Protein AF-0000000085068151 (afdb_homodimer)

Structure (mmCIF, N/CA/C/O backbone):
data_AF-0000000085068151-model_v1
#
loop_
_entity.id
_entity.type
_entity.pdbx_description
1 polymer 'DUF3131 domain-containing protein'
#
loop_
_atom_site.group_PDB
_atom_site.id
_atom_site.type_symbol
_atom_site.label_atom_id
_atom_site.label_alt_id
_atom_site.label_comp_id
_atom_site.label_asym_id
_atom_site.label_entity_id
_atom_site.label_seq_id
_atom_site.pdbx_PDB_ins_code
_atom_site.Cartn_x
_atom_site.Cartn_y
_atom_site.Cartn_z
_atom_site.occupancy
_atom_site.B_iso_or_equiv
_atom_site.auth_seq_id
_atom_site.auth_comp_id
_atom_site.auth_asym_id
_atom_site.auth_atom_id
_atom_site.pdbx_PDB_model_num
ATOM 1 N N . MET A 1 1 ? -18.938 26.844 -72.938 1 26.05 1 MET A N 1
ATOM 2 C CA . MET A 1 1 ? -19.5 27.25 -71.625 1 26.05 1 MET A CA 1
ATOM 3 C C . MET A 1 1 ? -19.391 26.109 -70.625 1 26.05 1 MET A C 1
ATOM 5 O O . MET A 1 1 ? -19.906 26.219 -69.5 1 26.05 1 MET A O 1
ATOM 9 N N . GLU A 1 2 ? -18.953 24.969 -71.062 1 37.69 2 GLU A N 1
ATOM 10 C CA . GLU A 1 2 ? -18.953 23.734 -70.25 1 37.69 2 GLU A CA 1
ATOM 11 C C . GLU A 1 2 ? -17.812 23.734 -69.25 1 37.69 2 GLU A C 1
ATOM 13 O O . GLU A 1 2 ? -17.719 22.844 -68.375 1 37.69 2 GLU A O 1
ATOM 18 N N . SER A 1 3 ? -16.844 24.672 -69.438 1 45.91 3 SER A N 1
ATOM 19 C CA . SER A 1 3 ? -15.617 24.609 -68.688 1 45.91 3 SER A CA 1
ATOM 20 C C . SER A 1 3 ? -15.836 25.125 -67.25 1 45.91 3 SER A C 1
ATOM 22 O O . SER A 1 3 ? -15.031 24.859 -66.375 1 45.91 3 SER A O 1
ATOM 24 N N . SER A 1 4 ? -16.875 25.984 -67.125 1 48.88 4 SER A N 1
ATOM 25 C CA . SER A 1 4 ? -17 26.641 -65.812 1 48.88 4 SER A CA 1
ATOM 26 C C . SER A 1 4 ? -17.609 25.703 -64.812 1 48.88 4 SER A C 1
ATOM 28 O O . SER A 1 4 ? -17.453 25.922 -63.594 1 48.88 4 SER A O 1
ATOM 30 N N . ASN A 1 5 ? -18.359 24.688 -65.312 1 46.78 5 ASN A N 1
ATOM 31 C CA . ASN A 1 5 ? -19.062 23.844 -64.375 1 46.78 5 ASN A CA 1
ATOM 32 C C . ASN A 1 5 ? -18.125 22.844 -63.688 1 46.78 5 ASN A C 1
ATOM 34 O O . ASN A 1 5 ? -18.422 22.328 -62.625 1 46.78 5 ASN A O 1
ATOM 38 N N . SER A 1 6 ? -17 22.562 -64.438 1 51.12 6 SER A N 1
ATOM 39 C CA . SER A 1 6 ? -16.094 21.562 -63.875 1 51.12 6 SER A CA 1
ATOM 40 C C . SER A 1 6 ? -15.266 22.141 -62.75 1 51.12 6 SER A C 1
ATOM 42 O O . SER A 1 6 ? -14.961 21.438 -61.781 1 51.12 6 SER A O 1
ATOM 44 N N . TRP A 1 7 ? -15.039 23.484 -62.812 1 50.53 7 TRP A N 1
ATOM 45 C CA . TRP A 1 7 ? -14.203 24.094 -61.781 1 50.53 7 TRP A CA 1
ATOM 46 C C . TRP A 1 7 ? -14.977 24.266 -60.5 1 50.53 7 TRP A C 1
ATOM 48 O O . TRP A 1 7 ? -14.43 24.078 -59.406 1 50.53 7 TRP A O 1
ATOM 58 N N . VAL A 1 8 ? -16.281 24.562 -60.531 1 50.88 8 VAL A N 1
ATOM 59 C CA . VAL A 1 8 ? -17.062 24.719 -59.312 1 50.88 8 VAL A CA 1
ATOM 60 C C . VAL A 1 8 ? -17.266 23.375 -58.656 1 50.88 8 VAL A C 1
ATOM 62 O O . VAL A 1 8 ? -17.219 23.266 -57.406 1 50.88 8 VAL A O 1
ATOM 65 N N . LYS A 1 9 ? -17.375 22.406 -59.438 1 52.09 9 LYS A N 1
ATOM 66 C CA . LYS A 1 9 ? -17.5 21.078 -58.844 1 52.09 9 LYS A CA 1
ATOM 67 C C . LYS A 1 9 ? -16.172 20.625 -58.219 1 52.09 9 LYS A C 1
ATOM 69 O O . LYS A 1 9 ? -16.172 20.016 -57.125 1 52.09 9 LYS A O 1
ATOM 74 N N . ALA A 1 10 ? -15.109 21.094 -58.875 1 55.12 10 ALA A N 1
ATOM 75 C CA . ALA A 1 10 ? -13.805 20.781 -58.312 1 55.12 10 ALA A CA 1
ATOM 76 C C . ALA A 1 10 ? -13.547 21.594 -57.062 1 55.12 10 ALA A C 1
ATOM 78 O O . ALA A 1 10 ? -12.953 21.078 -56.094 1 55.12 10 ALA A O 1
ATOM 79 N N . ARG A 1 11 ? -14.094 22.766 -57 1 53.62 11 ARG A N 1
ATOM 80 C CA . ARG A 1 11 ? -13.945 23.578 -55.812 1 53.62 11 ARG A CA 1
ATOM 81 C C . ARG A 1 11 ? -14.75 22.984 -54.656 1 53.62 11 ARG A C 1
ATOM 83 O O . ARG A 1 11 ? -14.297 23 -53.5 1 53.62 11 ARG A O 1
ATOM 90 N N . HIS A 1 12 ? -15.867 22.422 -55.031 1 51.59 12 HIS A N 1
ATOM 91 C CA . HIS A 1 12 ? -16.641 21.797 -53.938 1 51.59 12 HIS A CA 1
ATOM 92 C C . HIS A 1 12 ? -15.961 20.531 -53.438 1 51.59 12 HIS A C 1
ATOM 94 O O . HIS A 1 12 ? -15.992 20.25 -52.25 1 51.59 12 HIS A O 1
ATOM 100 N N . HIS A 1 13 ? -15.312 19.828 -54.406 1 52.91 13 HIS A N 1
ATOM 101 C CA . HIS A 1 13 ? -14.57 18.656 -54 1 52.91 13 HIS A CA 1
ATOM 102 C C . HIS A 1 13 ? -13.32 19.047 -53.219 1 52.91 13 HIS A C 1
ATOM 104 O O . HIS A 1 13 ? -12.969 18.391 -52.219 1 52.91 13 HIS A O 1
ATOM 110 N N . ILE A 1 14 ? -12.742 20.156 -53.562 1 55.09 14 ILE A N 1
ATOM 111 C CA . ILE A 1 14 ? -11.57 20.609 -52.844 1 55.09 14 ILE A CA 1
ATOM 112 C C . ILE A 1 14 ? -11.984 21.125 -51.469 1 55.09 14 ILE A C 1
ATOM 114 O O . ILE A 1 14 ? -11.344 20.828 -50.469 1 55.09 14 ILE A O 1
ATOM 118 N N . VAL A 1 15 ? -13.078 21.828 -51.438 1 54.44 15 VAL A N 1
ATOM 119 C CA . VAL A 1 15 ? -13.555 22.297 -50.125 1 54.44 15 VAL A CA 1
ATOM 120 C C . VAL A 1 15 ? -13.992 21.109 -49.281 1 54.44 15 VAL A C 1
ATOM 122 O O . VAL A 1 15 ? -13.719 21.062 -48.094 1 54.44 15 VAL A O 1
ATOM 125 N N . PHE A 1 16 ? -14.57 20.109 -49.969 1 52.38 16 PHE A N 1
ATOM 126 C CA . PHE A 1 16 ? -14.953 18.906 -49.219 1 52.38 16 PHE A CA 1
ATOM 127 C C . PHE A 1 16 ? -13.727 18.125 -48.781 1 52.38 16 PHE A C 1
ATOM 129 O O . PHE A 1 16 ? -13.656 17.688 -47.625 1 52.38 16 PHE A O 1
ATOM 136 N N . LEU A 1 17 ? -12.711 18.062 -49.625 1 55.34 17 LEU A N 1
ATOM 137 C CA . LEU A 1 17 ? -11.492 17.359 -49.25 1 55.34 17 LEU A CA 1
ATOM 138 C C . LEU A 1 17 ? -10.695 18.141 -48.219 1 55.34 17 LEU A C 1
ATOM 140 O O . LEU A 1 17 ? -10.141 17.562 -47.281 1 55.34 17 LEU A O 1
ATOM 144 N N . VAL A 1 18 ? -10.703 19.438 -48.344 1 57.88 18 VAL A N 1
ATOM 145 C CA . VAL A 1 18 ? -10.047 20.266 -47.344 1 57.88 18 VAL A CA 1
ATOM 146 C C . VAL A 1 18 ? -10.844 20.203 -46.031 1 57.88 18 VAL A C 1
ATOM 148 O O . VAL A 1 18 ? -10.266 20.125 -44.938 1 57.88 18 VAL A O 1
ATOM 151 N N . GLY A 1 19 ? -12.148 20.172 -46.125 1 53.75 19 GLY A N 1
ATOM 152 C CA . GLY A 1 19 ? -12.961 19.969 -44.938 1 53.75 19 GLY A CA 1
ATOM 153 C C . GLY A 1 19 ? -12.758 18.609 -44.312 1 53.75 19 GLY A C 1
ATOM 154 O O . GLY A 1 19 ? -12.648 18.484 -43.094 1 53.75 19 GLY A O 1
ATOM 155 N N . LEU A 1 20 ? -12.648 17.609 -45.188 1 51.66 20 LEU A N 1
ATOM 156 C CA . LEU A 1 20 ? -12.367 16.266 -44.688 1 51.66 20 LEU A CA 1
ATOM 157 C C . LEU A 1 20 ? -10.961 16.203 -44.094 1 51.66 20 LEU A C 1
ATOM 159 O O . LEU A 1 20 ? -10.758 15.594 -43.062 1 51.66 20 LEU A O 1
ATOM 163 N N . PHE A 1 21 ? -9.984 16.859 -44.75 1 53.12 21 PHE A N 1
ATOM 164 C CA . PHE A 1 21 ? -8.641 16.875 -44.188 1 53.12 21 PHE A CA 1
ATOM 165 C C . PHE A 1 21 ? -8.586 17.703 -42.906 1 53.12 21 PHE A C 1
ATOM 167 O O . PHE A 1 21 ? -7.906 17.328 -41.969 1 53.12 21 PHE A O 1
ATOM 174 N N . THR A 1 22 ? -9.258 18.812 -42.875 1 51.59 22 THR A N 1
ATOM 175 C CA . THR A 1 22 ? -9.305 19.578 -41.656 1 51.59 22 THR A CA 1
ATOM 176 C C . THR A 1 22 ? -10.078 18.844 -40.562 1 51.59 22 THR A C 1
ATOM 178 O O . THR A 1 22 ? -9.688 18.844 -39.406 1 51.59 22 THR A O 1
ATOM 181 N N . ALA A 1 23 ? -11.094 18.156 -40.938 1 47.09 23 ALA A N 1
ATOM 182 C CA . ALA A 1 23 ? -11.828 17.328 -39.969 1 47.09 23 ALA A CA 1
ATOM 183 C C . ALA A 1 23 ? -10.984 16.156 -39.5 1 47.09 23 ALA A C 1
ATOM 185 O O . ALA A 1 23 ? -10.953 15.828 -38.312 1 47.09 23 ALA A O 1
ATOM 186 N N . LEU A 1 24 ? -10.258 15.57 -40.375 1 46.06 24 LEU A N 1
ATOM 187 C CA . LEU A 1 24 ? -9.32 14.516 -40 1 46.06 24 LEU A CA 1
ATOM 188 C C . LEU A 1 24 ? -8.164 15.078 -39.188 1 46.06 24 LEU A C 1
ATOM 190 O O . LEU A 1 24 ? -7.734 14.469 -38.219 1 46.06 24 LEU A O 1
ATOM 194 N N . ALA A 1 25 ? -7.664 16.219 -39.562 1 49.12 25 ALA A N 1
ATOM 195 C CA . ALA A 1 25 ? -6.609 16.844 -38.75 1 49.12 25 ALA A CA 1
ATOM 196 C C . ALA A 1 25 ? -7.129 17.281 -37.406 1 49.12 25 ALA A C 1
ATOM 198 O O . ALA A 1 25 ? -6.453 17.109 -36.375 1 49.12 25 ALA A O 1
ATOM 199 N N . ILE A 1 26 ? -8.266 17.781 -37.312 1 45.38 26 ILE A N 1
ATOM 200 C CA . ILE A 1 26 ? -8.883 18.094 -36.031 1 45.38 26 ILE A CA 1
ATOM 201 C C . ILE A 1 26 ? -9.211 16.812 -35.281 1 45.38 26 ILE A C 1
ATOM 203 O O . ILE A 1 26 ? -8.945 16.688 -34.062 1 45.38 26 ILE A O 1
ATOM 207 N N . ALA A 1 27 ? -9.664 15.82 -35.969 1 41.88 27 ALA A N 1
ATOM 208 C CA . ALA A 1 27 ? -9.906 14.531 -35.344 1 41.88 27 ALA A CA 1
ATOM 209 C C . ALA A 1 27 ? -8.602 13.883 -34.906 1 41.88 27 ALA A C 1
ATOM 211 O O . ALA A 1 27 ? -8.516 13.344 -33.781 1 41.88 27 ALA A O 1
ATOM 212 N N . PHE A 1 28 ? -7.602 13.953 -35.688 1 41.81 28 PHE A N 1
ATOM 213 C CA . PHE A 1 28 ? -6.293 13.453 -35.281 1 41.81 28 PHE A CA 1
ATOM 214 C C . PHE A 1 28 ? -5.684 14.328 -34.219 1 41.81 28 PHE A C 1
ATOM 216 O O . PHE A 1 28 ? -5.027 13.836 -33.281 1 41.81 28 PHE A O 1
ATOM 223 N N . SER A 1 29 ? -5.754 15.617 -34.312 1 39.78 29 SER A N 1
ATOM 224 C CA . SER A 1 29 ? -5.289 16.484 -33.25 1 39.78 29 SER A CA 1
ATOM 225 C C . SER A 1 29 ? -6.141 16.297 -31.984 1 39.78 29 SER A C 1
ATOM 227 O O . SER A 1 29 ? -5.625 16.328 -30.875 1 39.78 29 SER A O 1
ATOM 229 N N . ILE A 1 30 ? -7.422 16.172 -32.094 1 37.03 30 ILE A N 1
ATOM 230 C CA . ILE A 1 30 ? -8.281 15.836 -30.969 1 37.03 30 ILE A CA 1
ATOM 231 C C . ILE A 1 30 ? -7.996 14.414 -30.5 1 37.03 30 ILE A C 1
ATOM 233 O O . ILE A 1 30 ? -7.922 14.148 -29.297 1 37.03 30 ILE A O 1
ATOM 237 N N . GLU A 1 31 ? -7.809 13.453 -31.422 1 34.5 31 GLU A N 1
ATOM 238 C CA . GLU A 1 31 ? -7.441 12.086 -31.047 1 34.5 31 GLU A CA 1
ATOM 239 C C . GLU A 1 31 ? -6.062 12.047 -30.391 1 34.5 31 GLU A C 1
ATOM 241 O O . GLU A 1 31 ? -5.859 11.336 -29.406 1 34.5 31 GLU A O 1
ATOM 246 N N . THR A 1 32 ? -5.086 12.695 -30.938 1 33.88 32 THR A N 1
ATOM 247 C CA . THR A 1 32 ? -3.781 12.703 -30.297 1 33.88 32 THR A CA 1
ATOM 248 C C . THR A 1 32 ? -3.822 13.531 -29.016 1 33.88 32 THR A C 1
ATOM 250 O O . THR A 1 32 ? -3.156 13.195 -28.031 1 33.88 32 THR A O 1
ATOM 253 N N . ARG A 1 33 ? -4.352 14.75 -28.922 1 32.75 33 ARG A N 1
ATOM 254 C CA . ARG A 1 33 ? -4.508 15.484 -27.672 1 32.75 33 ARG A CA 1
ATOM 255 C C . ARG A 1 33 ? -5.484 14.781 -26.734 1 32.75 33 ARG A C 1
ATOM 257 O O . ARG A 1 33 ? -5.285 14.758 -25.516 1 32.75 33 ARG A O 1
ATOM 264 N N . GLU A 1 34 ? -6.59 14.367 -27.25 1 33.09 34 GLU A N 1
ATOM 265 C CA . GLU A 1 34 ? -7.629 13.688 -26.469 1 33.09 34 GLU A CA 1
ATOM 266 C C . GLU A 1 34 ? -7.188 12.289 -26.062 1 33.09 34 GLU A C 1
ATOM 268 O O . GLU A 1 34 ? -7.629 11.766 -25.047 1 33.09 34 GLU A O 1
ATOM 273 N N . TYR A 1 35 ? -6.445 11.656 -26.906 1 31.73 35 TYR A N 1
ATOM 274 C CA . TYR A 1 35 ? -5.953 10.367 -26.422 1 31.73 35 TYR A CA 1
ATOM 275 C C . TYR A 1 35 ? -5.09 10.531 -25.188 1 31.73 35 TYR A C 1
ATOM 277 O O . TYR A 1 35 ? -5.074 9.664 -24.312 1 31.73 35 TYR A O 1
ATOM 285 N N . ASN A 1 36 ? -4.234 11.586 -25.078 1 34.06 36 ASN A N 1
ATOM 286 C CA . ASN A 1 36 ? -3.494 11.766 -23.844 1 34.06 36 ASN A CA 1
ATOM 287 C C . ASN A 1 36 ? -4.422 12.109 -22.672 1 34.06 36 ASN A C 1
ATOM 289 O O . ASN A 1 36 ? -4.086 11.875 -21.516 1 34.06 36 ASN A O 1
ATOM 293 N N . GLN A 1 37 ? -5.469 12.898 -22.875 1 34.38 37 GLN A N 1
ATOM 294 C CA . GLN A 1 37 ? -6.453 13.258 -21.859 1 34.38 37 GLN A CA 1
ATOM 295 C C . GLN A 1 37 ? -7.406 12.094 -21.594 1 34.38 37 GLN A C 1
ATOM 297 O O . GLN A 1 37 ? -8.219 12.156 -20.656 1 34.38 37 GLN A O 1
ATOM 302 N N . VAL A 1 38 ? -7.719 11.312 -22.562 1 31.94 38 VAL A N 1
ATOM 303 C CA . VAL A 1 38 ? -8.828 10.375 -22.453 1 31.94 38 VAL A CA 1
ATOM 304 C C . VAL A 1 38 ? -8.641 9.5 -21.203 1 31.94 38 VAL A C 1
ATOM 306 O O . VAL A 1 38 ? -9.586 9.281 -20.438 1 31.94 38 VAL A O 1
ATOM 309 N N . MET A 1 39 ? -7.746 8.477 -21.328 1 35.34 39 MET A N 1
ATOM 310 C CA . MET A 1 39 ? -7.832 7.289 -20.484 1 35.34 39 MET A CA 1
ATOM 311 C C . MET A 1 39 ? -7.234 7.555 -19.109 1 35.34 39 MET A C 1
ATOM 313 O O . MET A 1 39 ? -6.395 6.789 -18.641 1 35.34 39 MET A O 1
ATOM 317 N N . GLY A 1 40 ? -7.629 8.836 -18.453 1 43.06 40 GLY A N 1
ATOM 318 C CA . GLY A 1 40 ? -7.379 9.055 -17.031 1 43.06 40 GLY A CA 1
ATOM 319 C C . GLY A 1 40 ? -5.906 9.109 -16.688 1 43.06 40 GLY A C 1
ATOM 320 O O . GLY A 1 40 ? -5.535 9.086 -15.516 1 43.06 40 GLY A O 1
ATOM 321 N N . ASN A 1 41 ? -5.133 8.805 -17.766 1 47.84 41 ASN A N 1
ATOM 322 C CA . ASN A 1 41 ? -3.707 8.82 -17.453 1 47.84 41 ASN A CA 1
ATOM 323 C C . ASN A 1 41 ? -3.188 10.25 -17.281 1 47.84 41 ASN A C 1
ATOM 325 O O . ASN A 1 41 ? -3.395 11.094 -18.156 1 47.84 41 ASN A O 1
ATOM 329 N N . LEU A 1 42 ? -3.107 10.734 -16.109 1 53.69 42 LEU A N 1
ATOM 330 C CA . LEU A 1 42 ? -2.414 11.984 -15.82 1 53.69 42 LEU A CA 1
ATOM 331 C C . LEU A 1 42 ? -0.93 11.875 -16.141 1 53.69 42 LEU A C 1
ATOM 333 O O . LEU A 1 42 ? -0.234 11.008 -15.609 1 53.69 42 LEU A O 1
ATOM 337 N N . SER A 1 43 ? -0.579 12.055 -17.453 1 53.28 43 SER A N 1
ATOM 338 C CA . SER A 1 43 ? 0.856 12.109 -17.719 1 53.28 43 SER A CA 1
ATOM 339 C C . SER A 1 43 ? 1.339 13.555 -17.812 1 53.28 43 SER A C 1
ATOM 341 O O . SER A 1 43 ? 0.677 14.398 -18.438 1 53.28 43 SER A O 1
ATOM 343 N N . PHE A 1 44 ? 2.053 13.938 -16.875 1 52.53 44 PHE A N 1
ATOM 344 C CA . PHE A 1 44 ? 2.641 15.266 -16.938 1 52.53 44 PHE A CA 1
ATOM 345 C C . PHE A 1 44 ? 3.961 15.242 -17.703 1 52.53 44 PHE A C 1
ATOM 347 O O . PHE A 1 44 ? 4.711 14.266 -17.625 1 52.53 44 PHE A O 1
ATOM 354 N N . ALA A 1 45 ? 4.008 15.828 -18.875 1 47.88 45 ALA A N 1
ATOM 355 C CA . ALA A 1 45 ? 5.254 15.961 -19.625 1 47.88 45 ALA A CA 1
ATOM 356 C C . ALA A 1 45 ? 6.441 16.156 -18.688 1 47.88 45 ALA A C 1
ATOM 358 O O . ALA A 1 45 ? 6.309 16.734 -17.609 1 47.88 45 ALA A O 1
ATOM 359 N N . PRO A 1 46 ? 7.605 15.281 -19.016 1 47.72 46 PRO A N 1
ATOM 360 C CA . PRO A 1 46 ? 8.82 15.414 -18.203 1 47.72 46 PRO A CA 1
ATOM 361 C C . PRO A 1 46 ? 9.133 16.859 -17.844 1 47.72 46 PRO A C 1
ATOM 363 O O . PRO A 1 46 ? 9.367 17.688 -18.719 1 47.72 46 PRO A O 1
ATOM 366 N N . SER A 1 47 ? 8.281 17.484 -17.125 1 46.81 47 SER A N 1
ATOM 367 C CA . SER A 1 47 ? 8.562 18.828 -16.656 1 46.81 47 SER A CA 1
ATOM 368 C C . SER A 1 47 ? 10.016 18.969 -16.219 1 46.81 47 SER A C 1
ATOM 370 O O . SER A 1 47 ? 10.703 17.984 -15.984 1 46.81 47 SER A O 1
ATOM 372 N N . GLU A 1 48 ? 10.453 20.234 -16.047 1 58.94 48 GLU A N 1
ATOM 373 C CA . GLU A 1 48 ? 11.586 20.859 -15.359 1 58.94 48 GLU A CA 1
ATOM 374 C C . GLU A 1 48 ? 11.906 20.125 -14.055 1 58.94 48 GLU A C 1
ATOM 376 O O . GLU A 1 48 ? 11.008 19.609 -13.391 1 58.94 48 GLU A O 1
ATOM 381 N N . GLN A 1 49 ? 13.039 19.688 -13.891 1 81.06 49 GLN A N 1
ATOM 382 C CA . GLN A 1 49 ? 13.602 19.141 -12.664 1 81.06 49 GLN A CA 1
ATOM 383 C C . GLN A 1 49 ? 13.117 19.922 -11.445 1 81.06 49 GLN A C 1
ATOM 385 O O . GLN A 1 49 ? 13.297 21.141 -11.359 1 81.06 49 GLN A O 1
ATOM 390 N N . LEU A 1 50 ? 12.195 19.359 -10.617 1 91.44 50 LEU A N 1
ATOM 391 C CA . LEU A 1 50 ? 11.719 20 -9.391 1 91.44 50 LEU A CA 1
ATOM 392 C C . LEU A 1 50 ? 12.875 20.266 -8.438 1 91.44 50 LEU A C 1
ATOM 394 O O . LEU A 1 50 ? 13.773 19.438 -8.281 1 91.44 50 LEU A O 1
ATOM 398 N N . PRO A 1 51 ? 12.953 21.406 -7.914 1 96 51 PRO A N 1
ATOM 399 C CA . PRO A 1 51 ? 14.094 21.828 -7.09 1 96 51 PRO A CA 1
ATOM 400 C C . PRO A 1 51 ? 14.008 21.312 -5.66 1 96 51 PRO A C 1
ATOM 402 O O . PRO A 1 51 ? 14.008 22.094 -4.711 1 96 51 PRO A O 1
ATOM 405 N N . PHE A 1 52 ? 14.039 20.047 -5.547 1 95.81 52 PHE A N 1
ATOM 406 C CA . PHE A 1 52 ? 13.969 19.422 -4.23 1 95.81 52 PHE A CA 1
ATOM 407 C C . PHE A 1 52 ? 15.219 19.75 -3.416 1 95.81 52 PHE A C 1
ATOM 409 O O . PHE A 1 52 ? 16.312 19.828 -3.963 1 95.81 52 PHE A O 1
ATOM 416 N N . ARG A 1 53 ? 15.023 19.938 -2.152 1 96.69 53 ARG A N 1
ATOM 417 C CA . ARG A 1 53 ? 16.156 20.062 -1.236 1 96.69 53 ARG A CA 1
ATOM 418 C C . ARG A 1 53 ? 16.797 18.719 -0.967 1 96.69 53 ARG A C 1
ATOM 420 O O . ARG A 1 53 ? 16.109 17.719 -0.762 1 96.69 53 ARG A O 1
ATOM 427 N N . GLN A 1 54 ? 18.109 18.688 -0.955 1 95.44 54 GLN A N 1
ATOM 428 C CA . GLN A 1 54 ? 18.844 17.469 -0.672 1 95.44 54 GLN A CA 1
ATOM 429 C C . GLN A 1 54 ? 18.922 17.203 0.829 1 95.44 54 GLN A C 1
ATOM 431 O O . GLN A 1 54 ? 18.984 18.125 1.63 1 95.44 54 GLN A O 1
ATOM 436 N N . THR A 1 55 ? 18.891 15.922 1.118 1 95.56 55 THR A N 1
ATOM 437 C CA . THR A 1 55 ? 19.047 15.531 2.514 1 95.56 55 THR A CA 1
ATOM 438 C C . THR A 1 55 ? 20.438 15.922 3.027 1 95.56 55 THR A C 1
ATOM 440 O O . THR A 1 55 ? 21.422 15.828 2.299 1 95.56 55 THR A O 1
ATOM 443 N N . ARG A 1 56 ? 20.469 16.328 4.254 1 97 56 ARG A N 1
ATOM 444 C CA . ARG A 1 56 ? 21.688 16.734 4.918 1 97 56 ARG A CA 1
ATOM 445 C C . ARG A 1 56 ? 21.516 16.781 6.43 1 97 56 ARG A C 1
ATOM 447 O O . ARG A 1 56 ? 20.391 16.766 6.93 1 97 56 ARG A O 1
ATOM 454 N N . VAL A 1 57 ? 22.609 16.812 7.113 1 97.12 57 VAL A N 1
ATOM 455 C CA . VAL A 1 57 ? 22.578 17 8.562 1 97.12 57 VAL A CA 1
ATOM 456 C C . VAL A 1 57 ? 22 18.375 8.891 1 97.12 57 VAL A C 1
ATOM 458 O O . VAL A 1 57 ? 22.266 19.359 8.188 1 97.12 57 VAL A O 1
ATOM 461 N N . LEU A 1 58 ? 21.266 18.453 9.906 1 98.44 58 LEU A N 1
ATOM 462 C CA . LEU A 1 58 ? 20.688 19.719 10.328 1 98.44 58 LEU A CA 1
ATOM 463 C C . LEU A 1 58 ? 21.781 20.688 10.781 1 98.44 58 LEU A C 1
ATOM 465 O O . LEU A 1 58 ? 22.781 20.266 11.383 1 98.44 58 LEU A O 1
ATOM 469 N N . THR A 1 59 ? 21.625 21.969 10.492 1 98.06 59 THR A N 1
ATOM 470 C CA . THR A 1 59 ? 22.453 22.984 11.117 1 98.06 59 THR A CA 1
ATOM 471 C C . THR A 1 59 ? 22.156 23.078 12.609 1 98.06 59 THR A C 1
ATOM 473 O O . THR A 1 59 ? 21.156 22.531 13.086 1 98.06 59 THR A O 1
ATOM 476 N N . GLU A 1 60 ? 23.016 23.734 13.336 1 98.06 60 GLU A N 1
ATOM 477 C CA . GLU A 1 60 ? 22.781 23.953 14.766 1 98.06 60 GLU A CA 1
ATOM 478 C C . GLU A 1 60 ? 21.453 24.656 15.016 1 98.06 60 GLU A C 1
ATOM 480 O O . GLU A 1 60 ? 20.719 24.297 15.938 1 98.06 60 GLU A O 1
ATOM 485 N N . GLN A 1 61 ? 21.219 25.641 14.227 1 98.06 61 GLN A N 1
ATOM 486 C CA . GLN A 1 61 ? 19.984 26.406 14.367 1 98.06 61 GLN A CA 1
ATOM 487 C C . GLN A 1 61 ? 18.75 25.516 14.117 1 98.06 61 GLN A C 1
ATOM 489 O O . GLN A 1 61 ? 17.766 25.609 14.836 1 98.06 61 GLN A O 1
ATOM 494 N N . GLU A 1 62 ? 18.75 24.75 13.109 1 98.56 62 GLU A N 1
ATOM 495 C CA . GLU A 1 62 ? 17.656 23.844 12.789 1 98.56 62 GLU A CA 1
ATOM 496 C C . GLU A 1 62 ? 17.422 22.828 13.906 1 98.56 62 GLU A C 1
ATOM 498 O O . GLU A 1 62 ? 16.281 22.484 14.203 1 98.56 62 GLU A O 1
ATOM 503 N N . TYR A 1 63 ? 18.5 22.328 14.523 1 98.62 63 TYR A N 1
ATOM 504 C CA . TYR A 1 63 ? 18.391 21.422 15.656 1 98.62 63 TYR A CA 1
ATOM 505 C C . TYR A 1 63 ? 17.703 22.094 16.828 1 98.62 63 TYR A C 1
ATOM 507 O O . TYR A 1 63 ? 16.875 21.484 17.516 1 98.62 63 TYR A O 1
ATOM 515 N N . LEU A 1 64 ? 18.062 23.344 17.016 1 98.5 64 LEU A N 1
ATOM 516 C CA . LEU A 1 64 ? 17.406 24.109 18.078 1 98.5 64 LEU A CA 1
ATOM 517 C C . LEU A 1 64 ? 15.93 24.312 17.766 1 98.5 64 LEU A C 1
ATOM 519 O O . LEU A 1 64 ? 15.102 24.328 18.688 1 98.5 64 LEU A O 1
ATOM 523 N N . TRP A 1 65 ? 15.594 24.547 16.453 1 98.81 65 TRP A N 1
ATOM 524 C CA . TRP A 1 65 ? 14.188 24.625 16.047 1 98.81 65 TRP A CA 1
ATOM 525 C C . TRP A 1 65 ? 13.438 23.359 16.453 1 98.81 65 TRP A C 1
ATOM 527 O O . TRP A 1 65 ? 12.297 23.438 16.922 1 98.81 65 TRP A O 1
ATOM 537 N N . ALA A 1 66 ? 14.07 22.188 16.281 1 98.88 66 ALA A N 1
ATOM 538 C CA . ALA A 1 66 ? 13.461 20.906 16.609 1 98.88 66 ALA A CA 1
ATOM 539 C C . ALA A 1 66 ? 13.219 20.781 18.109 1 98.88 66 ALA A C 1
ATOM 541 O O . ALA A 1 66 ? 12.148 20.344 18.531 1 98.88 66 ALA A O 1
ATOM 542 N N . LYS A 1 67 ? 14.172 21.203 18.891 1 98.81 67 LYS A N 1
ATOM 543 C CA . LYS A 1 67 ? 14.031 21.172 20.344 1 98.81 67 LYS A CA 1
ATOM 544 C C . LYS A 1 67 ? 12.867 22.047 20.797 1 98.81 67 LYS A C 1
ATOM 546 O O . LYS A 1 67 ? 12.109 21.672 21.688 1 98.81 67 LYS A O 1
ATOM 551 N N . THR A 1 68 ? 12.781 23.188 20.156 1 98.81 68 THR A N 1
ATOM 552 C CA . THR A 1 68 ? 11.695 24.109 20.484 1 98.81 68 THR A CA 1
ATOM 553 C C . THR A 1 68 ? 10.344 23.469 20.156 1 98.81 68 THR A C 1
ATOM 555 O O . THR A 1 68 ? 9.406 23.562 20.953 1 98.81 68 THR A O 1
ATOM 558 N N . ALA A 1 69 ? 10.234 22.844 19 1 98.94 69 ALA A N 1
ATOM 559 C CA . ALA A 1 69 ? 8.992 22.188 18.625 1 98.94 69 ALA A CA 1
ATOM 560 C C . ALA A 1 69 ? 8.625 21.078 19.609 1 98.94 69 ALA A C 1
ATOM 562 O O . ALA A 1 69 ? 7.453 20.938 19.969 1 98.94 69 ALA A O 1
ATOM 563 N N . TRP A 1 70 ? 9.602 20.328 20.078 1 98.88 70 TRP A N 1
ATOM 564 C CA . TRP A 1 70 ? 9.367 19.234 21.016 1 98.88 70 TRP A CA 1
ATOM 565 C C . TRP A 1 70 ? 8.844 19.75 22.344 1 98.88 70 TRP A C 1
ATOM 567 O O . TRP A 1 70 ? 8.047 19.078 23.016 1 98.88 70 TRP A O 1
ATOM 577 N N . GLN A 1 71 ? 9.242 20.969 22.703 1 98.81 71 GLN A N 1
ATOM 578 C CA . GLN A 1 71 ? 8.812 21.562 23.953 1 98.81 71 GLN A CA 1
ATOM 579 C C . GLN A 1 71 ? 7.289 21.594 24.062 1 98.81 71 GLN A C 1
ATOM 581 O O . GLN A 1 71 ? 6.727 21.438 25.141 1 98.81 71 GLN A O 1
ATOM 586 N N . TYR A 1 72 ? 6.637 21.828 22.969 1 98.88 72 TYR A N 1
ATOM 587 C CA . TYR A 1 72 ? 5.176 21.812 22.984 1 98.88 72 TYR A CA 1
ATOM 588 C C . TYR A 1 72 ? 4.66 20.484 23.531 1 98.88 72 TYR A C 1
ATOM 590 O O . TYR A 1 72 ? 3.734 20.453 24.344 1 98.88 72 TYR A O 1
ATOM 598 N N . PHE A 1 73 ? 5.191 19.391 23.062 1 98.88 73 PHE A N 1
ATOM 599 C CA . PHE A 1 73 ? 4.711 18.062 23.406 1 98.88 73 PHE A CA 1
ATOM 600 C C . PHE A 1 73 ? 5.031 17.719 24.859 1 98.88 73 PHE A C 1
ATOM 602 O O . PHE A 1 73 ? 4.273 17 25.516 1 98.88 73 PHE A O 1
ATOM 609 N N . GLU A 1 74 ? 6.133 18.234 25.328 1 98.5 74 GLU A N 1
ATOM 610 C CA . GLU A 1 74 ? 6.422 18.094 26.766 1 98.5 74 GLU A CA 1
ATOM 611 C C . GLU A 1 74 ? 5.391 18.828 27.609 1 98.5 74 GLU A C 1
ATOM 613 O O . GLU A 1 74 ? 4.891 18.297 28.594 1 98.5 74 GLU A O 1
ATOM 618 N N . ASN A 1 75 ? 5.039 20.031 27.156 1 98.69 75 ASN A N 1
ATOM 619 C CA . ASN A 1 75 ? 4.156 20.906 27.922 1 98.69 75 ASN A CA 1
ATOM 620 C C . ASN A 1 75 ? 2.719 20.391 27.922 1 98.69 75 ASN A C 1
ATOM 622 O O . ASN A 1 75 ? 1.955 20.672 28.844 1 98.69 75 ASN A O 1
ATOM 626 N N . ASN A 1 76 ? 2.334 19.641 26.891 1 98.81 76 ASN A N 1
ATOM 627 C CA . ASN A 1 76 ? 0.928 19.297 26.719 1 98.81 76 ASN A CA 1
ATOM 628 C C . ASN A 1 76 ? 0.699 17.797 26.875 1 98.81 76 ASN A C 1
ATOM 630 O O . ASN A 1 76 ? -0.378 17.297 26.562 1 98.81 76 ASN A O 1
ATOM 634 N N . TYR A 1 77 ? 1.699 17.062 27.375 1 98.75 77 TYR A N 1
ATOM 635 C CA . TYR A 1 77 ? 1.645 15.625 27.609 1 98.75 77 TYR A CA 1
ATOM 636 C C . TYR A 1 77 ? 0.712 15.297 28.766 1 98.75 77 TYR A C 1
ATOM 638 O O . TYR A 1 77 ? 0.745 15.961 29.797 1 98.75 77 TYR A O 1
ATOM 646 N N . GLN A 1 78 ? -0.142 14.359 28.594 1 98.75 78 GLN A N 1
ATOM 647 C CA . GLN A 1 78 ? -1.019 13.867 29.656 1 98.75 78 GLN A CA 1
ATOM 648 C C . GLN A 1 78 ? -0.512 12.539 30.219 1 98.75 78 GLN A C 1
ATOM 650 O O . GLN A 1 78 ? -0.628 11.5 29.562 1 98.75 78 GLN A O 1
ATOM 655 N N . ASP A 1 79 ? -0.113 12.5 31.438 1 97.5 79 ASP A N 1
ATOM 656 C CA . ASP A 1 79 ? 0.578 11.367 32.062 1 97.5 79 ASP A CA 1
ATOM 657 C C . ASP A 1 79 ? -0.333 10.148 32.125 1 97.5 79 ASP A C 1
ATOM 659 O O . ASP A 1 79 ? 0.128 9.016 31.969 1 97.5 79 ASP A O 1
ATOM 663 N N . ASN A 1 80 ? -1.535 10.367 32.344 1 97.75 80 ASN A N 1
ATOM 664 C CA . ASN A 1 80 ? -2.459 9.258 32.562 1 97.75 80 ASN A CA 1
ATOM 665 C C . ASN A 1 80 ? -2.666 8.445 31.281 1 97.75 80 ASN A C 1
ATOM 667 O O . ASN A 1 80 ? -2.828 7.227 31.328 1 97.75 80 ASN A O 1
ATOM 671 N N . THR A 1 81 ? -2.686 9.109 30.109 1 98.56 81 THR A N 1
ATOM 672 C CA . THR A 1 81 ? -3.07 8.445 28.875 1 98.56 81 THR A CA 1
ATOM 673 C C . THR A 1 81 ? -1.88 8.344 27.922 1 98.56 81 THR A C 1
ATOM 675 O O . THR A 1 81 ? -1.886 7.527 27 1 98.56 81 THR A O 1
ATOM 678 N N . GLY A 1 82 ? -0.897 9.203 28.141 1 98.81 82 GLY A N 1
ATOM 679 C CA . GLY A 1 82 ? 0.217 9.273 27.203 1 98.81 82 GLY A CA 1
ATOM 680 C C . GLY A 1 82 ? -0.1 10.07 25.953 1 98.81 82 GLY A C 1
ATOM 681 O O . GLY A 1 82 ? 0.732 10.172 25.047 1 98.81 82 GLY A O 1
ATOM 682 N N . LEU A 1 83 ? -1.333 10.672 25.875 1 98.88 83 LEU A N 1
ATOM 683 C CA . LEU A 1 83 ? -1.705 11.492 24.719 1 98.88 83 LEU A CA 1
ATOM 684 C C . LEU A 1 83 ? -1.348 12.961 24.953 1 98.88 83 LEU A C 1
ATOM 686 O O . LEU A 1 83 ? -0.882 13.32 26.047 1 98.88 83 LEU A O 1
ATOM 690 N N . VAL A 1 84 ? -1.456 13.734 23.938 1 98.88 84 VAL A N 1
ATOM 691 C CA . VAL A 1 84 ? -1.089 15.148 23.984 1 98.88 84 VAL A CA 1
ATOM 692 C C . VAL A 1 84 ? -2.258 16 23.5 1 98.88 84 VAL A C 1
ATOM 694 O O . VAL A 1 84 ? -2.986 15.609 22.578 1 98.88 84 VAL A O 1
ATOM 697 N N . ASN A 1 85 ? -2.381 17.188 24.141 1 98.81 85 ASN A N 1
ATOM 698 C CA . ASN A 1 85 ? -3.422 18.125 23.734 1 98.81 85 ASN A C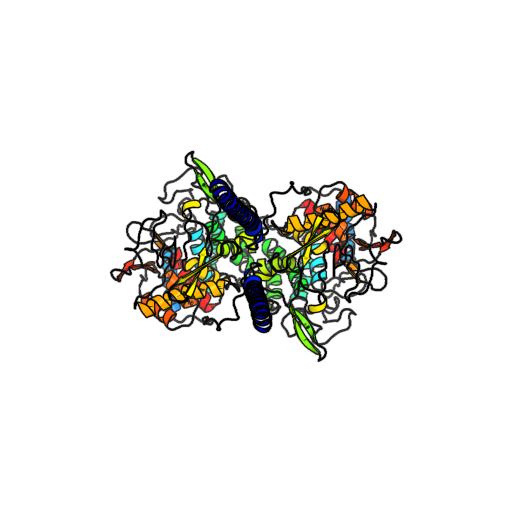A 1
ATOM 699 C C . ASN A 1 85 ? -3.197 18.641 22.312 1 98.81 85 ASN A C 1
ATOM 701 O O . ASN A 1 85 ? -2.061 18.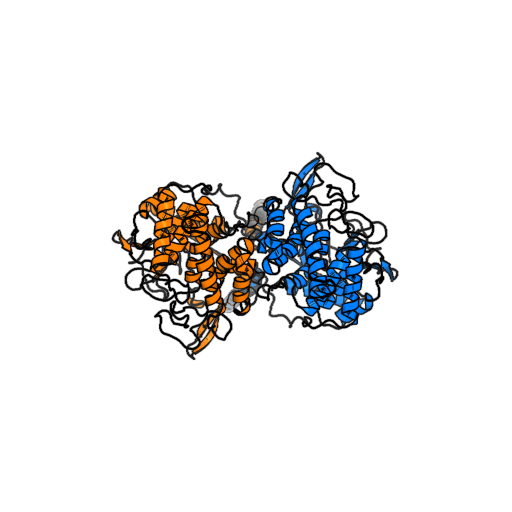906 21.922 1 98.81 85 ASN A O 1
ATOM 705 N N . SER A 1 86 ? -4.309 18.766 21.547 1 98.31 86 SER A N 1
ATOM 706 C CA . SER A 1 86 ? -4.234 19.312 20.188 1 98.31 86 SER A CA 1
ATOM 707 C C . SER A 1 86 ? -3.873 20.797 20.203 1 98.31 86 SER A C 1
ATOM 709 O O . SER A 1 86 ? -3.201 21.281 19.281 1 98.31 86 SER A O 1
ATOM 711 N N . VAL A 1 87 ? -4.426 21.516 21.156 1 98 87 VAL A N 1
ATOM 712 C CA . VAL A 1 87 ? -4.176 22.953 21.375 1 98 87 VAL A CA 1
ATOM 713 C C . VAL A 1 87 ? -3.686 23.188 22.797 1 98 87 VAL A C 1
ATOM 715 O O . VAL A 1 87 ? -4.133 22.516 23.734 1 98 87 VAL A O 1
ATOM 718 N N . ASP A 1 88 ? -2.789 24.078 22.938 1 97.94 88 ASP A N 1
ATOM 719 C CA . ASP A 1 88 ? -2.172 24.359 24.234 1 97.94 88 ASP A CA 1
ATOM 720 C C . ASP A 1 88 ? -3.23 24.625 25.297 1 97.94 88 ASP A C 1
ATOM 722 O O . ASP A 1 88 ? -4.098 25.484 25.125 1 97.94 88 ASP A O 1
ATOM 726 N N . GLY A 1 89 ? -3.139 23.891 26.281 1 95.62 89 GLY A N 1
ATOM 727 C CA . GLY A 1 89 ? -3.98 24.094 27.453 1 95.62 89 GLY A CA 1
ATOM 728 C C . GLY A 1 89 ? -5.395 23.578 27.266 1 95.62 89 GLY A C 1
ATOM 729 O O . GLY A 1 89 ? -6.242 23.734 28.141 1 95.62 89 GLY A O 1
ATOM 730 N N . TYR A 1 90 ? -5.727 22.984 26.141 1 96.62 90 TYR A N 1
ATOM 731 C CA . TYR A 1 90 ? -7.051 22.438 25.859 1 96.62 90 TYR A CA 1
ATOM 732 C C . TYR A 1 90 ? -7.004 20.906 25.781 1 96.62 90 TYR A C 1
ATOM 734 O O . TYR A 1 90 ? -6.637 20.344 24.734 1 96.62 90 TYR A O 1
ATOM 742 N N . PRO A 1 91 ? -7.438 20.203 26.812 1 98.12 91 PRO A N 1
ATOM 743 C CA . PRO A 1 91 ? -7.238 18.75 26.906 1 98.12 91 PRO A CA 1
ATOM 744 C C . PRO A 1 91 ? -8.172 17.969 25.969 1 98.12 91 PRO A C 1
ATOM 746 O O . PRO A 1 91 ? -9.016 17.203 26.438 1 98.12 91 PRO A O 1
ATOM 749 N N . SER A 1 92 ? -8.008 18.172 24.734 1 98.44 92 SER A N 1
ATOM 750 C CA . SER A 1 92 ? -8.734 17.5 23.656 1 98.44 92 SER A CA 1
ATOM 751 C C . SER A 1 92 ? -7.816 17.188 22.484 1 98.44 92 SER A C 1
ATOM 753 O O . SER A 1 92 ? -6.801 17.859 22.281 1 98.44 92 SER A O 1
ATOM 755 N N . THR A 1 93 ? -8.156 16.078 21.812 1 98.69 93 THR A N 1
ATOM 756 C CA . THR A 1 93 ? -7.371 15.734 20.625 1 98.69 93 THR A CA 1
ATOM 757 C C . THR A 1 93 ? -8.234 15.023 19.594 1 98.69 93 THR A C 1
ATOM 759 O O . THR A 1 93 ? -9.367 14.625 19.891 1 98.69 93 THR A O 1
ATOM 762 N N . THR A 1 94 ? -7.805 15.062 18.391 1 98.44 94 THR A N 1
ATOM 763 C CA . THR A 1 94 ? -8.344 14.266 17.297 1 98.44 94 THR A CA 1
ATOM 764 C C . THR A 1 94 ? -7.336 13.211 16.844 1 98.44 94 THR A C 1
ATOM 766 O O . THR A 1 94 ? -6.188 13.211 17.297 1 98.44 94 THR A O 1
ATOM 769 N N . MET A 1 95 ? -7.773 12.273 15.992 1 98.62 95 MET A N 1
ATOM 770 C CA . MET A 1 95 ? -6.828 11.297 15.469 1 98.62 95 MET A CA 1
ATOM 771 C C . MET A 1 95 ? -5.793 11.969 14.57 1 98.62 95 MET A C 1
ATOM 773 O O . MET A 1 95 ? -4.66 11.5 14.461 1 98.62 95 MET A O 1
ATOM 777 N N . TRP A 1 96 ? -6.168 13.086 13.906 1 98.62 96 TRP A N 1
ATOM 778 C CA . TRP A 1 96 ? -5.199 13.859 13.141 1 98.62 96 TRP A CA 1
ATOM 779 C C . TRP A 1 96 ? -4.09 14.391 14.047 1 98.62 96 TRP A C 1
ATOM 781 O O . TRP A 1 96 ? -2.904 14.227 13.75 1 98.62 96 TRP A O 1
ATOM 791 N N . ASP A 1 97 ? -4.504 14.945 15.156 1 98.75 97 ASP A N 1
ATOM 792 C CA . ASP A 1 97 ? -3.539 15.57 16.047 1 98.75 97 ASP A CA 1
ATOM 793 C C . ASP A 1 97 ? -2.748 14.523 16.828 1 98.75 97 ASP A C 1
ATOM 795 O O . ASP A 1 97 ? -1.573 14.734 17.141 1 98.75 97 ASP A O 1
ATOM 799 N N . THR A 1 98 ? -3.373 13.445 17.141 1 98.88 98 THR A N 1
ATOM 800 C CA . THR A 1 98 ? -2.646 12.344 17.766 1 98.88 98 THR A CA 1
ATOM 801 C C . THR A 1 98 ? -1.607 11.766 16.812 1 98.88 98 THR A C 1
ATOM 803 O O . THR A 1 98 ? -0.524 11.359 17.234 1 98.88 98 THR A O 1
ATOM 806 N N . ALA A 1 99 ? -1.966 11.742 15.523 1 98.88 99 ALA A N 1
ATOM 807 C CA . ALA A 1 99 ? -0.977 11.359 14.523 1 98.88 99 ALA A CA 1
ATOM 808 C C . ALA A 1 99 ? 0.215 12.312 14.531 1 98.88 99 ALA A C 1
ATOM 810 O O . ALA A 1 99 ? 1.365 11.883 14.422 1 98.88 99 ALA A O 1
ATOM 811 N N . SER A 1 100 ? -0.108 13.602 14.648 1 98.88 100 SER A N 1
ATOM 812 C CA . SER A 1 100 ? 0.959 14.594 14.734 1 98.88 100 SER A CA 1
ATOM 813 C C . SER A 1 100 ? 1.871 14.328 15.922 1 98.88 100 SER A C 1
ATOM 815 O O . SER A 1 100 ? 3.086 14.508 15.836 1 98.88 100 SER A O 1
ATOM 817 N N . TYR A 1 101 ? 1.316 13.883 17 1 98.94 101 TYR A N 1
ATOM 818 C CA . TYR A 1 101 ? 2.1 13.562 18.188 1 98.94 101 TYR A CA 1
ATOM 819 C C . TYR A 1 101 ? 2.986 12.352 17.953 1 98.94 101 TYR A C 1
ATOM 821 O O . TYR A 1 101 ? 4.18 12.375 18.25 1 98.94 101 TYR A O 1
ATOM 829 N N . LEU A 1 102 ? 2.412 11.258 17.391 1 98.94 102 LEU A N 1
ATOM 830 C CA . LEU A 1 102 ? 3.205 10.062 17.125 1 98.94 102 LEU A CA 1
ATOM 831 C C . LEU A 1 102 ? 4.324 10.367 16.125 1 98.94 102 LEU A C 1
ATOM 833 O O . LEU A 1 102 ? 5.445 9.883 16.281 1 98.94 102 LEU A O 1
ATOM 837 N N . MET A 1 103 ? 4.031 11.18 15.148 1 98.88 103 MET A N 1
ATOM 838 C CA . MET A 1 103 ? 5.051 11.562 14.18 1 98.88 103 MET A CA 1
ATOM 839 C C . MET A 1 103 ? 6.121 12.438 14.836 1 98.88 103 MET A C 1
ATOM 841 O O . MET A 1 103 ? 7.293 12.367 14.461 1 98.88 103 MET A O 1
ATOM 845 N N . ALA A 1 104 ? 5.648 13.273 15.781 1 98.94 104 ALA A N 1
ATOM 846 C CA . ALA A 1 104 ? 6.598 14.07 16.547 1 98.94 104 ALA A CA 1
ATOM 847 C C . ALA A 1 104 ? 7.543 13.188 17.344 1 98.94 104 ALA A C 1
ATOM 849 O O . ALA A 1 104 ? 8.75 13.453 17.422 1 98.94 104 ALA A O 1
ATOM 850 N N . LEU A 1 105 ? 7.035 12.117 17.953 1 98.88 105 LEU A N 1
ATOM 851 C CA . LEU A 1 105 ? 7.852 11.164 18.703 1 98.88 105 LEU A CA 1
ATOM 852 C C . LEU A 1 105 ? 8.906 10.531 17.812 1 98.88 105 LEU A C 1
ATOM 854 O O . LEU A 1 105 ? 10.094 10.516 18.156 1 98.88 105 LEU A O 1
ATOM 858 N N . ILE A 1 106 ? 8.484 10.07 16.625 1 98.62 106 ILE A N 1
ATOM 859 C CA . ILE A 1 106 ? 9.383 9.422 15.68 1 98.62 106 ILE A CA 1
ATOM 860 C C . ILE A 1 106 ? 10.453 10.414 15.219 1 98.62 106 ILE A C 1
ATOM 862 O O . ILE A 1 106 ? 11.648 10.102 15.234 1 98.62 106 ILE A O 1
ATOM 866 N N . SER A 1 107 ? 10.016 11.617 14.906 1 98.81 107 SER A N 1
ATOM 867 C CA . SER A 1 107 ? 10.93 12.633 14.398 1 98.81 107 SER A CA 1
ATOM 868 C C . SER A 1 107 ? 11.922 13.07 15.469 1 98.81 107 SER A C 1
ATOM 870 O O . SER A 1 107 ? 13.117 13.211 15.195 1 98.81 107 SER A O 1
ATOM 872 N N . ALA A 1 108 ? 11.414 13.305 16.672 1 98.88 108 ALA A N 1
ATOM 873 C CA . ALA A 1 108 ? 12.281 13.75 17.766 1 98.88 108 ALA A CA 1
ATOM 874 C C . ALA A 1 108 ? 13.344 12.703 18.078 1 98.88 108 ALA A C 1
ATOM 876 O O . ALA A 1 108 ? 14.5 13.039 18.328 1 98.88 108 ALA A O 1
ATOM 877 N N . GLN A 1 109 ? 12.945 11.461 18.078 1 98.56 109 GLN A N 1
ATOM 878 C CA . GLN A 1 109 ? 13.906 10.391 18.328 1 98.56 109 GLN A CA 1
ATOM 879 C C . GLN A 1 109 ? 14.953 10.32 17.203 1 98.56 109 GLN A C 1
ATOM 881 O O . GLN A 1 109 ? 16.141 10.219 17.484 1 98.56 109 GLN A O 1
ATOM 886 N N . ARG A 1 110 ? 14.5 10.422 15.93 1 96.94 110 ARG A N 1
ATOM 887 C CA . ARG A 1 110 ? 15.406 10.32 14.789 1 96.94 110 ARG A CA 1
ATOM 888 C C . ARG A 1 110 ? 16.375 11.492 14.75 1 96.94 110 ARG A C 1
ATOM 890 O O . ARG A 1 110 ? 17.5 11.359 14.281 1 96.94 110 ARG A O 1
ATOM 897 N N . LEU A 1 111 ? 15.938 12.617 15.328 1 98.38 111 LEU A N 1
ATOM 898 C CA . LEU A 1 111 ? 16.766 13.82 15.352 1 98.38 111 LEU A CA 1
ATOM 899 C C . LEU A 1 111 ? 17.625 13.867 16.609 1 98.38 111 LEU A C 1
ATOM 901 O O . LEU A 1 111 ? 18.359 14.828 16.828 1 98.38 111 LEU A O 1
ATOM 905 N N . ASN A 1 112 ? 17.484 12.883 17.484 1 97.94 112 ASN A N 1
ATOM 906 C CA . ASN A 1 112 ? 18.219 12.781 18.75 1 97.94 112 ASN A CA 1
ATOM 907 C C . ASN A 1 112 ? 17.828 13.914 19.703 1 97.94 112 ASN A C 1
ATOM 909 O O . ASN A 1 112 ? 18.672 14.391 20.469 1 97.94 112 ASN A O 1
ATOM 913 N N . VAL A 1 113 ? 16.641 14.383 19.484 1 98.69 113 VAL A N 1
ATOM 914 C CA . VAL A 1 113 ? 16.094 15.352 20.438 1 98.69 113 VAL A CA 1
ATOM 915 C C . VAL A 1 113 ? 15.68 14.633 21.719 1 98.69 113 VAL A C 1
ATOM 917 O O . VAL A 1 113 ? 15.797 15.195 22.812 1 98.69 113 VAL A O 1
ATOM 920 N N . ILE A 1 114 ? 15.172 13.461 21.625 1 98.75 114 ILE A N 1
ATOM 921 C CA . ILE A 1 114 ? 14.867 12.617 22.766 1 98.75 114 ILE A CA 1
ATOM 922 C C . ILE A 1 114 ? 15.562 11.266 22.609 1 98.75 114 ILE A C 1
ATOM 924 O O . ILE A 1 114 ? 15.93 10.867 21.5 1 98.75 114 ILE A O 1
ATOM 928 N N . SER A 1 115 ? 15.75 10.539 23.703 1 98.25 115 SER A N 1
ATOM 929 C CA . SER A 1 115 ? 16.406 9.234 23.688 1 98.25 115 SER A CA 1
ATOM 930 C C . SER A 1 115 ? 15.445 8.148 23.203 1 98.25 115 SER A C 1
ATOM 932 O O . SER A 1 115 ? 14.227 8.344 23.188 1 98.25 115 SER A O 1
ATOM 934 N N . TYR A 1 116 ? 16.016 7.039 22.781 1 97.56 116 TYR A N 1
ATOM 935 C CA . TYR A 1 116 ? 15.203 5.895 22.375 1 97.56 116 TYR A CA 1
ATOM 936 C C . TYR A 1 116 ? 14.336 5.41 23.531 1 97.56 116 TYR A C 1
ATOM 938 O O . TYR A 1 116 ? 13.203 4.973 23.328 1 97.56 116 TYR A O 1
ATOM 946 N N . GLU A 1 117 ? 14.836 5.477 24.75 1 98.06 117 GLU A N 1
ATOM 947 C CA . GLU A 1 117 ? 14.086 5.039 25.922 1 98.06 117 GLU A CA 1
ATOM 948 C C . GLU A 1 117 ? 12.836 5.898 26.141 1 98.06 117 GLU A C 1
ATOM 950 O O . GLU A 1 117 ? 11.75 5.371 26.375 1 98.06 117 GLU A O 1
ATOM 955 N N . GLU A 1 118 ? 13.047 7.223 26 1 98.38 118 GLU A N 1
ATOM 956 C CA . GLU A 1 118 ? 11.906 8.125 26.141 1 98.38 118 GLU A CA 1
ATOM 957 C C . GLU A 1 118 ? 10.891 7.906 25.016 1 98.38 118 GLU A C 1
ATOM 959 O O . GLU A 1 118 ? 9.68 7.852 25.266 1 98.38 118 GLU A O 1
ATOM 964 N N . PHE A 1 119 ? 11.414 7.824 23.812 1 98.5 119 PHE A N 1
ATOM 965 C CA . PHE A 1 119 ? 10.578 7.527 22.656 1 98.5 119 PHE A CA 1
ATOM 966 C C . PHE A 1 119 ? 9.773 6.25 22.875 1 98.5 119 PHE A C 1
ATOM 968 O O . PHE A 1 119 ? 8.562 6.227 22.656 1 98.5 119 PHE A O 1
ATOM 975 N N . SER A 1 120 ? 10.422 5.207 23.344 1 98.44 120 SER A N 1
ATOM 976 C CA . SER A 1 120 ? 9.812 3.891 23.516 1 98.44 120 SER A CA 1
ATOM 977 C C . SER A 1 120 ? 8.711 3.93 24.562 1 98.44 120 SER A C 1
ATOM 979 O O . SER A 1 120 ? 7.613 3.414 24.344 1 98.44 120 SER A O 1
ATOM 981 N N . LEU A 1 121 ? 8.953 4.539 25.688 1 98.5 121 LEU A N 1
ATOM 982 C CA . LEU A 1 121 ? 7.992 4.613 26.781 1 98.5 121 LEU A CA 1
ATOM 983 C C . LEU A 1 121 ? 6.754 5.395 26.359 1 98.5 121 LEU A C 1
ATOM 985 O O . LEU A 1 121 ? 5.625 4.953 26.609 1 98.5 121 LEU A O 1
ATOM 989 N N . LYS A 1 122 ? 6.941 6.512 25.734 1 98.81 122 LYS A N 1
ATOM 990 C CA . LYS A 1 122 ? 5.832 7.383 25.359 1 98.81 122 LYS A CA 1
ATOM 991 C C . LYS A 1 122 ? 5.012 6.762 24.219 1 98.81 122 LYS A C 1
ATOM 993 O O . LYS A 1 122 ? 3.785 6.871 24.203 1 98.81 122 LYS A O 1
ATOM 998 N N . THR A 1 123 ? 5.723 6.129 23.25 1 98.81 123 THR A N 1
ATOM 999 C CA . THR A 1 123 ? 5.035 5.469 22.156 1 98.81 123 THR A CA 1
ATOM 1000 C C . THR A 1 123 ? 4.191 4.305 22.656 1 98.81 123 THR A C 1
ATOM 1002 O O . THR A 1 123 ? 3.029 4.16 22.266 1 98.81 123 THR A O 1
ATOM 1005 N N . GLU A 1 124 ? 4.773 3.521 23.531 1 98.62 124 GLU A N 1
ATOM 1006 C CA . GLU A 1 124 ? 4.047 2.383 24.094 1 98.62 124 GLU A CA 1
ATOM 1007 C C . GLU A 1 124 ? 2.797 2.836 24.844 1 98.62 124 GLU A C 1
ATOM 1009 O O . GLU A 1 124 ? 1.727 2.246 24.688 1 98.62 124 GLU A O 1
ATOM 1014 N N . LYS A 1 125 ? 2.924 3.84 25.641 1 98.75 125 LYS A N 1
ATOM 1015 C CA . LYS A 1 125 ? 1.789 4.336 26.422 1 98.75 125 LYS A CA 1
ATOM 1016 C C . LYS A 1 125 ? 0.689 4.863 25.5 1 98.75 125 LYS A C 1
ATOM 1018 O O . LYS A 1 125 ? -0.494 4.605 25.719 1 98.75 125 LYS A O 1
ATOM 1023 N N . ALA A 1 126 ? 1.067 5.629 24.5 1 98.88 126 ALA A N 1
ATOM 1024 C CA . ALA A 1 126 ? 0.094 6.156 23.547 1 98.88 126 ALA A CA 1
ATOM 1025 C C . ALA A 1 126 ? -0.641 5.027 22.828 1 98.88 126 ALA A C 1
ATOM 1027 O O . ALA A 1 126 ? -1.868 5.051 22.719 1 98.88 126 ALA A O 1
ATOM 1028 N N . LEU A 1 127 ? 0.133 4.02 22.344 1 98.88 127 LEU A N 1
ATOM 1029 C CA . LEU A 1 127 ? -0.457 2.904 21.609 1 98.88 127 LEU A CA 1
ATOM 1030 C C . LEU A 1 127 ? -1.384 2.092 22.5 1 98.88 127 LEU A C 1
ATOM 1032 O O . LEU A 1 127 ? -2.443 1.64 22.062 1 98.88 127 LEU A O 1
ATOM 1036 N N . ASN A 1 128 ? -1.009 1.888 23.75 1 98.69 128 ASN A N 1
ATOM 1037 C CA . ASN A 1 128 ? -1.868 1.182 24.703 1 98.69 128 ASN A CA 1
ATOM 1038 C C . ASN A 1 128 ? -3.191 1.913 24.906 1 98.69 128 ASN A C 1
ATOM 1040 O O . ASN A 1 128 ? -4.246 1.283 25 1 98.69 128 ASN A O 1
ATOM 1044 N N . SER A 1 129 ? -3.129 3.221 25 1 98.88 129 SER A N 1
ATOM 1045 C CA . SER A 1 129 ? -4.344 4.016 25.141 1 98.88 129 SER A CA 1
ATOM 1046 C C . SER A 1 129 ? -5.203 3.93 23.875 1 98.88 129 SER A C 1
ATOM 1048 O O . SER A 1 129 ? -6.426 3.789 23.969 1 98.88 129 SER A O 1
ATOM 1050 N N . LEU A 1 130 ? -4.59 4.004 22.719 1 98.88 130 LEU A N 1
ATOM 1051 C CA . LEU A 1 130 ? -5.309 3.924 21.453 1 98.88 130 LEU A CA 1
ATOM 1052 C C . LEU A 1 130 ? -6.008 2.574 21.312 1 98.88 130 LEU A C 1
ATOM 1054 O O . LEU A 1 130 ? -7.102 2.492 20.75 1 98.88 130 LEU A O 1
ATOM 1058 N N . ALA A 1 131 ? -5.418 1.489 21.844 1 98.44 131 ALA A N 1
ATOM 1059 C CA . ALA A 1 131 ? -5.938 0.13 21.719 1 98.4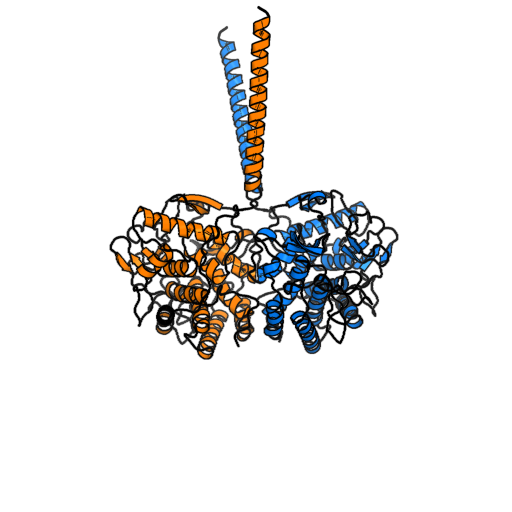4 131 ALA A CA 1
ATOM 1060 C C . ALA A 1 131 ? -7.145 -0.083 22.625 1 98.44 131 ALA A C 1
ATOM 1062 O O . ALA A 1 131 ? -7.828 -1.106 22.531 1 98.44 131 ALA A O 1
ATOM 1063 N N . ARG A 1 132 ? -7.465 0.898 23.453 1 98.06 132 ARG A N 1
ATOM 1064 C CA . ARG A 1 132 ? -8.586 0.708 24.375 1 98.06 132 ARG A CA 1
ATOM 1065 C C . ARG A 1 132 ? -9.57 1.865 24.281 1 98.06 132 ARG A C 1
ATOM 1067 O O . ARG A 1 132 ? -10.422 2.037 25.156 1 98.06 132 ARG A O 1
ATOM 1074 N N . LEU A 1 133 ? -9.438 2.717 23.297 1 98.62 133 LEU A N 1
ATOM 1075 C CA . LEU A 1 133 ? -10.359 3.832 23.094 1 98.62 133 LEU A CA 1
ATOM 1076 C C . LEU A 1 133 ? -11.797 3.334 22.984 1 98.62 133 LEU A C 1
ATOM 1078 O O . LEU A 1 133 ? -12.055 2.316 22.344 1 98.62 133 LEU A O 1
ATOM 1082 N N . PRO A 1 134 ? -12.742 4.027 23.703 1 98.75 134 PRO A N 1
ATOM 1083 C CA . PRO A 1 134 ? -14.125 3.795 23.266 1 98.75 134 PRO A CA 1
ATOM 1084 C C . PRO A 1 134 ? -14.344 4.18 21.812 1 98.75 134 PRO A C 1
ATOM 1086 O O . PRO A 1 134 ? -13.789 5.172 21.328 1 98.75 134 PRO A O 1
ATOM 1089 N N . LEU A 1 135 ? -15.148 3.428 21.125 1 98.75 135 LEU A N 1
ATOM 1090 C CA . LEU A 1 135 ? -15.328 3.621 19.688 1 98.75 135 LEU A CA 1
ATOM 1091 C C . LEU A 1 135 ? -16.766 3.973 19.375 1 98.75 135 LEU A C 1
ATOM 1093 O O . LEU A 1 135 ? -17.688 3.559 20.078 1 98.75 135 LEU A O 1
ATOM 1097 N N . VAL A 1 136 ? -16.938 4.746 18.344 1 98.44 136 VAL A N 1
ATOM 1098 C CA . VAL A 1 136 ? -18.266 4.988 17.781 1 98.44 136 VAL A CA 1
ATOM 1099 C C . VAL A 1 136 ? -18.828 3.691 17.219 1 98.44 136 VAL A C 1
ATOM 1101 O O . VAL A 1 136 ? -18.219 3.061 16.359 1 98.44 136 VAL A O 1
ATOM 1104 N N . ARG A 1 137 ? -19.969 3.182 17.703 1 96.81 137 ARG A N 1
ATOM 1105 C CA . ARG A 1 137 ? -20.625 1.952 17.297 1 96.81 137 ARG A CA 1
ATOM 1106 C C . ARG A 1 137 ? -19.734 0.741 17.5 1 96.81 137 ARG A C 1
ATOM 1108 O O . ARG A 1 137 ? -19.812 -0.236 16.766 1 96.81 137 ARG A O 1
ATOM 1115 N N . ASP A 1 138 ? -18.672 0.938 18.391 1 97.44 138 ASP A N 1
ATOM 1116 C CA . ASP A 1 138 ? -17.688 -0.11 18.625 1 97.44 138 ASP A CA 1
ATOM 1117 C C . ASP A 1 138 ? -16.922 -0.448 17.359 1 97.44 138 ASP A C 1
ATOM 1119 O O . ASP A 1 138 ? -16.531 -1.6 17.141 1 97.44 138 ASP A O 1
ATOM 1123 N N . GLU A 1 139 ? -16.812 0.575 16.469 1 97.75 139 GLU A N 1
ATOM 1124 C CA . GLU A 1 139 ? -16.188 0.295 15.18 1 97.75 139 GLU A CA 1
ATOM 1125 C C . GLU A 1 139 ? -14.914 1.126 15 1 97.75 139 GLU A C 1
ATOM 1127 O O . GLU A 1 139 ? -13.828 0.578 14.773 1 97.75 139 GLU A O 1
ATOM 1132 N N . LEU A 1 140 ? -15.102 2.418 15.109 1 98.69 140 LEU A N 1
ATOM 1133 C CA . LEU A 1 140 ? -13.992 3.303 14.766 1 98.69 140 LEU A CA 1
ATOM 1134 C C . LEU A 1 140 ? -13.875 4.441 15.781 1 98.69 140 LEU A C 1
ATOM 1136 O O . LEU A 1 140 ? -14.836 4.75 16.484 1 98.69 140 LEU A O 1
ATOM 1140 N N . PRO A 1 141 ? -12.695 5.09 15.867 1 98.81 141 PRO A N 1
ATOM 1141 C CA . PRO A 1 141 ? -12.492 6.18 16.812 1 98.81 141 PRO A CA 1
ATOM 1142 C C . PRO A 1 141 ? -13.391 7.383 16.547 1 98.81 141 PRO A C 1
ATOM 1144 O O . PRO A 1 141 ? -13.617 7.738 15.383 1 98.81 141 PRO A O 1
ATOM 1147 N N . ASN A 1 142 ? -13.852 7.961 17.625 1 98.81 142 ASN A N 1
ATOM 1148 C CA . ASN A 1 142 ? -14.594 9.219 17.594 1 98.81 142 ASN A CA 1
ATOM 1149 C C . ASN A 1 142 ? -13.734 10.359 17.062 1 98.81 142 ASN A C 1
ATOM 1151 O O . ASN A 1 142 ? -12.5 10.297 17.125 1 98.81 142 ASN A O 1
ATOM 1155 N N . LYS A 1 143 ? -14.32 11.344 16.609 1 98.38 143 LYS A N 1
ATOM 1156 C CA . LYS A 1 143 ? -13.633 12.492 16.016 1 98.38 143 LYS A CA 1
ATOM 1157 C C . LYS A 1 143 ? -12.75 13.188 17.031 1 98.38 143 LYS A C 1
ATOM 1159 O O . LYS A 1 143 ? -11.703 13.742 16.688 1 98.38 143 LYS A O 1
ATOM 1164 N N . ALA A 1 144 ? -13.164 13.188 18.312 1 98.56 144 ALA A N 1
ATOM 1165 C CA . ALA A 1 144 ? -12.383 13.859 19.344 1 98.56 144 ALA A CA 1
ATOM 1166 C C . ALA A 1 144 ? -12.453 13.109 20.672 1 98.56 144 ALA A C 1
ATOM 1168 O O . ALA A 1 144 ? -13.461 12.461 20.969 1 98.56 144 ALA A O 1
ATOM 1169 N N . TYR A 1 145 ? -11.398 13.211 21.422 1 98.88 145 TYR A N 1
ATOM 1170 C CA . TYR A 1 145 ? -11.297 12.586 22.734 1 98.88 145 TYR A CA 1
ATOM 1171 C C . TYR A 1 145 ? -10.734 13.562 23.75 1 98.88 145 TYR A C 1
ATOM 1173 O O . TYR A 1 145 ? -9.914 14.422 23.422 1 98.88 145 TYR A O 1
ATOM 1181 N N . ASN A 1 146 ? -11.156 13.391 24.938 1 98.81 146 ASN A N 1
ATOM 1182 C CA . ASN A 1 146 ? -10.461 14.023 26.047 1 98.81 146 ASN A CA 1
ATOM 1183 C C . ASN A 1 146 ? -9.102 13.375 26.297 1 98.81 146 ASN A C 1
ATOM 1185 O O . ASN A 1 146 ? -9.016 12.164 26.5 1 98.81 146 ASN A O 1
ATOM 1189 N N . THR A 1 147 ? -8.023 14.125 26.312 1 98.81 147 THR A N 1
ATOM 1190 C CA . THR A 1 147 ? -6.676 13.562 26.375 1 98.81 147 THR A CA 1
ATOM 1191 C C . THR A 1 147 ? -6.363 13.062 27.781 1 98.81 147 THR A C 1
ATOM 1193 O O . THR A 1 147 ? -5.426 12.281 27.984 1 98.81 147 THR A O 1
ATOM 1196 N N . GLN A 1 148 ? -7.07 13.516 28.75 1 98.44 148 GLN A N 1
ATOM 1197 C CA . GLN A 1 148 ? -6.812 13.117 30.141 1 98.44 148 GLN A CA 1
ATOM 1198 C C . GLN A 1 148 ? -7.531 11.82 30.469 1 98.44 148 GLN A C 1
ATOM 1200 O O . GLN A 1 148 ? -7.047 11.031 31.297 1 98.44 148 GLN A O 1
ATOM 1205 N N . THR A 1 149 ? -8.703 11.562 29.781 1 98.44 149 THR A N 1
ATOM 1206 C CA . THR A 1 149 ? -9.562 10.477 30.25 1 98.44 149 THR A CA 1
ATOM 1207 C C . THR A 1 149 ? -9.852 9.492 29.125 1 98.44 149 THR A C 1
ATOM 1209 O O . THR A 1 149 ? -10.32 8.375 29.375 1 98.44 149 THR A O 1
ATOM 1212 N N . LEU A 1 150 ? -9.688 9.898 27.859 1 98.62 150 LEU A N 1
ATOM 1213 C CA . LEU A 1 150 ? -9.969 9.125 26.656 1 98.62 150 LEU A CA 1
ATOM 1214 C C . LEU A 1 150 ? -11.461 9.078 26.375 1 98.62 150 LEU A C 1
ATOM 1216 O O . LEU A 1 150 ? -11.914 8.336 25.5 1 98.62 150 LEU A O 1
ATOM 1220 N N . ALA A 1 151 ? -12.219 9.938 27.109 1 98.75 151 ALA A N 1
ATOM 1221 C CA . ALA A 1 151 ? -13.656 9.992 26.844 1 98.75 151 ALA A CA 1
ATOM 1222 C C . ALA A 1 151 ? -13.938 10.57 25.469 1 98.75 151 ALA A C 1
ATOM 1224 O O . ALA A 1 151 ? -13.258 11.508 25.016 1 98.75 151 ALA A O 1
ATOM 1225 N N . MET A 1 152 ? -14.992 10.008 24.797 1 98.69 152 MET A N 1
ATOM 1226 C CA . MET A 1 152 ? -15.438 10.617 23.547 1 98.69 152 MET A CA 1
ATOM 1227 C C . MET A 1 152 ? -16.078 11.977 23.797 1 98.69 152 MET A C 1
ATOM 1229 O O . MET A 1 152 ? -16.969 12.102 24.625 1 98.69 152 MET A O 1
ATOM 1233 N N . VAL A 1 153 ? -15.594 12.992 23.125 1 98.5 153 VAL A N 1
ATOM 1234 C CA . VAL A 1 153 ? -16.078 14.352 23.312 1 98.5 153 VAL A CA 1
ATOM 1235 C C . VAL A 1 153 ? -16.422 14.977 21.969 1 98.5 153 VAL A C 1
ATOM 1237 O O . VAL A 1 153 ? -16.125 14.406 20.922 1 98.5 153 VAL A O 1
ATOM 1240 N N . ASP A 1 154 ? -17.188 16.016 21.984 1 95.94 154 ASP A N 1
ATOM 1241 C CA . ASP A 1 154 ? -17.328 16.859 20.797 1 95.94 154 ASP A CA 1
ATOM 1242 C C . ASP A 1 154 ? -16.203 17.875 20.688 1 95.94 154 ASP A C 1
ATOM 1244 O O . ASP A 1 154 ? -15.242 17.812 21.469 1 95.94 154 ASP A O 1
ATOM 1248 N N . TYR A 1 155 ? -16.234 18.797 19.781 1 91.69 155 TYR A N 1
ATOM 1249 C CA . TYR A 1 155 ? -15.125 19.719 19.531 1 91.69 155 TYR A CA 1
ATOM 1250 C C . TYR A 1 155 ? -15.031 20.781 20.625 1 91.69 155 TYR A C 1
ATOM 1252 O O . TYR A 1 155 ? -14.023 21.469 20.734 1 91.69 155 TYR A O 1
ATOM 1260 N N . ASN A 1 156 ? -16.078 20.859 21.469 1 93.69 156 ASN A N 1
ATOM 1261 C CA . ASN A 1 156 ? -16.031 21.734 22.625 1 93.69 156 ASN A CA 1
ATOM 1262 C C . ASN A 1 156 ? -15.562 21 23.875 1 93.69 156 ASN A C 1
ATOM 1264 O O . ASN A 1 156 ? -15.68 21.516 24.984 1 93.69 156 ASN A O 1
ATOM 1268 N N . ASN A 1 157 ? -15.086 19.797 23.641 1 96.81 157 ASN A N 1
ATOM 1269 C CA . ASN A 1 157 ? -14.547 18.938 24.688 1 96.81 157 ASN A CA 1
ATOM 1270 C C . ASN A 1 157 ? -15.625 18.531 25.688 1 96.81 157 ASN A C 1
ATOM 1272 O O . ASN A 1 157 ? -15.336 18.328 26.875 1 96.81 157 ASN A O 1
ATOM 1276 N N . GLN A 1 158 ? -16.859 18.516 25.281 1 97.81 158 GLN A N 1
ATOM 1277 C CA . GLN A 1 158 ? -17.953 17.984 26.078 1 97.81 158 GLN A CA 1
ATOM 1278 C C . GLN A 1 158 ? -18.172 16.5 25.797 1 97.81 158 GLN A C 1
ATOM 1280 O O . GLN A 1 158 ? -18.203 16.078 24.641 1 97.81 158 GLN A O 1
ATOM 1285 N N . ILE A 1 159 ? -18.328 15.758 26.859 1 98 159 ILE A N 1
ATOM 1286 C CA . ILE A 1 159 ? -18.484 14.312 26.719 1 98 159 ILE A CA 1
ATOM 1287 C C . ILE A 1 159 ? -19.766 14.008 25.938 1 98 159 ILE A C 1
ATOM 1289 O O . ILE A 1 159 ? -20.812 14.586 26.219 1 98 159 ILE A O 1
ATOM 1293 N N . VAL A 1 160 ? -19.703 13.219 25 1 96.62 160 VAL A N 1
ATOM 1294 C CA . VAL A 1 160 ? -20.859 12.75 24.234 1 96.62 160 VAL A CA 1
ATOM 1295 C C . VAL A 1 160 ? -20.906 11.227 24.25 1 96.62 160 VAL A C 1
ATOM 1297 O O . VAL A 1 160 ? -20.031 10.562 23.672 1 96.62 160 VAL A O 1
ATOM 1300 N N . GLU A 1 161 ? -21.938 10.711 24.906 1 94.69 161 GLU A N 1
ATOM 1301 C CA . GLU A 1 161 ? -22.109 9.266 24.922 1 94.69 161 GLU A CA 1
ATOM 1302 C C . GLU A 1 161 ? -22.359 8.734 23.5 1 94.69 161 GLU A C 1
ATOM 1304 O O . GLU A 1 161 ? -23.203 9.266 22.781 1 94.69 161 GLU A O 1
ATOM 1309 N N . GLY A 1 162 ? -21.656 7.789 23.125 1 95.81 162 GLY A N 1
ATOM 1310 C CA . GLY A 1 162 ? -21.781 7.215 21.797 1 95.81 162 GLY A CA 1
ATOM 1311 C C . GLY A 1 162 ? -20.953 7.949 20.75 1 95.81 162 GLY A C 1
ATOM 1312 O O . GLY A 1 162 ? -20.797 7.469 19.625 1 95.81 162 GLY A O 1
ATOM 1313 N N . GLY A 1 163 ? -20.484 9.125 21.047 1 97.38 163 GLY A N 1
ATOM 1314 C CA . GLY A 1 163 ? -19.594 9.867 20.172 1 97.38 163 GLY A CA 1
ATOM 1315 C C . GLY A 1 163 ? -20.328 10.719 19.156 1 97.38 163 GLY A C 1
ATOM 1316 O O . GLY A 1 163 ? -21.562 10.789 19.172 1 97.38 163 GLY A O 1
ATOM 1317 N N . ILE A 1 164 ? -19.594 11.398 18.312 1 97.38 164 ILE A N 1
ATOM 1318 C CA . ILE A 1 164 ? -20.172 12.297 17.328 1 97.38 164 ILE A CA 1
ATOM 1319 C C . ILE A 1 164 ? -19.828 11.805 15.922 1 97.38 164 ILE A C 1
ATOM 1321 O O . ILE A 1 164 ? -20 12.539 14.945 1 97.38 164 ILE A O 1
ATOM 1325 N N . GLY A 1 165 ? -19.312 10.625 15.758 1 98.12 165 GLY A N 1
ATOM 1326 C CA . GLY A 1 165 ? -18.906 10.062 14.477 1 98.12 165 GLY A CA 1
ATOM 1327 C C . GLY A 1 165 ? -17.406 10 14.297 1 98.12 165 GLY A C 1
ATOM 1328 O O . GLY A 1 165 ? -16.641 10.352 15.203 1 98.12 165 GLY A O 1
ATOM 1329 N N . TRP A 1 166 ? -16.969 9.422 13.164 1 98.56 166 TRP A N 1
ATOM 1330 C CA . TRP A 1 166 ? -15.547 9.305 12.883 1 98.56 166 TRP A CA 1
ATOM 1331 C C . TRP A 1 166 ? -15.172 10.062 11.617 1 98.56 166 TRP A C 1
ATOM 1333 O O . TRP A 1 166 ? -16.031 10.367 10.789 1 98.56 166 TRP A O 1
ATOM 1343 N N . SER A 1 167 ? -13.945 10.484 11.523 1 98.06 167 SER A N 1
ATOM 1344 C CA . SER A 1 167 ? -13.328 11.047 10.328 1 98.06 167 SER A CA 1
ATOM 1345 C C . SER A 1 167 ? -12.375 10.055 9.672 1 98.06 167 SER A C 1
ATOM 1347 O O . SER A 1 167 ? -11.344 9.711 10.258 1 98.06 167 SER A O 1
ATOM 1349 N N . ALA A 1 168 ? -12.688 9.641 8.461 1 98.25 168 ALA A N 1
ATOM 1350 C CA . ALA A 1 168 ? -11.852 8.68 7.754 1 98.25 168 ALA A CA 1
ATOM 1351 C C . ALA A 1 168 ? -10.484 9.273 7.438 1 98.25 168 ALA A C 1
ATOM 1353 O O . ALA A 1 168 ? -9.469 8.57 7.465 1 98.25 168 ALA A O 1
ATOM 1354 N N . ILE A 1 169 ? -10.43 10.547 7.195 1 97.88 169 ILE A N 1
ATOM 1355 C CA . ILE A 1 169 ? -9.188 11.227 6.871 1 97.88 169 ILE A CA 1
ATOM 1356 C C . ILE A 1 169 ? -8.289 11.281 8.109 1 97.88 169 ILE A C 1
ATOM 1358 O O . ILE A 1 169 ? -7.086 11.039 8.023 1 97.88 169 ILE A O 1
ATOM 1362 N N . ASP A 1 170 ? -8.883 11.531 9.281 1 98.5 170 ASP A N 1
ATOM 1363 C CA . ASP A 1 170 ? -8.117 11.547 10.531 1 98.5 170 ASP A CA 1
ATOM 1364 C C . ASP A 1 170 ? -7.543 10.164 10.836 1 98.5 170 ASP A C 1
ATOM 1366 O O . ASP A 1 170 ? -6.383 10.039 11.234 1 98.5 170 ASP A O 1
ATOM 1370 N N . ILE A 1 171 ? -8.391 9.203 10.625 1 98.56 171 ILE A N 1
ATOM 1371 C CA . ILE A 1 171 ? -7.953 7.836 10.883 1 98.56 171 ILE A CA 1
ATOM 1372 C C . ILE A 1 171 ? -6.875 7.438 9.883 1 98.56 171 ILE A C 1
ATOM 1374 O O . ILE A 1 171 ? -5.883 6.801 10.242 1 98.56 171 ILE A O 1
ATOM 1378 N N . GLY A 1 172 ? -7.043 7.832 8.602 1 98.19 172 GLY A N 1
ATOM 1379 C CA . GLY A 1 172 ? -5.98 7.613 7.637 1 98.19 172 GLY A CA 1
ATOM 1380 C C . GLY A 1 172 ? -4.652 8.203 8.062 1 98.19 172 GLY A C 1
ATOM 1381 O O . GLY A 1 172 ? -3.605 7.57 7.902 1 98.19 172 GLY A O 1
ATOM 1382 N N . ARG A 1 173 ? -4.676 9.383 8.641 1 98.38 173 ARG A N 1
ATOM 1383 C CA . ARG A 1 173 ? -3.447 10.055 9.039 1 98.38 173 ARG A CA 1
ATOM 1384 C C . ARG A 1 173 ? -2.744 9.297 10.164 1 98.38 173 ARG A C 1
ATOM 1386 O O . ARG A 1 173 ? -1.521 9.148 10.148 1 98.38 173 ARG A O 1
ATOM 1393 N N . ILE A 1 174 ? -3.482 8.812 11.148 1 98.62 174 ILE A N 1
ATOM 1394 C CA . ILE A 1 174 ? -2.826 8.195 12.297 1 98.62 174 ILE A CA 1
ATOM 1395 C C . ILE A 1 174 ? -2.305 6.812 11.914 1 98.62 174 ILE A C 1
ATOM 1397 O O . ILE A 1 174 ? -1.487 6.23 12.633 1 98.62 174 ILE A O 1
ATOM 1401 N N . LEU A 1 175 ? -2.744 6.297 10.766 1 97.75 175 LEU A N 1
ATOM 1402 C CA . LEU A 1 175 ? -2.211 5.023 10.289 1 97.75 175 LEU A CA 1
ATOM 1403 C C . LEU A 1 175 ? -0.811 5.203 9.719 1 97.75 175 LEU A C 1
ATOM 1405 O O . LEU A 1 175 ? -0.071 4.23 9.555 1 97.75 175 LEU A O 1
ATOM 1409 N N . VAL A 1 176 ? -0.393 6.422 9.398 1 97.62 176 VAL A N 1
ATOM 1410 C CA . VAL A 1 176 ? 0.926 6.68 8.828 1 97.62 176 VAL A CA 1
ATOM 1411 C C . VAL A 1 176 ? 2.008 6.305 9.836 1 97.62 176 VAL A C 1
ATOM 1413 O O . VAL A 1 176 ? 2.852 5.445 9.562 1 97.62 176 VAL A O 1
ATOM 1416 N N . PRO A 1 177 ? 2.023 6.914 11.078 1 98.31 177 PRO A N 1
ATOM 1417 C CA . PRO A 1 177 ? 3.045 6.496 12.039 1 98.31 177 PRO A CA 1
ATOM 1418 C C . PRO A 1 177 ? 2.932 5.02 12.422 1 98.31 177 PRO A C 1
ATOM 1420 O O . PRO A 1 177 ? 3.941 4.375 12.719 1 98.31 177 PRO A O 1
ATOM 1423 N N . MET A 1 178 ? 1.772 4.406 12.352 1 97.38 178 MET A N 1
ATOM 1424 C CA . MET A 1 178 ? 1.638 2.982 12.656 1 97.38 178 MET A CA 1
ATOM 1425 C C . MET A 1 178 ? 2.381 2.137 11.625 1 97.38 178 MET A C 1
ATOM 1427 O O . MET A 1 178 ? 3.035 1.153 11.984 1 97.38 178 MET A O 1
ATOM 1431 N N . ASN A 1 179 ? 2.242 2.555 10.398 1 95.81 179 ASN A N 1
ATOM 1432 C CA . ASN A 1 179 ? 3.014 1.875 9.367 1 95.81 179 ASN A CA 1
ATOM 1433 C C . ASN A 1 179 ? 4.516 2 9.617 1 95.81 179 ASN A C 1
ATOM 1435 O O . ASN A 1 179 ? 5.254 1.026 9.469 1 95.81 179 ASN A O 1
ATOM 1439 N N . ILE A 1 180 ? 4.98 3.166 9.953 1 96.62 180 ILE A N 1
ATOM 1440 C CA . ILE A 1 180 ? 6.398 3.393 10.227 1 96.62 180 ILE A CA 1
ATOM 1441 C C . ILE A 1 180 ? 6.855 2.49 11.367 1 96.62 180 ILE A C 1
ATOM 1443 O O . ILE A 1 180 ? 7.91 1.856 11.281 1 96.62 180 ILE A O 1
ATOM 1447 N N . LEU A 1 181 ? 6.031 2.396 12.391 1 97 181 LEU A N 1
ATOM 1448 C CA . LEU A 1 181 ? 6.383 1.592 13.562 1 97 181 LEU A CA 1
ATOM 1449 C C . LEU A 1 181 ? 6.496 0.117 13.188 1 97 181 LEU A C 1
ATOM 1451 O O . LEU A 1 181 ? 7.406 -0.574 13.648 1 97 181 LEU A O 1
ATOM 1455 N N . ILE A 1 182 ? 5.668 -0.361 12.312 1 95.19 182 ILE A N 1
ATOM 1456 C CA . ILE A 1 182 ? 5.66 -1.762 11.906 1 95.19 182 ILE A CA 1
ATOM 1457 C C . ILE A 1 182 ? 6.926 -2.07 11.109 1 95.19 182 ILE A C 1
ATOM 1459 O O . ILE A 1 182 ? 7.57 -3.098 11.328 1 95.19 182 ILE A O 1
ATOM 1463 N N . TRP A 1 183 ? 7.328 -1.192 10.297 1 93.5 183 TRP A N 1
ATOM 1464 C CA . TRP A 1 183 ? 8.414 -1.467 9.367 1 93.5 183 TRP A CA 1
ATOM 1465 C C . TRP A 1 183 ? 9.766 -1.189 10.016 1 93.5 183 TRP A C 1
ATOM 1467 O O . TRP A 1 183 ? 10.758 -1.865 9.719 1 93.5 183 TRP A O 1
ATOM 1477 N N . GLN A 1 184 ? 9.812 -0.184 10.977 1 93.62 184 GLN A N 1
ATOM 1478 C CA . GLN A 1 184 ? 11.125 0.3 11.375 1 93.62 184 GLN A CA 1
ATOM 1479 C C . GLN A 1 184 ? 11.352 0.114 12.875 1 93.62 184 GLN A C 1
ATOM 1481 O O . GLN A 1 184 ? 12.484 0.224 13.352 1 93.62 184 GLN A O 1
ATOM 1486 N N . TYR A 1 185 ? 10.234 -0.153 13.586 1 95.06 185 TYR A N 1
ATOM 1487 C CA . TYR A 1 185 ? 10.328 -0.365 15.023 1 95.06 185 TYR A CA 1
ATOM 1488 C C . TYR A 1 185 ? 9.562 -1.614 15.438 1 95.06 185 TYR A C 1
ATOM 1490 O O . TYR A 1 185 ? 8.547 -1.526 16.141 1 95.06 185 TYR A O 1
ATOM 1498 N N . PRO A 1 186 ? 10.102 -2.809 15.156 1 92.38 186 PRO A N 1
ATOM 1499 C CA . PRO A 1 186 ? 9.359 -4.059 15.336 1 92.38 186 PRO A CA 1
ATOM 1500 C C . PRO A 1 186 ? 8.953 -4.301 16.781 1 92.38 186 PRO A C 1
ATOM 1502 O O . PRO A 1 186 ? 8.039 -5.086 17.047 1 92.38 186 PRO A O 1
ATOM 1505 N N . LYS A 1 187 ? 9.562 -3.559 17.703 1 94.75 187 LYS A N 1
ATOM 1506 C CA . LYS A 1 187 ? 9.203 -3.688 19.109 1 94.75 187 LYS A CA 1
ATOM 1507 C C . LYS A 1 187 ? 7.742 -3.316 19.344 1 94.75 187 LYS A C 1
ATOM 1509 O O . LYS A 1 187 ? 7.102 -3.83 20.25 1 94.75 187 LYS A O 1
ATOM 1514 N N . PHE A 1 188 ? 7.211 -2.504 18.5 1 97.19 188 PHE A N 1
ATOM 1515 C CA . PHE A 1 188 ? 5.867 -1.983 18.719 1 97.19 188 PHE A CA 1
ATOM 1516 C C . PHE A 1 188 ? 4.84 -2.779 17.922 1 97.19 188 PHE A C 1
ATOM 1518 O O . PHE A 1 188 ? 3.662 -2.424 17.891 1 97.19 188 PHE A O 1
ATOM 1525 N N . ASN A 1 189 ? 5.297 -3.871 17.266 1 95.25 189 ASN A N 1
ATOM 1526 C CA . ASN A 1 189 ? 4.426 -4.645 16.391 1 95.25 189 ASN A CA 1
ATOM 1527 C C . ASN A 1 189 ? 3.158 -5.09 17.109 1 95.25 189 ASN A C 1
ATOM 1529 O O . ASN A 1 189 ? 2.049 -4.879 16.609 1 95.25 189 ASN A O 1
ATOM 1533 N N . ARG A 1 190 ? 3.291 -5.598 18.281 1 94.75 190 ARG A N 1
ATOM 1534 C CA . ARG A 1 190 ? 2.148 -6.105 19.031 1 94.75 190 ARG A CA 1
ATOM 1535 C C . ARG A 1 190 ? 1.178 -4.984 19.375 1 94.75 190 ARG A C 1
ATOM 1537 O O . ARG A 1 190 ? -0.038 -5.148 19.25 1 94.75 190 ARG A O 1
ATOM 1544 N N . GLN A 1 191 ? 1.71 -3.875 19.828 1 97.12 191 GLN A N 1
ATOM 1545 C CA . GLN A 1 191 ? 0.868 -2.754 20.234 1 97.12 191 GLN A CA 1
ATOM 1546 C C . GLN A 1 191 ? 0.107 -2.178 19.047 1 97.12 191 GLN A C 1
ATOM 1548 O O . GLN A 1 191 ? -1.078 -1.858 19.156 1 97.12 191 GLN A O 1
ATOM 1553 N N . VAL A 1 192 ? 0.807 -2.037 17.953 1 97.69 192 VAL A N 1
ATOM 1554 C CA . VAL A 1 192 ? 0.157 -1.507 16.75 1 97.69 192 VAL A CA 1
ATOM 1555 C C . VAL A 1 192 ? -0.954 -2.453 16.312 1 97.69 192 VAL A C 1
ATOM 1557 O O . VAL A 1 192 ? -2.068 -2.018 16 1 97.69 192 VAL A O 1
ATOM 1560 N N . ASN A 1 193 ? -0.695 -3.752 16.281 1 95.25 193 ASN A N 1
ATOM 1561 C CA . ASN A 1 193 ? -1.702 -4.723 15.859 1 95.25 193 ASN A CA 1
ATOM 1562 C C . ASN A 1 193 ? -2.879 -4.766 16.828 1 95.25 193 ASN A C 1
ATOM 1564 O O . ASN A 1 193 ? -4.02 -4.988 16.422 1 95.25 193 ASN A O 1
ATOM 1568 N N . ALA A 1 194 ? -2.621 -4.543 18.125 1 96.81 194 ALA A N 1
ATOM 1569 C CA . ALA A 1 194 ? -3.707 -4.465 19.094 1 96.81 194 ALA A CA 1
ATOM 1570 C C . ALA A 1 194 ? -4.652 -3.314 18.781 1 96.81 194 ALA A C 1
ATOM 1572 O O . ALA A 1 194 ? -5.871 -3.453 18.891 1 96.81 194 ALA A O 1
ATOM 1573 N N . VAL A 1 195 ? -4.129 -2.172 18.359 1 98.19 195 VAL A N 1
ATOM 1574 C CA . VAL A 1 195 ? -4.941 -1.027 17.969 1 98.19 195 VAL A CA 1
ATOM 1575 C C . VAL A 1 195 ? -5.797 -1.398 16.75 1 98.19 195 VAL A C 1
ATOM 1577 O O . VAL A 1 195 ? -7.004 -1.148 16.734 1 98.19 195 VAL A O 1
ATOM 1580 N N . LEU A 1 196 ? -5.168 -2.053 15.812 1 95.94 196 LEU A N 1
ATOM 1581 C CA . LEU A 1 196 ? -5.828 -2.332 14.539 1 95.94 196 LEU A CA 1
ATOM 1582 C C . LEU A 1 196 ? -6.852 -3.453 14.695 1 95.94 196 LEU A C 1
ATOM 1584 O O . LEU A 1 196 ? -7.805 -3.539 13.922 1 95.94 196 LEU A O 1
ATOM 1588 N N . GLN A 1 197 ? -6.66 -4.328 15.648 1 94.5 197 GLN A N 1
ATOM 1589 C CA . GLN A 1 197 ? -7.66 -5.34 15.969 1 94.5 197 GLN A CA 1
ATOM 1590 C C . GLN A 1 197 ? -8.883 -4.719 16.641 1 94.5 197 GLN A C 1
ATOM 1592 O O . GLN A 1 197 ? -10.008 -5.184 16.438 1 94.5 197 GLN A O 1
ATOM 1597 N N . HIS A 1 198 ? -8.57 -3.672 17.438 1 96.94 198 HIS A N 1
ATOM 1598 C CA . HIS A 1 198 ? -9.633 -2.975 18.156 1 96.94 198 HIS A CA 1
ATOM 1599 C C . HIS A 1 198 ? -10.469 -2.121 17.203 1 96.94 198 HIS A C 1
ATOM 1601 O O . HIS A 1 198 ? -11.688 -1.996 17.391 1 96.94 198 HIS A O 1
ATOM 1607 N N . TRP A 1 199 ? -9.828 -1.519 16.188 1 97.56 199 TRP A N 1
ATOM 1608 C CA . TRP A 1 199 ? -10.484 -0.626 15.234 1 97.56 199 TRP A CA 1
ATOM 1609 C C . TRP A 1 199 ? -10.977 -1.396 14.008 1 97.56 199 TRP A C 1
ATOM 1611 O O . TRP A 1 199 ? -10.195 -2.092 13.352 1 97.56 199 TRP A O 1
ATOM 1621 N N . GLN A 1 200 ? -12.188 -1.295 13.68 1 95.5 200 GLN A N 1
ATOM 1622 C CA . GLN A 1 200 ? -12.734 -1.924 12.484 1 95.5 200 GLN A CA 1
ATOM 1623 C C . GLN A 1 200 ? -12.539 -1.04 11.258 1 95.5 200 GLN A C 1
ATOM 1625 O O . GLN A 1 200 ? -13.5 -0.472 10.734 1 95.5 200 GLN A O 1
ATOM 1630 N N . ILE A 1 201 ? -11.398 -1.04 10.758 1 94.88 201 ILE A N 1
ATOM 1631 C CA . ILE A 1 201 ? -10.969 -0.109 9.719 1 94.88 201 ILE A CA 1
ATOM 1632 C C . ILE A 1 201 ? -11.828 -0.301 8.477 1 94.88 201 ILE A C 1
ATOM 1634 O O . ILE A 1 201 ? -12.086 0.653 7.734 1 94.88 201 ILE A O 1
ATOM 1638 N N . SER A 1 202 ? -12.336 -1.473 8.227 1 91.25 202 SER A N 1
ATOM 1639 C CA . SER A 1 202 ? -13.148 -1.757 7.051 1 91.25 202 SER A CA 1
ATOM 1640 C C . SER A 1 202 ? -14.461 -0.991 7.086 1 91.25 202 SER A C 1
ATOM 1642 O O . SER A 1 202 ? -15.125 -0.839 6.059 1 91.25 202 SER A O 1
ATOM 1644 N N . ALA A 1 203 ? -14.82 -0.502 8.25 1 95.88 203 ALA A N 1
ATOM 1645 C CA . ALA A 1 203 ? -16.094 0.2 8.414 1 95.88 203 ALA A CA 1
ATOM 1646 C C . ALA A 1 203 ? -16.062 1.557 7.719 1 95.88 203 ALA A C 1
ATOM 1648 O O . ALA A 1 203 ? -17.109 2.15 7.461 1 95.88 203 ALA A O 1
ATOM 1649 N N . MET A 1 204 ? -14.891 2.033 7.34 1 97.25 204 MET A N 1
ATOM 1650 C CA . MET A 1 204 ? -14.82 3.381 6.785 1 97.25 204 MET A CA 1
ATOM 1651 C C . MET A 1 204 ? -14.5 3.34 5.297 1 97.25 204 MET A C 1
ATOM 1653 O O . MET A 1 204 ? -14.094 4.348 4.715 1 97.25 204 MET A O 1
ATOM 1657 N N . THR A 1 205 ? -14.586 2.176 4.703 1 94.75 205 THR A N 1
ATOM 1658 C CA . THR A 1 205 ? -14.375 2.061 3.264 1 94.75 205 THR A CA 1
ATOM 1659 C C . THR A 1 205 ? -15.57 1.38 2.594 1 94.75 205 THR A C 1
ATOM 1661 O O . THR A 1 205 ? -16.141 0.443 3.146 1 94.75 205 THR A O 1
ATOM 1664 N N . GLN A 1 206 ? -15.992 1.947 1.522 1 92.25 206 GLN A N 1
ATOM 1665 C CA . GLN A 1 206 ? -17.031 1.379 0.673 1 92.25 206 GLN A CA 1
ATOM 1666 C C . GLN A 1 206 ? -16.688 1.543 -0.805 1 92.25 206 GLN A C 1
ATOM 1668 O O . GLN A 1 206 ? -16.484 2.662 -1.279 1 92.25 206 GLN A O 1
ATOM 1673 N N . ASP A 1 207 ? -16.516 0.457 -1.579 1 87.62 207 ASP A N 1
ATOM 1674 C CA . ASP A 1 207 ? -16.25 0.452 -3.012 1 87.62 207 ASP A CA 1
ATOM 1675 C C . ASP A 1 207 ? -14.977 1.247 -3.33 1 87.62 207 ASP A C 1
ATOM 1677 O O . ASP A 1 207 ? -14.945 2 -4.305 1 87.62 207 ASP A O 1
ATOM 1681 N N . GLY A 1 208 ? -14.047 1.166 -2.426 1 90.56 208 GLY A N 1
ATOM 1682 C CA . GLY A 1 208 ? -12.742 1.764 -2.658 1 90.56 208 GLY A CA 1
ATOM 1683 C C . GLY A 1 208 ? -12.672 3.225 -2.252 1 90.56 208 GLY A C 1
ATOM 1684 O O . GLY A 1 208 ? -11.664 3.889 -2.475 1 90.56 208 GLY A O 1
ATOM 1685 N N . TYR A 1 209 ? -13.828 3.787 -1.665 1 93.69 209 TYR A N 1
ATOM 1686 C CA . TYR A 1 209 ? -13.852 5.172 -1.211 1 93.69 209 TYR A CA 1
ATOM 1687 C C . TYR A 1 209 ? -13.82 5.25 0.31 1 93.69 209 TYR A C 1
ATOM 1689 O O . TYR A 1 209 ? -14.094 4.262 0.994 1 93.69 209 TYR A O 1
ATOM 1697 N N . LEU A 1 210 ? -13.453 6.406 0.798 1 96.69 210 LEU A N 1
ATOM 1698 C CA . LEU A 1 210 ? -13.438 6.656 2.236 1 96.69 210 LEU A CA 1
ATOM 1699 C C . LEU A 1 210 ? -14.766 7.246 2.703 1 96.69 210 LEU A C 1
ATOM 1701 O O . LEU A 1 210 ? -15.344 8.094 2.023 1 96.69 210 LEU A O 1
ATOM 1705 N N . TYR A 1 211 ? -15.219 6.785 3.857 1 97.38 211 TYR A N 1
ATOM 1706 C CA . TYR A 1 211 ? -16.469 7.289 4.422 1 97.38 211 TYR A CA 1
ATOM 1707 C C . TYR A 1 211 ? -16.281 7.691 5.879 1 97.38 211 TYR A C 1
ATOM 1709 O O . TYR A 1 211 ? -15.789 6.902 6.688 1 97.38 211 TYR A O 1
ATOM 1717 N N . GLY A 1 212 ? -16.625 8.898 6.199 1 97.12 212 GLY A N 1
ATOM 1718 C CA . GLY A 1 212 ? -16.797 9.328 7.578 1 97.12 212 GLY A CA 1
ATOM 1719 C C . GLY A 1 212 ? -18.203 9.109 8.094 1 97.12 212 GLY A C 1
ATOM 1720 O O . GLY A 1 212 ? -19.094 8.68 7.352 1 97.12 212 GLY A O 1
ATOM 1721 N N . ALA A 1 213 ? -18.359 9.273 9.359 1 97.06 213 ALA A N 1
ATOM 1722 C CA . ALA A 1 213 ? -19.672 9.211 9.992 1 97.06 213 ALA A CA 1
ATOM 1723 C C . ALA A 1 213 ? -19.969 10.484 10.773 1 97.06 213 ALA A C 1
ATOM 1725 O O . ALA A 1 213 ? -19.062 11.078 11.367 1 97.06 213 ALA A O 1
ATOM 1726 N N . ARG A 1 214 ? -21.234 10.914 10.711 1 94.12 214 ARG A N 1
ATOM 1727 C CA . ARG A 1 214 ? -21.688 12.062 11.484 1 94.12 214 ARG A CA 1
ATOM 1728 C C . ARG A 1 214 ? -23.094 11.828 12.016 1 94.12 214 ARG A C 1
ATOM 1730 O O . ARG A 1 214 ? -23.812 10.938 11.547 1 94.12 214 ARG A O 1
ATOM 1737 N N . LEU A 1 215 ? -23.422 12.578 13.023 1 91.38 215 LEU A N 1
ATOM 1738 C CA . LEU A 1 215 ? -24.766 12.492 13.586 1 91.38 215 LEU A CA 1
ATOM 1739 C C . LEU A 1 215 ? -25.766 13.273 12.734 1 91.38 215 LEU A C 1
ATOM 1741 O O . LEU A 1 215 ? -25.516 14.43 12.383 1 91.38 215 LEU A O 1
ATOM 1745 N N . SER A 1 216 ? -26.797 12.531 12.328 1 87.75 216 SER A N 1
ATOM 1746 C CA . SER A 1 216 ? -27.891 13.203 11.633 1 87.75 216 SER A CA 1
ATOM 1747 C C . SER A 1 216 ? -28.734 14.016 12.602 1 87.75 216 SER A C 1
ATOM 1749 O O . SER A 1 216 ? -28.453 14.062 13.797 1 87.75 216 SER A O 1
ATOM 1751 N N . SER A 1 217 ? -29.766 14.648 12.016 1 85.69 217 SER A N 1
ATOM 1752 C CA . SER A 1 217 ? -30.703 15.422 12.812 1 85.69 217 SER A CA 1
ATOM 1753 C C . SER A 1 217 ? -31.453 14.531 13.797 1 85.69 217 SER A C 1
ATOM 1755 O O . SER A 1 217 ? -31.859 14.984 14.875 1 85.69 217 SER A O 1
ATOM 1757 N N . ASN A 1 218 ? -31.688 13.289 13.469 1 86.75 218 ASN A N 1
ATOM 1758 C CA . ASN A 1 218 ? -32.375 12.336 14.344 1 86.75 218 ASN A CA 1
ATOM 1759 C C . ASN A 1 218 ? -31.406 11.617 15.266 1 86.75 218 ASN A C 1
ATOM 1761 O O . ASN A 1 218 ? -31.75 10.602 15.867 1 86.75 218 ASN A O 1
ATOM 1765 N N . ARG A 1 219 ? -30.188 12.047 15.289 1 85.5 219 ARG A N 1
ATOM 1766 C CA . ARG A 1 219 ? -29.141 11.547 16.172 1 85.5 219 ARG A CA 1
ATOM 1767 C C . ARG A 1 219 ? -28.75 10.117 15.812 1 85.5 219 ARG A C 1
ATOM 1769 O O . ARG A 1 219 ? -28.484 9.297 16.688 1 85.5 219 ARG A O 1
ATOM 1776 N N . GLU A 1 220 ? -28.969 9.867 14.508 1 91.38 220 GLU A N 1
ATOM 1777 C CA . GLU A 1 220 ? -28.453 8.617 13.953 1 91.38 220 GLU A CA 1
ATOM 1778 C C . GLU A 1 220 ? -27.219 8.852 13.102 1 91.38 220 GLU A C 1
ATOM 1780 O O . GLU A 1 220 ? -27.094 9.891 12.438 1 91.38 220 GLU A O 1
ATOM 1785 N N . PHE A 1 221 ? -26.359 7.898 13.18 1 94.06 221 PHE A N 1
ATOM 1786 C CA . PHE A 1 221 ? -25.141 8.07 12.398 1 94.06 221 PHE A CA 1
ATOM 1787 C C . PHE A 1 221 ? -25.422 7.828 10.914 1 94.06 221 PHE A C 1
ATOM 1789 O O . PHE A 1 221 ? -26.125 6.887 10.555 1 94.06 221 PHE A O 1
ATOM 1796 N N . GLU A 1 222 ? -24.953 8.719 10.18 1 94.5 222 GLU A N 1
ATOM 1797 C CA . GLU A 1 222 ? -24.984 8.562 8.727 1 94.5 222 GLU A CA 1
ATOM 1798 C C . GLU A 1 222 ? -23.578 8.586 8.148 1 94.5 222 GLU A C 1
ATOM 1800 O O . GLU A 1 222 ? -22.719 9.336 8.609 1 94.5 222 GLU A O 1
ATOM 1805 N N . LEU A 1 223 ? -23.375 7.684 7.195 1 95.19 223 LEU A N 1
ATOM 1806 C CA . LEU A 1 223 ? -22.094 7.637 6.496 1 95.19 223 LEU A CA 1
ATOM 1807 C C . LEU A 1 223 ? -22.047 8.672 5.379 1 95.19 223 LEU A C 1
ATOM 1809 O O . LEU A 1 223 ? -23.047 8.875 4.672 1 95.19 223 LEU A O 1
ATOM 1813 N N . VAL A 1 224 ? -20.969 9.352 5.289 1 93.69 224 VAL A N 1
ATOM 1814 C CA . VAL A 1 224 ? -20.766 10.344 4.234 1 93.69 224 VAL A CA 1
ATOM 1815 C C . VAL A 1 224 ? -19.391 10.133 3.592 1 93.69 224 VAL A C 1
ATOM 1817 O O . VAL A 1 224 ? -18.406 9.906 4.285 1 93.69 224 VAL A O 1
ATOM 1820 N N . GLN A 1 225 ? -19.422 10.102 2.191 1 94.06 225 GLN A N 1
ATOM 1821 C CA . GLN A 1 225 ? -18.125 10.023 1.521 1 94.06 225 GLN A CA 1
ATOM 1822 C C . GLN A 1 225 ? -17.203 11.156 1.955 1 94.06 225 GLN A C 1
ATOM 1824 O O . GLN A 1 225 ? -17.609 12.328 1.951 1 94.06 225 GLN A O 1
ATOM 1829 N N . GLU A 1 226 ? -16 10.812 2.408 1 94.56 226 GLU A N 1
ATOM 1830 C CA . GLU A 1 226 ? -15.094 11.805 2.973 1 94.56 226 GLU A CA 1
ATOM 1831 C C . GLU A 1 226 ? -13.789 11.867 2.184 1 94.56 226 GLU A C 1
ATOM 1833 O O . GLU A 1 226 ? -13.219 10.828 1.841 1 94.56 226 GLU A O 1
ATOM 1838 N N . GLY A 1 227 ? -13.383 13.078 1.895 1 92.62 227 GLY A N 1
ATOM 1839 C CA . GLY A 1 227 ? -12.125 13.312 1.208 1 92.62 227 GLY A CA 1
ATOM 1840 C C . GLY A 1 227 ? -12.297 13.992 -0.138 1 92.62 227 GLY A C 1
ATOM 1841 O O . GLY A 1 227 ? -13.234 13.68 -0.881 1 92.62 227 GLY A O 1
ATOM 1842 N N . ARG A 1 228 ? -11.523 14.961 -0.36 1 92.75 228 ARG A N 1
ATOM 1843 C CA . ARG A 1 228 ? -11.367 15.641 -1.641 1 92.75 228 ARG A CA 1
ATOM 1844 C C . ARG A 1 228 ? -9.922 15.586 -2.113 1 92.75 228 ARG A C 1
ATOM 1846 O O . ARG A 1 228 ? -9.031 15.164 -1.371 1 92.75 228 ARG A O 1
ATOM 1853 N N . ILE A 1 229 ? -9.656 15.992 -3.324 1 93.75 229 ILE A N 1
ATOM 1854 C CA . ILE A 1 229 ? -8.328 15.906 -3.914 1 93.75 229 ILE A CA 1
ATOM 1855 C C . ILE A 1 229 ? -7.301 16.516 -2.967 1 93.75 229 ILE A C 1
ATOM 1857 O O . ILE A 1 229 ? -7.516 17.609 -2.436 1 93.75 229 ILE A O 1
ATOM 1861 N N . GLY A 1 230 ? -6.23 15.805 -2.668 1 95.31 230 GLY A N 1
ATOM 1862 C CA . GLY A 1 230 ? -5.223 16.156 -1.681 1 95.31 230 GLY A CA 1
ATOM 1863 C C . GLY A 1 230 ? -5.273 15.289 -0.439 1 95.31 230 GLY A C 1
ATOM 1864 O O . GLY A 1 230 ? -4.527 14.312 -0.328 1 95.31 230 GLY A O 1
ATOM 1865 N N . TYR A 1 231 ? -6.285 15.562 0.389 1 96.88 231 TYR A N 1
ATOM 1866 C CA . TYR A 1 231 ? -6.41 14.828 1.645 1 96.88 231 TYR A CA 1
ATOM 1867 C C . TYR A 1 231 ? -6.91 13.414 1.401 1 96.88 231 TYR A C 1
ATOM 1869 O O . TYR A 1 231 ? -6.539 12.484 2.125 1 96.88 231 TYR A O 1
ATOM 1877 N N . GLU A 1 232 ? -7.781 13.219 0.397 1 96.06 232 GLU A N 1
ATOM 1878 C CA . GLU A 1 232 ? -8.305 11.883 0.115 1 96.06 232 GLU A CA 1
ATOM 1879 C C . GLU A 1 232 ? -7.184 10.93 -0.282 1 96.06 232 GLU A C 1
ATOM 1881 O O . GLU A 1 232 ? -7.078 9.828 0.265 1 96.06 232 GLU A O 1
ATOM 1886 N N . GLU A 1 233 ? -6.391 11.352 -1.193 1 95 233 GLU A N 1
ATOM 1887 C CA . GLU A 1 233 ? -5.289 10.508 -1.658 1 95 233 GLU A CA 1
ATOM 1888 C C . GLU A 1 233 ? -4.242 10.32 -0.566 1 95 233 GLU A C 1
ATOM 1890 O O . GLU A 1 233 ? -3.713 9.219 -0.391 1 95 233 GLU A O 1
ATOM 1895 N N . TYR A 1 234 ? -3.992 11.414 0.184 1 96.94 234 TYR A N 1
ATOM 1896 C CA . TYR A 1 234 ? -3.043 11.336 1.288 1 96.94 234 TYR A CA 1
ATOM 1897 C C . TYR A 1 234 ? -3.473 10.273 2.297 1 96.94 234 TYR A C 1
ATOM 1899 O O . TYR A 1 234 ? -2.703 9.367 2.621 1 96.94 234 TYR A O 1
ATOM 1907 N N . ALA A 1 235 ? -4.68 10.367 2.775 1 97.75 235 ALA A N 1
ATOM 1908 C CA . ALA A 1 235 ? -5.199 9.43 3.766 1 97.75 235 ALA A CA 1
ATOM 1909 C C . ALA A 1 235 ? -5.262 8.016 3.199 1 97.75 235 ALA A C 1
ATOM 1911 O O . ALA A 1 235 ? -4.965 7.047 3.902 1 97.75 235 ALA A O 1
ATOM 1912 N N . SER A 1 236 ? -5.547 7.887 1.98 1 95.5 236 SER A N 1
ATOM 1913 C CA . SER A 1 236 ? -5.711 6.586 1.337 1 95.5 236 SER A CA 1
ATOM 1914 C C . SER A 1 236 ? -4.379 5.852 1.226 1 95.5 236 SER A C 1
ATOM 1916 O O . SER A 1 236 ? -4.336 4.621 1.27 1 95.5 236 SER A O 1
ATOM 1918 N N . LYS A 1 237 ? -3.314 6.59 1.115 1 94.5 237 LYS A N 1
ATOM 1919 C CA . LYS A 1 237 ? -1.997 5.965 1.02 1 94.5 237 LYS A CA 1
ATOM 1920 C C . LYS A 1 237 ? -1.697 5.121 2.258 1 94.5 237 LYS A C 1
ATOM 1922 O O . LYS A 1 237 ? -1.15 4.023 2.148 1 94.5 237 LYS A O 1
ATOM 1927 N N . ALA A 1 238 ? -2.08 5.609 3.389 1 95.38 238 ALA A N 1
ATOM 1928 C CA . ALA A 1 238 ? -1.822 4.863 4.617 1 95.38 238 ALA A CA 1
ATOM 1929 C C . ALA A 1 238 ? -2.631 3.568 4.652 1 95.38 238 ALA A C 1
ATOM 1931 O O . ALA A 1 238 ? -2.133 2.529 5.09 1 95.38 238 ALA A O 1
ATOM 1932 N N . LEU A 1 239 ? -3.885 3.674 4.227 1 94.38 239 LEU A N 1
ATOM 1933 C CA . LEU A 1 239 ? -4.738 2.492 4.18 1 94.38 239 LEU A CA 1
ATOM 1934 C C . LEU A 1 239 ? -4.234 1.498 3.137 1 94.38 239 LEU A C 1
ATOM 1936 O O . LEU A 1 239 ? -4.297 0.285 3.35 1 94.38 239 LEU A O 1
ATOM 1940 N N . SER A 1 240 ? -3.748 2.066 2.068 1 91.56 240 SER A N 1
ATOM 1941 C CA . SER A 1 240 ? -3.211 1.219 1.009 1 91.56 240 SER A CA 1
ATOM 1942 C C . SER A 1 240 ? -2.014 0.413 1.499 1 91.56 240 SER A C 1
ATOM 1944 O O . SER A 1 240 ? -1.846 -0.75 1.126 1 91.56 240 SER A O 1
ATOM 1946 N N . LEU A 1 241 ? -1.193 1.005 2.338 1 90.75 241 LEU A N 1
ATOM 1947 C CA . LEU A 1 241 ? -0.011 0.357 2.896 1 90.75 241 LEU A CA 1
ATOM 1948 C C . LEU A 1 241 ? -0.404 -0.825 3.775 1 90.75 241 LEU A C 1
ATOM 1950 O O . LEU A 1 241 ? 0.437 -1.664 4.105 1 90.75 241 LEU A O 1
ATOM 1954 N N . MET A 1 242 ? -1.686 -0.899 4.059 1 90.75 242 MET A N 1
ATOM 1955 C CA . MET A 1 242 ? -2.189 -1.974 4.91 1 90.75 242 MET A CA 1
ATOM 1956 C C . MET A 1 242 ? -3.045 -2.947 4.109 1 90.75 242 MET A C 1
ATOM 1958 O O . MET A 1 242 ? -3.729 -3.799 4.68 1 90.75 242 MET A O 1
ATOM 1962 N N . GLY A 1 243 ? -3.102 -2.719 2.846 1 86.5 243 GLY A N 1
ATOM 1963 C CA . GLY A 1 243 ? -3.795 -3.641 1.963 1 86.5 243 GLY A CA 1
ATOM 1964 C C . GLY A 1 243 ? -5.293 -3.396 1.901 1 86.5 243 GLY A C 1
ATOM 1965 O O . GLY A 1 243 ? -6.047 -4.254 1.437 1 86.5 243 GLY A O 1
ATOM 1966 N N . ARG A 1 244 ? -5.727 -2.305 2.375 1 90.75 244 ARG A N 1
ATOM 1967 C CA . ARG A 1 244 ? -7.148 -1.989 2.336 1 90.75 244 ARG A CA 1
ATOM 1968 C C . ARG A 1 244 ? -7.57 -1.522 0.947 1 90.75 244 ARG A C 1
ATOM 1970 O O . ARG A 1 244 ? -6.762 -0.966 0.203 1 90.75 244 ARG A O 1
ATOM 1977 N N . ASP A 1 245 ? -8.852 -1.821 0.641 1 88.94 245 ASP A N 1
ATOM 1978 C CA . ASP A 1 245 ? -9.383 -1.38 -0.646 1 88.94 245 ASP A CA 1
ATOM 1979 C C . ASP A 1 245 ? -9.695 0.114 -0.626 1 88.94 245 ASP A C 1
ATOM 1981 O O . ASP A 1 245 ? -10.758 0.524 -0.161 1 88.94 245 ASP A O 1
ATOM 1985 N N . VAL A 1 246 ? -8.797 0.85 -1.213 1 92.56 246 VAL A N 1
ATOM 1986 C CA . VAL A 1 246 ? -8.961 2.289 -1.388 1 92.56 246 VAL A CA 1
ATOM 1987 C C . VAL A 1 246 ? -8.633 2.676 -2.828 1 92.56 246 VAL A C 1
ATOM 1989 O O . VAL A 1 246 ? -8.062 3.74 -3.074 1 92.56 246 VAL A O 1
ATOM 1992 N N . PHE A 1 247 ? -8.93 1.804 -3.715 1 86 247 PHE A N 1
ATOM 1993 C CA . PHE A 1 247 ? -8.547 1.944 -5.113 1 86 247 PHE A CA 1
ATOM 1994 C C . PHE A 1 247 ? -9.07 3.256 -5.691 1 86 247 PHE A C 1
ATOM 1996 O O . PHE A 1 247 ? -8.312 4.016 -6.301 1 86 247 PHE A O 1
ATOM 2003 N N . ASN A 1 248 ? -10.305 3.561 -5.461 1 87.62 248 ASN A N 1
ATOM 2004 C CA . ASN A 1 248 ? -10.914 4.754 -6.039 1 87.62 248 ASN A CA 1
ATOM 2005 C C . ASN A 1 248 ? -10.469 6.02 -5.312 1 87.62 248 ASN A C 1
ATOM 2007 O O . ASN A 1 248 ? -10.305 7.07 -5.938 1 87.62 248 ASN A O 1
ATOM 2011 N N . ALA A 1 249 ? -10.242 5.887 -4.023 1 92.56 249 ALA A N 1
ATOM 2012 C CA . ALA A 1 249 ? -9.844 7.043 -3.225 1 92.56 249 ALA A CA 1
ATOM 2013 C C . ALA A 1 249 ? -8.414 7.461 -3.535 1 92.56 249 ALA A C 1
ATOM 2015 O O . ALA A 1 249 ? -8.031 8.609 -3.295 1 92.56 249 ALA A O 1
ATOM 2016 N N . LEU A 1 250 ? -7.633 6.547 -4.109 1 91.06 250 LEU A N 1
ATOM 2017 C CA . LEU A 1 250 ? -6.238 6.816 -4.434 1 91.06 250 LEU A CA 1
ATOM 2018 C C . LEU A 1 250 ? -6.121 7.578 -5.75 1 91.06 250 LEU A C 1
ATOM 2020 O O . LEU A 1 250 ? -5.059 8.125 -6.062 1 91.06 250 LEU A O 1
ATOM 2024 N N . LYS A 1 251 ? -7.191 7.645 -6.441 1 84.81 251 LYS A N 1
ATOM 2025 C CA . LYS A 1 251 ? -7.152 8.227 -7.781 1 84.81 251 LYS A CA 1
ATOM 2026 C C . LYS A 1 251 ? -7.312 9.742 -7.727 1 84.81 251 LYS A C 1
ATOM 2028 O O . LYS A 1 251 ? -8.203 10.258 -7.051 1 84.81 251 LYS A O 1
ATOM 2033 N N . TYR A 1 252 ? -6.445 10.406 -8.438 1 84.19 252 TYR A N 1
ATOM 2034 C CA . TYR A 1 252 ? -6.574 11.859 -8.547 1 84.19 252 TYR A CA 1
ATOM 2035 C C . TYR A 1 252 ? -7.504 12.242 -9.695 1 84.19 252 TYR A C 1
ATOM 2037 O O . TYR A 1 252 ? -8.156 13.281 -9.648 1 84.19 252 TYR A O 1
ATOM 2045 N N . ALA A 1 253 ? -7.668 11.43 -10.594 1 78.38 253 ALA A N 1
ATOM 2046 C CA . ALA A 1 253 ? -8.188 11.797 -11.906 1 78.38 253 ALA A CA 1
ATOM 2047 C C . ALA A 1 253 ? -9.719 11.852 -11.898 1 78.38 253 ALA A C 1
ATOM 2049 O O . ALA A 1 253 ? -10.32 12.602 -12.672 1 78.38 253 ALA A O 1
ATOM 2050 N N . ASP A 1 254 ? -10.344 11.164 -11.031 1 77.44 254 ASP A N 1
ATOM 2051 C CA . ASP A 1 254 ? -11.781 10.969 -11.117 1 77.44 254 ASP A CA 1
ATOM 2052 C C . ASP A 1 254 ? -12.523 12.297 -10.969 1 77.44 254 ASP A C 1
ATOM 2054 O O . ASP A 1 254 ? -13.523 12.539 -11.656 1 77.44 254 ASP A O 1
ATOM 2058 N N . TYR A 1 255 ? -12 13.211 -10.18 1 86.06 255 TYR A N 1
ATOM 2059 C CA . TYR A 1 255 ? -12.68 14.477 -9.953 1 86.06 255 TYR A CA 1
ATOM 2060 C C . TYR A 1 255 ? -11.719 15.648 -10.133 1 86.06 255 TYR A C 1
ATOM 2062 O O . TYR A 1 255 ? -11.938 16.734 -9.57 1 86.06 255 TYR A O 1
ATOM 2070 N N . LEU A 1 256 ? -10.711 15.438 -10.914 1 90.62 256 LEU A N 1
ATOM 2071 C CA . LEU A 1 256 ? -9.656 16.422 -11.039 1 90.62 256 LEU A CA 1
ATOM 2072 C C . LEU A 1 256 ? -10.07 17.562 -11.969 1 90.62 256 LEU A C 1
ATOM 2074 O O . LEU A 1 256 ? -10.609 17.312 -13.055 1 90.62 256 LEU A O 1
ATOM 2078 N N . LYS A 1 257 ? -9.953 18.719 -11.531 1 91.94 257 LYS A N 1
ATOM 2079 C CA . LYS A 1 257 ? -10.078 19.953 -12.297 1 91.94 257 LYS A CA 1
ATOM 2080 C C . LYS A 1 257 ? -8.906 20.891 -12.016 1 91.94 257 LYS A C 1
ATOM 2082 O O . LYS A 1 257 ? -8.383 20.922 -10.898 1 91.94 257 LYS A O 1
ATOM 2087 N N . PHE A 1 258 ? -8.484 21.609 -13.078 1 92.88 258 PHE A N 1
ATOM 2088 C CA . PHE A 1 258 ? -7.41 22.578 -12.898 1 92.88 258 PHE A CA 1
ATOM 2089 C C . PHE A 1 258 ? -7.945 24 -12.961 1 92.88 258 PHE A C 1
ATOM 2091 O O . PHE A 1 258 ? -8.812 24.312 -13.781 1 92.88 258 PHE A O 1
ATOM 2098 N N . ILE A 1 259 ? -7.539 24.766 -12.055 1 95.81 259 ILE A N 1
ATOM 2099 C CA . ILE A 1 259 ? -7.816 26.203 -12.055 1 95.81 259 ILE A CA 1
ATOM 2100 C C . ILE A 1 259 ? -6.508 26.984 -12.156 1 95.81 259 ILE A C 1
ATOM 2102 O O . ILE A 1 259 ? -5.566 26.734 -11.398 1 95.81 259 ILE A O 1
ATOM 2106 N N . ASN A 1 260 ? -6.465 27.906 -13.07 1 96 260 ASN A N 1
ATOM 2107 C CA . ASN A 1 260 ? -5.254 28.703 -13.25 1 96 260 ASN A CA 1
ATOM 2108 C C . ASN A 1 260 ? -5.176 29.844 -12.234 1 96 260 ASN A C 1
ATOM 2110 O O . ASN A 1 260 ? -6.078 30.688 -12.172 1 96 260 ASN A O 1
ATOM 2114 N N . ILE A 1 261 ? -4.195 29.828 -11.438 1 96.69 261 ILE A N 1
ATOM 2115 C CA . ILE A 1 261 ? -3.949 30.875 -10.453 1 96.69 261 ILE A CA 1
ATOM 2116 C C . ILE A 1 261 ? -2.514 31.375 -10.594 1 96.69 261 ILE A C 1
ATOM 2118 O O . ILE A 1 261 ? -1.562 30.641 -10.32 1 96.69 261 ILE A O 1
ATOM 2122 N N . ASN A 1 262 ? -2.357 32.656 -10.984 1 92.12 262 ASN A N 1
ATOM 2123 C CA . ASN A 1 262 ? -1.048 33.281 -11.164 1 92.12 262 ASN A CA 1
ATOM 2124 C C . ASN A 1 262 ? -0.192 32.5 -12.164 1 92.12 262 ASN A C 1
ATOM 2126 O O . ASN A 1 262 ? 0.988 32.25 -11.906 1 92.12 262 ASN A O 1
ATOM 2130 N N . GLY A 1 263 ? -0.783 31.891 -13.148 1 93 263 GLY A N 1
ATOM 2131 C CA . GLY A 1 263 ? -0.059 31.188 -14.195 1 93 263 GLY A CA 1
ATOM 2132 C C . GLY A 1 263 ? 0.214 29.734 -13.875 1 93 263 GLY A C 1
ATOM 2133 O O . GLY A 1 263 ? 0.895 29.047 -14.633 1 93 263 GLY A O 1
ATOM 2134 N N . VAL A 1 264 ? -0.259 29.312 -12.742 1 95.44 264 VAL A N 1
ATOM 2135 C CA . VAL A 1 264 ? -0.047 27.938 -12.32 1 95.44 264 VAL A CA 1
ATOM 2136 C C . VAL A 1 264 ? -1.378 27.188 -12.328 1 95.44 264 VAL A C 1
ATOM 2138 O O . VAL A 1 264 ? -2.373 27.672 -11.781 1 95.44 264 VAL A O 1
ATOM 2141 N N . ASP A 1 265 ? -1.464 25.984 -12.961 1 94.06 265 ASP A N 1
ATOM 2142 C CA . ASP A 1 265 ? -2.662 25.156 -12.938 1 94.06 265 ASP A CA 1
ATOM 2143 C C . ASP A 1 265 ? -2.777 24.391 -11.633 1 94.06 265 ASP A C 1
ATOM 2145 O O . ASP A 1 265 ? -2.08 23.391 -11.43 1 94.06 265 ASP A O 1
ATOM 2149 N N . ILE A 1 266 ? -3.674 24.859 -10.852 1 96.12 266 ILE A N 1
ATOM 2150 C CA . ILE A 1 266 ? -3.844 24.312 -9.508 1 96.12 266 ILE A CA 1
ATOM 2151 C C . ILE A 1 266 ? -4.852 23.172 -9.547 1 96.12 266 ILE A C 1
ATOM 2153 O O . ILE A 1 266 ? -5.977 23.344 -10.023 1 96.12 266 ILE A O 1
ATOM 2157 N N . PRO A 1 267 ? -4.422 21.953 -9.07 1 94.25 267 PRO A N 1
ATOM 2158 C CA . PRO A 1 267 ? -5.402 20.875 -8.984 1 94.25 267 PRO A CA 1
ATOM 2159 C C . PRO A 1 267 ? -6.469 21.141 -7.918 1 94.25 267 PRO A C 1
ATOM 2161 O O . PRO A 1 267 ? -6.152 21.594 -6.816 1 94.25 267 PRO A O 1
ATOM 2164 N N . THR A 1 268 ? -7.703 20.953 -8.258 1 94.94 268 THR A N 1
ATOM 2165 C CA . THR A 1 268 ? -8.812 21.062 -7.309 1 94.94 268 THR A CA 1
ATOM 2166 C C . THR A 1 268 ? -9.867 20 -7.598 1 94.94 268 THR A C 1
ATOM 2168 O O . THR A 1 268 ? -9.766 19.266 -8.578 1 94.94 268 THR A O 1
ATOM 2171 N N . ASP A 1 269 ? -10.758 19.828 -6.652 1 94.19 269 ASP A N 1
ATOM 2172 C CA . ASP A 1 269 ? -11.836 18.844 -6.738 1 94.19 269 ASP A CA 1
ATOM 2173 C C . ASP A 1 269 ? -13.062 19.438 -7.438 1 94.19 269 ASP A C 1
ATOM 2175 O O . ASP A 1 269 ? -13.562 20.484 -7.039 1 94.19 269 ASP A O 1
ATOM 2179 N N . SER A 1 270 ? -13.555 18.766 -8.461 1 90.62 270 SER A N 1
ATOM 2180 C CA . SER A 1 270 ? -14.617 19.297 -9.305 1 90.62 270 SER A CA 1
ATOM 2181 C C . SER A 1 270 ? -15.984 19.125 -8.648 1 90.62 270 SER A C 1
ATOM 2183 O O . SER A 1 270 ? -16.969 19.719 -9.078 1 90.62 270 SER A O 1
ATOM 2185 N N . ARG A 1 271 ? -16.125 18.359 -7.582 1 89.69 271 ARG A N 1
ATOM 2186 C CA . ARG A 1 271 ? -17.406 18.125 -6.93 1 89.69 271 ARG A CA 1
ATOM 2187 C C . ARG A 1 271 ? -17.922 19.391 -6.258 1 89.69 271 ARG A C 1
ATOM 2189 O O . ARG A 1 271 ? -17.188 20.047 -5.52 1 89.69 271 ARG A O 1
ATOM 2196 N N . ASP A 1 272 ? -19.109 19.609 -6.445 1 86.5 272 ASP A N 1
ATOM 2197 C CA . ASP A 1 272 ? -19.75 20.844 -5.992 1 86.5 272 ASP A CA 1
ATOM 2198 C C . ASP A 1 272 ? -19.875 20.859 -4.469 1 86.5 272 ASP A C 1
ATOM 2200 O O . ASP A 1 272 ? -20.609 20.062 -3.895 1 86.5 272 ASP A O 1
ATOM 2204 N N . PRO A 1 273 ? -19.281 21.859 -3.865 1 85.5 273 PRO A N 1
ATOM 2205 C CA . PRO A 1 273 ? -19.359 21.922 -2.402 1 85.5 273 PRO A CA 1
ATOM 2206 C C . PRO A 1 273 ? -20.781 22.125 -1.895 1 85.5 273 PRO A C 1
ATOM 2208 O O . PRO A 1 273 ? -21.141 21.609 -0.832 1 85.5 273 PRO A O 1
ATOM 2211 N N . ASP A 1 274 ? -21.578 22.781 -2.609 1 83.56 274 ASP A N 1
ATOM 2212 C CA . ASP A 1 274 ? -22.953 23.047 -2.178 1 83.56 274 ASP A CA 1
ATOM 2213 C C . ASP A 1 274 ? -23.781 21.766 -2.227 1 83.56 274 ASP A C 1
ATOM 2215 O O . ASP A 1 274 ? -24.656 21.547 -1.373 1 83.56 274 ASP A O 1
ATOM 2219 N N . LYS A 1 275 ? -23.469 20.969 -3.168 1 83.31 275 LYS A N 1
ATOM 2220 C CA . LYS A 1 275 ? -24.203 19.719 -3.354 1 83.31 275 LYS A CA 1
ATOM 2221 C C . LYS A 1 275 ? -23.797 18.672 -2.332 1 83.31 275 LYS A C 1
ATOM 2223 O O . LYS A 1 275 ? -24.641 17.969 -1.771 1 83.31 275 LYS A O 1
ATOM 2228 N N . TYR A 1 276 ? -22.547 18.656 -2.07 1 82.75 276 TYR A N 1
ATOM 2229 C CA . TYR A 1 276 ? -22.031 17.562 -1.253 1 82.75 276 TYR A CA 1
ATOM 2230 C C . TYR A 1 276 ? -21.766 18.031 0.173 1 82.75 276 TYR A C 1
ATOM 2232 O O . TYR A 1 276 ? -21.406 17.234 1.04 1 82.75 276 TYR A O 1
ATOM 2240 N N . HIS A 1 277 ? -21.906 19.281 0.44 1 80.81 277 HIS A N 1
ATOM 2241 C CA . HIS A 1 277 ? -21.703 19.891 1.754 1 80.81 277 HIS A CA 1
ATOM 2242 C C . HIS A 1 277 ? -20.312 19.578 2.297 1 80.81 277 HIS A C 1
ATOM 2244 O O . HIS A 1 277 ? -20.172 19.172 3.455 1 80.81 277 HIS A O 1
ATOM 2250 N N . ALA A 1 278 ? -19.422 19.609 1.392 1 86.62 278 ALA A N 1
ATOM 2251 C CA . ALA A 1 278 ? -18 19.438 1.683 1 86.62 278 ALA A CA 1
ATOM 2252 C C . ALA A 1 278 ? -17.156 20.375 0.837 1 86.62 278 ALA A C 1
ATOM 2254 O O . ALA A 1 278 ? -17.25 20.375 -0.392 1 86.62 278 ALA A O 1
ATOM 2255 N N . HIS A 1 279 ? -16.375 21.141 1.505 1 89.38 279 HIS A N 1
ATOM 2256 C CA . HIS A 1 279 ? -15.562 22.125 0.807 1 89.38 279 HIS A CA 1
ATOM 2257 C C . HIS A 1 279 ? -14.383 21.484 0.103 1 89.38 279 HIS A C 1
ATOM 2259 O O . HIS A 1 279 ? -13.867 20.453 0.556 1 89.38 279 HIS A O 1
ATOM 2265 N N . ASN A 1 280 ? -13.914 22 -1.008 1 92.31 280 ASN A N 1
ATOM 2266 C CA . ASN A 1 280 ? -12.797 21.484 -1.797 1 92.31 280 ASN A CA 1
ATOM 2267 C C . ASN A 1 280 ? -11.523 22.297 -1.571 1 92.31 280 ASN A C 1
ATOM 2269 O O . ASN A 1 280 ? -10.898 22.75 -2.527 1 92.31 280 ASN A O 1
ATOM 2273 N N . TYR A 1 281 ? -11.07 22.297 -0.352 1 93.75 281 TYR A N 1
ATOM 2274 C CA . TYR A 1 281 ? -9.922 23.094 0.076 1 93.75 281 TYR A CA 1
ATOM 2275 C C . TYR A 1 281 ? -8.664 22.672 -0.667 1 93.75 281 TYR A C 1
ATOM 2277 O O . TYR A 1 281 ? -8.289 21.5 -0.652 1 93.75 281 TYR A O 1
ATOM 2285 N N . VAL A 1 282 ? -8.039 23.625 -1.304 1 97.06 282 VAL A N 1
ATOM 2286 C CA . VAL A 1 282 ? -6.664 23.406 -1.731 1 97.06 282 VAL A CA 1
ATOM 2287 C C . VAL A 1 282 ? -5.711 24.109 -0.763 1 97.06 282 VAL A C 1
ATOM 2289 O O . VAL A 1 282 ? -5.492 25.312 -0.857 1 97.06 282 VAL A O 1
ATOM 2292 N N . VAL A 1 283 ? -5.184 23.344 0.145 1 97.19 283 VAL A N 1
ATOM 2293 C CA . VAL A 1 283 ? -4.242 23.844 1.143 1 97.19 283 VAL A CA 1
ATOM 2294 C C . VAL A 1 283 ? -2.902 23.125 0.996 1 97.19 283 VAL A C 1
ATOM 2296 O O . VAL A 1 283 ? -2.791 22.156 0.241 1 97.19 283 VAL A O 1
ATOM 2299 N N . SER A 1 284 ? -1.898 23.547 1.731 1 98.5 284 SER A N 1
ATOM 2300 C CA . SER A 1 284 ? -0.537 23.031 1.608 1 98.5 284 SER A CA 1
ATOM 2301 C C . SER A 1 284 ? -0.385 21.688 2.318 1 98.5 284 SER A C 1
ATOM 2303 O O . SER A 1 284 ? 0.393 20.844 1.886 1 98.5 284 SER A O 1
ATOM 2305 N N . GLU A 1 285 ? -1.061 21.484 3.314 1 98.25 285 GLU A N 1
ATOM 2306 C CA . GLU A 1 285 ? -0.732 20.469 4.324 1 98.25 285 GLU A CA 1
ATOM 2307 C C . GLU A 1 285 ? -0.789 19.062 3.742 1 98.25 285 GLU A C 1
ATOM 2309 O O . GLU A 1 285 ? 0.118 18.266 3.965 1 98.25 285 GLU A O 1
ATOM 2314 N N . SER A 1 286 ? -1.841 18.703 2.99 1 97.44 286 SER A N 1
ATOM 2315 C CA . SER A 1 286 ? -1.938 17.344 2.477 1 97.44 286 SER A CA 1
ATOM 2316 C C . SER A 1 286 ? -0.783 17.031 1.533 1 97.44 286 SER A C 1
ATOM 2318 O O . SER A 1 286 ? -0.264 15.906 1.534 1 97.44 286 SER A O 1
ATOM 2320 N N . TYR A 1 287 ? -0.352 18.047 0.759 1 98 287 TYR A N 1
ATOM 2321 C CA . TYR A 1 287 ? 0.735 17.844 -0.194 1 98 287 TYR A CA 1
ATOM 2322 C C . TYR A 1 287 ? 2.082 17.812 0.516 1 98 287 TYR A C 1
ATOM 2324 O O . TYR A 1 287 ? 2.955 17.016 0.161 1 98 287 TYR A O 1
ATOM 2332 N N . ILE A 1 288 ? 2.213 18.672 1.513 1 98.75 288 ILE A N 1
ATOM 2333 C CA . ILE A 1 288 ? 3.434 18.656 2.312 1 98.75 288 ILE A CA 1
ATOM 2334 C C . ILE A 1 288 ? 3.576 17.312 3.021 1 98.75 288 ILE A C 1
ATOM 2336 O O . ILE A 1 288 ? 4.625 16.672 2.945 1 98.75 288 ILE A O 1
ATOM 2340 N N . LEU A 1 289 ? 2.504 16.859 3.639 1 98.75 289 LEU A N 1
ATOM 2341 C CA . LEU A 1 289 ? 2.541 15.609 4.402 1 98.75 289 LEU A CA 1
ATOM 2342 C C . LEU A 1 289 ? 2.791 14.414 3.49 1 98.75 289 LEU A C 1
ATOM 2344 O O . LEU A 1 289 ? 3.588 13.531 3.816 1 98.75 289 LEU A O 1
ATOM 2348 N N . ASP A 1 290 ? 2.115 14.398 2.361 1 97.44 290 ASP A N 1
ATOM 2349 C CA . ASP A 1 290 ? 2.363 13.336 1.393 1 97.44 290 ASP A CA 1
ATOM 2350 C C . ASP A 1 290 ? 3.842 13.273 1.012 1 97.44 290 ASP A C 1
ATOM 2352 O O . ASP A 1 290 ? 4.418 12.188 0.913 1 97.44 290 ASP A O 1
ATOM 2356 N N . SER A 1 291 ? 4.43 14.406 0.827 1 97.31 291 SER A N 1
ATOM 2357 C CA . SER A 1 291 ? 5.812 14.5 0.372 1 97.31 291 SER A CA 1
ATOM 2358 C C . SER A 1 291 ? 6.785 14.078 1.471 1 97.31 291 SER A C 1
ATOM 2360 O O . SER A 1 291 ? 7.645 13.227 1.254 1 97.31 291 SER A O 1
ATOM 2362 N N . ILE A 1 292 ? 6.633 14.578 2.645 1 98 292 ILE A N 1
ATOM 2363 C CA . ILE A 1 292 ? 7.672 14.383 3.648 1 98 292 ILE A CA 1
ATOM 2364 C C . ILE A 1 292 ? 7.484 13.023 4.32 1 98 292 ILE A C 1
ATOM 2366 O O . ILE A 1 292 ? 8.445 12.43 4.824 1 98 292 ILE A O 1
ATOM 2370 N N . GLU A 1 293 ? 6.254 12.523 4.301 1 97.62 293 GLU A N 1
ATOM 2371 C CA . GLU A 1 293 ? 6.016 11.25 4.969 1 97.62 293 GLU A CA 1
ATOM 2372 C C . GLU A 1 293 ? 6.199 10.078 4.004 1 97.62 293 GLU A C 1
ATOM 2374 O O . GLU A 1 293 ? 6.82 9.07 4.348 1 97.62 293 GLU A O 1
ATOM 2379 N N . PHE A 1 294 ? 5.715 10.25 2.777 1 94.88 294 PHE A N 1
ATOM 2380 C CA . PHE A 1 294 ? 5.711 9.133 1.841 1 94.88 294 PHE A CA 1
ATOM 2381 C C . PHE A 1 294 ? 6.758 9.336 0.75 1 94.88 294 PHE A C 1
ATOM 2383 O O . PHE A 1 294 ? 7.066 8.414 -0.001 1 94.88 294 PHE A O 1
ATOM 2390 N N . GLY A 1 295 ? 7.281 10.523 0.579 1 92.38 295 GLY A N 1
ATOM 2391 C CA . GLY A 1 295 ? 8.203 10.828 -0.503 1 92.38 295 GLY A CA 1
ATOM 2392 C C . GLY A 1 295 ? 7.508 11.266 -1.777 1 92.38 295 GLY A C 1
ATOM 2393 O O . GLY A 1 295 ? 8.156 11.523 -2.789 1 92.38 295 GLY A O 1
ATOM 2394 N N . GLY A 1 296 ? 6.18 11.352 -1.754 1 91.44 296 GLY A N 1
ATOM 2395 C CA . GLY A 1 296 ? 5.414 11.727 -2.93 1 91.44 296 GLY A CA 1
ATOM 2396 C C . GLY A 1 296 ? 5.398 10.656 -4.004 1 91.44 296 GLY A C 1
ATOM 2397 O O . GLY A 1 296 ? 6.125 9.672 -3.91 1 91.44 296 GLY A O 1
ATOM 2398 N N . ASP A 1 297 ? 4.508 10.781 -4.961 1 87.31 297 ASP A N 1
ATOM 2399 C CA . ASP A 1 297 ? 4.469 9.953 -6.16 1 87.31 297 ASP A CA 1
ATOM 2400 C C . ASP A 1 297 ? 4.52 10.812 -7.422 1 87.31 297 ASP A C 1
ATOM 2402 O O . ASP A 1 297 ? 4.723 12.023 -7.348 1 87.31 297 ASP A O 1
ATOM 2406 N N . SER A 1 298 ? 4.453 10.211 -8.555 1 83.19 298 SER A N 1
ATOM 2407 C CA . SER A 1 298 ? 4.648 10.898 -9.828 1 83.19 298 SER A CA 1
ATOM 2408 C C . SER A 1 298 ? 3.615 12.008 -10.023 1 83.19 298 SER A C 1
ATOM 2410 O O . SER A 1 298 ? 3.867 12.984 -10.734 1 83.19 298 SER A O 1
ATOM 2412 N N . ILE A 1 299 ? 2.484 11.93 -9.328 1 86.69 299 ILE A N 1
ATOM 2413 C CA . ILE A 1 299 ? 1.42 12.914 -9.484 1 86.69 299 ILE A CA 1
ATOM 2414 C C . ILE A 1 299 ? 1.491 13.938 -8.359 1 86.69 299 ILE A C 1
ATOM 2416 O O . ILE A 1 299 ? 1.492 15.148 -8.609 1 86.69 299 ILE A O 1
ATOM 2420 N N . SER A 1 300 ? 1.599 13.453 -7.148 1 92.88 300 SER A N 1
ATOM 2421 C CA . SER A 1 300 ? 1.525 14.344 -5.992 1 92.88 300 SER A CA 1
ATOM 2422 C C . SER A 1 300 ? 2.732 15.273 -5.934 1 92.88 300 SER A C 1
ATOM 2424 O O . SER A 1 300 ? 2.637 16.391 -5.422 1 92.88 300 SER A O 1
ATOM 2426 N N . LYS A 1 301 ? 3.863 14.883 -6.496 1 92.69 301 LYS A N 1
ATOM 2427 C CA . LYS A 1 301 ? 5.031 15.75 -6.547 1 92.69 301 LYS A CA 1
ATOM 2428 C C . LYS A 1 301 ? 4.766 16.984 -7.414 1 92.69 301 LYS A C 1
ATOM 2430 O O . LYS A 1 301 ? 5.145 18.094 -7.059 1 92.69 301 LYS A O 1
ATOM 2435 N N . VAL A 1 302 ? 4.105 16.688 -8.516 1 92.12 302 VAL A N 1
ATOM 2436 C CA . VAL A 1 302 ? 3.779 17.781 -9.438 1 92.12 302 VAL A CA 1
ATOM 2437 C C . VAL A 1 302 ? 2.736 18.688 -8.797 1 92.12 302 VAL A C 1
ATOM 2439 O O . VAL A 1 302 ? 2.875 19.922 -8.836 1 92.12 302 VAL A O 1
ATOM 2442 N N . PHE A 1 303 ? 1.724 18.109 -8.195 1 95 303 PHE A N 1
ATOM 2443 C CA . PHE A 1 303 ? 0.658 18.891 -7.566 1 95 303 PHE A CA 1
ATOM 2444 C C . PHE A 1 303 ? 1.201 19.719 -6.406 1 95 303 PHE A C 1
ATOM 2446 O O . PHE A 1 303 ? 0.841 20.891 -6.254 1 95 303 PHE A O 1
ATOM 2453 N N . ALA A 1 304 ? 2.072 19.125 -5.617 1 97.19 304 ALA A N 1
ATOM 2454 C CA . ALA A 1 304 ? 2.682 19.828 -4.496 1 97.19 304 ALA A CA 1
ATOM 2455 C C . ALA A 1 304 ? 3.459 21.047 -4.984 1 97.19 304 ALA A C 1
ATOM 2457 O O . ALA A 1 304 ? 3.312 22.141 -4.434 1 97.19 304 ALA A O 1
ATOM 2458 N N . TYR A 1 305 ? 4.215 20.875 -6.004 1 96.69 305 TYR A N 1
ATOM 2459 C CA . TYR A 1 305 ? 5.031 21.969 -6.512 1 96.69 305 TYR A CA 1
ATOM 2460 C C . TYR A 1 305 ? 4.156 23.078 -7.094 1 96.69 305 TYR A C 1
ATOM 2462 O O . TYR A 1 305 ? 4.48 24.266 -6.977 1 96.69 305 TYR A O 1
ATOM 2470 N N . ARG A 1 306 ? 3.109 22.672 -7.719 1 96.31 306 ARG A N 1
ATOM 2471 C CA . ARG A 1 306 ? 2.193 23.672 -8.266 1 96.31 306 ARG A CA 1
ATOM 2472 C C . ARG A 1 306 ? 1.562 24.5 -7.156 1 96.31 306 ARG A C 1
ATOM 2474 O O . ARG A 1 306 ? 1.448 25.734 -7.277 1 96.31 306 ARG A O 1
ATOM 2481 N N . VAL A 1 307 ? 1.167 23.875 -6.078 1 97.94 307 VAL A N 1
ATOM 2482 C CA . VAL A 1 307 ? 0.596 24.594 -4.938 1 97.94 307 VAL A CA 1
ATOM 2483 C C . VAL A 1 307 ? 1.64 25.531 -4.336 1 97.94 307 VAL A C 1
ATOM 2485 O O . VAL A 1 307 ? 1.336 26.672 -4.016 1 97.94 307 VAL A O 1
ATOM 2488 N N . TYR A 1 308 ? 2.869 25.078 -4.223 1 98.38 308 TYR A N 1
ATOM 2489 C CA . TYR A 1 308 ? 3.986 25.891 -3.754 1 98.38 308 TYR A CA 1
ATOM 2490 C C . TYR A 1 308 ? 4.234 27.062 -4.691 1 98.38 308 TYR A C 1
ATOM 2492 O O . TYR A 1 308 ? 4.348 28.203 -4.246 1 98.38 308 TYR A O 1
ATOM 2500 N N . LYS A 1 309 ? 4.277 26.781 -5.988 1 97.88 309 LYS A N 1
ATOM 2501 C CA . LYS A 1 309 ? 4.621 27.766 -7.004 1 97.88 309 LYS A CA 1
ATOM 2502 C C . LYS A 1 309 ? 3.582 28.891 -7.055 1 97.88 309 LYS A C 1
ATOM 2504 O O . LYS A 1 309 ? 3.926 30.047 -7.258 1 97.88 309 LYS A O 1
ATOM 2509 N N . ALA A 1 310 ? 2.375 28.5 -6.922 1 98.19 310 ALA A N 1
ATOM 2510 C CA . ALA A 1 310 ? 1.334 29.531 -6.91 1 98.19 310 ALA A CA 1
ATOM 2511 C C . ALA A 1 310 ? 1.555 30.531 -5.777 1 98.19 310 ALA A C 1
ATOM 2513 O O . ALA A 1 310 ? 1.299 31.719 -5.938 1 98.19 310 ALA A O 1
ATOM 2514 N N . GLN A 1 311 ? 1.946 30.078 -4.656 1 98.5 311 GLN A N 1
ATOM 2515 C CA . GLN A 1 311 ? 2.195 30.938 -3.504 1 98.5 311 GLN A CA 1
ATOM 2516 C C . GLN A 1 311 ? 3.432 31.812 -3.725 1 98.5 311 GLN A C 1
ATOM 2518 O O . GLN A 1 311 ? 3.447 33 -3.352 1 98.5 311 GLN A O 1
ATOM 2523 N N . GLU A 1 312 ? 4.438 31.266 -4.375 1 98.56 312 GLU A N 1
ATOM 2524 C CA . GLU A 1 312 ? 5.609 32.031 -4.766 1 98.56 312 GLU A CA 1
ATOM 2525 C C . GLU A 1 312 ? 5.23 33.156 -5.727 1 98.56 312 GLU A C 1
ATOM 2527 O O . GLU A 1 312 ? 5.695 34.312 -5.578 1 98.56 312 GLU A O 1
ATOM 2532 N N . GLU A 1 313 ? 4.43 32.812 -6.668 1 98.25 313 GLU A N 1
ATOM 2533 C CA . GLU A 1 313 ? 4.02 33.812 -7.652 1 98.25 313 GLU A CA 1
ATOM 2534 C C . GLU A 1 313 ? 3.207 34.938 -6.996 1 98.25 313 GLU A C 1
ATOM 2536 O O . GLU A 1 313 ? 3.311 36.094 -7.391 1 98.25 313 GLU A O 1
ATOM 2541 N N . ARG A 1 314 ? 2.369 34.531 -6.023 1 97.94 314 ARG A N 1
ATOM 2542 C CA . ARG A 1 314 ? 1.646 35.562 -5.273 1 97.94 314 ARG A CA 1
ATOM 2543 C C . ARG A 1 314 ? 2.611 36.531 -4.57 1 97.94 314 ARG A C 1
ATOM 2545 O O . ARG A 1 314 ? 2.402 37.719 -4.562 1 97.94 314 ARG A O 1
ATOM 2552 N N . TYR A 1 315 ? 3.627 36.031 -3.973 1 98.12 315 TYR A N 1
ATOM 2553 C CA . TYR A 1 315 ? 4.641 36.812 -3.301 1 98.12 315 TYR A CA 1
ATOM 2554 C C . TYR A 1 315 ? 5.34 37.75 -4.285 1 98.12 315 TYR A C 1
ATOM 2556 O O . TYR A 1 315 ? 5.574 38.938 -3.984 1 98.12 315 TYR A O 1
ATOM 2564 N N . LYS A 1 316 ? 5.664 37.25 -5.434 1 97.69 316 LYS A N 1
ATOM 2565 C CA . LYS A 1 316 ? 6.336 38.062 -6.445 1 97.69 316 LYS A CA 1
ATOM 2566 C C . LYS A 1 316 ? 5.457 39.219 -6.891 1 97.69 316 LYS A C 1
ATOM 2568 O O . LYS A 1 316 ? 5.953 40.344 -7.117 1 97.69 316 LYS A O 1
ATOM 2573 N N . LYS A 1 317 ? 4.246 38.906 -6.938 1 97.19 317 LYS A N 1
ATOM 2574 C CA . LYS A 1 317 ? 3.307 39.906 -7.457 1 97.19 317 LYS A CA 1
ATOM 2575 C C . LYS A 1 317 ? 2.936 40.938 -6.383 1 97.19 317 LYS A C 1
ATOM 2577 O O . LYS A 1 317 ? 2.826 42.125 -6.664 1 97.19 317 LYS A O 1
ATOM 2582 N N . LEU A 1 318 ? 2.705 40.469 -5.148 1 96.5 318 LEU A N 1
ATOM 2583 C CA . LEU A 1 318 ? 2.107 41.312 -4.133 1 96.5 318 LEU A CA 1
ATOM 2584 C C . LEU A 1 318 ? 3.131 41.688 -3.066 1 96.5 318 LEU A C 1
ATOM 2586 O O . LEU A 1 318 ? 2.902 42.625 -2.273 1 96.5 318 LEU A O 1
ATOM 2590 N N . GLY A 1 319 ? 4.25 41 -3.027 1 96.31 319 GLY A N 1
ATOM 2591 C CA . GLY A 1 319 ? 5.234 41.219 -1.981 1 96.31 319 GLY A CA 1
ATOM 2592 C C . GLY A 1 319 ? 4.82 40.625 -0.641 1 96.31 319 GLY A C 1
ATOM 2593 O O . GLY A 1 319 ? 5.395 40.969 0.394 1 96.31 319 GLY A O 1
ATOM 2594 N N . VAL A 1 320 ? 3.816 39.781 -0.669 1 96.62 320 VAL A N 1
ATOM 2595 C CA . VAL A 1 320 ? 3.293 39.188 0.559 1 96.62 320 VAL A CA 1
ATOM 2596 C C . VAL A 1 320 ? 3.744 37.75 0.668 1 96.62 320 VAL A C 1
ATOM 2598 O O . VAL A 1 320 ? 3.416 36.906 -0.19 1 96.62 320 VAL A O 1
ATOM 2601 N N . LEU A 1 321 ? 4.547 37.438 1.741 1 98 321 LEU A N 1
ATOM 2602 C CA . LEU A 1 321 ? 4.918 36.062 1.98 1 98 321 LEU A CA 1
ATOM 2603 C C . LEU A 1 321 ? 3.682 35.188 2.166 1 98 321 LEU A C 1
ATOM 2605 O O . LEU A 1 321 ? 2.803 35.5 2.967 1 98 321 LEU A O 1
ATOM 2609 N N . THR A 1 322 ? 3.613 34.125 1.376 1 98.38 322 THR A N 1
ATOM 2610 C CA . THR A 1 322 ? 2.402 33.312 1.359 1 98.38 322 THR A CA 1
ATOM 2611 C C . THR A 1 322 ? 2.738 31.844 1.563 1 98.38 322 THR A C 1
ATOM 2613 O O . THR A 1 322 ? 3.535 31.281 0.814 1 98.38 322 THR A O 1
ATOM 2616 N N . ALA A 1 323 ? 2.25 31.219 2.545 1 98.75 323 ALA A N 1
ATOM 2617 C CA . ALA A 1 323 ? 2.17 29.797 2.836 1 98.75 323 ALA A CA 1
ATOM 2618 C C . ALA A 1 323 ? 0.863 29.453 3.547 1 98.75 323 ALA A C 1
ATOM 2620 O O . ALA A 1 323 ? 0.798 29.453 4.777 1 98.75 323 ALA A O 1
ATOM 2621 N N . VAL A 1 324 ? -0.114 29.109 2.703 1 98.25 324 VAL A N 1
ATOM 2622 C CA . VAL A 1 324 ? -1.457 28.984 3.26 1 98.25 324 VAL A CA 1
ATOM 2623 C C . VAL A 1 324 ? -1.742 27.531 3.607 1 98.25 324 VAL A C 1
ATOM 2625 O O . VAL A 1 324 ? -1.246 26.609 2.939 1 98.25 324 VAL A O 1
ATOM 2628 N N . SER A 1 325 ? -2.475 27.281 4.645 1 98.19 325 SER A N 1
ATOM 2629 C CA . SER A 1 325 ? -3.004 26.016 5.113 1 98.19 325 SER A CA 1
ATOM 2630 C C . SER A 1 325 ? -4.184 26.219 6.059 1 98.19 325 SER A C 1
ATOM 2632 O O . SER A 1 325 ? -4.672 27.328 6.215 1 98.19 325 SER A O 1
ATOM 2634 N N . GLU A 1 326 ? -4.785 25.188 6.527 1 96.75 326 GLU A N 1
ATOM 2635 C CA . GLU A 1 326 ? -5.738 25.297 7.629 1 96.75 326 GLU A CA 1
ATOM 2636 C C . GLU A 1 326 ? -5.02 25.422 8.969 1 96.75 326 GLU A C 1
ATOM 2638 O O . GLU A 1 326 ? -4.035 24.719 9.219 1 96.75 326 GLU A O 1
ATOM 2643 N N . ASP A 1 327 ? -5.449 26.391 9.797 1 97.06 327 ASP A N 1
ATOM 2644 C CA . ASP A 1 327 ? -4.758 26.625 11.062 1 97.06 327 ASP A CA 1
ATOM 2645 C C . ASP A 1 327 ? -5.738 27.062 12.148 1 97.06 327 ASP A C 1
ATOM 2647 O O . ASP A 1 327 ? -6.738 27.719 11.859 1 97.06 327 ASP A O 1
ATOM 2651 N N . HIS A 1 328 ? -5.379 26.719 13.336 1 96.38 328 HIS A N 1
ATOM 2652 C CA . HIS A 1 328 ? -5.984 27.375 14.484 1 96.38 328 HIS A CA 1
ATOM 2653 C C . HIS A 1 328 ? -5.5 28.812 14.609 1 96.38 328 HIS A C 1
ATOM 2655 O O . HIS A 1 328 ? -4.363 29.125 14.25 1 96.38 328 HIS A O 1
ATOM 2661 N N . ILE A 1 329 ? -6.402 29.656 15.062 1 96.38 329 ILE A N 1
ATOM 2662 C CA . ILE A 1 329 ? -6.016 31.047 15.328 1 96.38 329 ILE A CA 1
ATOM 2663 C C . ILE A 1 329 ? -6.391 31.422 16.766 1 96.38 329 ILE A C 1
ATOM 2665 O O . ILE A 1 329 ? -7.188 30.734 17.406 1 96.38 329 ILE A O 1
ATOM 2669 N N . ASP A 1 330 ? -5.77 32.5 17.297 1 96.62 330 ASP A N 1
ATOM 2670 C CA . ASP A 1 330 ? -5.836 32.812 18.719 1 96.62 330 ASP A CA 1
ATOM 2671 C C . ASP A 1 330 ? -7.027 33.719 19.031 1 96.62 330 ASP A C 1
ATOM 2673 O O . ASP A 1 330 ? -7.055 34.375 20.078 1 96.62 330 ASP A O 1
ATOM 2677 N N . GLN A 1 331 ? -7.965 33.812 18.094 1 94.75 331 GLN A N 1
ATOM 2678 C CA . GLN A 1 331 ? -9.219 34.562 18.25 1 94.75 331 GLN A CA 1
ATOM 2679 C C . GLN A 1 331 ? -10.344 33.906 17.453 1 94.75 331 GLN A C 1
ATOM 2681 O O . GLN A 1 331 ? -10.086 33.031 16.609 1 94.75 331 GLN A O 1
ATOM 2686 N N . ALA A 1 332 ? -11.594 34.219 17.828 1 92.62 332 ALA A N 1
ATOM 2687 C CA . ALA A 1 332 ? -12.703 33.656 17.047 1 92.62 332 ALA A CA 1
ATOM 2688 C C . ALA A 1 332 ? -12.523 33.969 15.555 1 92.62 332 ALA A C 1
ATOM 2690 O O . ALA A 1 332 ? -12.102 35.062 15.18 1 92.62 332 ALA A O 1
ATOM 2691 N N . PRO A 1 333 ? -12.734 33.031 14.742 1 93.81 333 PRO A N 1
ATOM 2692 C CA . PRO A 1 333 ? -13.484 31.797 14.883 1 93.81 333 PRO A CA 1
ATOM 2693 C C . PRO A 1 333 ? -12.594 30.609 15.266 1 93.81 333 PRO A C 1
ATOM 2695 O O . PRO A 1 333 ? -13.031 29.453 15.211 1 93.81 333 PRO A O 1
ATOM 2698 N N . TYR A 1 334 ? -11.344 30.766 15.609 1 92.75 334 TYR A N 1
ATOM 2699 C CA . TYR A 1 334 ? -10.375 29.875 16.25 1 92.75 334 TYR A CA 1
ATOM 2700 C C . TYR A 1 334 ? -9.82 28.875 15.242 1 92.75 334 TYR A C 1
ATOM 2702 O O . TYR A 1 334 ? -8.867 28.156 15.539 1 92.75 334 TYR A O 1
ATOM 2710 N N . PHE A 1 335 ? -10.492 28.75 14.133 1 94.69 335 PHE A N 1
ATOM 2711 C CA . PHE A 1 335 ? -9.984 27.891 13.078 1 94.69 335 PHE A CA 1
ATOM 2712 C C . PHE A 1 335 ? -10.359 28.422 11.703 1 94.69 335 PHE A C 1
ATOM 2714 O O . PHE A 1 335 ? -11.508 28.812 11.477 1 94.69 335 PHE A O 1
ATOM 2721 N N . VAL A 1 336 ? -9.352 28.5 10.836 1 96.81 336 VAL A N 1
ATOM 2722 C CA . VAL A 1 336 ? -9.578 29.062 9.508 1 96.81 336 VAL A CA 1
ATOM 2723 C C . VAL A 1 336 ? -8.875 28.219 8.453 1 96.81 336 VAL A C 1
ATOM 2725 O O . VAL A 1 336 ? -7.746 27.766 8.656 1 96.81 336 VAL A O 1
ATOM 2728 N N . TYR A 1 337 ? -9.586 27.938 7.34 1 96.88 337 TYR A N 1
ATOM 2729 C CA . TYR A 1 337 ? -8.977 27.359 6.145 1 96.88 337 TYR A CA 1
ATOM 2730 C C . TYR A 1 337 ? -8.469 28.469 5.219 1 96.88 337 TYR A C 1
ATOM 2732 O O . TYR A 1 337 ? -9.242 29.078 4.488 1 96.88 337 TYR A O 1
ATOM 2740 N N . ASN A 1 338 ? -7.184 28.719 5.285 1 97.88 338 ASN A N 1
ATOM 2741 C CA . ASN A 1 338 ? -6.539 29.578 4.293 1 97.88 338 ASN A CA 1
ATOM 2742 C C . ASN A 1 338 ? -6.109 28.781 3.064 1 97.88 338 ASN A C 1
ATOM 2744 O O . ASN A 1 338 ? -5.203 27.938 3.145 1 97.88 338 ASN A O 1
ATOM 2748 N N . THR A 1 339 ? -6.734 29.031 1.903 1 97.88 339 THR A N 1
ATOM 2749 C CA . THR A 1 339 ? -6.582 28.141 0.768 1 97.88 339 THR A CA 1
ATOM 2750 C C . THR A 1 339 ? -6.035 28.875 -0.446 1 97.88 339 THR A C 1
ATOM 2752 O O . THR A 1 339 ? -6.152 30.109 -0.535 1 97.88 339 THR A O 1
ATOM 2755 N N . VAL A 1 340 ? -5.402 28.141 -1.308 1 98.25 340 VAL A N 1
ATOM 2756 C CA . VAL A 1 340 ? -5.098 28.641 -2.639 1 98.25 340 VAL A CA 1
ATOM 2757 C C . VAL A 1 340 ? -6.387 28.797 -3.445 1 98.25 340 VAL A C 1
ATOM 2759 O O . VAL A 1 340 ? -6.555 29.766 -4.191 1 98.25 340 VAL A O 1
ATOM 2762 N N . PHE A 1 341 ? -7.223 27.812 -3.234 1 97.06 341 PHE A N 1
ATOM 2763 C CA . PHE A 1 341 ? -8.516 27.812 -3.916 1 97.06 341 PHE A CA 1
ATOM 2764 C C . PHE A 1 341 ? -9.547 27.031 -3.115 1 97.06 341 PHE A C 1
ATOM 2766 O O . PHE A 1 341 ? -9.234 25.984 -2.545 1 97.06 341 PHE A O 1
ATOM 2773 N N . SER A 1 342 ? -10.727 27.531 -2.967 1 95.69 342 SER A N 1
ATOM 2774 C CA . SER A 1 342 ? -11.852 26.781 -2.43 1 95.69 342 SER A CA 1
ATOM 2775 C C . SER A 1 342 ? -13.18 27.406 -2.824 1 95.69 342 SER A C 1
ATOM 2777 O O . SER A 1 342 ? -13.297 28.641 -2.875 1 95.69 342 SER A O 1
ATOM 2779 N N . ASP A 1 343 ? -14.078 26.609 -3.158 1 93.38 343 ASP A N 1
ATOM 2780 C CA . ASP A 1 343 ? -15.461 27.031 -3.357 1 93.38 343 ASP A CA 1
ATOM 2781 C C . ASP A 1 343 ? -15.555 28.094 -4.445 1 93.38 343 ASP A C 1
ATOM 2783 O O . ASP A 1 343 ? -16.25 29.109 -4.273 1 93.38 343 ASP A O 1
ATOM 2787 N N . GLY A 1 344 ? -14.711 27.922 -5.473 1 93.06 344 GLY A N 1
ATOM 2788 C CA . GLY A 1 344 ? -14.805 28.797 -6.637 1 93.06 344 GLY A CA 1
ATOM 2789 C C . GLY A 1 344 ? -14.031 30.094 -6.473 1 93.06 344 GLY A C 1
ATOM 2790 O O . GLY A 1 344 ? -14.023 30.922 -7.379 1 93.06 344 GLY A O 1
ATOM 2791 N N . LYS A 1 345 ? -13.367 30.266 -5.406 1 95.75 345 LYS A N 1
ATOM 2792 C CA . LYS A 1 345 ? -12.664 31.516 -5.133 1 95.75 345 LYS A CA 1
ATOM 2793 C C . LYS A 1 345 ? -11.172 31.266 -4.934 1 95.75 345 LYS A C 1
ATOM 2795 O O . LYS A 1 345 ? -10.773 30.328 -4.246 1 95.75 345 LYS A O 1
ATOM 2800 N N . LYS A 1 346 ? -10.383 32.125 -5.551 1 97.19 346 LYS A N 1
ATOM 2801 C CA . LYS A 1 346 ? -8.93 32.094 -5.383 1 97.19 346 LYS A CA 1
ATOM 2802 C C . LYS A 1 346 ? -8.523 32.719 -4.059 1 97.19 346 LYS A C 1
ATOM 2804 O O . LYS A 1 346 ? -9.117 33.719 -3.627 1 97.19 346 LYS A O 1
ATOM 2809 N N . TRP A 1 347 ? -7.516 32.156 -3.414 1 97.5 347 TRP A N 1
ATOM 2810 C CA . TRP A 1 347 ? -6.973 32.625 -2.146 1 97.5 347 TRP A CA 1
ATOM 2811 C C . TRP A 1 347 ? -8.086 32.844 -1.127 1 97.5 347 TRP A C 1
ATOM 2813 O O . TRP A 1 347 ? -8.141 33.875 -0.467 1 97.5 347 TRP A O 1
ATOM 2823 N N . ASN A 1 348 ? -8.984 31.859 -1.104 1 96.38 348 ASN A N 1
ATOM 2824 C CA . ASN A 1 348 ? -10.148 31.938 -0.225 1 96.38 348 ASN A CA 1
ATOM 2825 C C . ASN A 1 348 ? -9.781 31.578 1.214 1 96.38 348 ASN A C 1
ATOM 2827 O O . ASN A 1 348 ? -9.062 30.609 1.455 1 96.38 348 ASN A O 1
ATOM 2831 N N . ALA A 1 349 ? -10.133 32.406 2.189 1 97.56 349 ALA A N 1
ATOM 2832 C CA . ALA A 1 349 ? -10.086 32.094 3.615 1 97.56 349 ALA A CA 1
ATOM 2833 C C . ALA A 1 349 ? -11.492 31.938 4.188 1 97.56 349 ALA A C 1
ATOM 2835 O O . ALA A 1 349 ? -12.305 32.875 4.125 1 97.56 349 ALA A O 1
ATOM 2836 N N . ILE A 1 350 ? -11.773 30.766 4.68 1 96 350 ILE A N 1
ATOM 2837 C CA . ILE A 1 350 ? -13.148 30.484 5.082 1 96 350 ILE A CA 1
ATOM 2838 C C . ILE A 1 350 ? -13.148 29.641 6.355 1 96 350 ILE A C 1
ATOM 2840 O O . ILE A 1 350 ? -12.164 28.969 6.672 1 96 350 ILE A O 1
ATOM 2844 N N . THR A 1 351 ? -14.203 29.766 7.09 1 93.62 351 THR A N 1
ATOM 2845 C CA . THR A 1 351 ? -14.406 28.891 8.242 1 93.62 351 THR A CA 1
ATOM 2846 C C . THR A 1 351 ? -14.891 27.516 7.793 1 93.62 351 THR A C 1
ATOM 2848 O O . THR A 1 351 ? -15.094 27.281 6.598 1 93.62 351 THR A O 1
ATOM 2851 N N . ASP A 1 352 ? -15.094 26.594 8.766 1 86.44 352 ASP A N 1
ATOM 2852 C CA . ASP A 1 352 ? -15.555 25.25 8.477 1 86.44 352 ASP A CA 1
ATOM 2853 C C . ASP A 1 352 ? -17 25.25 7.992 1 86.44 352 ASP A C 1
ATOM 2855 O O . ASP A 1 352 ? -17.438 24.344 7.297 1 86.44 352 ASP A O 1
ATOM 2859 N N . THR A 1 353 ? -17.688 26.344 8.32 1 86.25 353 THR A N 1
ATOM 2860 C CA . THR A 1 353 ? -19.094 26.453 7.922 1 86.25 353 THR A CA 1
ATOM 2861 C C . THR A 1 353 ? -19.219 27.234 6.621 1 86.25 353 THR A C 1
ATOM 2863 O O . THR A 1 353 ? -20.328 27.453 6.129 1 86.25 353 THR A O 1
ATOM 2866 N N . GLY A 1 354 ? -18.109 27.75 6.148 1 88.38 354 GLY A N 1
ATOM 2867 C CA . GLY A 1 354 ? -18.141 28.422 4.855 1 88.38 354 GLY A CA 1
ATOM 2868 C C . GLY A 1 354 ? -18.219 29.922 4.961 1 88.38 354 GLY A C 1
ATOM 2869 O O . GLY A 1 354 ? -18.297 30.625 3.949 1 88.38 354 GLY A O 1
ATOM 2870 N N . ASP A 1 355 ? -18.156 30.453 6.145 1 93.81 355 ASP A N 1
ATOM 2871 C CA . ASP A 1 355 ? -18.188 31.906 6.336 1 93.81 355 ASP A CA 1
ATOM 2872 C C . ASP A 1 355 ? -16.875 32.562 5.926 1 93.81 355 ASP A C 1
ATOM 2874 O O . ASP A 1 355 ? -15.812 31.953 6.062 1 93.81 355 ASP A O 1
ATOM 2878 N N . ASP A 1 356 ? -17.047 33.781 5.496 1 96.25 356 ASP A N 1
ATOM 2879 C CA . ASP A 1 356 ? -15.859 34.5 5.082 1 96.25 356 ASP A CA 1
ATOM 2880 C C . ASP A 1 356 ? -14.922 34.75 6.262 1 96.25 356 ASP A C 1
ATOM 2882 O O . ASP A 1 356 ? -15.352 35.281 7.301 1 96.25 356 ASP A O 1
ATOM 2886 N N . ALA A 1 357 ? -13.703 34.406 6.09 1 97.56 357 ALA A N 1
ATOM 2887 C CA . ALA A 1 357 ? -12.688 34.625 7.109 1 97.56 357 ALA A CA 1
ATOM 2888 C C . ALA A 1 357 ? -11.461 35.344 6.523 1 97.56 357 ALA A C 1
ATOM 2890 O O . ALA A 1 357 ? -10.336 35.125 6.977 1 97.56 357 ALA A O 1
ATOM 2891 N N . SER A 1 358 ? -11.633 36.125 5.539 1 96.69 358 SER A N 1
ATOM 2892 C CA . SER A 1 358 ? -10.547 36.781 4.816 1 96.69 358 SER A CA 1
ATOM 2893 C C . SER A 1 358 ? -9.742 37.688 5.738 1 96.69 358 SER A C 1
ATOM 2895 O O . SER A 1 358 ? -8.547 37.906 5.516 1 96.69 358 SER A O 1
ATOM 2897 N N . GLU A 1 359 ? -10.383 38.188 6.773 1 96.44 359 GLU A N 1
ATOM 2898 C CA . GLU A 1 359 ? -9.703 39.062 7.719 1 96.44 359 GLU A CA 1
ATOM 2899 C C . GLU A 1 359 ? -8.664 38.312 8.539 1 96.44 359 GLU A C 1
ATOM 2901 O O . GLU A 1 359 ? -7.77 38.906 9.133 1 96.44 359 GLU A O 1
ATOM 2906 N N . PHE A 1 360 ? -8.742 36.969 8.508 1 97 360 PHE A N 1
ATOM 2907 C CA . PHE A 1 360 ? -7.895 36.125 9.359 1 97 360 PHE A CA 1
ATOM 2908 C C . PHE A 1 360 ? -6.914 35.312 8.523 1 97 360 PHE A C 1
ATOM 2910 O O . PHE A 1 360 ? -6.43 34.281 8.961 1 97 360 PHE A O 1
ATOM 2917 N N . ARG A 1 361 ? -6.648 35.781 7.32 1 97 361 ARG A N 1
ATOM 2918 C CA . ARG A 1 361 ? -5.637 35.094 6.516 1 97 361 ARG A CA 1
ATOM 2919 C C . ARG A 1 361 ? -4.281 35.125 7.219 1 97 361 ARG A C 1
ATOM 2921 O O . ARG A 1 361 ? -3.879 36.125 7.789 1 97 361 ARG A O 1
ATOM 2928 N N . THR A 1 362 ? -3.607 33.969 7.152 1 97.5 362 THR A N 1
ATOM 2929 C CA . THR A 1 362 ? -2.34 33.875 7.867 1 97.5 362 THR A CA 1
ATOM 2930 C C . THR A 1 362 ? -1.256 33.281 6.977 1 97.5 362 THR A C 1
ATOM 2932 O O . THR A 1 362 ? -1.556 32.531 6.043 1 97.5 362 THR A O 1
ATOM 2935 N N . LEU A 1 363 ? 0 33.719 7.25 1 98.5 363 LEU A N 1
ATOM 2936 C CA . LEU A 1 363 ? 1.183 32.938 6.898 1 98.5 363 LEU A CA 1
ATOM 2937 C C . LEU A 1 363 ? 1.376 31.781 7.867 1 98.5 363 LEU A C 1
ATOM 2939 O O . LEU A 1 363 ? 1.631 32 9.055 1 98.5 363 LEU A O 1
ATOM 2943 N N . SER A 1 364 ? 1.249 30.578 7.383 1 98.75 364 SER A N 1
ATOM 2944 C CA . SER A 1 364 ? 1.268 29.391 8.227 1 98.75 364 SER A CA 1
ATOM 2945 C C . SER A 1 364 ? 2.695 28.969 8.555 1 98.75 364 SER A C 1
ATOM 2947 O O . SER A 1 364 ? 3.496 28.719 7.648 1 98.75 364 SER A O 1
ATOM 2949 N N . THR A 1 365 ? 2.984 28.766 9.82 1 98.88 365 THR A N 1
ATOM 2950 C CA . THR A 1 365 ? 4.297 28.312 10.266 1 98.88 365 THR A CA 1
ATOM 2951 C C . THR A 1 365 ? 4.578 26.906 9.742 1 98.88 365 THR A C 1
ATOM 2953 O O . THR A 1 365 ? 5.641 26.641 9.172 1 98.88 365 THR A O 1
ATOM 2956 N N . LYS A 1 366 ? 3.631 26 9.914 1 98.81 366 LYS A N 1
ATOM 2957 C CA . LYS A 1 366 ? 3.852 24.609 9.523 1 98.81 366 LYS A CA 1
ATOM 2958 C C . LYS A 1 366 ? 3.99 24.484 8.008 1 98.81 366 LYS A C 1
ATOM 2960 O O . LYS A 1 366 ? 4.793 23.688 7.516 1 98.81 366 LYS A O 1
ATOM 2965 N N . ALA A 1 367 ? 3.225 25.281 7.254 1 98.88 367 ALA A N 1
ATOM 2966 C CA . ALA A 1 367 ? 3.365 25.25 5.801 1 98.88 367 ALA A CA 1
ATOM 2967 C C . ALA A 1 367 ? 4.727 25.781 5.371 1 98.88 367 ALA A C 1
ATOM 2969 O O . ALA A 1 367 ? 5.355 25.234 4.461 1 98.88 367 ALA A O 1
ATOM 2970 N N . ALA A 1 368 ? 5.195 26.844 6.023 1 98.94 368 ALA A N 1
ATOM 2971 C CA . ALA A 1 368 ? 6.504 27.422 5.699 1 98.94 368 ALA A CA 1
ATOM 2972 C C . ALA A 1 368 ? 7.617 26.406 5.938 1 98.94 368 ALA A C 1
ATOM 2974 O O . ALA A 1 368 ? 8.484 26.219 5.082 1 98.94 368 ALA A O 1
ATOM 2975 N N . PHE A 1 369 ? 7.59 25.734 7.059 1 98.94 369 PHE A N 1
ATOM 2976 C CA . PHE A 1 369 ? 8.594 24.719 7.359 1 98.94 369 PHE A CA 1
ATOM 2977 C C . PHE A 1 369 ? 8.5 23.562 6.371 1 98.94 369 PHE A C 1
ATOM 2979 O O . PHE A 1 369 ? 9.516 23.031 5.93 1 98.94 369 PHE A O 1
ATOM 2986 N N . GLY A 1 370 ? 7.234 23.156 6.059 1 98.88 370 GLY A N 1
ATOM 2987 C CA . GLY A 1 370 ? 7.039 22.094 5.094 1 98.88 370 GLY A CA 1
ATOM 2988 C C . GLY A 1 370 ? 7.641 22.391 3.734 1 98.88 370 GLY A C 1
ATOM 2989 O O . GLY A 1 370 ? 8.406 21.594 3.193 1 98.88 370 GLY A O 1
ATOM 2990 N N . TRP A 1 371 ? 7.336 23.609 3.227 1 98.88 371 TRP A N 1
ATOM 2991 C CA . TRP A 1 371 ? 7.863 24 1.925 1 98.88 371 TRP A CA 1
ATOM 2992 C C . TRP A 1 371 ? 9.375 24.172 1.979 1 98.88 371 TRP A C 1
ATOM 2994 O O . TRP A 1 371 ? 10.086 23.828 1.033 1 98.88 371 TRP A O 1
ATOM 3004 N N . TYR A 1 372 ? 9.883 24.703 3.09 1 98.81 372 TYR A N 1
ATOM 3005 C CA . TYR A 1 372 ? 11.32 24.859 3.297 1 98.81 372 TYR A CA 1
ATOM 3006 C C . TYR A 1 372 ? 12.03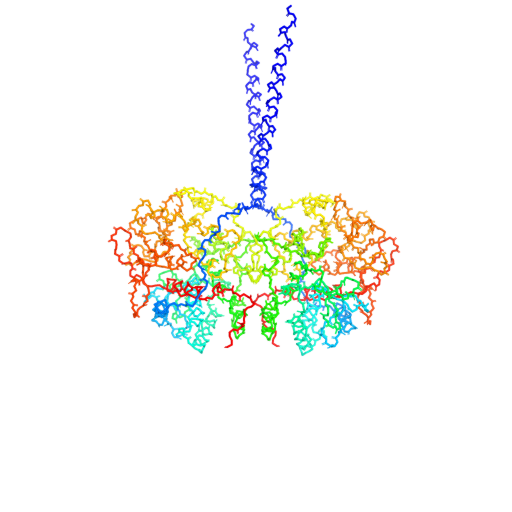9 23.516 3.246 1 98.81 372 TYR A C 1
ATOM 3008 O O . TYR A 1 372 ? 13.125 23.406 2.676 1 98.81 372 TYR A O 1
ATOM 3016 N N . SER A 1 373 ? 11.453 22.516 3.836 1 98.75 373 SER A N 1
ATOM 3017 C CA . SER A 1 373 ? 12.078 21.203 3.875 1 98.75 373 SER A CA 1
ATOM 3018 C C . SER A 1 373 ? 12.078 20.547 2.498 1 98.75 373 SER A C 1
ATOM 3020 O O . SER A 1 373 ? 12.984 19.781 2.168 1 98.75 373 SER A O 1
ATOM 3022 N N . LEU A 1 374 ? 11.109 20.859 1.659 1 98.5 374 LEU A N 1
ATOM 3023 C CA . LEU A 1 374 ? 10.914 20.141 0.397 1 98.5 374 LEU A CA 1
ATOM 3024 C C . LEU A 1 374 ? 11.75 20.781 -0.714 1 98.5 374 LEU A C 1
ATOM 3026 O O . LEU A 1 374 ? 12.305 20.062 -1.556 1 98.5 374 LEU A O 1
ATOM 3030 N N . TYR A 1 375 ? 11.836 22.156 -0.692 1 98.31 375 TYR A N 1
ATOM 3031 C CA . TYR A 1 375 ? 12.367 22.781 -1.894 1 98.31 375 TYR A CA 1
ATOM 3032 C C . TYR A 1 375 ? 13.562 23.672 -1.56 1 98.31 375 TYR A C 1
ATOM 3034 O O . TYR A 1 375 ? 13.57 24.359 -0.534 1 98.31 375 TYR A O 1
ATOM 3042 N N . ASP A 1 376 ? 14.539 23.609 -2.4 1 97.81 376 ASP A N 1
ATOM 3043 C CA . ASP A 1 376 ? 15.719 24.469 -2.318 1 97.81 376 ASP A CA 1
ATOM 3044 C C . ASP A 1 376 ? 15.609 25.641 -3.299 1 97.81 376 ASP A C 1
ATOM 3046 O O . ASP A 1 376 ? 16.234 25.625 -4.359 1 97.81 376 ASP A O 1
ATOM 3050 N N . THR A 1 377 ? 14.852 26.609 -2.93 1 98.06 377 THR A N 1
ATOM 3051 C CA . THR A 1 377 ? 14.602 27.797 -3.738 1 98.06 377 THR A CA 1
ATOM 3052 C C . THR A 1 377 ? 14.766 29.062 -2.9 1 98.06 377 THR A C 1
ATOM 3054 O O . THR A 1 377 ? 14.672 29.016 -1.673 1 98.06 377 THR A O 1
ATOM 3057 N N . PRO A 1 378 ? 15.016 30.203 -3.58 1 98.38 378 PRO A N 1
ATOM 3058 C CA . PRO A 1 378 ? 15.07 31.469 -2.836 1 98.38 378 PRO A CA 1
ATOM 3059 C C . PRO A 1 378 ? 13.781 31.75 -2.078 1 98.38 378 PRO A C 1
ATOM 3061 O O . PRO A 1 378 ? 13.812 32.312 -0.971 1 98.38 378 PRO A O 1
ATOM 3064 N N . TYR A 1 379 ? 12.664 31.359 -2.568 1 98.69 379 TYR A N 1
ATOM 3065 C CA . TYR A 1 379 ? 11.391 31.641 -1.918 1 98.69 379 TYR A CA 1
ATOM 3066 C C . TYR A 1 379 ? 11.219 30.797 -0.66 1 98.69 379 TYR A C 1
ATOM 3068 O O . TYR A 1 379 ? 10.727 31.297 0.361 1 98.69 379 TYR A O 1
ATOM 3076 N N . ALA A 1 380 ? 11.562 29.516 -0.74 1 98.69 380 ALA A N 1
ATOM 3077 C CA . ALA A 1 380 ? 11.523 28.672 0.45 1 98.69 380 ALA A CA 1
ATOM 3078 C C . ALA A 1 380 ? 12.383 29.25 1.567 1 98.69 380 ALA A C 1
ATOM 3080 O O . ALA A 1 380 ? 12.016 29.188 2.742 1 98.69 380 ALA A O 1
ATOM 3081 N N . ASN A 1 381 ? 13.523 29.859 1.171 1 98.19 381 ASN A N 1
ATOM 3082 C CA . ASN A 1 381 ? 14.375 30.516 2.148 1 98.19 381 ASN A CA 1
ATOM 3083 C C . ASN A 1 381 ? 13.719 31.766 2.717 1 98.19 381 ASN A C 1
ATOM 3085 O O . ASN A 1 381 ? 13.867 32.062 3.902 1 98.19 381 ASN A O 1
ATOM 3089 N N . ASN A 1 382 ? 13.023 32.469 1.855 1 98.56 382 ASN A N 1
ATOM 3090 C CA . ASN A 1 382 ? 12.289 33.625 2.338 1 98.56 382 ASN A CA 1
ATOM 3091 C C . ASN A 1 382 ? 11.195 33.219 3.32 1 98.56 382 ASN A C 1
ATOM 3093 O O . ASN A 1 382 ? 10.945 33.938 4.305 1 98.56 382 ASN A O 1
ATOM 3097 N N . LEU A 1 383 ? 10.539 32.125 3.045 1 98.75 383 LEU A N 1
ATOM 3098 C CA . LEU A 1 383 ? 9.469 31.656 3.916 1 98.75 383 LEU A CA 1
ATOM 3099 C C . LEU A 1 383 ? 10 31.375 5.316 1 98.75 383 LEU A C 1
ATOM 3101 O O . LEU A 1 383 ? 9.406 31.797 6.309 1 98.75 383 LEU A O 1
ATOM 3105 N N . ILE A 1 384 ? 11.117 30.625 5.375 1 98.56 384 ILE A N 1
ATOM 3106 C CA . ILE A 1 384 ? 11.625 30.234 6.684 1 98.56 384 ILE A CA 1
ATOM 3107 C C . ILE A 1 384 ? 12.117 31.469 7.438 1 98.56 384 ILE A C 1
ATOM 3109 O O . ILE A 1 384 ? 11.977 31.562 8.656 1 98.56 384 ILE A O 1
ATOM 3113 N N . LYS A 1 385 ? 12.727 32.438 6.777 1 97.75 385 LYS A N 1
ATOM 3114 C CA . LYS A 1 385 ? 13.125 33.719 7.402 1 97.75 385 LYS A CA 1
ATOM 3115 C C . LYS A 1 385 ? 11.922 34.469 7.961 1 97.75 385 LYS A C 1
ATOM 3117 O O . LYS A 1 385 ? 12.023 35.156 8.977 1 97.75 385 LYS A O 1
ATOM 3122 N N . GLY A 1 386 ? 10.82 34.312 7.297 1 97.62 386 GLY A N 1
ATOM 3123 C CA . GLY A 1 386 ? 9.602 35 7.699 1 97.62 386 GLY A CA 1
ATOM 3124 C C . GLY A 1 386 ? 8.969 34.406 8.945 1 97.62 386 GLY A C 1
ATOM 3125 O O . GLY A 1 386 ? 8.219 35.094 9.641 1 97.62 386 GLY A O 1
ATOM 3126 N N . VAL A 1 387 ? 9.328 33.094 9.242 1 98.19 387 VAL A N 1
ATOM 3127 C CA . VAL A 1 387 ? 8.578 32.469 10.336 1 98.19 387 VAL A CA 1
ATOM 3128 C C . VAL A 1 387 ? 9.531 32.031 11.43 1 98.19 387 VAL A C 1
ATOM 3130 O O . VAL A 1 387 ? 9.102 31.594 12.5 1 98.19 387 VAL A O 1
ATOM 3133 N N . ASN A 1 388 ? 10.875 32.062 11.273 1 94.69 388 ASN A N 1
ATOM 3134 C CA . ASN A 1 388 ? 11.82 31.375 12.148 1 94.69 388 ASN A CA 1
ATOM 3135 C C . ASN A 1 388 ? 11.914 32.062 13.508 1 94.69 388 ASN A C 1
ATOM 3137 O O . ASN A 1 388 ? 12.633 31.594 14.398 1 94.69 388 ASN A O 1
ATOM 3141 N N . THR A 1 389 ? 11.117 33.219 13.719 1 96.38 389 THR A N 1
ATOM 3142 C CA . THR A 1 389 ? 11.102 33.844 15.031 1 96.38 389 THR A CA 1
ATOM 3143 C C . THR A 1 389 ? 9.75 33.656 15.711 1 96.38 389 THR A C 1
ATOM 3145 O O . THR A 1 389 ? 9.547 34.062 16.844 1 96.38 389 THR A O 1
ATOM 3148 N N . LEU A 1 390 ? 8.797 33 15.086 1 98.12 390 LEU A N 1
ATOM 3149 C CA . LEU A 1 390 ? 7.445 32.844 15.609 1 98.12 390 LEU A CA 1
ATOM 3150 C C . LEU A 1 390 ? 7.387 31.719 16.625 1 98.12 390 LEU A C 1
ATOM 3152 O O . LEU A 1 390 ? 6.625 30.766 16.453 1 98.12 390 LEU A O 1
ATOM 3156 N N . LYS A 1 391 ? 8.133 31.859 17.688 1 98.06 391 LYS A N 1
ATOM 3157 C CA . LYS A 1 391 ? 8.25 30.766 18.656 1 98.06 391 LYS A CA 1
ATOM 3158 C C . LYS A 1 391 ? 8.508 31.312 20.062 1 98.06 391 LYS A C 1
ATOM 3160 O O . LYS A 1 391 ? 8.859 32.469 20.234 1 98.06 391 LYS A O 1
ATOM 3165 N N . SER A 1 392 ? 8.227 30.562 20.969 1 96.88 392 SER A N 1
ATOM 3166 C CA . SER A 1 392 ? 8.672 30.656 22.344 1 96.88 392 SER A CA 1
ATOM 3167 C C . SER A 1 392 ? 9.531 29.453 22.734 1 96.88 392 SER A C 1
ATOM 3169 O O . SER A 1 392 ? 9.094 28.312 22.594 1 96.88 392 SER A O 1
ATOM 3171 N N . ASP A 1 393 ? 10.68 29.688 23.25 1 93.38 393 ASP A N 1
ATOM 3172 C CA . ASP A 1 393 ? 11.594 28.609 23.594 1 93.38 393 ASP A CA 1
ATOM 3173 C C . ASP A 1 393 ? 10.992 27.703 24.672 1 93.38 393 ASP A C 1
ATOM 3175 O O . ASP A 1 393 ? 11.336 26.531 24.766 1 93.38 393 ASP A O 1
ATOM 3179 N N . LYS A 1 394 ? 10.07 28.219 25.328 1 96.75 394 LYS A N 1
ATOM 3180 C CA . LYS A 1 394 ? 9.516 27.453 26.453 1 96.75 394 LYS A CA 1
ATOM 3181 C C . LYS A 1 394 ? 8.18 26.828 26.078 1 96.75 394 LYS A C 1
ATOM 3183 O O . LYS A 1 394 ? 7.672 25.969 26.781 1 96.75 394 LYS A O 1
ATOM 3188 N N . GLU A 1 395 ? 7.629 27.234 24.922 1 98.19 395 GLU A N 1
ATOM 3189 C CA . GLU A 1 395 ? 6.27 26.781 24.656 1 98.19 395 GLU A CA 1
ATOM 3190 C C . GLU A 1 395 ? 6.191 26.047 23.312 1 98.19 395 GLU A C 1
ATOM 3192 O O . GLU A 1 395 ? 5.367 25.141 23.141 1 98.19 395 GLU A O 1
ATOM 3197 N N . GLY A 1 396 ? 6.973 26.406 22.344 1 98.75 396 GLY A N 1
ATOM 3198 C CA . GLY A 1 396 ? 6.934 25.828 21.016 1 98.75 396 GLY A CA 1
ATOM 3199 C C . GLY A 1 396 ? 6.703 26.844 19.922 1 98.75 396 GLY A C 1
ATOM 3200 O O . GLY A 1 396 ? 6.969 28.031 20.109 1 98.75 396 GLY A O 1
ATOM 3201 N N . TRP A 1 397 ? 6.32 26.438 18.781 1 98.88 397 TRP A N 1
ATOM 3202 C CA . TRP A 1 397 ? 6.109 27.281 17.609 1 98.88 397 TRP A CA 1
ATOM 3203 C C . TRP A 1 397 ? 4.668 27.781 17.547 1 98.88 397 TRP A C 1
ATOM 3205 O O . TRP A 1 397 ? 3.729 26.984 17.703 1 98.88 397 TRP A O 1
ATOM 3215 N N . TYR A 1 398 ? 4.59 29.078 17.344 1 98.81 398 TYR A N 1
ATOM 3216 C CA . TYR A 1 398 ? 3.283 29.688 17.109 1 98.81 398 TYR A CA 1
ATOM 3217 C C . TYR A 1 398 ? 2.777 29.344 15.703 1 98.81 398 TYR A C 1
ATOM 3219 O O . TYR A 1 398 ? 3.561 28.984 14.828 1 98.81 398 TYR A O 1
ATOM 3227 N N . SER A 1 399 ? 1.485 29.438 15.469 1 98.38 399 SER A N 1
ATOM 3228 C CA . SER A 1 399 ? 0.835 28.906 14.273 1 98.38 399 SER A CA 1
ATOM 3229 C C . SER A 1 399 ? 1.114 29.781 13.055 1 98.38 399 SER A C 1
ATOM 3231 O O . SER A 1 399 ? 0.968 29.328 11.922 1 98.38 399 SER A O 1
ATOM 3233 N N . GLY A 1 400 ? 1.389 31.094 13.281 1 98.19 400 GLY A N 1
ATOM 3234 C CA . GLY A 1 400 ? 1.676 31.875 12.094 1 98.19 400 GLY A CA 1
ATOM 3235 C C . GLY A 1 400 ? 1.592 33.375 12.32 1 98.19 400 GLY A C 1
ATOM 3236 O O . GLY A 1 400 ? 1.812 33.844 13.43 1 98.19 400 GLY A O 1
ATOM 3237 N N . LEU A 1 401 ? 1.465 34.125 11.156 1 97.88 401 LEU A N 1
ATOM 3238 C CA . LEU A 1 401 ? 1.361 35.562 11.117 1 97.88 401 LEU A CA 1
ATOM 3239 C C . LEU A 1 401 ? 0.111 36 10.359 1 97.88 401 LEU A C 1
ATOM 3241 O O . LEU A 1 401 ? -0.143 35.531 9.25 1 97.88 401 LEU A O 1
ATOM 3245 N N . TYR A 1 402 ? -0.697 36.875 11.062 1 97.88 402 TYR A N 1
ATOM 3246 C CA . TYR A 1 402 ? -1.83 37.438 10.344 1 97.88 402 TYR A CA 1
ATOM 3247 C C . TYR A 1 402 ? -1.357 38.344 9.203 1 97.88 402 TYR A C 1
ATOM 3249 O O . TYR A 1 402 ? -0.518 39.219 9.406 1 97.88 402 TYR A O 1
ATOM 3257 N N . GLU A 1 403 ? -1.867 38.125 8.062 1 96.94 403 GLU A N 1
ATOM 3258 C CA . GLU A 1 403 ? -1.443 38.875 6.875 1 96.94 403 GLU A CA 1
ATOM 3259 C C . GLU A 1 403 ? -1.842 40.344 6.969 1 96.94 403 GLU A C 1
ATOM 3261 O O . GLU A 1 403 ? -1.081 41.219 6.566 1 96.94 403 GLU A O 1
ATOM 3266 N N . LYS A 1 404 ? -2.963 40.594 7.449 1 95.25 404 LYS A N 1
ATOM 3267 C CA . LYS A 1 404 ? -3.564 41.938 7.422 1 95.25 404 LYS A CA 1
ATOM 3268 C C . LYS A 1 404 ? -2.768 42.906 8.273 1 95.25 404 LYS A C 1
ATOM 3270 O O . LYS A 1 404 ? -2.52 44.031 7.855 1 95.25 404 LYS A O 1
ATOM 3275 N N . ASN A 1 405 ? -2.395 42.531 9.461 1 94.69 405 ASN A N 1
ATOM 3276 C CA . ASN A 1 405 ? -1.8 43.5 10.375 1 94.69 405 ASN A CA 1
ATOM 3277 C C . ASN A 1 405 ? -0.405 43.062 10.82 1 94.69 405 ASN A C 1
ATOM 3279 O O . ASN A 1 405 ? 0.278 43.812 11.531 1 94.69 405 ASN A O 1
ATOM 3283 N N . GLY A 1 406 ? -0.013 41.875 10.477 1 94.75 406 GLY A N 1
ATOM 3284 C CA . GLY A 1 406 ? 1.334 41.438 10.781 1 94.75 406 GLY A CA 1
ATOM 3285 C C . GLY A 1 406 ? 1.489 40.938 12.211 1 94.75 406 GLY A C 1
ATOM 3286 O O . GLY A 1 406 ? 2.605 40.688 12.664 1 94.75 406 GLY A O 1
ATOM 3287 N N . GLN A 1 407 ? 0.414 40.844 12.891 1 97.25 407 GLN A N 1
ATOM 3288 C CA . GLN A 1 407 ? 0.469 40.344 14.258 1 97.25 407 GLN A CA 1
ATOM 3289 C C . GLN A 1 407 ? 0.68 38.844 14.281 1 97.25 407 GLN A C 1
ATOM 3291 O O . GLN A 1 407 ? 0.284 38.156 13.352 1 97.25 407 GLN A O 1
ATOM 3296 N N . ILE A 1 408 ? 1.269 38.375 15.383 1 98.19 408 ILE A N 1
ATOM 3297 C CA . ILE A 1 408 ? 1.548 36.969 15.539 1 98.19 408 ILE A CA 1
ATOM 3298 C C . ILE A 1 408 ? 0.282 36.25 15.984 1 98.19 408 ILE A C 1
ATOM 3300 O O . ILE A 1 408 ? -0.411 36.688 16.891 1 98.19 408 ILE A O 1
ATOM 3304 N N . ASN A 1 409 ? -0.154 35.219 15.234 1 98.25 409 ASN A N 1
ATOM 3305 C CA . ASN A 1 409 ? -1.087 34.219 15.742 1 98.25 409 ASN A CA 1
ATOM 3306 C C . ASN A 1 409 ? -0.417 33.281 16.75 1 98.25 409 ASN A C 1
ATOM 3308 O O . ASN A 1 409 ? 0.24 32.312 16.375 1 98.25 409 ASN A O 1
ATOM 3312 N N . LYS A 1 410 ? -0.644 33.469 17.984 1 97.88 410 LYS A N 1
ATOM 3313 C CA . LYS A 1 410 ? 0.148 32.875 19.047 1 97.88 410 LYS A CA 1
ATOM 3314 C C . LYS A 1 410 ? -0.431 31.516 19.453 1 97.88 410 LYS A C 1
ATOM 3316 O O . LYS A 1 410 ? -0.019 30.938 20.469 1 97.88 410 LYS A O 1
ATOM 3321 N N . THR A 1 411 ? -1.341 31.062 18.688 1 98.06 411 THR A N 1
ATOM 3322 C CA . THR A 1 411 ? -1.874 29.75 18.984 1 98.06 411 THR A CA 1
ATOM 3323 C C . THR A 1 411 ? -0.785 28.688 18.875 1 98.06 411 THR A C 1
ATOM 3325 O O . THR A 1 411 ? 0.045 28.734 17.969 1 98.06 411 THR A O 1
ATOM 3328 N N . LEU A 1 412 ? -0.71 27.781 19.875 1 98.62 412 LEU A N 1
ATOM 3329 C CA . LEU A 1 412 ? 0.198 26.641 19.906 1 98.62 412 LEU A CA 1
ATOM 3330 C C . LEU A 1 412 ? -0.562 25.328 19.703 1 98.62 412 LEU A C 1
ATOM 3332 O O . LEU A 1 412 ? -1.524 25.062 20.422 1 98.62 412 LEU A O 1
ATOM 3336 N N . THR A 1 413 ? -0.097 24.531 18.703 1 98.75 413 THR A N 1
ATOM 3337 C CA . THR A 1 413 ? -0.856 23.328 18.422 1 98.75 413 THR A CA 1
ATOM 3338 C C . THR A 1 413 ? 0.079 22.141 18.203 1 98.75 413 THR A C 1
ATOM 3340 O O . THR A 1 413 ? 1.253 22.312 17.875 1 98.75 413 THR A O 1
ATOM 3343 N N . ALA A 1 414 ? -0.451 20.938 18.406 1 98.81 414 ALA A N 1
ATOM 3344 C CA . ALA A 1 414 ? 0.263 19.703 18.109 1 98.81 414 ALA A CA 1
ATOM 3345 C C . ALA A 1 414 ? 0.585 19.594 16.625 1 98.81 414 ALA A C 1
ATOM 3347 O O . ALA A 1 414 ? 1.676 19.156 16.25 1 98.81 414 ALA A O 1
ATOM 3348 N N . ASN A 1 415 ? -0.321 19.984 15.781 1 98.81 415 ASN A N 1
ATOM 3349 C CA . ASN A 1 415 ? -0.152 19.875 14.336 1 98.81 415 ASN A CA 1
ATOM 3350 C C . ASN A 1 415 ? 0.996 20.75 13.836 1 98.81 415 ASN A C 1
ATOM 3352 O O . ASN A 1 415 ? 1.845 20.281 13.07 1 98.81 415 ASN A O 1
ATOM 3356 N N . THR A 1 416 ? 1.031 21.969 14.305 1 98.88 416 THR A N 1
ATOM 3357 C CA . THR A 1 416 ? 2.1 22.875 13.891 1 98.88 416 THR A CA 1
ATOM 3358 C C . THR A 1 416 ? 3.457 22.344 14.352 1 98.88 416 THR A C 1
ATOM 3360 O O . THR A 1 416 ? 4.375 22.188 13.539 1 98.88 416 THR A O 1
ATOM 3363 N N . ASN A 1 417 ? 3.57 22.047 15.602 1 98.94 417 ASN A N 1
ATOM 3364 C CA . ASN A 1 417 ? 4.855 21.625 16.156 1 98.94 417 ASN A CA 1
ATOM 3365 C C . ASN A 1 417 ? 5.254 20.25 15.648 1 98.94 417 ASN A C 1
ATOM 3367 O O . ASN A 1 417 ? 6.438 19.953 15.477 1 98.94 417 ASN A O 1
ATOM 3371 N N . GLY A 1 418 ? 4.258 19.375 15.406 1 98.94 418 GLY A N 1
ATOM 3372 C CA . GLY A 1 418 ? 4.531 18.094 14.797 1 98.94 418 GLY A CA 1
ATOM 3373 C C . GLY A 1 418 ? 5.102 18.203 13.391 1 98.94 418 GLY A C 1
ATOM 3374 O O . GLY A 1 418 ? 6.09 17.547 13.062 1 98.94 418 GLY A O 1
ATOM 3375 N N . ILE A 1 419 ? 4.512 19.031 12.57 1 98.88 419 ILE A N 1
ATOM 3376 C CA . ILE A 1 419 ? 4.945 19.188 11.18 1 98.88 419 ILE A CA 1
ATOM 3377 C C . ILE A 1 419 ? 6.312 19.859 11.141 1 98.88 419 ILE A C 1
ATOM 3379 O O . ILE A 1 419 ? 7.148 19.531 10.297 1 98.88 419 ILE A O 1
ATOM 3383 N N . VAL A 1 420 ? 6.594 20.766 12.086 1 98.94 420 VAL A N 1
ATOM 3384 C CA . VAL A 1 420 ? 7.93 21.344 12.18 1 98.94 420 VAL A CA 1
ATOM 3385 C C . VAL A 1 420 ? 8.953 20.234 12.406 1 98.94 420 VAL A C 1
ATOM 3387 O O . VAL A 1 420 ? 9.961 20.156 11.695 1 98.94 420 VAL A O 1
ATOM 3390 N N . LEU A 1 421 ? 8.703 19.375 13.352 1 98.94 421 LEU A N 1
ATOM 3391 C CA . LEU A 1 421 ? 9.609 18.266 13.648 1 98.94 421 LEU A CA 1
ATOM 3392 C C . LEU A 1 421 ? 9.758 17.344 12.453 1 98.94 421 LEU A C 1
ATOM 3394 O O . LEU A 1 421 ? 10.875 16.953 12.094 1 98.94 421 LEU A O 1
ATOM 3398 N N . GLU A 1 422 ? 8.633 17 11.82 1 98.88 422 GLU A N 1
ATOM 3399 C CA . GLU A 1 422 ? 8.656 16.109 10.656 1 98.88 422 GLU A CA 1
ATOM 3400 C C . GLU A 1 422 ? 9.461 16.719 9.516 1 98.88 422 GLU A C 1
ATOM 3402 O O . GLU A 1 422 ? 10.211 16.016 8.828 1 98.88 422 GLU A O 1
ATOM 3407 N N . SER A 1 423 ? 9.234 18.031 9.336 1 98.88 423 SER A N 1
ATOM 3408 C CA . SER A 1 423 ? 9.945 18.734 8.273 1 98.88 423 SER A CA 1
ATOM 3409 C C . SER A 1 423 ? 11.453 18.672 8.484 1 98.88 423 SER A C 1
ATOM 3411 O O . SER A 1 423 ? 12.211 18.406 7.547 1 98.88 423 SER A O 1
ATOM 3413 N N . LEU A 1 424 ? 11.859 18.891 9.688 1 98.94 424 LEU A N 1
ATOM 3414 C CA . LEU A 1 424 ? 13.281 18.891 10.008 1 98.94 424 LEU A CA 1
ATOM 3415 C C . LEU A 1 424 ? 13.852 17.469 9.922 1 98.94 424 LEU A C 1
ATOM 3417 O O . LEU A 1 424 ? 14.992 17.281 9.484 1 98.94 424 LEU A O 1
ATOM 3421 N N . ALA A 1 425 ? 13.094 16.484 10.328 1 98.69 425 ALA A N 1
ATOM 3422 C CA . ALA A 1 425 ? 13.516 15.102 10.18 1 98.69 425 ALA A CA 1
ATOM 3423 C C . ALA A 1 425 ? 13.68 14.734 8.703 1 98.69 425 ALA A C 1
ATOM 3425 O O . ALA A 1 425 ? 14.602 14.008 8.336 1 98.69 425 ALA A O 1
ATOM 3426 N N . TYR A 1 426 ? 12.797 15.211 7.875 1 98.06 426 TYR A N 1
ATOM 3427 C CA . TYR A 1 426 ? 12.859 14.969 6.438 1 98.06 426 TYR A CA 1
ATOM 3428 C C . TYR A 1 426 ? 14.141 15.547 5.848 1 98.06 426 TYR A C 1
ATOM 3430 O O . TYR A 1 426 ? 14.766 14.922 4.984 1 98.06 426 TYR A O 1
ATOM 3438 N N . ILE A 1 427 ? 14.484 16.75 6.285 1 98.31 427 ILE A N 1
ATOM 3439 C CA . ILE A 1 427 ? 15.719 17.359 5.805 1 98.31 427 ILE A CA 1
ATOM 3440 C C . ILE A 1 427 ? 16.906 16.438 6.109 1 98.31 427 ILE A C 1
ATOM 3442 O O . ILE A 1 427 ? 17.781 16.25 5.266 1 98.31 427 ILE A O 1
ATOM 3446 N N . GLN A 1 428 ? 16.844 15.82 7.234 1 96.94 428 GLN A N 1
ATOM 3447 C CA . GLN A 1 428 ? 17.984 15.047 7.703 1 96.94 428 GLN A CA 1
ATOM 3448 C C . GLN A 1 428 ? 18.016 13.664 7.066 1 96.94 428 GLN A C 1
ATOM 3450 O O . GLN A 1 428 ? 19.078 13.141 6.734 1 96.94 428 GLN A O 1
ATOM 3455 N N . SER A 1 429 ? 16.828 13.031 6.879 1 94.12 429 SER A N 1
ATOM 3456 C CA . SER A 1 429 ? 16.875 11.609 6.562 1 94.12 429 SER A CA 1
ATOM 3457 C C . SER A 1 429 ? 15.938 11.266 5.406 1 94.12 429 SER A C 1
ATOM 3459 O O . SER A 1 429 ? 15.797 10.094 5.043 1 94.12 429 SER A O 1
ATOM 3461 N N . GLY A 1 430 ? 15.273 12.25 4.84 1 94.06 430 GLY A N 1
ATOM 3462 C CA . GLY A 1 430 ? 14.328 11.977 3.77 1 94.06 430 GLY A CA 1
ATOM 3463 C C . GLY A 1 430 ? 12.969 11.539 4.277 1 94.06 430 GLY A C 1
ATOM 3464 O O . GLY A 1 430 ? 12.609 11.82 5.426 1 94.06 430 GLY A O 1
ATOM 3465 N N . ALA A 1 431 ? 12.211 10.938 3.42 1 94.06 431 ALA A N 1
ATOM 3466 C CA . ALA A 1 431 ? 10.836 10.555 3.752 1 94.06 431 ALA A CA 1
ATOM 3467 C C . ALA A 1 431 ? 10.797 9.719 5.027 1 94.06 431 ALA A C 1
ATOM 3469 O O . ALA A 1 431 ? 11.648 8.852 5.234 1 94.06 431 ALA A O 1
ATOM 3470 N N . LEU A 1 432 ? 9.82 9.961 5.812 1 94.62 432 LEU A N 1
ATOM 3471 C CA . LEU A 1 432 ? 9.75 9.336 7.129 1 94.62 432 LEU A CA 1
ATOM 3472 C C . LEU A 1 432 ? 9.375 7.863 7.008 1 94.62 432 LEU A C 1
ATOM 3474 O O . LEU A 1 432 ? 9.82 7.035 7.805 1 94.62 432 LEU A O 1
ATOM 3478 N N . LEU A 1 433 ? 8.516 7.598 6.102 1 91.31 433 LEU A N 1
ATOM 3479 C CA . LEU A 1 433 ? 8.258 6.199 5.773 1 91.31 433 LEU A CA 1
ATOM 3480 C C . LEU A 1 433 ? 9.25 5.688 4.738 1 91.31 433 LEU A C 1
ATOM 3482 O O . LEU A 1 433 ? 9.086 5.918 3.541 1 91.31 433 LEU A O 1
ATOM 3486 N N . ASN A 1 434 ? 10.359 5.176 5.148 1 82.44 434 ASN A N 1
ATOM 3487 C CA . ASN A 1 434 ? 11.438 4.664 4.312 1 82.44 434 ASN A CA 1
ATOM 3488 C C . ASN A 1 434 ? 11.688 3.178 4.559 1 82.44 434 ASN A C 1
ATOM 3490 O O . ASN A 1 434 ? 12.328 2.807 5.543 1 82.44 434 ASN A O 1
ATOM 3494 N N . ILE A 1 435 ? 11.219 2.375 3.631 1 81.62 435 ILE A N 1
ATOM 3495 C CA . ILE A 1 435 ? 11.32 0.929 3.795 1 81.62 435 ILE A CA 1
ATOM 3496 C C . ILE A 1 435 ? 12.648 0.435 3.23 1 81.62 435 ILE A C 1
ATOM 3498 O O . ILE A 1 435 ? 13.055 0.842 2.141 1 81.62 435 ILE A O 1
ATOM 3502 N N . GLY A 1 436 ? 13.312 -0.456 3.832 1 71.19 436 GLY A N 1
ATOM 3503 C CA . GLY A 1 436 ? 14.609 -0.993 3.455 1 71.19 436 GLY A CA 1
ATOM 3504 C C . GLY A 1 436 ? 15.773 -0.273 4.117 1 71.19 436 GLY A C 1
ATOM 3505 O O . GLY A 1 436 ? 16.875 -0.205 3.561 1 71.19 436 GLY A O 1
ATOM 3506 N N . VAL A 1 437 ? 15.422 0.451 5.152 1 68.38 437 VAL A N 1
ATOM 3507 C CA . VAL A 1 437 ? 16.453 1.109 5.941 1 68.38 437 VAL A CA 1
ATOM 3508 C C . VAL A 1 437 ? 16.672 0.352 7.254 1 68.38 437 VAL A C 1
ATOM 3510 O O . VAL A 1 437 ? 15.797 -0.406 7.688 1 68.38 437 VAL A O 1
ATOM 3513 N N . GLU A 1 438 ? 17.812 0.37 7.723 1 60.91 438 GLU A N 1
ATOM 3514 C CA . GLU A 1 438 ? 18.141 -0.357 8.945 1 60.91 438 GLU A CA 1
ATOM 3515 C C . GLU A 1 438 ? 17.172 -0.008 10.07 1 60.91 438 GLU A C 1
ATOM 3517 O O . GLU A 1 438 ? 16.812 1.159 10.25 1 60.91 438 GLU A O 1
ATOM 3522 N N . ALA A 1 439 ? 16.531 -1.099 10.609 1 57.22 439 ALA A N 1
ATOM 3523 C CA . ALA A 1 439 ? 15.641 -0.928 11.75 1 57.22 439 ALA A CA 1
ATOM 3524 C C . ALA A 1 439 ? 16.359 -0.254 12.914 1 57.22 439 ALA A C 1
ATOM 3526 O O . ALA A 1 439 ? 17.531 -0.542 13.18 1 57.22 439 ALA A O 1
ATOM 3527 N N . GLN A 1 440 ? 15.805 0.822 13.445 1 52.22 440 GLN A N 1
ATOM 3528 C CA . GLN A 1 440 ? 16.391 1.506 14.602 1 52.22 440 GLN A CA 1
ATOM 3529 C C . GLN A 1 440 ? 16.062 0.768 15.898 1 52.22 440 GLN A C 1
ATOM 3531 O O . GLN A 1 440 ? 14.914 0.411 16.141 1 52.22 440 GLN A O 1
ATOM 3536 N N . HIS A 1 441 ? 17 -0.242 16.484 1 48.44 441 HIS A N 1
ATOM 3537 C CA . HIS A 1 441 ? 16.844 -0.937 17.766 1 48.44 441 HIS A CA 1
ATOM 3538 C C . HIS A 1 441 ? 17.203 -0.031 18.938 1 48.44 441 HIS A C 1
ATOM 3540 O O . HIS A 1 441 ? 18.062 0.845 18.797 1 48.44 441 HIS A O 1
ATOM 3546 N N . MET B 1 1 ? -51.969 28.266 -53.469 1 25.25 1 MET B N 1
ATOM 3547 C CA . MET B 1 1 ? -50.719 27.531 -53.656 1 25.25 1 MET B CA 1
ATOM 3548 C C . MET B 1 1 ? -49.719 27.844 -52.562 1 25.25 1 MET B C 1
ATOM 3550 O O . MET B 1 1 ? -48.562 27.391 -52.625 1 25.25 1 MET B O 1
ATOM 3554 N N . GLU B 1 2 ? -50.031 28.812 -51.75 1 37.28 2 GLU B N 1
ATOM 3555 C CA . GLU B 1 2 ? -49.125 29.344 -50.75 1 37.28 2 GLU B CA 1
ATOM 3556 C C . GLU B 1 2 ? -49.062 28.422 -49.531 1 37.28 2 GLU B C 1
ATOM 3558 O O . GLU B 1 2 ? -48.188 28.594 -48.688 1 37.28 2 GLU B O 1
ATOM 3563 N N . SER B 1 3 ? -50.062 27.531 -49.406 1 46.09 3 SER B N 1
ATOM 3564 C CA . SER B 1 3 ? -50.188 26.766 -48.188 1 46.09 3 SER B CA 1
ATOM 3565 C C . SER B 1 3 ? -49.125 25.641 -48.125 1 46.09 3 SER B C 1
ATOM 3567 O O . SER B 1 3 ? -48.844 25.109 -47.062 1 46.09 3 SER B O 1
ATOM 3569 N N . SER B 1 4 ? -48.688 25.25 -49.344 1 48.72 4 SER B N 1
ATOM 3570 C CA . SER B 1 4 ? -47.844 24.078 -49.375 1 48.72 4 SER B CA 1
ATOM 3571 C C . SER B 1 4 ? -46.406 24.438 -48.938 1 48.72 4 SER B C 1
ATOM 3573 O O . SER B 1 4 ? -45.656 23.562 -48.531 1 48.72 4 SER B O 1
ATOM 3575 N N . ASN B 1 5 ? -46.094 25.766 -49.031 1 47.28 5 ASN B N 1
ATOM 3576 C CA . ASN B 1 5 ? -44.719 26.125 -48.75 1 47.28 5 ASN B CA 1
ATOM 3577 C C . ASN B 1 5 ? -44.469 26.219 -47.25 1 47.28 5 ASN B C 1
ATOM 3579 O O . ASN B 1 5 ? -43.312 26.094 -46.812 1 47.28 5 ASN B O 1
ATOM 3583 N N . SER B 1 6 ? -45.625 26.469 -46.531 1 52 6 SER B N 1
ATOM 3584 C CA . SER B 1 6 ? -45.406 26.641 -45.094 1 52 6 SER B CA 1
ATOM 3585 C C . SER B 1 6 ? -45.219 25.297 -44.406 1 52 6 SER B C 1
ATOM 3587 O O . SER B 1 6 ? -44.438 25.203 -43.438 1 52 6 SER B O 1
ATOM 3589 N N . TRP B 1 7 ? -45.844 24.234 -45.031 1 50.88 7 TRP B N 1
ATOM 3590 C CA . TRP B 1 7 ? -45.719 22.922 -44.406 1 50.88 7 TRP B CA 1
ATOM 3591 C C . TRP B 1 7 ? -44.344 22.312 -44.625 1 50.88 7 TRP B C 1
ATOM 3593 O O . TRP B 1 7 ? -43.781 21.672 -43.75 1 50.88 7 TRP B O 1
ATOM 3603 N N . VAL B 1 8 ? -43.719 22.562 -45.781 1 51.34 8 VAL B N 1
ATOM 3604 C CA . VAL B 1 8 ? -42.406 22 -46.062 1 51.34 8 VAL B CA 1
ATOM 3605 C C . VAL B 1 8 ? -41.344 22.719 -45.188 1 51.34 8 VAL B C 1
ATOM 3607 O O . VAL B 1 8 ? -40.438 22.078 -44.656 1 51.34 8 VAL B O 1
ATOM 3610 N N . LYS B 1 9 ? -41.594 23.938 -44.969 1 51.84 9 LYS B N 1
ATOM 3611 C CA . LYS B 1 9 ? -40.656 24.656 -44.094 1 51.84 9 LYS B CA 1
ATOM 3612 C C . LYS B 1 9 ? -40.812 24.203 -42.656 1 51.84 9 LYS B C 1
ATOM 3614 O O . LYS B 1 9 ? -39.844 24.062 -41.938 1 51.84 9 LYS B O 1
ATOM 3619 N N . ALA B 1 10 ? -42.062 23.906 -42.344 1 56.16 10 ALA B N 1
ATOM 3620 C CA . ALA B 1 10 ? -42.312 23.391 -41 1 56.16 10 ALA B CA 1
ATOM 3621 C C . ALA B 1 10 ? -41.75 21.984 -40.844 1 56.16 10 ALA B C 1
ATOM 3623 O O . ALA B 1 10 ? -41.219 21.641 -39.781 1 56.16 10 ALA B O 1
ATOM 3624 N N . ARG B 1 11 ? -41.812 21.266 -41.875 1 53.03 11 ARG B N 1
ATOM 3625 C CA . ARG B 1 11 ? -41.25 19.906 -41.844 1 53.03 11 ARG B CA 1
ATOM 3626 C C . ARG B 1 11 ? -39.75 19.953 -41.719 1 53.03 11 ARG B C 1
ATOM 3628 O O . ARG B 1 11 ? -39.125 19.156 -41 1 53.03 11 ARG B O 1
ATOM 3635 N N . HIS B 1 12 ? -39.188 20.969 -42.344 1 52.41 12 HIS B N 1
ATOM 3636 C CA . HIS B 1 12 ? -37.75 21.094 -42.219 1 52.41 12 HIS B CA 1
ATOM 3637 C C . HIS B 1 12 ? -37.344 21.547 -40.812 1 52.41 12 HIS B C 1
ATOM 3639 O O . HIS B 1 12 ? -36.344 21.078 -40.281 1 52.41 12 HIS B O 1
ATOM 3645 N N . HIS B 1 13 ? -38.219 22.438 -40.281 1 53.12 13 HIS B N 1
ATOM 3646 C CA . HIS B 1 13 ? -37.938 22.859 -38.906 1 53.12 13 HIS B CA 1
ATOM 3647 C C . HIS B 1 13 ? -38.219 21.734 -37.906 1 53.12 13 HIS B C 1
ATOM 3649 O O . HIS B 1 13 ? -37.469 21.547 -36.938 1 53.12 13 HIS B O 1
ATOM 3655 N N . ILE B 1 14 ? -39.188 20.906 -38.219 1 55.72 14 ILE B N 1
ATOM 3656 C CA . ILE B 1 14 ? -39.438 19.781 -37.344 1 55.72 14 ILE B CA 1
ATOM 3657 C C . ILE B 1 14 ? -38.344 18.734 -37.5 1 55.72 14 ILE B C 1
ATOM 3659 O O . ILE B 1 14 ? -37.875 18.188 -36.5 1 55.72 14 ILE B O 1
ATOM 3663 N N . VAL B 1 15 ? -37.906 18.516 -38.688 1 54.88 15 VAL B N 1
ATOM 3664 C CA . VAL B 1 15 ? -36.812 17.578 -38.906 1 54.88 15 VAL B CA 1
ATOM 3665 C C . VAL B 1 15 ? -35.531 18.125 -38.281 1 54.88 15 VAL B C 1
ATOM 3667 O O . VAL B 1 15 ? -34.781 17.391 -37.656 1 54.88 15 VAL B O 1
ATOM 3670 N N . PHE B 1 16 ? -35.406 19.453 -38.375 1 52.31 16 PHE B N 1
ATOM 3671 C CA . PHE B 1 16 ? -34.25 20.078 -37.75 1 52.31 16 PHE B CA 1
ATOM 3672 C C . PHE B 1 16 ? -34.375 20.016 -36.219 1 52.31 16 PHE B C 1
ATOM 3674 O O . PHE B 1 16 ? -33.375 19.672 -35.531 1 52.31 16 PHE B O 1
ATOM 3681 N N . LEU B 1 17 ? -35.531 20.219 -35.688 1 55.62 17 LEU B N 1
ATOM 3682 C CA . LEU B 1 17 ? -35.719 20.156 -34.25 1 55.62 17 LEU B CA 1
ATOM 3683 C C . LEU B 1 17 ? -35.656 18.719 -33.75 1 55.62 17 LEU B C 1
ATOM 3685 O O . LEU B 1 17 ? -35.062 18.453 -32.688 1 55.62 17 LEU B O 1
ATOM 3689 N N . VAL B 1 18 ? -36.188 17.812 -34.531 1 58.22 18 VAL B N 1
ATOM 3690 C CA . VAL B 1 18 ? -36.062 16.406 -34.156 1 58.22 18 VAL B CA 1
ATOM 3691 C C . VAL B 1 18 ? -34.594 15.953 -34.312 1 58.22 18 VAL B C 1
ATOM 3693 O O . VAL B 1 18 ? -34.094 15.211 -33.469 1 58.22 18 VAL B O 1
ATOM 3696 N N . GLY B 1 19 ? -33.938 16.469 -35.312 1 54.03 19 GLY B N 1
ATOM 3697 C CA . GLY B 1 19 ? -32.5 16.203 -35.406 1 54.03 19 GLY B CA 1
ATOM 3698 C C . GLY B 1 19 ? -31.703 16.797 -34.281 1 54.03 19 GLY B C 1
ATOM 3699 O O . GLY B 1 19 ? -30.797 16.156 -33.75 1 54.03 19 GLY B O 1
ATOM 3700 N N . LEU B 1 20 ? -32.094 18.016 -33.938 1 51.88 20 LEU B N 1
ATOM 3701 C CA . LEU B 1 20 ? -31.422 18.656 -32.781 1 51.88 20 LEU B CA 1
ATOM 3702 C C . LEU B 1 20 ? -31.75 17.922 -31.484 1 51.88 20 LEU B C 1
ATOM 3704 O O . LEU B 1 20 ? -30.875 17.703 -30.656 1 51.88 20 LEU B O 1
ATOM 3708 N N . PHE B 1 21 ? -33 17.484 -31.328 1 53.62 21 PHE B N 1
ATOM 3709 C CA . PHE B 1 21 ? -33.344 16.734 -30.141 1 53.62 21 PHE B CA 1
ATOM 3710 C C . PHE B 1 21 ? -32.688 15.359 -30.156 1 53.62 21 PHE B C 1
ATOM 3712 O O . PHE B 1 21 ? -32.25 14.867 -29.109 1 53.62 21 PHE B O 1
ATOM 3719 N N . THR B 1 22 ? -32.688 14.727 -31.281 1 52.25 22 THR B N 1
ATOM 3720 C CA . THR B 1 22 ? -31.984 13.445 -31.359 1 52.25 22 THR B CA 1
ATOM 3721 C C . THR B 1 22 ? -30.484 13.633 -31.172 1 52.25 22 THR B C 1
ATOM 3723 O O . THR B 1 22 ? -29.828 12.836 -30.5 1 52.25 22 THR B O 1
ATOM 3726 N N . ALA B 1 23 ? -29.953 14.688 -31.672 1 47.34 23 ALA B N 1
ATOM 3727 C CA . ALA B 1 23 ? -28.531 14.977 -31.453 1 47.34 23 ALA B CA 1
ATOM 3728 C C . ALA B 1 23 ? -28.266 15.336 -30 1 47.34 23 ALA B C 1
ATOM 3730 O O . ALA B 1 23 ? -27.281 14.883 -29.422 1 47.34 23 ALA B O 1
ATOM 3731 N N . LEU B 1 24 ? -29.141 16.062 -29.406 1 46.59 24 LEU B N 1
ATOM 3732 C CA . LEU B 1 24 ? -29.047 16.344 -27.984 1 46.59 24 LEU B CA 1
ATOM 3733 C C . LEU B 1 24 ? -29.281 15.086 -27.156 1 46.59 24 LEU B C 1
ATOM 3735 O O . LEU B 1 24 ? -28.578 14.844 -26.172 1 46.59 24 LEU B O 1
ATOM 3739 N N . ALA B 1 25 ? -30.203 14.258 -27.516 1 49.53 25 ALA B N 1
ATOM 3740 C CA . ALA B 1 25 ? -30.422 13 -26.812 1 49.53 25 ALA B CA 1
ATOM 3741 C C . ALA B 1 25 ? -29.25 12.047 -27.016 1 49.53 25 ALA B C 1
ATOM 3743 O O . ALA B 1 25 ? -28.812 11.383 -26.078 1 49.53 25 ALA B O 1
ATOM 3744 N N . ILE B 1 26 ? -28.703 11.977 -28.141 1 45.81 26 ILE B N 1
ATOM 3745 C CA . ILE B 1 26 ? -27.5 11.195 -28.375 1 45.81 26 ILE B CA 1
ATOM 3746 C C . ILE B 1 26 ? -26.312 11.836 -27.656 1 45.81 26 ILE B C 1
ATOM 3748 O O . ILE B 1 26 ? -25.531 11.141 -27 1 45.81 26 ILE B O 1
ATOM 3752 N N . ALA B 1 27 ? -26.25 13.125 -27.656 1 42.38 27 ALA B N 1
ATOM 3753 C CA . ALA B 1 27 ? -25.203 13.805 -26.922 1 42.38 27 ALA B CA 1
ATOM 3754 C C . ALA B 1 27 ? -25.375 13.625 -25.406 1 42.38 27 ALA B C 1
ATOM 3756 O O . ALA B 1 27 ? -24.422 13.359 -24.688 1 42.38 27 ALA B O 1
ATOM 3757 N N . PHE B 1 28 ? -26.562 13.711 -24.953 1 42.34 28 PHE B N 1
ATOM 3758 C CA . PHE B 1 28 ? -26.844 13.445 -23.547 1 42.34 28 PHE B CA 1
ATOM 3759 C C . PHE B 1 28 ? -26.672 11.969 -23.234 1 42.34 28 PHE B C 1
ATOM 3761 O O . PHE B 1 28 ? -26.188 11.609 -22.156 1 42.34 28 PHE B O 1
ATOM 3768 N N . SER B 1 29 ? -27.156 11.086 -24.047 1 40.34 29 SER B N 1
ATOM 3769 C CA . SER B 1 29 ? -26.906 9.664 -23.828 1 40.34 29 SER B CA 1
ATOM 3770 C C . SER B 1 29 ? -25.422 9.344 -23.969 1 40.34 29 SER B C 1
ATOM 3772 O O . SER B 1 29 ? -24.891 8.516 -23.234 1 40.34 29 SER B O 1
ATOM 3774 N N . ILE B 1 30 ? -24.75 9.914 -24.906 1 37.53 30 ILE B N 1
ATOM 3775 C CA . ILE B 1 30 ? -23.297 9.773 -25.016 1 37.53 30 ILE B CA 1
ATOM 3776 C C . ILE B 1 30 ? -22.609 10.484 -23.859 1 37.53 30 ILE B C 1
ATOM 3778 O O . ILE B 1 30 ? -21.672 9.953 -23.266 1 37.53 30 ILE B O 1
ATOM 3782 N N . GLU B 1 31 ? -23.078 11.68 -23.484 1 35 31 GLU B N 1
ATOM 3783 C CA . GLU B 1 31 ? -22.531 12.391 -22.328 1 35 31 GLU B CA 1
ATOM 3784 C C . GLU B 1 31 ? -22.812 11.625 -21.031 1 35 31 GLU B C 1
ATOM 3786 O O . GLU B 1 31 ? -21.938 11.523 -20.172 1 35 31 GLU B O 1
ATOM 3791 N N . THR B 1 32 ? -24 11.188 -20.781 1 34.59 32 THR B N 1
ATOM 3792 C CA . THR B 1 32 ? -24.266 10.422 -19.578 1 34.59 32 THR B CA 1
ATOM 3793 C C . THR B 1 32 ? -23.578 9.055 -19.641 1 34.59 32 THR B C 1
ATOM 3795 O O . THR B 1 32 ? -23.094 8.547 -18.625 1 34.59 32 THR B O 1
ATOM 3798 N N . ARG B 1 33 ? -23.656 8.234 -20.688 1 33.12 33 ARG B N 1
ATOM 3799 C CA . ARG B 1 33 ? -22.906 6.992 -20.828 1 33.12 33 ARG B CA 1
ATOM 3800 C C . ARG B 1 33 ? -21.406 7.262 -20.875 1 33.12 33 ARG B C 1
ATOM 3802 O O . ARG B 1 33 ? -20.609 6.504 -20.312 1 33.12 33 ARG B O 1
ATOM 3809 N N . GLU B 1 34 ? -21.016 8.195 -21.656 1 33.19 34 GLU B N 1
ATOM 3810 C CA . GLU B 1 34 ? -19.609 8.555 -21.844 1 33.19 34 GLU B CA 1
ATOM 3811 C C . GLU B 1 34 ? -19.062 9.242 -20.594 1 33.19 34 GLU B C 1
ATOM 3813 O O . GLU B 1 34 ? -17.859 9.141 -20.297 1 33.19 34 GLU B O 1
ATOM 3818 N N . TYR B 1 35 ? -19.859 10.016 -19.969 1 32.06 35 TYR B N 1
ATOM 3819 C CA . TYR B 1 35 ? -19.344 10.578 -18.719 1 32.06 35 TYR B CA 1
ATOM 3820 C C . TYR B 1 35 ? -19 9.469 -17.734 1 32.06 35 TYR B C 1
ATOM 3822 O O . TYR B 1 35 ? -18.047 9.586 -16.969 1 32.06 35 TYR B O 1
ATOM 3830 N N . ASN B 1 36 ? -19.812 8.398 -17.594 1 34.28 36 ASN B N 1
ATOM 3831 C CA . ASN B 1 36 ? -19.422 7.305 -16.719 1 34.28 36 ASN B CA 1
ATOM 3832 C C . ASN B 1 36 ? -18.156 6.605 -17.25 1 34.28 36 ASN B C 1
ATOM 3834 O O . ASN B 1 36 ? -17.406 6.012 -16.469 1 34.28 36 ASN B O 1
ATOM 3838 N N . GLN B 1 37 ? -18 6.426 -18.562 1 34.59 37 GLN B N 1
ATOM 3839 C CA . GLN B 1 37 ? -16.812 5.832 -19.172 1 34.59 37 GLN B CA 1
ATOM 3840 C C . GLN B 1 37 ? -15.641 6.809 -19.156 1 34.59 37 GLN B C 1
ATOM 3842 O O . GLN B 1 37 ? -14.508 6.422 -19.453 1 34.59 37 GLN B O 1
ATOM 3847 N N . VAL B 1 38 ? -15.883 8.078 -19.281 1 32.12 38 VAL B N 1
ATOM 3848 C CA . VAL B 1 38 ? -14.805 9.023 -19.562 1 32.12 38 VAL B CA 1
ATOM 3849 C C . VAL B 1 38 ? -13.75 8.922 -18.453 1 32.12 38 VAL B C 1
ATOM 3851 O O . VAL B 1 38 ? -12.547 8.914 -18.75 1 32.12 38 VAL B O 1
ATOM 3854 N N . MET B 1 39 ? -14.086 9.477 -17.266 1 35.62 39 MET B N 1
ATOM 3855 C CA . MET B 1 39 ? -13.031 9.867 -16.344 1 35.62 39 MET B CA 1
ATOM 3856 C C . MET B 1 39 ? -12.484 8.648 -15.602 1 35.62 39 MET B C 1
ATOM 3858 O O . MET B 1 39 ? -12.141 8.727 -14.422 1 35.62 39 MET B O 1
ATOM 3862 N N . GLY B 1 40 ? -12.242 7.41 -16.422 1 43.06 40 GLY B N 1
ATOM 3863 C CA . GLY B 1 40 ? -11.422 6.312 -15.938 1 43.06 40 GLY B CA 1
ATOM 3864 C C . GLY B 1 40 ? -12.031 5.57 -14.766 1 43.06 40 GLY B C 1
ATOM 3865 O O . GLY B 1 40 ? -11.367 4.77 -14.109 1 43.06 40 GLY B O 1
ATOM 3866 N N . ASN B 1 41 ? -13.148 6.191 -14.32 1 48.03 41 ASN B N 1
ATOM 3867 C CA . ASN B 1 41 ? -13.734 5.516 -13.164 1 48.03 41 ASN B CA 1
ATOM 3868 C C . ASN B 1 41 ? -14.414 4.211 -13.57 1 48.03 41 ASN B C 1
ATOM 3870 O O . ASN B 1 41 ? -15.266 4.195 -14.469 1 48.03 41 ASN B O 1
ATOM 3874 N N . LEU B 1 42 ? -13.742 3.129 -13.5 1 53.69 42 LEU B N 1
ATOM 3875 C CA . LEU B 1 42 ? -14.352 1.812 -13.648 1 53.69 42 LEU B CA 1
ATOM 3876 C C . LEU B 1 42 ? -15.398 1.574 -12.562 1 53.69 42 LEU B C 1
ATOM 3878 O O . LEU B 1 42 ? -15.086 1.621 -11.375 1 53.69 42 LEU B O 1
ATOM 3882 N N . SER B 1 43 ? -16.641 2.121 -12.766 1 53.31 43 SER B N 1
ATOM 3883 C CA . SER B 1 43 ? -17.656 1.737 -11.797 1 53.31 43 SER B CA 1
ATOM 3884 C C . SER B 1 43 ? -18.516 0.594 -12.336 1 53.31 43 SER B C 1
ATOM 3886 O O . SER B 1 43 ? -18.891 0.589 -13.508 1 53.31 43 SER B O 1
ATOM 3888 N N . PHE B 1 44 ? -18.359 -0.512 -11.773 1 52.78 44 PHE B N 1
ATOM 3889 C CA . PHE B 1 44 ? -19.203 -1.636 -12.148 1 52.78 44 PHE B CA 1
ATOM 3890 C C . PHE B 1 44 ? -20.5 -1.615 -11.367 1 52.78 44 PHE B C 1
ATOM 3892 O O . PHE B 1 44 ? -20.531 -1.2 -10.203 1 52.78 44 PHE B O 1
ATOM 3899 N N . ALA B 1 45 ? -21.625 -1.42 -12.031 1 48.88 45 ALA B N 1
ATOM 3900 C CA . ALA B 1 45 ? -22.938 -1.494 -11.391 1 48.88 45 ALA B CA 1
ATOM 3901 C C . ALA B 1 45 ? -22.953 -2.58 -10.312 1 48.88 45 ALA B C 1
ATOM 3903 O O . ALA B 1 45 ? -22.266 -3.6 -10.445 1 48.88 45 ALA B O 1
ATOM 3904 N N . PRO B 1 46 ? -23.5 -2.111 -9.039 1 47.44 46 PRO B N 1
ATOM 3905 C CA . PRO B 1 46 ? -23.609 -3.102 -7.961 1 47.44 46 PRO B CA 1
ATOM 3906 C C . PRO B 1 46 ? -24.047 -4.477 -8.469 1 47.44 46 PRO B C 1
ATOM 3908 O O . PRO B 1 46 ? -25.141 -4.625 -9.008 1 47.44 46 PRO B O 1
ATOM 3911 N N . SER B 1 47 ? -23.281 -5.078 -9.305 1 47.22 47 SER B N 1
ATOM 3912 C CA . SER B 1 47 ? -23.594 -6.426 -9.75 1 47.22 47 SER B CA 1
ATOM 3913 C C . SER B 1 47 ? -24.109 -7.285 -8.602 1 47.22 47 SER B C 1
ATOM 3915 O O . SER B 1 47 ? -23.938 -6.941 -7.434 1 47.22 47 SER B O 1
ATOM 3917 N N . GLU B 1 48 ? -24.703 -8.461 -8.953 1 59.03 48 GLU B N 1
ATOM 3918 C CA . GLU B 1 48 ? -25.047 -9.695 -8.258 1 59.03 48 GLU B CA 1
ATOM 3919 C C . GLU B 1 48 ? -23.984 -10.062 -7.227 1 59.03 48 GLU B C 1
ATOM 3921 O O . GLU B 1 48 ? -22.797 -9.781 -7.418 1 59.03 48 GLU B O 1
ATOM 3926 N N . GLN B 1 49 ? -24.344 -10.234 -6.047 1 80.94 49 GLN B N 1
ATOM 3927 C CA . GLN B 1 49 ? -23.531 -10.773 -4.957 1 80.94 49 GLN B CA 1
ATOM 3928 C C . GLN B 1 49 ? -22.625 -11.898 -5.445 1 80.94 49 GLN B C 1
ATOM 3930 O O . GLN B 1 49 ? -23.109 -12.891 -6.004 1 80.94 49 GLN B O 1
ATOM 3935 N N . LEU B 1 50 ? -21.297 -11.68 -5.578 1 91.5 50 LEU B N 1
ATOM 3936 C CA . LEU B 1 50 ? -20.328 -12.703 -5.969 1 91.5 50 LEU B CA 1
ATOM 3937 C C . LEU B 1 50 ? -20.375 -13.883 -5.004 1 91.5 50 LEU B C 1
ATOM 3939 O O . LEU B 1 50 ? -20.469 -13.688 -3.789 1 91.5 50 LEU B O 1
ATOM 3943 N N . PRO B 1 51 ? -20.422 -15.039 -5.473 1 95.88 51 PRO B N 1
ATOM 3944 C CA . PRO B 1 51 ? -20.594 -16.234 -4.641 1 95.88 51 PRO B CA 1
ATOM 3945 C C . PRO B 1 51 ? -19.297 -16.688 -3.98 1 95.88 51 PRO B C 1
ATOM 3947 O O . PRO B 1 51 ? -18.859 -17.828 -4.172 1 95.88 51 PRO B O 1
ATOM 3950 N N . PHE B 1 52 ? -18.781 -15.844 -3.18 1 95.75 52 PHE B N 1
ATOM 3951 C CA . PHE B 1 52 ? -17.547 -16.172 -2.482 1 95.75 52 PHE B CA 1
ATOM 3952 C C . PHE B 1 52 ? -17.75 -17.328 -1.512 1 95.75 52 PHE B C 1
ATOM 3954 O O . PHE B 1 52 ? -18.812 -17.438 -0.893 1 95.75 52 PHE B O 1
ATOM 3961 N N . ARG B 1 53 ? -16.75 -18.141 -1.399 1 96.62 53 ARG B N 1
ATOM 3962 C CA . ARG B 1 53 ? -16.75 -19.188 -0.375 1 96.62 53 ARG B CA 1
ATOM 3963 C C . ARG B 1 53 ? -16.438 -18.594 0.999 1 96.62 53 ARG B C 1
ATOM 3965 O O . ARG B 1 53 ? -15.547 -17.75 1.137 1 96.62 53 ARG B O 1
ATOM 3972 N N . GLN B 1 54 ? -17.172 -19.047 1.991 1 95.38 54 GLN B N 1
ATOM 3973 C CA . GLN B 1 54 ? -16.938 -18.594 3.357 1 95.38 54 GLN B CA 1
ATOM 3974 C C . GLN B 1 54 ? -15.766 -19.312 3.996 1 95.38 54 GLN B C 1
ATOM 3976 O O . GLN B 1 54 ? -15.523 -20.484 3.717 1 95.38 54 GLN B O 1
ATOM 3981 N N . THR B 1 55 ? -15.094 -18.562 4.824 1 95.56 55 THR B N 1
ATOM 3982 C CA . THR B 1 55 ? -14.008 -19.172 5.582 1 95.56 55 THR B CA 1
ATOM 3983 C C . THR B 1 55 ? -14.539 -20.25 6.52 1 95.56 55 THR B C 1
ATOM 3985 O O . THR B 1 55 ? -15.609 -20.094 7.113 1 95.56 55 THR B O 1
ATOM 3988 N N . ARG B 1 56 ? -13.766 -21.281 6.645 1 96.94 56 ARG B N 1
ATOM 3989 C CA . ARG B 1 56 ? -14.109 -22.406 7.508 1 96.94 56 ARG B CA 1
ATOM 3990 C C . ARG B 1 56 ? -12.898 -23.281 7.773 1 96.94 56 ARG B C 1
ATOM 3992 O O . ARG B 1 56 ? -11.883 -23.172 7.082 1 96.94 56 ARG B O 1
ATOM 3999 N N . VAL B 1 57 ? -13.016 -24.109 8.766 1 97.12 57 VAL B N 1
ATOM 4000 C CA . VAL B 1 57 ? -11.984 -25.094 9.039 1 97.12 57 VAL B CA 1
ATOM 4001 C C . VAL B 1 57 ? -11.891 -26.078 7.879 1 97.12 57 VAL B C 1
ATOM 4003 O O . VAL B 1 57 ? -12.906 -26.469 7.297 1 97.12 57 VAL B O 1
ATOM 4006 N N . LEU B 1 58 ? -10.742 -26.484 7.562 1 98.44 58 LEU B N 1
ATOM 4007 C CA . LEU B 1 58 ? -10.539 -27.453 6.492 1 98.44 58 LEU B CA 1
ATOM 4008 C C . LEU B 1 58 ? -11.156 -28.797 6.863 1 98.44 58 LEU B C 1
ATOM 4010 O O . LEU B 1 58 ? -11.125 -29.203 8.023 1 98.44 58 LEU B O 1
ATOM 4014 N N . THR B 1 59 ? -11.727 -29.484 5.902 1 98.06 59 THR B N 1
ATOM 4015 C CA . THR B 1 59 ? -12.078 -30.891 6.09 1 98.06 59 THR B CA 1
ATOM 4016 C C . THR B 1 59 ? -10.828 -31.75 6.234 1 98.06 59 THR B C 1
ATOM 4018 O O . THR B 1 59 ? -9.719 -31.297 5.945 1 98.06 59 THR B O 1
ATOM 4021 N N . GLU B 1 60 ? -11 -32.969 6.684 1 98.06 60 GLU B N 1
ATOM 4022 C CA . GLU B 1 60 ? -9.875 -33.875 6.793 1 98.06 60 GLU B CA 1
ATOM 4023 C C . GLU B 1 60 ? -9.195 -34.094 5.445 1 98.06 60 GLU B C 1
ATOM 4025 O O . GLU B 1 60 ? -7.961 -34.125 5.367 1 98.06 60 GLU B O 1
ATOM 4030 N N . GLN B 1 61 ? -9.984 -34.25 4.453 1 98 61 GLN B N 1
ATOM 4031 C CA . GLN B 1 61 ? -9.445 -34.438 3.113 1 98 61 GLN B CA 1
ATOM 4032 C C . GLN B 1 61 ? -8.633 -33.219 2.656 1 98 61 GLN B C 1
ATOM 4034 O O . GLN B 1 61 ? -7.562 -33.375 2.066 1 98 61 GLN B O 1
ATOM 4039 N N . GLU B 1 62 ? -9.117 -32.062 2.832 1 98.56 62 GLU B N 1
ATOM 4040 C CA . GLU B 1 62 ? -8.43 -30.844 2.461 1 98.56 62 GLU B CA 1
ATOM 4041 C C . GLU B 1 62 ? -7.109 -30.703 3.215 1 98.56 62 GLU B C 1
ATOM 4043 O O . GLU B 1 62 ? -6.113 -30.234 2.654 1 98.56 62 GLU B O 1
ATOM 4048 N N . TYR B 1 63 ? -7.078 -31.078 4.496 1 98.62 63 TYR B N 1
ATOM 4049 C CA . TYR B 1 63 ? -5.848 -31.062 5.281 1 98.62 63 TYR B CA 1
ATOM 4050 C C . TYR B 1 63 ? -4.816 -32.031 4.695 1 98.62 63 TYR B C 1
ATOM 4052 O O . TYR B 1 63 ? -3.627 -31.703 4.633 1 98.62 63 TYR B O 1
ATOM 4060 N N . LEU B 1 64 ? -5.312 -33.156 4.262 1 98.5 64 LEU B N 1
ATOM 4061 C CA . LEU B 1 64 ? -4.418 -34.125 3.621 1 98.5 64 LEU B CA 1
ATOM 4062 C C . LEU B 1 64 ? -3.885 -33.562 2.305 1 98.5 64 LEU B C 1
ATOM 4064 O O . LEU B 1 64 ? -2.738 -33.812 1.934 1 98.5 64 LEU B O 1
ATOM 4068 N N . TRP B 1 65 ? -4.758 -32.812 1.541 1 98.81 65 TRP B N 1
ATOM 4069 C CA . TRP B 1 65 ? -4.297 -32.156 0.327 1 98.81 65 TRP B CA 1
ATOM 4070 C C . TRP B 1 65 ? -3.135 -31.203 0.629 1 98.81 65 TRP B C 1
ATOM 4072 O O . TRP B 1 65 ? -2.164 -31.141 -0.13 1 98.81 65 TRP B O 1
ATOM 4082 N N . ALA B 1 66 ? -3.217 -30.484 1.763 1 98.88 66 ALA B N 1
ATOM 4083 C CA . ALA B 1 66 ? -2.174 -29.547 2.17 1 98.88 66 ALA B CA 1
ATOM 4084 C C . ALA B 1 66 ? -0.872 -30.281 2.482 1 98.88 66 ALA B C 1
ATOM 4086 O O . ALA B 1 66 ? 0.207 -29.844 2.074 1 98.88 66 ALA B O 1
ATOM 4087 N N . LYS B 1 67 ? -0.973 -31.375 3.176 1 98.81 67 LYS B N 1
ATOM 4088 C CA . LYS B 1 67 ? 0.204 -32.188 3.5 1 98.81 67 LYS B CA 1
ATOM 4089 C C . LYS B 1 67 ? 0.893 -32.688 2.234 1 98.81 67 LYS B C 1
ATOM 4091 O O . LYS B 1 67 ? 2.123 -32.688 2.15 1 98.81 67 LYS B O 1
ATOM 4096 N N . THR B 1 68 ? 0.064 -33.094 1.305 1 98.81 68 THR B N 1
ATOM 4097 C CA . THR B 1 68 ? 0.6 -33.562 0.033 1 98.81 68 THR B CA 1
ATOM 4098 C C . THR B 1 68 ? 1.34 -32.438 -0.692 1 98.81 68 THR B C 1
ATOM 4100 O O . THR B 1 68 ? 2.432 -32.656 -1.223 1 98.81 68 THR B O 1
ATOM 4103 N N . ALA B 1 69 ? 0.761 -31.25 -0.721 1 98.94 69 ALA B N 1
ATOM 4104 C CA . ALA B 1 69 ? 1.403 -30.109 -1.372 1 98.94 69 ALA B CA 1
ATOM 4105 C C . ALA B 1 69 ? 2.736 -29.781 -0.705 1 98.94 69 ALA B C 1
ATOM 4107 O O . ALA B 1 69 ? 3.719 -29.484 -1.386 1 98.94 69 ALA B O 1
ATOM 4108 N N . TRP B 1 70 ? 2.807 -29.875 0.623 1 98.88 70 TRP B N 1
ATOM 4109 C CA . TRP B 1 70 ? 4.023 -29.562 1.369 1 98.88 70 TRP B CA 1
ATOM 4110 C C . TRP B 1 70 ? 5.133 -30.547 1.042 1 98.88 70 TRP B C 1
ATOM 4112 O O . TRP B 1 70 ? 6.312 -30.188 1.036 1 98.88 70 TRP B O 1
ATOM 4122 N N . GLN B 1 71 ? 4.746 -31.766 0.704 1 98.81 71 GLN B N 1
ATOM 4123 C CA . GLN B 1 71 ? 5.719 -32.812 0.381 1 98.81 71 GLN B CA 1
ATOM 4124 C C . GLN B 1 71 ? 6.641 -32.375 -0.754 1 98.81 71 GLN B C 1
ATOM 4126 O O . GLN B 1 71 ? 7.824 -32.719 -0.772 1 98.81 71 GLN B O 1
ATOM 4131 N N . TYR B 1 72 ? 6.109 -31.656 -1.693 1 98.88 72 TYR B N 1
ATOM 4132 C CA . TYR B 1 72 ? 6.949 -31.125 -2.766 1 98.88 72 TYR B CA 1
ATOM 4133 C C . TYR B 1 72 ? 8.117 -30.328 -2.203 1 98.88 72 TYR B C 1
ATOM 4135 O O . TYR B 1 72 ? 9.258 -30.484 -2.652 1 98.88 72 TYR B O 1
ATOM 4143 N N . PHE B 1 73 ? 7.848 -29.453 -1.287 1 98.88 73 PHE B N 1
ATOM 4144 C CA . PHE B 1 73 ? 8.844 -28.531 -0.752 1 98.88 73 PHE B CA 1
ATOM 4145 C C . PHE B 1 73 ? 9.867 -29.266 0.102 1 98.88 73 PHE B C 1
ATOM 4147 O O . PHE B 1 73 ? 11.039 -28.875 0.145 1 98.88 73 PHE B O 1
ATOM 4154 N N . GLU B 1 74 ? 9.422 -30.312 0.76 1 98.5 74 GLU B N 1
ATOM 4155 C CA . GLU B 1 74 ? 10.375 -31.156 1.468 1 98.5 74 GLU B CA 1
ATOM 4156 C C . GLU B 1 74 ? 11.336 -31.844 0.497 1 98.5 74 GLU B C 1
ATOM 4158 O O . GLU B 1 74 ? 12.547 -31.859 0.731 1 98.5 74 GLU B O 1
ATOM 4163 N N . ASN B 1 75 ? 10.781 -32.312 -0.612 1 98.69 75 ASN B N 1
ATOM 4164 C CA . ASN B 1 75 ? 11.555 -33.094 -1.575 1 98.69 75 ASN B CA 1
ATOM 4165 C C . ASN B 1 75 ? 12.539 -32.219 -2.348 1 98.69 75 ASN B C 1
ATOM 4167 O O . ASN B 1 75 ? 13.562 -32.688 -2.824 1 98.69 75 ASN B O 1
ATOM 4171 N N . ASN B 1 76 ? 12.242 -30.922 -2.477 1 98.81 76 ASN B N 1
ATOM 4172 C CA . ASN B 1 76 ? 13.023 -30.078 -3.369 1 98.81 76 ASN B CA 1
ATOM 4173 C C . ASN B 1 76 ? 13.797 -29.016 -2.596 1 98.81 76 ASN B C 1
ATOM 4175 O O . ASN B 1 76 ? 14.344 -28.078 -3.189 1 98.81 76 ASN B O 1
ATOM 4179 N N . TYR B 1 77 ? 13.859 -29.141 -1.271 1 98.75 77 TYR B N 1
ATOM 4180 C CA . TYR B 1 77 ? 14.562 -28.219 -0.382 1 98.75 77 TYR B CA 1
ATOM 4181 C C . TYR B 1 77 ? 16.078 -28.359 -0.551 1 98.75 77 TYR B C 1
ATOM 4183 O O . TYR B 1 77 ? 16.594 -29.469 -0.632 1 98.75 77 TYR B O 1
ATOM 4191 N N . GLN B 1 78 ? 16.766 -27.281 -0.677 1 98.75 78 GLN B N 1
ATOM 4192 C CA . GLN B 1 78 ? 18.219 -27.25 -0.739 1 98.75 78 GLN B CA 1
ATOM 4193 C C . GLN B 1 78 ? 18.812 -26.812 0.593 1 98.75 78 GLN B C 1
ATOM 4195 O O . GLN B 1 78 ? 18.766 -25.641 0.943 1 98.75 78 GLN B O 1
ATOM 4200 N N . ASP B 1 79 ? 19.516 -27.641 1.268 1 97.5 79 ASP B N 1
ATOM 4201 C CA . ASP B 1 79 ? 19.984 -27.438 2.635 1 97.5 79 ASP B CA 1
ATOM 4202 C C . ASP B 1 79 ? 20.984 -26.281 2.707 1 97.5 79 ASP B C 1
ATOM 4204 O O . ASP B 1 79 ? 21 -25.531 3.688 1 97.5 79 ASP B O 1
ATOM 4208 N N . ASN B 1 80 ? 21.75 -26.141 1.731 1 97.69 80 ASN B N 1
ATOM 4209 C CA . ASN B 1 80 ? 22.812 -25.141 1.765 1 97.69 80 ASN B CA 1
ATOM 4210 C C . ASN B 1 80 ? 22.266 -23.719 1.732 1 97.69 80 ASN B C 1
ATOM 4212 O O . ASN B 1 80 ? 22.812 -22.828 2.357 1 97.69 80 ASN B O 1
ATOM 4216 N N . THR B 1 81 ? 21.172 -23.516 0.996 1 98.56 81 THR B N 1
ATOM 4217 C CA . THR B 1 81 ? 20.688 -22.156 0.753 1 98.56 81 THR B CA 1
ATOM 4218 C C . THR B 1 81 ? 19.344 -21.922 1.434 1 98.56 81 THR B C 1
ATOM 4220 O O . THR B 1 81 ? 18.938 -20.781 1.653 1 98.56 81 THR B O 1
ATOM 4223 N N . GLY B 1 82 ? 18.641 -23.031 1.71 1 98.81 82 GLY B N 1
ATOM 4224 C CA . GLY B 1 82 ? 17.297 -22.906 2.236 1 98.81 82 GLY B CA 1
ATOM 4225 C C . GLY B 1 82 ? 16.266 -22.609 1.167 1 98.81 82 GLY B C 1
ATOM 4226 O O . GLY B 1 82 ? 15.078 -22.438 1.471 1 98.81 82 GLY B O 1
ATOM 4227 N N . LEU B 1 83 ? 16.672 -22.562 -0.142 1 98.88 83 LEU B N 1
ATOM 4228 C CA . LEU B 1 83 ? 15.742 -22.344 -1.238 1 98.88 83 LEU B CA 1
ATOM 4229 C C . LEU B 1 83 ? 15.211 -23.672 -1.779 1 98.88 83 LEU B C 1
ATOM 4231 O O . LEU B 1 83 ? 15.633 -24.734 -1.344 1 98.88 83 LEU B O 1
ATOM 4235 N N . VAL B 1 84 ? 14.227 -23.562 -2.615 1 98.88 84 VAL B N 1
ATOM 4236 C CA . VAL B 1 84 ? 13.562 -24.75 -3.17 1 98.88 84 VAL B CA 1
ATOM 4237 C C . VAL B 1 84 ? 13.562 -24.672 -4.695 1 98.88 84 VAL B C 1
ATOM 4239 O O . VAL B 1 84 ? 13.422 -23.578 -5.266 1 98.88 84 VAL B O 1
ATOM 4242 N N . ASN B 1 85 ? 13.695 -25.859 -5.309 1 98.81 85 ASN B N 1
ATOM 4243 C CA . ASN B 1 85 ? 13.656 -25.938 -6.766 1 98.81 85 ASN B CA 1
ATOM 4244 C C . ASN B 1 85 ? 12.289 -25.531 -7.309 1 98.81 85 ASN B C 1
ATOM 4246 O O . ASN B 1 85 ? 11.258 -25.891 -6.734 1 98.81 85 ASN B O 1
ATOM 4250 N N . SER B 1 86 ? 12.289 -24.781 -8.445 1 98.31 86 SER B N 1
ATOM 4251 C CA . SER B 1 86 ? 11.047 -24.375 -9.094 1 98.31 86 SER B CA 1
ATOM 4252 C C . SER B 1 86 ? 10.328 -25.578 -9.711 1 98.31 86 SER B C 1
ATOM 4254 O O . SER B 1 86 ? 9.102 -25.609 -9.773 1 98.31 86 SER B O 1
ATOM 4256 N N . VAL B 1 87 ? 11.102 -26.5 -10.281 1 97.94 87 VAL B N 1
ATOM 4257 C CA . VAL B 1 87 ? 10.617 -27.734 -10.891 1 97.94 87 VAL B CA 1
ATOM 4258 C C . VAL B 1 87 ? 11.328 -28.922 -10.258 1 97.94 87 VAL B C 1
ATOM 4260 O O . VAL B 1 87 ? 12.516 -28.844 -9.93 1 97.94 87 VAL B O 1
ATOM 4263 N N . ASP B 1 88 ? 10.609 -29.984 -10.078 1 97.94 88 ASP B N 1
ATOM 4264 C CA . ASP B 1 88 ? 11.141 -31.172 -9.414 1 97.94 88 ASP B CA 1
ATOM 4265 C C . ASP B 1 88 ? 12.445 -31.625 -10.055 1 97.94 88 ASP B C 1
ATOM 4267 O O . ASP B 1 88 ? 12.5 -31.844 -11.273 1 97.94 88 ASP B O 1
ATOM 4271 N N . GLY B 1 89 ? 13.383 -31.703 -9.266 1 95.69 89 GLY B N 1
ATOM 4272 C CA . GLY B 1 89 ? 14.656 -32.25 -9.688 1 95.69 89 GLY B CA 1
ATOM 4273 C C . GLY B 1 89 ? 15.492 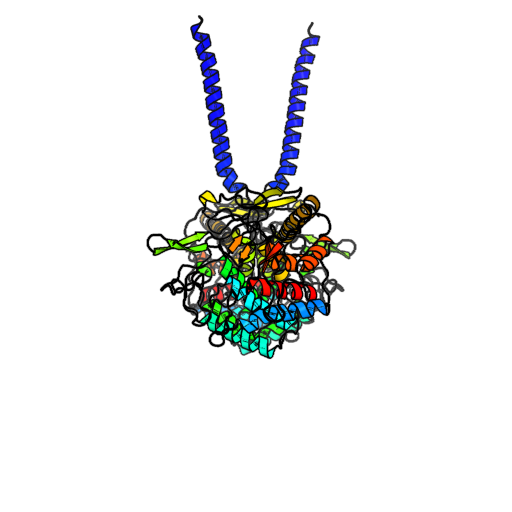-31.281 -10.492 1 95.69 89 GLY B C 1
ATOM 4274 O O . GLY B 1 89 ? 16.578 -31.641 -10.977 1 95.69 89 GLY B O 1
ATOM 4275 N N . TYR B 1 90 ? 15.055 -30.062 -10.711 1 96.62 90 TYR B N 1
ATOM 4276 C CA . TYR B 1 90 ? 15.781 -29.047 -11.453 1 96.62 90 TYR B CA 1
ATOM 4277 C C . TYR B 1 90 ? 16.234 -27.906 -10.531 1 96.62 90 TYR B C 1
ATOM 4279 O O . TYR B 1 90 ? 15.445 -27.016 -10.219 1 96.62 90 TYR B O 1
ATOM 4287 N N . PRO B 1 91 ? 17.5 -27.875 -10.133 1 98.12 91 PRO B N 1
ATOM 4288 C CA . PRO B 1 91 ? 17.953 -26.953 -9.102 1 98.12 91 PRO B CA 1
ATOM 4289 C C . PRO B 1 91 ? 18.062 -25.516 -9.594 1 98.12 91 PRO B C 1
ATOM 4291 O O . PRO B 1 91 ? 19.156 -24.953 -9.648 1 98.12 91 PRO B O 1
ATOM 4294 N N . SER B 1 92 ? 16.969 -24.953 -9.953 1 98.44 92 SER B N 1
ATOM 4295 C CA . SER B 1 92 ? 16.812 -23.578 -10.398 1 98.44 92 SER B CA 1
ATOM 4296 C C . SER B 1 92 ? 15.523 -22.969 -9.859 1 98.44 92 SER B C 1
ATOM 4298 O O . SER B 1 92 ? 14.57 -23.688 -9.562 1 98.44 92 SER B O 1
ATOM 4300 N N . THR B 1 93 ? 15.594 -21.656 -9.633 1 98.69 93 THR B N 1
ATOM 4301 C CA . THR B 1 93 ? 14.391 -20.969 -9.18 1 98.69 93 THR B CA 1
ATOM 4302 C C . THR B 1 93 ? 14.352 -19.531 -9.703 1 98.69 93 THR B C 1
ATOM 4304 O O . THR B 1 93 ? 15.352 -19.031 -10.219 1 98.69 93 THR B O 1
ATOM 4307 N N . THR B 1 94 ? 13.203 -18.984 -9.734 1 98.44 94 THR B N 1
ATOM 4308 C CA . THR B 1 94 ? 12.961 -17.578 -9.977 1 98.44 94 THR B CA 1
ATOM 4309 C C . THR B 1 94 ? 12.43 -16.891 -8.719 1 98.44 94 THR B C 1
ATOM 4311 O O . THR B 1 94 ? 12.109 -17.562 -7.73 1 98.44 94 THR B O 1
ATOM 4314 N N . MET B 1 95 ? 12.359 -15.555 -8.719 1 98.62 95 MET B N 1
ATOM 4315 C CA . MET B 1 95 ? 11.773 -14.867 -7.574 1 98.62 95 MET B CA 1
ATOM 4316 C C . MET B 1 95 ? 10.289 -15.172 -7.457 1 98.62 95 MET B C 1
ATOM 4318 O O . MET B 1 95 ? 9.734 -15.172 -6.355 1 98.62 95 MET B O 1
ATOM 4322 N N . TRP B 1 96 ? 9.609 -15.445 -8.594 1 98.62 96 TRP B N 1
ATOM 4323 C CA . TRP B 1 96 ? 8.219 -15.891 -8.547 1 98.62 96 TRP B CA 1
ATOM 4324 C C . TRP B 1 96 ? 8.086 -17.203 -7.781 1 98.62 96 TRP B C 1
ATOM 4326 O O . TRP B 1 96 ? 7.254 -17.312 -6.883 1 98.62 96 TRP B O 1
ATOM 4336 N N . ASP B 1 97 ? 8.961 -18.125 -8.102 1 98.75 97 ASP B N 1
ATOM 4337 C CA . ASP B 1 97 ? 8.867 -19.453 -7.504 1 98.75 97 ASP B CA 1
ATOM 4338 C C . ASP B 1 97 ? 9.367 -19.438 -6.062 1 98.75 97 ASP B C 1
ATOM 4340 O O . ASP B 1 97 ? 8.867 -20.188 -5.219 1 98.75 97 ASP B O 1
ATOM 4344 N N . THR B 1 98 ? 10.328 -18.625 -5.801 1 98.88 98 THR B N 1
ATOM 4345 C CA . THR B 1 98 ? 10.773 -18.453 -4.418 1 98.88 98 THR B CA 1
ATOM 4346 C C . THR B 1 98 ? 9.672 -17.828 -3.568 1 98.88 98 THR B C 1
ATOM 4348 O O . THR B 1 98 ? 9.516 -18.172 -2.393 1 98.88 98 THR B O 1
ATOM 4351 N N . ALA B 1 99 ? 8.922 -16.922 -4.184 1 98.88 99 ALA B N 1
ATOM 4352 C CA . ALA B 1 99 ? 7.746 -16.391 -3.5 1 98.88 99 ALA B CA 1
ATOM 4353 C C . ALA B 1 99 ? 6.75 -17.5 -3.174 1 98.88 99 ALA B C 1
ATOM 4355 O O . ALA B 1 99 ? 6.176 -17.531 -2.084 1 98.88 99 ALA B O 1
ATOM 4356 N N . SER B 1 100 ? 6.578 -18.375 -4.156 1 98.81 100 SER B N 1
ATOM 4357 C CA . SER B 1 100 ? 5.691 -19.516 -3.926 1 98.81 100 SER B CA 1
ATOM 4358 C C . SER B 1 100 ? 6.164 -20.359 -2.744 1 98.81 100 SER B C 1
ATOM 4360 O O . SER B 1 100 ? 5.348 -20.859 -1.969 1 98.81 100 SER B O 1
ATOM 4362 N N . TYR B 1 101 ? 7.426 -20.5 -2.59 1 98.94 101 TYR B N 1
ATOM 4363 C CA . TYR B 1 101 ? 7.984 -21.25 -1.474 1 98.94 101 TYR B CA 1
ATOM 4364 C C . TYR B 1 101 ? 7.73 -20.531 -0.151 1 98.94 101 TYR B C 1
ATOM 4366 O O . TYR B 1 101 ? 7.273 -21.156 0.815 1 98.94 101 TYR B O 1
ATOM 4374 N N . LEU B 1 102 ? 8.016 -19.219 -0.092 1 98.94 102 LEU B N 1
ATOM 4375 C CA . LEU B 1 102 ? 7.789 -18.469 1.142 1 98.94 102 LEU B CA 1
ATOM 4376 C C . LEU B 1 102 ? 6.312 -18.484 1.517 1 98.94 102 LEU B C 1
ATOM 4378 O O . LEU B 1 102 ? 5.965 -18.625 2.691 1 98.94 102 LEU B O 1
ATOM 4382 N N . MET B 1 103 ? 5.461 -18.375 0.534 1 98.88 103 MET B N 1
ATOM 4383 C CA . MET B 1 103 ? 4.023 -18.422 0.79 1 98.88 103 MET B CA 1
ATOM 4384 C C . MET B 1 103 ? 3.604 -19.812 1.254 1 98.88 103 MET B C 1
ATOM 4386 O O . MET B 1 103 ? 2.688 -19.953 2.068 1 98.88 103 MET B O 1
ATOM 4390 N N . ALA B 1 104 ? 4.289 -20.828 0.67 1 98.94 104 ALA B N 1
ATOM 4391 C CA . ALA B 1 104 ? 4.039 -22.188 1.119 1 98.94 104 ALA B CA 1
ATOM 4392 C C . ALA B 1 104 ? 4.418 -22.359 2.588 1 98.94 104 ALA B C 1
ATOM 4394 O O . ALA B 1 104 ? 3.695 -23.016 3.348 1 98.94 104 ALA B O 1
ATOM 4395 N N . LEU B 1 105 ? 5.531 -21.781 3.016 1 98.88 105 LEU B N 1
ATOM 4396 C CA . LEU B 1 105 ? 5.965 -21.828 4.406 1 98.88 105 LEU B CA 1
ATOM 4397 C C . LEU B 1 105 ? 4.914 -21.203 5.324 1 98.88 105 LEU B C 1
ATOM 4399 O O . LEU B 1 105 ? 4.512 -21.812 6.316 1 98.88 105 LEU B O 1
ATOM 4403 N N . ILE B 1 106 ? 4.43 -20.016 4.949 1 98.62 106 ILE B N 1
ATOM 4404 C CA . ILE B 1 106 ? 3.441 -19.297 5.742 1 98.62 106 ILE B CA 1
ATOM 4405 C C . ILE B 1 106 ? 2.146 -20.109 5.816 1 98.62 106 ILE B C 1
ATOM 4407 O O . ILE B 1 106 ? 1.597 -20.312 6.902 1 98.62 106 ILE B O 1
ATOM 4411 N N . SER B 1 107 ? 1.744 -20.641 4.68 1 98.81 107 SER B N 1
ATOM 4412 C CA . SER B 1 107 ? 0.491 -21.375 4.609 1 98.81 107 SER B CA 1
ATOM 4413 C C . SER B 1 107 ? 0.579 -22.688 5.395 1 98.81 107 SER B C 1
ATOM 4415 O O . SER B 1 107 ? -0.346 -23.031 6.129 1 98.81 107 SER B O 1
ATOM 4417 N N . ALA B 1 108 ? 1.681 -23.391 5.211 1 98.88 108 ALA B N 1
ATOM 4418 C CA . ALA B 1 108 ? 1.859 -24.672 5.906 1 98.88 108 ALA B CA 1
ATOM 4419 C C . ALA B 1 108 ? 1.859 -24.484 7.418 1 98.88 108 ALA B C 1
ATOM 4421 O O . ALA B 1 108 ? 1.281 -25.281 8.156 1 98.88 108 ALA B O 1
ATOM 4422 N N . GLN B 1 109 ? 2.521 -23.453 7.863 1 98.56 109 GLN B N 1
ATOM 4423 C CA . GLN B 1 109 ? 2.535 -23.156 9.297 1 98.56 109 GLN B CA 1
ATOM 4424 C C . GLN B 1 109 ? 1.138 -22.812 9.797 1 98.56 109 GLN B C 1
ATOM 4426 O O . GLN B 1 109 ? 0.702 -23.312 10.836 1 98.56 109 GLN B O 1
ATOM 4431 N N . ARG B 1 110 ? 0.399 -21.953 9.039 1 96.94 110 ARG B N 1
ATOM 4432 C CA . ARG B 1 110 ? -0.93 -21.516 9.453 1 96.94 110 ARG B CA 1
ATOM 4433 C C . ARG B 1 110 ? -1.916 -22.672 9.461 1 96.94 110 ARG B C 1
ATOM 4435 O O . ARG B 1 110 ? -2.859 -22.688 10.25 1 96.94 110 ARG B O 1
ATOM 4442 N N . LEU B 1 111 ? -1.632 -23.688 8.633 1 98.38 111 LEU B N 1
ATOM 4443 C CA . LEU B 1 111 ? -2.5 -24.859 8.531 1 98.38 111 LEU B CA 1
ATOM 4444 C C . LEU B 1 111 ? -2.053 -25.938 9.5 1 98.38 111 LEU B C 1
ATOM 4446 O O . LEU B 1 111 ? -2.652 -27.016 9.547 1 98.38 111 LEU B O 1
ATOM 4450 N N . ASN B 1 112 ? -0.983 -25.703 10.242 1 97.94 112 ASN B N 1
ATOM 4451 C CA . ASN B 1 112 ? -0.409 -26.641 11.203 1 97.94 112 ASN B CA 1
ATOM 4452 C C . ASN B 1 112 ? 0.128 -27.891 10.508 1 97.94 112 ASN B C 1
ATOM 4454 O O . ASN B 1 112 ? 0.067 -28.984 11.07 1 97.94 112 ASN B O 1
ATOM 4458 N N . VAL B 1 113 ? 0.478 -27.688 9.281 1 98.69 113 VAL B N 1
ATOM 4459 C CA . VAL B 1 113 ? 1.157 -28.766 8.555 1 98.69 113 VAL B CA 1
ATOM 4460 C C . VAL B 1 113 ? 2.602 -28.875 9.039 1 98.69 113 VAL B C 1
ATOM 4462 O O . VAL B 1 113 ? 3.158 -29.969 9.094 1 98.69 113 VAL B O 1
ATOM 4465 N N . ILE B 1 114 ? 3.221 -27.781 9.344 1 98.75 114 ILE B N 1
ATOM 4466 C CA . ILE B 1 114 ? 4.551 -27.766 9.945 1 98.75 114 ILE B CA 1
ATOM 4467 C C . ILE B 1 114 ? 4.516 -26.938 11.234 1 98.75 114 ILE B C 1
ATOM 4469 O O . ILE B 1 114 ? 3.617 -26.125 11.43 1 98.75 114 ILE B O 1
ATOM 4473 N N . SER B 1 115 ? 5.477 -27.125 12.102 1 98.19 115 SER B N 1
ATOM 4474 C CA . SER B 1 115 ? 5.555 -26.406 13.367 1 98.19 115 SER B CA 1
ATOM 4475 C C . SER B 1 115 ? 6.105 -25 13.172 1 98.19 115 SER B C 1
ATOM 4477 O O . SER B 1 115 ? 6.711 -24.703 12.133 1 98.19 115 SER B O 1
ATOM 4479 N N . TYR B 1 116 ? 5.855 -24.156 14.141 1 97.5 116 TYR B N 1
ATOM 4480 C CA . TYR B 1 116 ? 6.41 -22.812 14.109 1 97.5 116 TYR B CA 1
ATOM 4481 C C . TYR B 1 116 ? 7.934 -22.844 14.07 1 97.5 116 TYR B C 1
ATOM 4483 O O . TYR B 1 116 ? 8.57 -22 13.43 1 97.5 116 TYR B O 1
ATOM 4491 N N . GLU B 1 117 ? 8.539 -23.797 14.758 1 98.06 117 GLU B N 1
ATOM 4492 C CA . GLU B 1 117 ? 9.992 -23.922 14.797 1 98.06 117 GLU B CA 1
ATOM 4493 C C . GLU B 1 117 ? 10.547 -24.219 13.406 1 98.06 117 GLU B C 1
ATOM 4495 O O . GLU B 1 117 ? 11.531 -23.609 12.977 1 98.06 117 GLU B O 1
ATOM 4500 N N . GLU B 1 118 ? 9.875 -25.172 12.719 1 98.38 118 GLU B N 1
ATOM 4501 C CA . GLU B 1 118 ? 10.305 -25.516 11.367 1 98.38 118 GLU B CA 1
ATOM 4502 C C . GLU B 1 118 ? 10.117 -24.328 10.422 1 98.38 118 GLU B C 1
ATOM 4504 O O . GLU B 1 118 ? 11.008 -24.016 9.625 1 98.38 118 GLU B O 1
ATOM 4509 N N . PHE B 1 119 ? 8.945 -23.734 10.516 1 98.5 119 PHE B N 1
ATOM 4510 C CA . PHE B 1 119 ? 8.648 -22.531 9.742 1 98.5 119 PHE B CA 1
ATOM 4511 C C . PHE B 1 119 ? 9.711 -21.469 9.969 1 98.5 119 PHE B C 1
ATOM 4513 O O . PHE B 1 119 ? 10.234 -20.891 9.016 1 98.5 119 PHE B O 1
ATOM 4520 N N . SER B 1 120 ? 10.055 -21.203 11.219 1 98.44 120 SER B N 1
ATOM 4521 C CA . SER B 1 120 ? 10.992 -20.156 11.602 1 98.44 120 SER B CA 1
ATOM 4522 C C . SER B 1 120 ? 12.391 -20.422 11.047 1 98.44 120 SER B C 1
ATOM 4524 O O . SER B 1 120 ? 13.016 -19.531 10.477 1 98.44 120 SER B O 1
ATOM 4526 N N . LEU B 1 121 ? 12.875 -21.625 11.188 1 98.5 121 LEU B N 1
ATOM 4527 C CA . LEU B 1 121 ? 14.211 -21.984 10.734 1 98.5 121 LEU B CA 1
ATOM 4528 C C . LEU B 1 121 ? 14.32 -21.875 9.219 1 98.5 121 LEU B C 1
ATOM 4530 O O . LEU B 1 121 ? 15.289 -21.312 8.711 1 98.5 121 LEU B O 1
ATOM 4534 N N . LYS B 1 122 ? 13.359 -22.375 8.516 1 98.81 122 LYS B N 1
ATOM 4535 C CA . LYS B 1 122 ? 13.398 -22.391 7.051 1 98.81 122 LYS B CA 1
ATOM 4536 C C . LYS B 1 122 ? 13.234 -20.969 6.488 1 98.81 122 LYS B C 1
ATOM 4538 O O . LYS B 1 122 ? 13.883 -20.609 5.5 1 98.81 122 LYS B O 1
ATOM 4543 N N . THR B 1 123 ? 12.32 -20.188 7.117 1 98.81 123 THR B N 1
ATOM 4544 C CA . THR B 1 123 ? 12.109 -18.812 6.684 1 98.81 123 THR B CA 1
ATOM 4545 C C . THR B 1 123 ? 13.375 -17.984 6.891 1 98.81 123 THR B C 1
ATOM 4547 O O . THR B 1 123 ? 13.797 -17.234 5.996 1 98.81 123 THR B O 1
ATOM 4550 N N . GLU B 1 124 ? 13.984 -18.141 8.047 1 98.62 124 GLU B N 1
ATOM 4551 C CA . GLU B 1 124 ? 15.203 -17.406 8.344 1 98.62 124 GLU B CA 1
ATOM 4552 C C . GLU B 1 124 ? 16.312 -17.734 7.352 1 98.62 124 GLU B C 1
ATOM 4554 O O . GLU B 1 124 ? 17 -16.844 6.859 1 98.62 124 GLU B O 1
ATOM 4559 N N . LYS B 1 125 ? 16.484 -18.984 7.078 1 98.75 125 LYS B N 1
ATOM 4560 C CA . LYS B 1 125 ? 17.531 -19.422 6.152 1 98.75 125 LYS B CA 1
ATOM 4561 C C . LYS B 1 125 ? 17.281 -18.859 4.754 1 98.75 125 LYS B C 1
ATOM 4563 O O . LYS B 1 125 ? 18.219 -18.391 4.09 1 98.75 125 LYS B O 1
ATOM 4568 N N . ALA B 1 126 ? 16.062 -18.953 4.293 1 98.88 126 ALA B N 1
ATOM 4569 C CA . ALA B 1 126 ? 15.711 -18.422 2.977 1 98.88 126 ALA B CA 1
ATOM 4570 C C . ALA B 1 126 ? 15.977 -16.922 2.896 1 98.88 126 ALA B C 1
ATOM 4572 O O . ALA B 1 126 ? 16.578 -16.438 1.931 1 98.88 126 ALA B O 1
ATOM 4573 N N . LEU B 1 127 ? 15.531 -16.172 3.943 1 98.88 127 LEU B N 1
ATOM 4574 C CA . LEU B 1 127 ? 15.711 -14.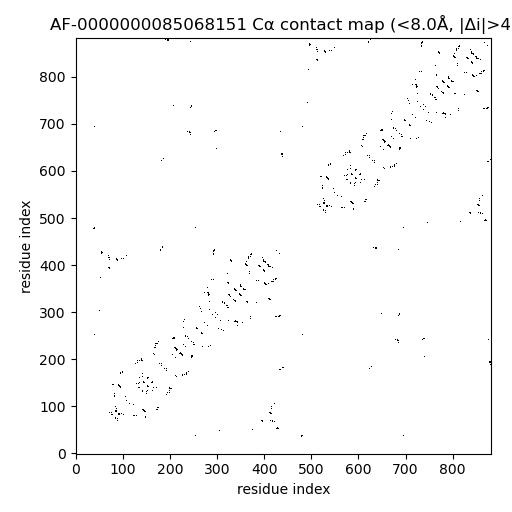719 3.959 1 98.88 127 LEU B CA 1
ATOM 4575 C C . LEU B 1 127 ? 17.188 -14.352 4.008 1 98.88 127 LEU B C 1
ATOM 4577 O O . LEU B 1 127 ? 17.609 -13.391 3.359 1 98.88 127 LEU B O 1
ATOM 4581 N N . ASN B 1 128 ? 17.984 -15.078 4.77 1 98.69 128 ASN B N 1
ATOM 4582 C CA . ASN B 1 128 ? 19.422 -14.828 4.82 1 98.69 128 ASN B CA 1
ATOM 4583 C C . ASN B 1 128 ? 20.062 -15.023 3.451 1 98.69 128 ASN B C 1
ATOM 4585 O O . ASN B 1 128 ? 20.938 -14.258 3.062 1 98.69 128 ASN B O 1
ATOM 4589 N N . SER B 1 129 ? 19.641 -16.047 2.736 1 98.88 129 SER B N 1
ATOM 4590 C CA . SER B 1 129 ? 20.156 -16.281 1.39 1 98.88 129 SER B CA 1
ATOM 4591 C C . SER B 1 129 ? 19.734 -15.164 0.438 1 98.88 129 SER B C 1
ATOM 4593 O O . SER B 1 129 ? 20.531 -14.688 -0.364 1 98.88 129 SER B O 1
ATOM 4595 N N . LEU B 1 130 ? 18.484 -14.734 0.525 1 98.88 130 LEU B N 1
ATOM 4596 C CA . LEU B 1 130 ? 17.969 -13.664 -0.327 1 98.88 130 LEU B CA 1
ATOM 4597 C C . LEU B 1 130 ? 18.719 -12.367 -0.081 1 98.88 130 LEU B C 1
ATOM 4599 O O . LEU B 1 130 ? 18.953 -11.594 -1.012 1 98.88 130 LEU B O 1
ATOM 4603 N N . ALA B 1 131 ? 19.172 -12.109 1.165 1 98.44 131 ALA B N 1
ATOM 4604 C CA . ALA B 1 131 ? 19.844 -10.875 1.553 1 98.44 131 ALA B CA 1
ATOM 4605 C C . ALA B 1 131 ? 21.281 -10.844 1.037 1 98.44 131 ALA B C 1
ATOM 4607 O O . ALA B 1 131 ? 21.969 -9.82 1.12 1 98.44 131 ALA B O 1
ATOM 4608 N N . ARG B 1 132 ? 21.75 -11.938 0.44 1 98 132 ARG B N 1
ATOM 4609 C CA . ARG B 1 132 ? 23.125 -11.953 -0.024 1 98 132 ARG B CA 1
ATOM 4610 C C . ARG B 1 132 ? 23.219 -12.383 -1.485 1 98 132 ARG B C 1
ATOM 4612 O O . ARG B 1 132 ? 24.281 -12.734 -1.977 1 98 132 ARG B O 1
ATOM 4619 N N . LEU B 1 133 ? 22.094 -12.469 -2.174 1 98.62 133 LEU B N 1
ATOM 4620 C CA . LEU B 1 133 ? 22.078 -12.828 -3.586 1 98.62 133 LEU B CA 1
ATOM 4621 C C . LEU B 1 133 ? 22.984 -11.906 -4.395 1 98.62 133 LEU B C 1
ATOM 4623 O O . LEU B 1 133 ? 23.016 -10.695 -4.16 1 98.62 133 LEU B O 1
ATOM 4627 N N . PRO B 1 134 ? 23.828 -12.5 -5.316 1 98.75 134 PRO B N 1
ATOM 4628 C CA . PRO B 1 134 ? 24.359 -11.586 -6.332 1 98.75 134 PRO B CA 1
ATOM 4629 C C . PRO B 1 134 ? 23.25 -10.906 -7.148 1 98.75 134 PRO B C 1
ATOM 4631 O O . PRO B 1 134 ? 22.234 -11.539 -7.461 1 98.75 134 PRO B O 1
ATOM 4634 N N . LEU B 1 135 ? 23.453 -9.688 -7.484 1 98.75 135 LEU B N 1
ATOM 4635 C CA . LEU B 1 135 ? 22.406 -8.906 -8.141 1 98.75 135 LEU B CA 1
ATOM 4636 C C . LEU B 1 135 ? 22.859 -8.461 -9.531 1 98.75 135 LEU B C 1
ATOM 4638 O O . LEU B 1 135 ? 24.047 -8.273 -9.773 1 98.75 135 LEU B O 1
ATOM 4642 N N . VAL B 1 136 ? 21.922 -8.344 -10.398 1 98.44 136 VAL B N 1
ATOM 4643 C CA . VAL B 1 136 ? 22.156 -7.723 -11.703 1 98.44 136 VAL B CA 1
ATOM 4644 C C . VAL B 1 136 ? 22.516 -6.25 -11.516 1 98.44 136 VAL B C 1
ATOM 4646 O O . VAL B 1 136 ? 21.734 -5.492 -10.922 1 98.44 136 VAL B O 1
ATOM 4649 N N . ARG B 1 137 ? 23.688 -5.777 -11.922 1 96.81 137 ARG B N 1
ATOM 4650 C CA . ARG B 1 137 ? 24.188 -4.41 -11.805 1 96.81 137 ARG B CA 1
ATOM 4651 C C . ARG B 1 137 ? 24.266 -3.977 -10.344 1 96.81 137 ARG B C 1
ATOM 4653 O O . ARG B 1 137 ? 24.094 -2.795 -10.031 1 96.81 137 ARG B O 1
ATOM 4660 N N . ASP B 1 138 ? 24.266 -5.012 -9.422 1 97.44 138 ASP B N 1
ATOM 4661 C CA . ASP B 1 138 ? 24.25 -4.746 -7.984 1 97.44 138 ASP B CA 1
ATOM 4662 C C . ASP B 1 138 ? 22.984 -4.008 -7.57 1 97.44 138 ASP B C 1
ATOM 4664 O O . ASP B 1 138 ? 23.016 -3.18 -6.656 1 97.44 138 ASP B O 1
ATOM 4668 N N . GLU B 1 139 ? 21.891 -4.246 -8.359 1 97.75 139 GLU B N 1
ATOM 4669 C CA . GLU B 1 139 ? 20.672 -3.496 -8.078 1 97.75 139 GLU B CA 1
ATOM 4670 C C . GLU B 1 139 ? 19.531 -4.43 -7.68 1 97.75 139 GLU B C 1
ATOM 4672 O O . GLU B 1 139 ? 18.953 -4.273 -6.609 1 97.75 139 GLU B O 1
ATOM 4677 N N . LEU B 1 140 ? 19.281 -5.359 -8.562 1 98.69 140 LEU B N 1
ATOM 4678 C CA . LEU B 1 140 ? 18.094 -6.18 -8.359 1 98.69 140 LEU B CA 1
ATOM 4679 C C . LEU B 1 140 ? 18.391 -7.648 -8.664 1 98.69 140 LEU B C 1
ATOM 4681 O O . LEU B 1 140 ? 19.359 -7.957 -9.367 1 98.69 140 LEU B O 1
ATOM 4685 N N . PRO B 1 141 ? 17.562 -8.578 -8.133 1 98.81 141 PRO B N 1
ATOM 4686 C CA . PRO B 1 141 ? 17.781 -10.008 -8.367 1 98.81 141 PRO B CA 1
ATOM 4687 C C . PRO B 1 141 ? 17.656 -10.398 -9.836 1 98.81 141 PRO B C 1
ATOM 4689 O O . PRO B 1 141 ? 16.797 -9.875 -10.547 1 98.81 141 PRO B O 1
ATOM 4692 N N . ASN B 1 142 ? 18.516 -11.312 -10.219 1 98.81 142 ASN B N 1
ATOM 4693 C CA . ASN B 1 142 ? 18.469 -11.93 -11.539 1 98.81 142 ASN B CA 1
ATOM 4694 C C . ASN B 1 142 ? 17.188 -12.734 -11.727 1 98.81 142 ASN B C 1
ATOM 4696 O O . ASN B 1 142 ? 16.562 -13.156 -10.75 1 98.81 142 ASN B O 1
ATOM 4700 N N . LYS B 1 143 ? 16.844 -12.977 -12.891 1 98.38 143 LYS B N 1
ATOM 4701 C CA . LYS B 1 143 ? 15.609 -13.68 -13.227 1 98.38 143 LYS B CA 1
ATOM 4702 C C . LYS B 1 143 ? 15.625 -15.109 -12.688 1 98.38 143 LYS B C 1
ATOM 4704 O O . LYS B 1 143 ? 14.586 -15.664 -12.344 1 98.38 143 LYS B O 1
ATOM 4709 N N . ALA B 1 144 ? 16.828 -15.719 -12.641 1 98.62 144 ALA B N 1
ATOM 4710 C CA . ALA B 1 144 ? 16.922 -17.094 -12.164 1 98.62 144 ALA B CA 1
ATOM 4711 C C . ALA B 1 144 ? 18.219 -17.328 -11.398 1 98.62 144 ALA B C 1
ATOM 4713 O O . ALA B 1 144 ? 19.219 -16.688 -11.672 1 98.62 144 ALA B O 1
ATOM 4714 N N . TYR B 1 145 ? 18.141 -18.219 -10.453 1 98.88 145 TYR B N 1
ATOM 4715 C CA . TYR B 1 145 ? 19.281 -18.594 -9.633 1 98.88 145 TYR B CA 1
ATOM 4716 C C . TYR B 1 145 ? 19.391 -20.109 -9.5 1 98.88 145 TYR B C 1
ATOM 4718 O O . TYR B 1 145 ? 18.375 -20.812 -9.5 1 98.88 145 TYR B O 1
ATOM 4726 N N . ASN B 1 146 ? 20.578 -20.531 -9.375 1 98.81 146 ASN B N 1
ATOM 4727 C CA . ASN B 1 146 ? 20.781 -21.906 -8.922 1 98.81 146 ASN B CA 1
ATOM 4728 C C . ASN B 1 146 ? 20.438 -22.062 -7.445 1 98.81 146 ASN B C 1
ATOM 4730 O O . ASN B 1 146 ? 20.969 -21.344 -6.598 1 98.81 146 ASN B O 1
ATOM 4734 N N . THR B 1 147 ? 19.594 -23 -7.074 1 98.81 147 THR B N 1
ATOM 4735 C CA . THR B 1 147 ? 19.078 -23.094 -5.715 1 98.81 147 THR B CA 1
ATOM 4736 C C . THR B 1 147 ? 20.125 -23.688 -4.777 1 98.81 147 THR B C 1
ATOM 4738 O O . THR B 1 147 ? 20.016 -23.578 -3.557 1 98.81 147 THR B O 1
ATOM 4741 N N . GLN B 1 148 ? 21.078 -24.344 -5.301 1 98.44 148 GLN B N 1
ATOM 4742 C CA . GLN B 1 148 ? 22.109 -24.969 -4.48 1 98.44 148 GLN B CA 1
ATOM 4743 C C . GLN B 1 148 ? 23.234 -24 -4.145 1 98.44 148 GLN B C 1
ATOM 4745 O O . GLN B 1 148 ? 23.844 -24.094 -3.078 1 98.44 148 GLN B O 1
ATOM 4750 N N . THR B 1 149 ? 23.469 -22.984 -5.066 1 98.44 149 THR B N 1
ATOM 4751 C CA . THR B 1 149 ? 24.688 -22.188 -4.926 1 98.44 149 THR B CA 1
ATOM 4752 C C . THR B 1 149 ? 24.344 -20.703 -4.875 1 98.44 149 THR B C 1
ATOM 4754 O O . THR B 1 149 ? 25.172 -19.875 -4.492 1 98.44 149 THR B O 1
ATOM 4757 N N . LEU B 1 150 ? 23.156 -20.281 -5.359 1 98.69 150 LEU B N 1
ATOM 4758 C CA . LEU B 1 150 ? 22.688 -18.906 -5.449 1 98.69 150 LEU B CA 1
ATOM 4759 C C . LEU B 1 150 ? 23.328 -18.188 -6.621 1 98.69 150 LEU B C 1
ATOM 4761 O O . LEU B 1 150 ? 23.188 -16.969 -6.758 1 98.69 150 LEU B O 1
ATOM 4765 N N . ALA B 1 151 ? 24.016 -18.984 -7.5 1 98.75 151 ALA B N 1
ATOM 4766 C CA . ALA B 1 151 ? 24.609 -18.359 -8.68 1 98.75 151 ALA B CA 1
ATOM 4767 C C . ALA B 1 151 ? 23.516 -17.844 -9.633 1 98.75 151 ALA B C 1
ATOM 4769 O O . ALA B 1 151 ? 22.484 -18.5 -9.805 1 98.75 151 ALA B O 1
ATOM 4770 N N . MET B 1 152 ? 23.797 -16.672 -10.266 1 98.69 152 MET B N 1
ATOM 4771 C CA . MET B 1 152 ? 22.906 -16.203 -11.32 1 98.69 152 MET B CA 1
ATOM 4772 C C . MET B 1 152 ? 22.984 -17.125 -12.539 1 98.69 152 MET B C 1
ATOM 4774 O O . MET B 1 152 ? 24.062 -17.391 -13.047 1 98.69 152 MET B O 1
ATOM 4778 N N . VAL B 1 153 ? 21.859 -17.625 -12.977 1 98.5 153 VAL B N 1
ATOM 4779 C CA . VAL B 1 153 ? 21.797 -18.547 -14.102 1 98.5 153 VAL B CA 1
ATOM 4780 C C . VAL B 1 153 ? 20.766 -18.062 -15.117 1 98.5 153 VAL B C 1
ATOM 4782 O O . VAL B 1 153 ? 20 -17.141 -14.844 1 98.5 153 VAL B O 1
ATOM 4785 N N . ASP B 1 154 ? 20.844 -18.562 -16.297 1 95.94 154 ASP B N 1
ATOM 4786 C CA . ASP B 1 154 ? 19.734 -18.406 -17.25 1 95.94 154 ASP B CA 1
ATOM 4787 C C . ASP B 1 154 ? 18.672 -19.469 -17.047 1 95.94 154 ASP B C 1
ATOM 4789 O O . ASP B 1 154 ? 18.719 -20.234 -16.078 1 95.94 154 ASP B O 1
ATOM 4793 N N . TYR B 1 155 ? 17.672 -19.578 -17.891 1 91.56 155 TYR B N 1
ATOM 4794 C CA . TYR B 1 155 ? 16.547 -20.469 -17.672 1 91.56 155 TYR B CA 1
ATOM 4795 C C . TYR B 1 155 ? 16.938 -21.922 -17.922 1 91.56 155 TYR B C 1
ATOM 4797 O O . TYR B 1 155 ? 16.203 -22.844 -17.562 1 91.56 155 TYR B O 1
ATOM 4805 N N . ASN B 1 156 ? 18.125 -22.109 -18.531 1 93.5 156 ASN B N 1
ATOM 4806 C CA . ASN B 1 156 ? 18.656 -23.453 -18.688 1 93.5 156 ASN B CA 1
ATOM 4807 C C . ASN B 1 156 ? 19.578 -23.844 -17.547 1 93.5 156 ASN B C 1
ATOM 4809 O O . ASN B 1 156 ? 20.297 -24.844 -17.625 1 93.5 156 ASN B O 1
ATOM 4813 N N . ASN B 1 157 ? 19.578 -23 -16.531 1 96.81 157 ASN B N 1
ATOM 4814 C CA . ASN B 1 157 ? 20.359 -23.203 -15.312 1 96.81 157 ASN B CA 1
ATOM 4815 C C . ASN B 1 157 ? 21.859 -23.141 -15.594 1 96.81 157 ASN B C 1
ATOM 4817 O O . ASN B 1 157 ? 22.641 -23.797 -14.914 1 96.81 157 ASN B O 1
ATOM 4821 N N . GLN B 1 158 ? 22.25 -22.453 -16.625 1 97.81 158 GLN B N 1
ATOM 4822 C CA . GLN B 1 158 ? 23.641 -22.156 -16.906 1 97.81 158 GLN B CA 1
ATOM 4823 C C . GLN B 1 158 ? 24.078 -20.844 -16.266 1 97.81 158 GLN B C 1
ATOM 4825 O O . GLN B 1 158 ? 23.375 -19.844 -16.359 1 97.81 158 GLN B O 1
ATOM 4830 N N . ILE B 1 159 ? 25.219 -20.906 -15.617 1 98 159 ILE B N 1
ATOM 4831 C CA . ILE B 1 159 ? 25.703 -19.734 -14.906 1 98 159 ILE B CA 1
ATOM 4832 C C . ILE B 1 159 ? 25.953 -18.594 -15.898 1 98 159 ILE B C 1
ATOM 4834 O O . ILE B 1 159 ? 26.562 -18.812 -16.953 1 98 159 ILE B O 1
ATOM 4838 N N . VAL B 1 160 ? 25.484 -17.484 -15.656 1 96.75 160 VAL B N 1
ATOM 4839 C CA . VAL B 1 160 ? 25.734 -16.281 -16.453 1 96.75 160 VAL B CA 1
ATOM 4840 C C . VAL B 1 160 ? 26.297 -15.18 -15.57 1 96.75 160 VAL B C 1
ATOM 4842 O O . VAL B 1 160 ? 25.609 -14.656 -14.695 1 96.75 160 VAL B O 1
ATOM 4845 N N . GLU B 1 161 ? 27.562 -14.859 -15.828 1 94.75 161 GLU B N 1
ATOM 4846 C CA . GLU B 1 161 ? 28.172 -13.75 -15.094 1 94.75 161 GLU B CA 1
ATOM 4847 C C . GLU B 1 161 ? 27.438 -12.438 -15.359 1 94.75 161 GLU B C 1
ATOM 4849 O O . GLU B 1 161 ? 27.188 -12.086 -16.516 1 94.75 161 GLU B O 1
ATOM 4854 N N . GLY B 1 162 ? 27.094 -11.781 -14.383 1 95.88 162 GLY B N 1
ATOM 4855 C CA . GLY B 1 162 ? 26.375 -10.523 -14.508 1 95.88 162 GLY B CA 1
ATOM 4856 C C . GLY B 1 162 ? 24.875 -10.711 -14.641 1 95.88 162 GLY B C 1
ATOM 4857 O O . GLY B 1 162 ? 24.109 -9.742 -14.539 1 95.88 162 GLY B O 1
ATOM 4858 N N . GLY B 1 163 ? 24.422 -11.898 -14.906 1 97.44 163 GLY B N 1
ATOM 4859 C CA . GLY B 1 163 ? 23 -12.211 -14.938 1 97.44 163 GLY B CA 1
ATOM 4860 C C . GLY B 1 163 ? 22.359 -11.953 -16.281 1 97.44 163 GLY B C 1
ATOM 4861 O O . GLY B 1 163 ? 23.031 -11.586 -17.234 1 97.44 163 GLY B O 1
ATOM 4862 N N . ILE B 1 164 ? 21.078 -12.195 -16.375 1 97.44 164 ILE B N 1
ATOM 4863 C CA . ILE B 1 164 ? 20.344 -12.047 -17.625 1 97.44 164 ILE B CA 1
ATOM 4864 C C . ILE B 1 164 ? 19.281 -10.969 -17.484 1 97.44 164 ILE B C 1
ATOM 4866 O O . ILE B 1 164 ? 18.391 -10.852 -18.328 1 97.44 164 ILE B O 1
ATOM 4870 N N . GLY B 1 165 ? 19.281 -10.211 -16.438 1 98.12 165 GLY B N 1
ATOM 4871 C CA . GLY B 1 165 ? 18.297 -9.172 -16.172 1 98.12 165 GLY B CA 1
ATOM 4872 C C . GLY B 1 165 ? 17.328 -9.539 -15.055 1 98.12 165 GLY B C 1
ATOM 4873 O O . GLY B 1 165 ? 17.453 -10.602 -14.445 1 98.12 165 GLY B O 1
ATOM 4874 N N . TRP B 1 166 ? 16.438 -8.594 -14.695 1 98.56 166 TRP B N 1
ATOM 4875 C CA . TRP B 1 166 ? 15.461 -8.844 -13.641 1 98.56 166 TRP B CA 1
ATOM 4876 C C . TRP B 1 166 ? 14.039 -8.758 -14.172 1 98.56 166 TRP B C 1
ATOM 4878 O O . TRP B 1 166 ? 13.805 -8.188 -15.242 1 98.56 166 TRP B O 1
ATOM 4888 N N . SER B 1 167 ? 13.133 -9.43 -13.547 1 98.06 167 SER B N 1
ATOM 4889 C CA . SER B 1 167 ? 11.695 -9.336 -13.766 1 98.06 167 SER B CA 1
ATOM 4890 C C . SER B 1 167 ? 11.008 -8.562 -12.641 1 98.06 167 SER B C 1
ATOM 4892 O O . SER B 1 167 ? 10.984 -9.016 -11.492 1 98.06 167 SER B O 1
ATOM 4894 N N . ALA B 1 168 ? 10.414 -7.434 -12.977 1 98.25 168 ALA B N 1
ATOM 4895 C CA . ALA B 1 168 ? 9.75 -6.605 -11.969 1 98.25 168 ALA B CA 1
ATOM 4896 C C . ALA B 1 168 ? 8.531 -7.324 -11.391 1 98.25 168 ALA B C 1
ATOM 4898 O O . ALA B 1 168 ? 8.227 -7.18 -10.203 1 98.25 168 ALA B O 1
ATOM 4899 N N . ILE B 1 169 ? 7.883 -8.109 -12.172 1 97.88 169 ILE B N 1
ATOM 4900 C CA . ILE B 1 169 ? 6.695 -8.836 -11.734 1 97.88 169 ILE B CA 1
ATOM 4901 C C . ILE B 1 169 ? 7.098 -9.938 -10.75 1 97.88 169 ILE B C 1
ATOM 4903 O O . ILE B 1 169 ? 6.434 -10.133 -9.734 1 97.88 169 ILE B O 1
ATOM 4907 N N . ASP B 1 170 ? 8.227 -10.617 -11.008 1 98.5 170 ASP B N 1
ATOM 4908 C CA . ASP B 1 170 ? 8.727 -11.633 -10.094 1 98.5 170 ASP B CA 1
ATOM 4909 C C . ASP B 1 170 ? 9.117 -11.023 -8.75 1 98.5 170 ASP B C 1
ATOM 4911 O O . ASP B 1 170 ? 8.797 -11.578 -7.695 1 98.5 170 ASP B O 1
ATOM 4915 N N . ILE B 1 171 ? 9.766 -9.906 -8.867 1 98.56 171 ILE B N 1
ATOM 4916 C CA . ILE B 1 171 ? 10.188 -9.227 -7.648 1 98.56 171 ILE B CA 1
ATOM 4917 C C . ILE B 1 171 ? 8.969 -8.719 -6.891 1 98.56 171 ILE B C 1
ATOM 4919 O O . ILE B 1 171 ? 8.906 -8.82 -5.664 1 98.56 171 ILE B O 1
ATOM 4923 N N . GLY B 1 172 ? 7.977 -8.18 -7.609 1 98.19 172 GLY B N 1
ATOM 4924 C CA . GLY B 1 172 ? 6.727 -7.816 -6.961 1 98.19 172 GLY B CA 1
ATOM 4925 C C . GLY B 1 172 ? 6.094 -8.961 -6.199 1 98.19 172 GLY B C 1
ATOM 4926 O O . GLY B 1 172 ? 5.605 -8.773 -5.082 1 98.19 172 GLY B O 1
ATOM 4927 N N . ARG B 1 173 ? 6.133 -10.141 -6.758 1 98.38 173 ARG B N 1
ATOM 4928 C CA . ARG B 1 173 ? 5.504 -11.297 -6.129 1 98.38 173 ARG B CA 1
ATOM 4929 C C . ARG B 1 173 ? 6.207 -11.672 -4.828 1 98.38 173 ARG B C 1
ATOM 4931 O O . ARG B 1 173 ? 5.555 -11.992 -3.832 1 98.38 173 ARG B O 1
ATOM 4938 N N . ILE B 1 174 ? 7.531 -11.656 -4.812 1 98.62 174 ILE B N 1
ATOM 4939 C CA . ILE B 1 174 ? 8.234 -12.125 -3.623 1 98.62 174 ILE B CA 1
ATOM 4940 C C . ILE B 1 174 ? 8.141 -11.086 -2.514 1 98.62 174 ILE B C 1
ATOM 4942 O O . ILE B 1 174 ? 8.414 -11.375 -1.35 1 98.62 174 ILE B O 1
ATOM 4946 N N . LEU B 1 175 ? 7.707 -9.867 -2.865 1 97.75 175 LEU B N 1
ATOM 4947 C CA . LEU B 1 175 ? 7.496 -8.852 -1.841 1 97.75 175 LEU B CA 1
ATOM 4948 C C . LEU B 1 175 ? 6.211 -9.117 -1.065 1 97.75 175 LEU B C 1
ATOM 4950 O O . LEU B 1 175 ? 6.016 -8.578 0.024 1 97.75 175 LEU B O 1
ATOM 4954 N N . VAL B 1 176 ? 5.312 -9.953 -1.568 1 97.69 176 VAL B N 1
ATOM 4955 C CA . VAL B 1 176 ? 4.051 -10.258 -0.899 1 97.69 176 VAL B CA 1
ATOM 4956 C C . VAL B 1 176 ? 4.324 -10.969 0.423 1 97.69 176 VAL B C 1
ATOM 4958 O O . VAL B 1 176 ? 3.947 -10.477 1.489 1 97.69 176 VAL B O 1
ATOM 4961 N N . PRO B 1 177 ? 5.027 -12.164 0.425 1 98.31 177 PRO B N 1
ATOM 4962 C CA . PRO B 1 177 ? 5.316 -12.789 1.714 1 98.31 177 PRO B CA 1
ATOM 4963 C C . PRO B 1 177 ? 6.18 -11.914 2.621 1 98.31 177 PRO B C 1
ATOM 4965 O O . PRO B 1 177 ? 6.059 -11.984 3.846 1 98.31 177 PRO B O 1
ATOM 4968 N N . MET B 1 178 ? 7 -11.031 2.098 1 97.38 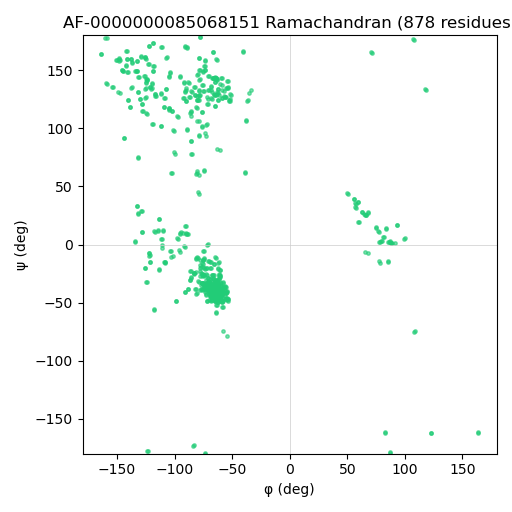178 MET B N 1
ATOM 4969 C CA . MET B 1 178 ? 7.797 -10.141 2.934 1 97.38 178 MET B CA 1
ATOM 4970 C C . MET B 1 178 ? 6.906 -9.172 3.705 1 97.38 178 MET B C 1
ATOM 4972 O O . MET B 1 178 ? 7.145 -8.914 4.887 1 97.38 178 MET B O 1
ATOM 4976 N N . ASN B 1 179 ? 5.926 -8.688 2.998 1 95.75 179 ASN B N 1
ATOM 4977 C CA . ASN B 1 179 ? 4.953 -7.848 3.689 1 95.75 179 ASN B CA 1
ATOM 4978 C C . ASN B 1 179 ? 4.242 -8.609 4.805 1 95.75 179 ASN B C 1
ATOM 4980 O O . ASN B 1 179 ? 4.059 -8.078 5.902 1 95.75 179 ASN B O 1
ATOM 4984 N N . ILE B 1 180 ? 3.832 -9.812 4.562 1 96.69 180 ILE B N 1
ATOM 4985 C CA . ILE B 1 180 ? 3.15 -10.625 5.562 1 96.69 180 ILE B CA 1
ATOM 4986 C C . ILE B 1 180 ? 4.059 -10.82 6.773 1 96.69 180 ILE B C 1
ATOM 4988 O O . ILE B 1 180 ? 3.621 -10.68 7.918 1 96.69 180 ILE B O 1
ATOM 4992 N N . LEU B 1 181 ? 5.332 -11.094 6.504 1 97 181 LEU B N 1
ATOM 4993 C CA . LEU B 1 181 ? 6.285 -11.336 7.586 1 97 181 LEU B CA 1
ATOM 4994 C C . LEU B 1 181 ? 6.457 -10.086 8.445 1 97 181 LEU B C 1
ATOM 4996 O O . LEU B 1 181 ? 6.523 -10.18 9.672 1 97 181 LEU B O 1
ATOM 5000 N N . ILE B 1 182 ? 6.438 -8.938 7.863 1 95.19 182 ILE B N 1
ATOM 5001 C CA . ILE B 1 182 ? 6.625 -7.68 8.578 1 95.19 182 ILE B CA 1
ATOM 5002 C C . ILE B 1 182 ? 5.422 -7.414 9.484 1 95.19 182 ILE B C 1
ATOM 5004 O O . ILE B 1 182 ? 5.582 -7.027 10.641 1 95.19 182 ILE B O 1
ATOM 5008 N N . TRP B 1 183 ? 4.289 -7.711 9.031 1 93.5 183 TRP B N 1
ATOM 5009 C CA . TRP B 1 183 ? 3.074 -7.336 9.742 1 93.5 183 TRP B CA 1
ATOM 5010 C C . TRP B 1 183 ? 2.701 -8.398 10.773 1 93.5 183 TRP B C 1
ATOM 5012 O O . TRP B 1 183 ? 2.164 -8.078 11.836 1 93.5 183 TRP B O 1
ATOM 5022 N N . GLN B 1 184 ? 3.047 -9.711 10.477 1 93.69 184 GLN B N 1
ATOM 5023 C CA . GLN B 1 184 ? 2.432 -10.758 11.289 1 93.69 184 GLN B CA 1
ATOM 5024 C C . GLN B 1 184 ? 3.492 -11.594 11.992 1 93.69 184 GLN B C 1
ATOM 5026 O O . GLN B 1 184 ? 3.176 -12.352 12.914 1 93.69 184 GLN B O 1
ATOM 5031 N N . TYR B 1 185 ? 4.742 -11.438 11.516 1 95.12 185 TYR B N 1
ATOM 5032 C CA . TYR B 1 185 ? 5.844 -12.18 12.125 1 95.12 185 TYR B CA 1
ATOM 5033 C C . TYR B 1 185 ? 7.023 -11.258 12.414 1 95.12 185 TYR B C 1
ATOM 5035 O O . TYR B 1 185 ? 8.086 -11.391 11.805 1 95.12 185 TYR B O 1
ATOM 5043 N N . PRO B 1 186 ? 6.918 -10.422 13.461 1 92.38 186 PRO B N 1
ATOM 5044 C CA . PRO B 1 186 ? 7.906 -9.367 13.695 1 92.38 186 PRO B CA 1
ATOM 5045 C C . PRO B 1 186 ? 9.305 -9.922 13.945 1 92.38 186 PRO B C 1
ATOM 5047 O O . PRO B 1 186 ? 10.297 -9.195 13.805 1 92.38 186 PRO B O 1
ATOM 5050 N N . LYS B 1 187 ? 9.398 -11.203 14.234 1 94.81 187 LYS B N 1
ATOM 5051 C CA . LYS B 1 187 ? 10.703 -11.828 14.438 1 94.81 187 LYS B CA 1
ATOM 5052 C C . LYS B 1 187 ? 11.562 -11.727 13.188 1 94.81 187 LYS B C 1
ATOM 5054 O O . LYS B 1 187 ? 12.797 -11.688 13.273 1 94.81 187 LYS B O 1
ATOM 5059 N N . PHE B 1 188 ? 10.953 -11.633 12.062 1 97.19 188 PHE B N 1
ATOM 5060 C CA . PHE B 1 188 ? 11.688 -11.672 10.805 1 97.19 188 PHE B CA 1
ATOM 5061 C C . PHE B 1 188 ? 11.953 -10.258 10.281 1 97.19 188 PHE B C 1
ATOM 5063 O O . PHE B 1 188 ? 12.469 -10.086 9.18 1 97.19 188 PHE B O 1
ATOM 5070 N N . ASN B 1 189 ? 11.578 -9.234 11.086 1 95.25 189 ASN B N 1
ATOM 5071 C CA . ASN B 1 189 ? 11.688 -7.848 10.648 1 95.25 189 ASN B CA 1
ATOM 5072 C C . ASN B 1 189 ? 13.094 -7.516 10.172 1 95.25 189 ASN B C 1
ATOM 5074 O O . ASN B 1 189 ? 13.281 -6.984 9.078 1 95.25 189 ASN B O 1
ATOM 5078 N N . ARG B 1 190 ? 14.07 -7.898 10.914 1 94.81 190 ARG B N 1
ATOM 5079 C CA . ARG B 1 190 ? 15.453 -7.586 10.578 1 94.81 190 ARG B CA 1
ATOM 5080 C C . ARG B 1 190 ? 15.867 -8.266 9.273 1 94.81 190 ARG B C 1
ATOM 5082 O O . ARG B 1 190 ? 16.516 -7.645 8.43 1 94.81 190 ARG B O 1
ATOM 5089 N N . GLN B 1 191 ? 15.523 -9.516 9.141 1 97.19 191 GLN B N 1
ATOM 5090 C CA . GLN B 1 191 ? 15.914 -10.273 7.953 1 97.19 191 GLN B CA 1
ATOM 5091 C C . GLN B 1 191 ? 15.25 -9.711 6.699 1 97.19 191 GLN B C 1
ATOM 5093 O O . GLN B 1 191 ? 15.891 -9.594 5.652 1 97.19 191 GLN B O 1
ATOM 5098 N N . VAL B 1 192 ? 13.977 -9.398 6.824 1 97.69 192 VAL B N 1
ATOM 5099 C CA . VAL B 1 192 ? 13.266 -8.836 5.684 1 97.69 192 VAL B CA 1
ATOM 5100 C C . VAL B 1 192 ? 13.891 -7.5 5.293 1 97.69 192 VAL B C 1
ATOM 5102 O O . VAL B 1 192 ? 14.141 -7.246 4.113 1 97.69 192 VAL B O 1
ATOM 5105 N N . ASN B 1 193 ? 14.18 -6.641 6.258 1 95.25 193 ASN B N 1
ATOM 5106 C CA . ASN B 1 193 ? 14.773 -5.336 5.965 1 95.25 193 ASN B CA 1
ATOM 5107 C C . ASN B 1 193 ? 16.172 -5.477 5.387 1 95.25 193 ASN B C 1
ATOM 5109 O O . ASN B 1 193 ? 16.594 -4.672 4.555 1 95.25 193 ASN B O 1
ATOM 5113 N N . ALA B 1 194 ? 16.922 -6.508 5.812 1 96.81 194 ALA B N 1
ATOM 5114 C CA . ALA B 1 194 ? 18.25 -6.77 5.23 1 96.81 194 ALA B CA 1
ATOM 5115 C C . ALA B 1 194 ? 18.125 -7.074 3.738 1 96.81 194 ALA B C 1
ATOM 5117 O O . ALA B 1 194 ? 18.953 -6.617 2.941 1 96.81 194 ALA B O 1
ATOM 5118 N N . VAL B 1 195 ? 17.125 -7.824 3.324 1 98.19 195 VAL B N 1
ATOM 5119 C CA . VAL B 1 195 ? 16.875 -8.125 1.916 1 98.19 195 VAL B CA 1
ATOM 5120 C C . VAL B 1 195 ? 16.594 -6.836 1.154 1 98.19 195 VAL B C 1
ATOM 5122 O O . VAL B 1 195 ? 17.172 -6.586 0.097 1 98.19 195 VAL B O 1
ATOM 5125 N N . LEU B 1 196 ? 15.766 -6.023 1.743 1 95.94 196 LEU B N 1
ATOM 5126 C CA . LEU B 1 196 ? 15.281 -4.828 1.057 1 95.94 196 LEU B CA 1
ATOM 5127 C C . LEU B 1 196 ? 16.375 -3.758 1.006 1 95.94 196 LEU B C 1
ATOM 5129 O O . LEU B 1 196 ? 16.359 -2.9 0.12 1 95.94 196 LEU B O 1
ATOM 5133 N N . GLN B 1 197 ? 17.281 -3.77 1.95 1 94.5 197 GLN B N 1
ATOM 5134 C CA . GLN B 1 197 ? 18.438 -2.883 1.899 1 94.5 197 GLN B CA 1
ATOM 5135 C C . GLN B 1 197 ? 19.406 -3.307 0.8 1 94.5 197 GLN B C 1
ATOM 5137 O O . GLN B 1 197 ? 20.047 -2.463 0.178 1 94.5 197 GLN B O 1
ATOM 5142 N N . HIS B 1 198 ? 19.453 -4.645 0.632 1 96.88 198 HIS B N 1
ATOM 5143 C CA . HIS B 1 198 ? 20.344 -5.207 -0.375 1 96.88 198 HIS B CA 1
ATOM 5144 C C . HIS B 1 198 ? 19.812 -4.965 -1.783 1 96.88 198 HIS B C 1
ATOM 5146 O O . HIS B 1 198 ? 20.594 -4.734 -2.713 1 96.88 198 HIS B O 1
ATOM 5152 N N . TRP B 1 199 ? 18.469 -5.008 -1.94 1 97.62 199 TRP B N 1
ATOM 5153 C CA . TRP B 1 199 ? 17.828 -4.855 -3.238 1 97.62 199 TRP B CA 1
ATOM 5154 C C . TRP B 1 199 ? 17.453 -3.396 -3.49 1 97.62 199 TRP B C 1
ATOM 5156 O O . TRP B 1 199 ? 16.766 -2.773 -2.68 1 97.62 199 TRP B O 1
ATOM 5166 N N . GLN B 1 200 ? 17.859 -2.848 -4.551 1 95.5 200 GLN B N 1
ATOM 5167 C CA . GLN B 1 200 ? 17.5 -1.486 -4.926 1 95.5 200 GLN B CA 1
ATOM 5168 C C . GLN B 1 200 ? 16.156 -1.456 -5.66 1 95.5 200 GLN B C 1
ATOM 5170 O O . GLN B 1 200 ? 16.125 -1.218 -6.871 1 95.5 200 GLN B O 1
ATOM 5175 N N . ILE B 1 201 ? 15.148 -1.556 -4.953 1 94.88 201 ILE B N 1
ATOM 5176 C CA . ILE B 1 201 ? 13.805 -1.755 -5.488 1 94.88 201 ILE B CA 1
ATOM 5177 C C . ILE B 1 201 ? 13.422 -0.569 -6.371 1 94.88 201 ILE B C 1
ATOM 5179 O O . ILE B 1 201 ? 12.672 -0.725 -7.34 1 94.88 201 ILE B O 1
ATOM 5183 N N . SER B 1 202 ? 13.93 0.6 -6.121 1 91.31 202 SER B N 1
ATOM 5184 C CA . SER B 1 202 ? 13.602 1.794 -6.891 1 91.31 202 SER B CA 1
ATOM 5185 C C . SER B 1 202 ? 14.102 1.678 -8.328 1 91.31 202 SER B C 1
ATOM 5187 O O . SER B 1 202 ? 13.656 2.414 -9.211 1 91.31 202 SER B O 1
ATOM 5189 N N . ALA B 1 203 ? 15.008 0.75 -8.555 1 95.88 203 ALA B N 1
ATOM 5190 C CA . ALA B 1 203 ? 15.609 0.588 -9.875 1 95.88 203 ALA B CA 1
ATOM 5191 C C . ALA B 1 203 ? 14.594 0.022 -10.867 1 95.88 203 ALA B C 1
ATOM 5193 O O . ALA B 1 203 ? 14.781 0.119 -12.086 1 95.88 203 ALA B O 1
ATOM 5194 N N . MET B 1 204 ? 13.484 -0.498 -10.391 1 97.31 204 MET B N 1
ATOM 5195 C CA . MET B 1 204 ? 12.555 -1.16 -11.297 1 97.31 204 MET B CA 1
ATOM 5196 C C . MET B 1 204 ? 11.273 -0.349 -11.461 1 97.31 204 MET B C 1
ATOM 5198 O O . MET B 1 204 ? 10.266 -0.866 -11.93 1 97.31 204 MET B O 1
ATOM 5202 N N . THR B 1 205 ? 11.289 0.865 -10.984 1 94.69 205 THR B N 1
ATOM 5203 C CA . THR B 1 205 ? 10.133 1.737 -11.164 1 94.69 205 THR B CA 1
ATOM 5204 C C . THR B 1 205 ? 10.539 3.047 -11.836 1 94.69 205 THR B C 1
ATOM 5206 O O . THR B 1 205 ? 11.609 3.592 -11.547 1 94.69 205 THR B O 1
ATOM 5209 N N . GLN B 1 206 ? 9.781 3.439 -12.789 1 92.25 206 GLN B N 1
ATOM 5210 C CA . GLN B 1 206 ? 9.938 4.723 -13.469 1 92.25 206 GLN B CA 1
ATOM 5211 C C . GLN B 1 206 ? 8.578 5.367 -13.734 1 92.25 206 GLN B C 1
ATOM 5213 O O . GLN B 1 206 ? 7.719 4.773 -14.391 1 92.25 206 GLN B O 1
ATOM 5218 N N . ASP B 1 207 ? 8.281 6.547 -13.195 1 87.56 207 ASP B N 1
ATOM 5219 C CA . ASP B 1 207 ? 7.051 7.309 -13.398 1 87.56 207 ASP B CA 1
ATOM 5220 C C . ASP B 1 207 ? 5.82 6.484 -13.023 1 87.56 207 ASP B C 1
ATOM 5222 O O . ASP B 1 207 ? 4.816 6.504 -13.734 1 87.56 207 ASP B O 1
ATOM 5226 N N . GLY B 1 208 ? 5.996 5.68 -12.008 1 90.5 208 GLY B N 1
ATOM 5227 C CA . GLY B 1 208 ? 4.875 4.934 -11.461 1 90.5 208 GLY B CA 1
ATOM 5228 C C . GLY B 1 208 ? 4.637 3.611 -12.172 1 90.5 208 GLY B C 1
ATOM 5229 O O . GLY B 1 208 ? 3.666 2.912 -11.883 1 90.5 208 GLY B O 1
ATOM 5230 N N . TYR B 1 209 ? 5.543 3.256 -13.195 1 93.62 209 TYR B N 1
ATOM 5231 C CA . TYR B 1 209 ? 5.414 1.996 -13.922 1 93.62 209 TYR B CA 1
ATOM 5232 C C . TYR B 1 209 ? 6.508 1.019 -13.508 1 93.62 209 TYR B C 1
ATOM 5234 O O . TYR B 1 209 ? 7.52 1.418 -12.922 1 93.62 209 TYR B O 1
ATOM 5242 N N . LEU B 1 210 ? 6.266 -0.235 -13.789 1 96.75 210 LEU B N 1
ATOM 5243 C CA . LEU B 1 210 ? 7.242 -1.283 -13.516 1 96.75 210 LEU B CA 1
ATOM 5244 C C . LEU B 1 210 ? 8.133 -1.53 -14.727 1 96.75 210 LEU B C 1
ATOM 5246 O O . LEU B 1 210 ? 7.648 -1.539 -15.867 1 96.75 210 LEU B O 1
ATOM 5250 N N . TYR B 1 211 ? 9.414 -1.73 -14.469 1 97.38 211 TYR B N 1
ATOM 5251 C CA . TYR B 1 211 ? 10.359 -2 -15.547 1 97.38 211 TYR B CA 1
ATOM 5252 C C . TYR B 1 211 ? 11.211 -3.229 -15.234 1 97.38 211 TYR B C 1
ATOM 5254 O O . TYR B 1 211 ? 11.805 -3.32 -14.156 1 97.38 211 TYR B O 1
ATOM 5262 N N . GLY B 1 212 ? 11.211 -4.172 -16.125 1 97.19 212 GLY B N 1
ATOM 5263 C CA . GLY B 1 212 ? 12.188 -5.246 -16.109 1 97.19 212 GLY B CA 1
ATOM 5264 C C . GLY B 1 212 ? 13.445 -4.91 -16.891 1 97.19 212 GLY B C 1
ATOM 5265 O O . GLY B 1 212 ? 13.539 -3.848 -17.5 1 97.19 212 GLY B O 1
ATOM 5266 N N . ALA B 1 213 ? 14.422 -5.73 -16.734 1 97.12 213 ALA B N 1
ATOM 5267 C CA . ALA B 1 213 ? 15.664 -5.598 -17.5 1 97.12 213 ALA B CA 1
ATOM 5268 C C . ALA B 1 213 ? 15.977 -6.883 -18.266 1 97.12 213 ALA B C 1
ATOM 5270 O O . ALA B 1 213 ? 15.711 -7.984 -17.781 1 97.12 213 ALA B O 1
ATOM 5271 N N . ARG B 1 214 ? 16.484 -6.719 -19.484 1 94.19 214 ARG B N 1
ATOM 5272 C CA . ARG B 1 214 ? 16.922 -7.848 -20.297 1 94.19 214 ARG B CA 1
ATOM 5273 C C . ARG B 1 214 ? 18.188 -7.504 -21.062 1 94.19 214 ARG B C 1
ATOM 5275 O O . ARG B 1 214 ? 18.547 -6.332 -21.188 1 94.19 214 ARG B O 1
ATOM 5282 N N . LEU B 1 215 ? 18.875 -8.539 -21.469 1 91.38 215 LEU B N 1
ATOM 5283 C CA . LEU B 1 215 ? 20.078 -8.344 -22.266 1 91.38 215 LEU B CA 1
ATOM 5284 C C . LEU B 1 215 ? 19.719 -8.055 -23.719 1 91.38 215 LEU B C 1
ATOM 5286 O O . LEU B 1 215 ? 18.922 -8.766 -24.312 1 91.38 215 LEU B O 1
ATOM 5290 N N . SER B 1 216 ? 20.25 -6.906 -24.172 1 87.88 216 SER B N 1
ATOM 5291 C CA . SER B 1 216 ? 20.109 -6.594 -25.594 1 87.88 216 SER B CA 1
ATOM 5292 C C . SER B 1 216 ? 21.031 -7.465 -26.438 1 87.88 216 SER B C 1
ATOM 5294 O O . SER B 1 216 ? 21.75 -8.32 -25.906 1 87.88 216 SER B O 1
ATOM 5296 N N . SER B 1 217 ? 20.938 -7.211 -27.75 1 85.56 217 SER B N 1
ATOM 5297 C CA . SER B 1 217 ? 21.797 -7.926 -28.688 1 85.56 217 SER B CA 1
ATOM 5298 C C . SER B 1 217 ? 23.266 -7.617 -28.438 1 85.56 217 SER B C 1
ATOM 5300 O O . SER B 1 217 ? 24.141 -8.453 -28.703 1 85.56 217 SER B O 1
ATOM 5302 N N . ASN B 1 218 ? 23.609 -6.434 -27.953 1 86.81 218 ASN B N 1
ATOM 5303 C CA . ASN B 1 218 ? 24.984 -6.039 -27.656 1 86.81 218 ASN B CA 1
ATOM 5304 C C . ASN B 1 218 ? 25.375 -6.41 -26.234 1 86.81 218 ASN B C 1
ATOM 5306 O O . ASN B 1 218 ? 26.375 -5.918 -25.703 1 86.81 218 ASN B O 1
ATOM 5310 N N . ARG B 1 219 ? 24.547 -7.168 -25.547 1 85.56 219 ARG B N 1
ATOM 5311 C CA . ARG B 1 219 ? 24.797 -7.695 -24.203 1 85.56 219 ARG B CA 1
ATOM 5312 C C . ARG B 1 219 ? 24.812 -6.578 -23.172 1 85.56 219 ARG B C 1
ATOM 5314 O O . ARG B 1 219 ? 25.594 -6.609 -22.219 1 85.56 219 ARG B O 1
ATOM 5321 N N . GLU B 1 220 ? 24.047 -5.551 -23.562 1 91.38 220 GLU B N 1
ATOM 5322 C CA . GLU B 1 220 ? 23.781 -4.492 -22.594 1 91.38 220 GLU B CA 1
ATOM 5323 C C . GLU B 1 220 ? 22.359 -4.582 -22.047 1 91.38 220 GLU B C 1
ATOM 5325 O O . GLU B 1 220 ? 21.438 -4.965 -22.781 1 91.38 220 GLU B O 1
ATOM 5330 N N . PHE B 1 221 ? 22.281 -4.246 -20.812 1 94.06 221 PHE B N 1
ATOM 5331 C CA . PHE B 1 221 ? 20.938 -4.316 -20.234 1 94.06 221 PHE B CA 1
ATOM 5332 C C . PHE B 1 221 ? 20.078 -3.164 -20.719 1 94.06 221 PHE B C 1
ATOM 5334 O O . PHE B 1 221 ? 20.531 -2.021 -20.797 1 94.06 221 PHE B O 1
ATOM 5341 N N . GLU B 1 222 ? 18.953 -3.521 -21.109 1 94.56 222 GLU B N 1
ATOM 5342 C CA . GLU B 1 222 ? 17.938 -2.531 -21.453 1 94.56 222 GLU B CA 1
ATOM 5343 C C . GLU B 1 222 ? 16.703 -2.688 -20.578 1 94.56 222 GLU B C 1
ATOM 5345 O O . GLU B 1 222 ? 16.312 -3.809 -20.25 1 94.56 222 GLU B O 1
ATOM 5350 N N . LEU B 1 223 ? 16.188 -1.546 -20.172 1 95.19 223 LEU B N 1
ATOM 5351 C CA . LEU B 1 223 ? 14.961 -1.54 -19.375 1 95.19 223 LEU B CA 1
ATOM 5352 C C . LEU B 1 223 ? 13.734 -1.633 -20.281 1 95.19 223 LEU B C 1
ATOM 5354 O O . LEU B 1 223 ? 13.695 -1.013 -21.344 1 95.19 223 LEU B O 1
ATOM 5358 N N . VAL B 1 224 ? 12.828 -2.438 -19.906 1 93.69 224 VAL B N 1
ATOM 5359 C CA . VAL B 1 224 ? 11.578 -2.598 -20.641 1 93.69 224 VAL B CA 1
ATOM 5360 C C . VAL B 1 224 ? 10.398 -2.533 -19.672 1 93.69 224 VAL B C 1
ATOM 5362 O O . VAL B 1 224 ? 10.438 -3.119 -18.594 1 93.69 224 VAL B O 1
ATOM 5365 N N . GLN B 1 225 ? 9.375 -1.674 -20.078 1 94.12 225 GLN B N 1
ATOM 5366 C CA . GLN B 1 225 ? 8.172 -1.659 -19.25 1 94.12 225 GLN B CA 1
ATOM 5367 C C . GLN B 1 225 ? 7.578 -3.059 -19.125 1 94.12 225 GLN B C 1
ATOM 5369 O O . GLN B 1 225 ? 7.391 -3.758 -20.125 1 94.12 225 GLN B O 1
ATOM 5374 N N . GLU B 1 226 ? 7.363 -3.498 -17.875 1 94.69 226 GLU B N 1
ATOM 5375 C CA . GLU B 1 226 ? 6.922 -4.867 -17.625 1 94.69 226 GLU B CA 1
ATOM 5376 C C . GLU B 1 226 ? 5.574 -4.891 -16.906 1 94.69 226 GLU B C 1
ATOM 5378 O O . GLU B 1 226 ? 5.352 -4.129 -15.969 1 94.69 226 GLU B O 1
ATOM 5383 N N . GLY B 1 227 ? 4.715 -5.742 -17.406 1 92.75 227 GLY B N 1
ATOM 5384 C CA . GLY B 1 227 ? 3.408 -5.941 -16.797 1 92.75 227 GLY B CA 1
ATOM 5385 C C . GLY B 1 227 ? 2.262 -5.562 -17.719 1 92.75 227 GLY B C 1
ATOM 5386 O O . GLY B 1 227 ? 2.342 -4.566 -18.453 1 92.75 227 GLY B O 1
ATOM 5387 N N . ARG B 1 228 ? 1.32 -6.387 -17.781 1 92.94 228 ARG B N 1
ATOM 5388 C CA . ARG B 1 228 ? 0.036 -6.168 -18.438 1 92.94 228 ARG B CA 1
ATOM 5389 C C . ARG B 1 228 ? -1.119 -6.352 -17.469 1 92.94 228 ARG B C 1
ATOM 5391 O O . ARG B 1 228 ? -0.916 -6.797 -16.328 1 92.94 228 ARG B O 1
ATOM 5398 N N . ILE B 1 229 ? -2.312 -6.012 -17.859 1 93.81 229 ILE B N 1
ATOM 5399 C CA . ILE B 1 229 ? -3.475 -6.059 -16.969 1 93.81 229 ILE B CA 1
ATOM 5400 C C . ILE B 1 229 ? -3.564 -7.43 -16.312 1 93.81 229 ILE B C 1
ATOM 5402 O O . ILE B 1 229 ? -3.428 -8.461 -16.969 1 93.81 229 ILE B O 1
ATOM 5406 N N . GLY B 1 230 ? -3.705 -7.449 -14.984 1 95.44 230 GLY B N 1
ATOM 5407 C CA . GLY B 1 230 ? -3.658 -8.648 -14.156 1 95.44 230 GLY B CA 1
ATOM 5408 C C . GLY B 1 230 ? -2.396 -8.742 -13.32 1 95.44 230 GLY B C 1
ATOM 5409 O O . GLY B 1 230 ? -2.396 -8.375 -12.148 1 95.44 230 GLY B O 1
ATOM 5410 N N . TYR B 1 231 ? -1.295 -9.094 -14.008 1 96.94 231 TYR B N 1
ATOM 5411 C CA . TYR B 1 231 ? -0.028 -9.273 -13.312 1 96.94 231 TYR B CA 1
ATOM 5412 C C . TYR B 1 231 ? 0.567 -7.93 -12.906 1 96.94 231 TYR B C 1
ATOM 5414 O O . TYR B 1 231 ? 1.223 -7.82 -11.867 1 96.94 231 TYR B O 1
ATOM 5422 N N . GLU B 1 232 ? 0.371 -6.879 -13.727 1 96.12 232 GLU B N 1
ATOM 5423 C CA . GLU B 1 232 ? 0.918 -5.566 -13.406 1 96.12 232 GLU B CA 1
ATOM 5424 C C . GLU B 1 232 ? 0.326 -5.027 -12.109 1 96.12 232 GLU B C 1
ATOM 5426 O O . GLU B 1 232 ? 1.062 -4.598 -11.211 1 96.12 232 GLU B O 1
ATOM 5431 N N . GLU B 1 233 ? -0.955 -5.07 -12.016 1 95.06 233 GLU B N 1
ATOM 5432 C CA . GLU B 1 233 ? -1.631 -4.57 -10.82 1 95.06 233 GLU B CA 1
ATOM 5433 C C . GLU B 1 233 ? -1.34 -5.453 -9.617 1 95.06 233 GLU B C 1
ATOM 5435 O O . GLU B 1 233 ? -1.125 -4.953 -8.508 1 95.06 233 GLU B O 1
ATOM 5440 N N . TYR B 1 234 ? -1.297 -6.773 -9.875 1 96.94 234 TYR B N 1
ATOM 5441 C CA . TYR B 1 234 ? -0.976 -7.707 -8.797 1 96.94 234 TYR B CA 1
ATOM 5442 C C . TYR B 1 234 ? 0.391 -7.398 -8.195 1 96.94 234 TYR B C 1
ATOM 5444 O O . TYR B 1 234 ? 0.516 -7.207 -6.984 1 96.94 234 TYR B O 1
ATOM 5452 N N . ALA B 1 235 ? 1.395 -7.332 -9.023 1 97.75 235 ALA B N 1
ATOM 5453 C CA . ALA B 1 235 ? 2.758 -7.07 -8.562 1 97.75 235 ALA B CA 1
ATOM 5454 C C . ALA B 1 235 ? 2.865 -5.691 -7.926 1 97.75 235 ALA B C 1
ATOM 5456 O O . ALA B 1 235 ? 3.562 -5.516 -6.926 1 97.75 235 ALA B O 1
ATOM 5457 N N . SER B 1 236 ? 2.158 -4.762 -8.414 1 95.5 236 SER B N 1
ATOM 5458 C CA . SER B 1 236 ? 2.221 -3.381 -7.945 1 95.5 236 SER B CA 1
ATOM 5459 C C . SER B 1 236 ? 1.645 -3.25 -6.539 1 95.5 236 SER B C 1
ATOM 5461 O O . SER B 1 236 ? 2.086 -2.406 -5.758 1 95.5 236 SER B O 1
ATOM 5463 N N . LYS B 1 237 ? 0.708 -4.094 -6.207 1 94.56 237 LYS B N 1
ATOM 5464 C CA . LYS B 1 237 ? 0.113 -4.043 -4.875 1 94.56 237 LYS B CA 1
ATOM 5465 C C . LYS B 1 237 ? 1.162 -4.289 -3.797 1 94.56 237 LYS B C 1
ATOM 5467 O O . LYS B 1 237 ? 1.157 -3.625 -2.758 1 94.56 237 LYS B O 1
ATOM 5472 N N . ALA B 1 238 ? 2.051 -5.184 -4.051 1 95.38 238 ALA B N 1
ATOM 5473 C CA . ALA B 1 238 ? 3.088 -5.473 -3.062 1 95.38 238 ALA B CA 1
ATOM 5474 C C . ALA B 1 238 ? 4.02 -4.277 -2.881 1 95.38 238 ALA B C 1
ATOM 5476 O O . ALA B 1 238 ? 4.434 -3.969 -1.762 1 95.38 238 ALA B O 1
ATOM 5477 N N . LEU B 1 239 ? 4.371 -3.656 -4.008 1 94.38 239 LEU B N 1
ATOM 5478 C CA . LEU B 1 239 ? 5.23 -2.479 -3.955 1 94.38 239 LEU B CA 1
ATOM 5479 C C . LEU B 1 239 ? 4.516 -1.312 -3.281 1 94.38 239 LEU B C 1
ATOM 5481 O O . LEU B 1 239 ? 5.133 -0.545 -2.541 1 94.38 239 LEU B O 1
ATOM 5485 N N . SER B 1 240 ? 3.246 -1.255 -3.561 1 91.5 240 SER B N 1
ATOM 5486 C CA . SER B 1 240 ? 2.445 -0.197 -2.953 1 91.5 240 SER B CA 1
ATOM 5487 C C . SER B 1 240 ? 2.416 -0.33 -1.435 1 91.5 240 SER B C 1
ATOM 5489 O O . SER B 1 240 ? 2.445 0.673 -0.718 1 91.5 240 SER B O 1
ATOM 5491 N N . LEU B 1 241 ? 2.377 -1.545 -0.935 1 90.69 241 LEU B N 1
ATOM 5492 C CA . LEU B 1 241 ? 2.355 -1.829 0.496 1 90.69 241 LEU B CA 1
ATOM 5493 C C . LEU B 1 241 ? 3.648 -1.371 1.161 1 90.69 241 LEU B C 1
ATOM 5495 O O . LEU B 1 241 ? 3.719 -1.269 2.387 1 90.69 241 LEU B O 1
ATOM 5499 N N . MET B 1 242 ? 4.602 -1.031 0.327 1 90.69 242 MET B N 1
ATOM 5500 C CA . MET B 1 242 ? 5.898 -0.59 0.833 1 90.69 242 MET B CA 1
ATOM 5501 C C . MET B 1 242 ? 6.117 0.891 0.546 1 90.69 242 MET B C 1
ATOM 5503 O O . MET B 1 242 ? 7.23 1.399 0.707 1 90.69 242 MET B O 1
ATOM 5507 N N . GLY B 1 243 ? 5.125 1.502 0.008 1 86.44 243 GLY B N 1
ATOM 5508 C CA . GLY B 1 243 ? 5.176 2.939 -0.209 1 86.44 243 GLY B CA 1
ATOM 5509 C C . GLY B 1 243 ? 5.891 3.322 -1.491 1 86.44 243 GLY B C 1
ATOM 5510 O O . GLY B 1 243 ? 6.266 4.484 -1.676 1 86.44 243 GLY B O 1
ATOM 5511 N N . ARG B 1 244 ? 6.105 2.402 -2.34 1 90.75 244 ARG B N 1
ATOM 5512 C CA . ARG B 1 244 ? 6.773 2.695 -3.604 1 90.75 244 ARG B CA 1
ATOM 5513 C C . ARG B 1 244 ? 5.809 3.338 -4.594 1 90.75 244 ARG B C 1
ATOM 5515 O O . ARG B 1 244 ? 4.602 3.105 -4.535 1 90.75 244 ARG B O 1
ATOM 5522 N N . ASP B 1 245 ? 6.41 4.188 -5.465 1 88.94 245 ASP B N 1
ATOM 5523 C CA . ASP B 1 245 ? 5.598 4.828 -6.492 1 88.94 245 ASP B CA 1
ATOM 5524 C C . ASP B 1 245 ? 5.266 3.852 -7.617 1 88.94 245 ASP B C 1
ATOM 5526 O O . ASP B 1 245 ? 6.066 3.652 -8.531 1 88.94 245 ASP B O 1
ATOM 5530 N N . VAL B 1 246 ? 4.059 3.355 -7.547 1 92.5 246 VAL B N 1
ATOM 5531 C CA . VAL B 1 246 ? 3.52 2.479 -8.578 1 92.5 246 VAL B CA 1
ATOM 5532 C C . VAL B 1 246 ? 2.119 2.943 -8.977 1 92.5 246 VAL B C 1
ATOM 5534 O O . VAL B 1 246 ? 1.242 2.123 -9.258 1 92.5 246 VAL B O 1
ATOM 5537 N N . PHE B 1 247 ? 1.938 4.203 -8.922 1 85.75 247 PHE B N 1
ATOM 5538 C CA . PHE B 1 247 ? 0.624 4.805 -9.109 1 85.75 247 PHE B CA 1
ATOM 5539 C C . PHE B 1 247 ? 0.028 4.391 -10.453 1 85.75 247 PHE B C 1
ATOM 5541 O O . PHE B 1 247 ? -1.122 3.953 -10.516 1 85.75 247 PHE B O 1
ATOM 5548 N N . ASN B 1 248 ? 0.791 4.457 -11.5 1 87.75 248 ASN B N 1
ATOM 5549 C CA . ASN B 1 248 ? 0.288 4.156 -12.836 1 87.75 248 ASN B CA 1
ATOM 5550 C C . ASN B 1 248 ? 0.131 2.654 -13.055 1 87.75 248 ASN B C 1
ATOM 5552 O O . ASN B 1 248 ? -0.798 2.213 -13.734 1 87.75 248 ASN B O 1
ATOM 5556 N N . ALA B 1 249 ? 1.008 1.898 -12.438 1 92.62 249 ALA B N 1
ATOM 5557 C CA . ALA B 1 249 ? 0.979 0.448 -12.609 1 92.62 249 ALA B CA 1
ATOM 5558 C C . ALA B 1 249 ? -0.211 -0.165 -11.875 1 92.62 249 ALA B C 1
ATOM 5560 O O . ALA B 1 249 ? -0.65 -1.269 -12.211 1 92.62 249 ALA B O 1
ATOM 5561 N N . LEU B 1 250 ? -0.757 0.57 -10.914 1 91.12 250 LEU B N 1
ATOM 5562 C CA . LEU B 1 250 ? -1.884 0.083 -10.125 1 91.12 250 LEU B CA 1
ATOM 5563 C C . LEU B 1 250 ? -3.197 0.284 -10.875 1 91.12 250 LEU B C 1
ATOM 5565 O O . LEU B 1 250 ? -4.223 -0.29 -10.5 1 91.12 250 LEU B O 1
ATOM 5569 N N . LYS B 1 251 ? -3.135 1.037 -11.898 1 85.06 251 LYS B N 1
ATOM 5570 C CA . LYS B 1 251 ? -4.359 1.409 -12.602 1 85.06 251 LYS B CA 1
ATOM 5571 C C . LYS B 1 251 ? -4.758 0.344 -13.617 1 85.06 251 LYS B C 1
ATOM 5573 O O . LYS B 1 251 ? -3.932 -0.098 -14.422 1 85.06 251 LYS B O 1
ATOM 5578 N N . TYR B 1 252 ? -6.012 -0.032 -13.555 1 84.31 252 TYR B N 1
ATOM 5579 C CA . TYR B 1 252 ? -6.527 -0.968 -14.547 1 84.31 252 TYR B CA 1
ATOM 5580 C C . TYR B 1 252 ? -6.988 -0.235 -15.805 1 84.31 252 TYR B C 1
ATOM 5582 O O . TYR B 1 252 ? -6.941 -0.787 -16.906 1 84.31 252 TYR B O 1
ATOM 5590 N N . ALA B 1 253 ? -7.289 0.952 -15.695 1 78.31 253 ALA B N 1
ATOM 5591 C CA . ALA B 1 253 ? -8.102 1.655 -16.688 1 78.31 253 ALA B CA 1
ATOM 5592 C C . ALA B 1 253 ? -7.258 2.135 -17.859 1 78.31 253 ALA B C 1
ATOM 5594 O O . ALA B 1 253 ? -7.754 2.27 -18.984 1 78.31 253 ALA B O 1
ATOM 5595 N N . ASP B 1 254 ? -6.02 2.33 -17.656 1 77.5 254 ASP B N 1
ATOM 5596 C CA . ASP B 1 254 ? -5.199 3.027 -18.641 1 77.5 254 ASP B CA 1
ATOM 5597 C C . ASP B 1 254 ? -5.129 2.244 -19.953 1 77.5 254 ASP B C 1
ATOM 5599 O O . ASP B 1 254 ? -5.152 2.832 -21.047 1 77.5 254 ASP B O 1
ATOM 5603 N N . TYR B 1 255 ? -5.156 0.929 -19.891 1 86.12 255 TYR B N 1
ATOM 5604 C CA . TYR B 1 255 ? -5.043 0.116 -21.094 1 86.12 255 TYR B CA 1
ATOM 5605 C C . TYR B 1 255 ? -6.121 -0.958 -21.125 1 86.12 255 TYR B C 1
ATOM 5607 O O . TYR B 1 255 ? -5.957 -1.991 -21.781 1 86.12 255 TYR B O 1
ATOM 5615 N N . LEU B 1 256 ? -7.207 -0.682 -20.484 1 90.62 256 LEU B N 1
ATOM 5616 C CA . LEU B 1 256 ? -8.242 -1.697 -20.312 1 90.62 256 LEU B CA 1
ATOM 5617 C C . LEU B 1 256 ? -9.102 -1.806 -21.578 1 90.62 256 LEU B C 1
ATOM 5619 O O . LEU B 1 256 ? -9.523 -0.79 -22.125 1 90.62 256 LEU B O 1
ATOM 5623 N N . LYS B 1 257 ? -9.242 -2.938 -22.062 1 91.88 257 LYS B N 1
ATOM 5624 C CA . LYS B 1 257 ? -10.18 -3.326 -23.109 1 91.88 257 LYS B CA 1
ATOM 5625 C C . LYS B 1 257 ? -10.953 -4.582 -22.719 1 91.88 257 LYS B C 1
ATOM 5627 O O . LYS B 1 257 ? -10.422 -5.457 -22.031 1 91.88 257 LYS B O 1
ATOM 5632 N N . PHE B 1 258 ? -12.25 -4.613 -23.125 1 92.88 258 PHE B N 1
ATOM 5633 C CA . PHE B 1 258 ? -13.055 -5.793 -22.844 1 92.88 258 PHE B CA 1
ATOM 5634 C C . PHE B 1 258 ? -13.305 -6.594 -24.125 1 92.88 258 PHE B C 1
ATOM 5636 O O . PHE B 1 258 ? -13.539 -6.02 -25.188 1 92.88 258 PHE B O 1
ATOM 5643 N N . ILE B 1 259 ? -13.125 -7.84 -24.016 1 95.81 259 ILE B N 1
ATOM 5644 C CA . ILE B 1 259 ? -13.469 -8.773 -25.078 1 95.81 259 ILE B CA 1
ATOM 5645 C C . ILE B 1 259 ? -14.562 -9.727 -24.594 1 95.81 259 ILE B C 1
ATOM 5647 O O . ILE B 1 259 ? -14.445 -10.32 -23.516 1 95.81 259 ILE B O 1
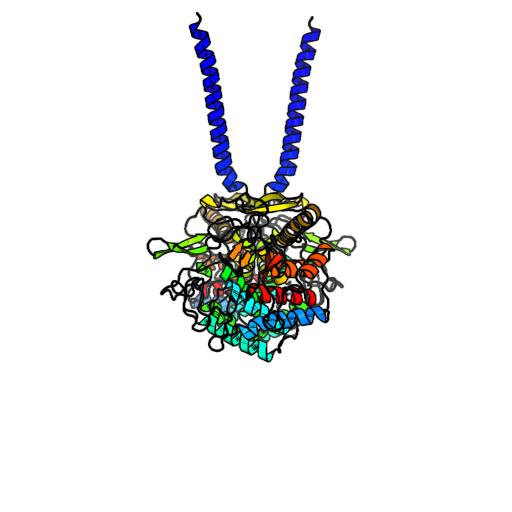ATOM 5651 N N . ASN B 1 260 ? -15.594 -9.852 -25.375 1 96 260 ASN B N 1
ATOM 5652 C CA . ASN B 1 260 ? -16.688 -10.742 -25 1 96 260 ASN B CA 1
ATOM 5653 C C . ASN B 1 260 ? -16.375 -12.195 -25.328 1 96 260 ASN B C 1
ATOM 5655 O O . ASN B 1 260 ? -16.094 -12.523 -26.484 1 96 260 ASN B O 1
ATOM 5659 N N . ILE B 1 261 ? -16.312 -13.008 -24.375 1 96.62 261 ILE B N 1
ATOM 5660 C CA . ILE B 1 261 ? -16.094 -14.438 -24.531 1 96.62 261 ILE B CA 1
ATOM 5661 C C . ILE B 1 261 ? -17.172 -15.219 -23.797 1 96.62 261 ILE B C 1
ATOM 5663 O O . ILE B 1 261 ? -17.25 -15.18 -22.562 1 96.62 261 ILE B O 1
ATOM 5667 N N . ASN B 1 262 ? -18.016 -15.969 -24.562 1 92.06 262 ASN B N 1
ATOM 5668 C CA . ASN B 1 262 ? -19.094 -16.766 -24.016 1 92.06 262 ASN B CA 1
ATOM 5669 C C . ASN B 1 262 ? -20.062 -15.906 -23.188 1 92.06 262 ASN B C 1
ATOM 5671 O O . ASN B 1 262 ? -20.453 -16.281 -22.078 1 92.06 262 ASN B O 1
ATOM 5675 N N . GLY B 1 263 ? -20.234 -14.664 -23.531 1 92.88 263 GLY B N 1
ATOM 5676 C CA . GLY B 1 263 ? -21.188 -13.789 -22.875 1 92.88 263 GLY B CA 1
ATOM 5677 C C . GLY B 1 263 ? -20.594 -13.016 -21.703 1 92.88 263 GLY B C 1
ATOM 5678 O O . GLY B 1 263 ? -21.312 -12.297 -21 1 92.88 263 GLY B O 1
ATOM 5679 N N . VAL B 1 264 ? -19.344 -13.219 -21.484 1 95.31 264 VAL B N 1
ATOM 5680 C CA . VAL B 1 264 ? -18.656 -12.547 -20.375 1 95.31 264 VAL B CA 1
ATOM 5681 C C . VAL B 1 264 ? -17.656 -11.539 -20.922 1 95.31 264 VAL B C 1
ATOM 5683 O O . VAL B 1 264 ? -16.859 -11.867 -21.812 1 95.31 264 VAL B O 1
ATOM 5686 N N . ASP B 1 265 ? -17.641 -10.281 -20.453 1 94.12 265 ASP B N 1
ATOM 5687 C CA . ASP B 1 265 ? -16.656 -9.281 -20.859 1 94.12 265 ASP B CA 1
ATOM 5688 C C . ASP B 1 265 ? -15.344 -9.469 -20.109 1 94.12 265 ASP B C 1
ATOM 5690 O O . ASP B 1 265 ? -15.242 -9.117 -18.922 1 94.12 265 ASP B O 1
ATOM 5694 N N . ILE B 1 266 ? -14.43 -9.969 -20.844 1 96.12 266 ILE B N 1
ATOM 5695 C CA . ILE B 1 266 ? -13.141 -10.312 -20.25 1 96.12 266 ILE B CA 1
ATOM 5696 C C . ILE B 1 266 ? -12.195 -9.117 -20.328 1 96.12 266 ILE B C 1
ATOM 5698 O O . ILE B 1 266 ? -11.977 -8.562 -21.422 1 96.12 266 ILE B O 1
ATOM 5702 N N . PRO B 1 267 ? -11.664 -8.672 -19.156 1 94.19 267 PRO B N 1
ATOM 5703 C CA . PRO B 1 267 ? -10.664 -7.605 -19.203 1 94.19 267 PRO B CA 1
ATOM 5704 C C . PRO B 1 267 ? -9.359 -8.055 -19.859 1 94.19 267 PRO B C 1
ATOM 5706 O O . PRO B 1 267 ? -8.867 -9.156 -19.578 1 94.19 267 PRO B O 1
ATOM 5709 N N . THR B 1 268 ? -8.852 -7.297 -20.781 1 94.88 268 THR B N 1
ATOM 5710 C CA . THR B 1 268 ? -7.559 -7.559 -21.391 1 94.88 268 THR B CA 1
ATOM 5711 C C . THR B 1 268 ? -6.801 -6.254 -21.641 1 94.88 268 THR B C 1
ATOM 5713 O O . THR B 1 268 ? -7.34 -5.168 -21.406 1 94.88 268 THR B O 1
ATOM 5716 N N . ASP B 1 269 ? -5.539 -6.395 -21.922 1 94.19 269 ASP B N 1
ATOM 5717 C CA . ASP B 1 269 ? -4.648 -5.262 -22.156 1 94.19 269 ASP B CA 1
ATOM 5718 C C . ASP B 1 269 ? -4.691 -4.84 -23.625 1 94.19 269 ASP B C 1
ATOM 5720 O O . ASP B 1 269 ? -4.48 -5.664 -24.531 1 94.19 269 ASP B O 1
ATOM 5724 N N . SER B 1 270 ? -4.938 -3.564 -23.891 1 90.62 270 SER B N 1
ATOM 5725 C CA . SER B 1 270 ? -5.156 -3.076 -25.25 1 90.62 270 SER B CA 1
ATOM 5726 C C . SER B 1 270 ? -3.832 -2.865 -25.969 1 90.62 270 SER B C 1
ATOM 5728 O O . SER B 1 270 ? -3.811 -2.697 -27.203 1 90.62 270 SER B O 1
ATOM 5730 N N . ARG B 1 271 ? -2.682 -2.906 -25.312 1 89.81 271 ARG B N 1
ATOM 5731 C CA . ARG B 1 271 ? -1.388 -2.686 -25.953 1 89.81 271 ARG B CA 1
ATOM 5732 C C . ARG B 1 271 ? -1.042 -3.83 -26.906 1 89.81 271 ARG B C 1
ATOM 5734 O O . ARG B 1 271 ? -1.137 -5 -26.531 1 89.81 271 ARG B O 1
ATOM 5741 N N . ASP B 1 272 ? -0.577 -3.447 -27.984 1 86.44 272 ASP B N 1
ATOM 5742 C CA . ASP B 1 272 ? -0.314 -4.395 -29.062 1 86.44 272 ASP B CA 1
ATOM 5743 C C . ASP B 1 272 ? 0.892 -5.273 -28.75 1 86.44 272 ASP B C 1
ATOM 5745 O O . ASP B 1 272 ? 2.018 -4.781 -28.641 1 86.44 272 ASP B O 1
ATOM 5749 N N . PRO B 1 273 ? 0.661 -6.57 -28.719 1 85.44 273 PRO B N 1
ATOM 5750 C CA . PRO B 1 273 ? 1.774 -7.465 -28.391 1 85.44 273 PRO B CA 1
ATOM 5751 C C . PRO B 1 273 ? 2.891 -7.418 -29.438 1 85.44 273 PRO B C 1
ATOM 5753 O O . PRO B 1 273 ? 4.066 -7.562 -29.094 1 85.44 273 PRO B O 1
ATOM 5756 N N . ASP B 1 274 ? 2.57 -7.184 -30.641 1 83.5 274 ASP B N 1
ATOM 5757 C CA . ASP B 1 274 ? 3.578 -7.148 -31.688 1 83.5 274 ASP B CA 1
ATOM 5758 C C . ASP B 1 274 ? 4.461 -5.91 -31.562 1 83.5 274 ASP B C 1
ATOM 5760 O O . ASP B 1 274 ? 5.66 -5.965 -31.844 1 83.5 274 ASP B O 1
ATOM 5764 N N . LYS B 1 275 ? 3.855 -4.871 -31.125 1 83.25 275 LYS B N 1
ATOM 5765 C CA . LYS B 1 275 ? 4.57 -3.605 -30.984 1 83.25 275 LYS B CA 1
ATOM 5766 C C . LYS B 1 275 ? 5.469 -3.607 -29.75 1 83.25 275 LYS B C 1
ATOM 5768 O O . LYS B 1 275 ? 6.609 -3.146 -29.812 1 83.25 275 LYS B O 1
ATOM 5773 N N . TYR B 1 276 ? 4.977 -4.191 -28.734 1 82.44 276 TYR B N 1
ATOM 5774 C CA . TYR B 1 276 ? 5.672 -4.086 -27.469 1 82.44 276 TYR B CA 1
ATOM 5775 C C . TYR B 1 276 ? 6.422 -5.371 -27.141 1 82.44 276 TYR B C 1
ATOM 5777 O O . TYR B 1 276 ? 7.152 -5.441 -26.156 1 82.44 276 TYR B O 1
ATOM 5785 N N . HIS B 1 277 ? 6.258 -6.375 -27.922 1 80.88 277 HIS B N 1
ATOM 5786 C CA . HIS B 1 277 ? 6.918 -7.668 -27.766 1 80.88 277 HIS B CA 1
ATOM 5787 C C . HIS B 1 277 ? 6.648 -8.25 -26.375 1 80.88 277 HIS B C 1
ATOM 5789 O O . HIS B 1 277 ? 7.57 -8.711 -25.703 1 80.88 277 HIS B O 1
ATOM 5795 N N . ALA B 1 278 ? 5.461 -8.047 -25.984 1 86.75 278 ALA B N 1
ATOM 5796 C CA . ALA B 1 278 ? 4.938 -8.594 -24.75 1 86.75 278 ALA B CA 1
ATOM 5797 C C . ALA B 1 278 ? 3.494 -9.062 -24.906 1 86.75 278 ALA B C 1
ATOM 5799 O O . ALA B 1 278 ? 2.631 -8.289 -25.344 1 86.75 278 ALA B O 1
ATOM 5800 N N . HIS B 1 279 ? 3.295 -10.281 -24.594 1 89.38 279 HIS B N 1
ATOM 5801 C CA . HIS B 1 279 ? 1.969 -10.859 -24.781 1 89.38 279 HIS B CA 1
ATOM 5802 C C . HIS B 1 279 ? 1.003 -10.375 -23.703 1 89.38 279 HIS B C 1
ATOM 5804 O O . HIS B 1 279 ? 1.415 -10.086 -22.578 1 89.38 279 HIS B O 1
ATOM 5810 N N . ASN B 1 280 ? -0.277 -10.25 -23.969 1 92.31 280 ASN B N 1
ATOM 5811 C CA . ASN B 1 280 ? -1.314 -9.789 -23.062 1 92.31 280 ASN B CA 1
ATOM 5812 C C . ASN B 1 280 ? -2.152 -10.945 -22.531 1 92.31 280 ASN B C 1
ATOM 5814 O O . ASN B 1 280 ? -3.381 -10.914 -22.609 1 92.31 280 ASN B O 1
ATOM 5818 N N . TYR B 1 281 ? -1.499 -11.836 -21.844 1 93.69 281 TYR B N 1
ATOM 5819 C CA . TYR B 1 281 ? -2.107 -13.062 -21.344 1 93.69 281 TYR B CA 1
ATOM 5820 C C . TYR B 1 281 ? -3.229 -12.75 -20.359 1 93.69 281 TYR B C 1
ATOM 5822 O O . TYR B 1 281 ? -3.02 -12.039 -19.375 1 93.69 281 TYR B O 1
ATOM 5830 N N . VAL B 1 282 ? -4.391 -13.273 -20.641 1 97 282 VAL B N 1
ATOM 5831 C CA . VAL B 1 282 ? -5.418 -13.352 -19.609 1 97 282 VAL B CA 1
ATOM 5832 C C . VAL B 1 282 ? -5.473 -14.766 -19.031 1 97 282 VAL B C 1
ATOM 5834 O O . VAL B 1 282 ? -6.09 -15.656 -19.625 1 97 282 VAL B O 1
ATOM 5837 N N . VAL B 1 283 ? -4.824 -14.938 -17.922 1 97.19 283 VAL B N 1
ATOM 5838 C CA . VAL B 1 283 ? -4.781 -16.219 -17.234 1 97.19 283 VAL B CA 1
ATOM 5839 C C . VAL B 1 283 ? -5.398 -16.078 -15.844 1 97.19 283 VAL B C 1
ATOM 5841 O O . VAL B 1 283 ? -5.676 -14.969 -15.391 1 97.19 283 VAL B O 1
ATOM 5844 N N . SER B 1 284 ? -5.562 -17.172 -15.141 1 98.5 284 SER B N 1
ATOM 5845 C CA . SER B 1 284 ? -6.246 -17.203 -13.852 1 98.5 284 SER B CA 1
ATOM 5846 C C . SER B 1 284 ? -5.336 -16.719 -12.727 1 98.5 284 SER B C 1
ATOM 5848 O O . SER B 1 284 ? -5.801 -16.109 -11.766 1 98.5 284 SER B O 1
ATOM 5850 N N . GLU B 1 285 ? -4.133 -16.922 -12.812 1 98.25 285 GLU B N 1
ATOM 5851 C CA . GLU B 1 285 ? -3.213 -16.906 -11.68 1 98.25 285 GLU B CA 1
ATOM 5852 C C . GLU B 1 285 ? -3.123 -15.531 -11.039 1 98.25 285 GLU B C 1
ATOM 5854 O O . GLU B 1 285 ? -3.188 -15.398 -9.812 1 98.25 285 GLU B O 1
ATOM 5859 N N . SER B 1 286 ? -2.965 -14.453 -11.844 1 97.44 286 SER B N 1
ATOM 5860 C CA . SER B 1 286 ? -2.818 -13.133 -11.242 1 97.44 286 SER B CA 1
ATOM 5861 C C . SER B 1 286 ? -4.066 -12.734 -10.461 1 97.44 286 SER B C 1
ATOM 5863 O O . SER B 1 286 ? -3.967 -12.109 -9.398 1 97.44 286 SER B O 1
ATOM 5865 N N . TYR B 1 287 ? -5.242 -13.172 -10.953 1 98 287 TYR B N 1
ATOM 5866 C CA . TYR B 1 287 ? -6.5 -12.836 -10.297 1 98 287 TYR B CA 1
ATOM 5867 C C . TYR B 1 287 ? -6.715 -13.703 -9.062 1 98 287 TYR B C 1
ATOM 5869 O O . TYR B 1 287 ? -7.191 -13.219 -8.031 1 98 287 TYR B O 1
ATOM 5877 N N . ILE B 1 288 ? -6.34 -14.961 -9.195 1 98.75 288 ILE B N 1
ATOM 5878 C CA . ILE B 1 288 ? -6.43 -15.859 -8.047 1 98.75 288 ILE B CA 1
ATOM 5879 C C . ILE B 1 288 ? -5.508 -15.359 -6.938 1 98.75 288 ILE B C 1
ATOM 5881 O O . ILE B 1 288 ? -5.934 -15.219 -5.789 1 98.75 288 ILE B O 1
ATOM 5885 N N . LEU B 1 289 ? -4.285 -15.031 -7.281 1 98.75 289 LEU B N 1
ATOM 5886 C CA . LEU B 1 289 ? -3.299 -14.609 -6.293 1 98.75 289 LEU B CA 1
ATOM 5887 C C . LEU B 1 289 ? -3.707 -13.289 -5.648 1 98.75 289 LEU B C 1
ATOM 5889 O O . LEU B 1 289 ? -3.607 -13.133 -4.43 1 98.75 289 LEU B O 1
ATOM 5893 N N . ASP B 1 290 ? -4.164 -12.359 -6.465 1 97.44 290 ASP B N 1
ATOM 5894 C CA . ASP B 1 290 ? -4.656 -11.094 -5.918 1 97.44 290 ASP B CA 1
ATOM 5895 C C . ASP B 1 290 ? -5.754 -11.344 -4.883 1 97.44 290 ASP B C 1
ATOM 5897 O O . ASP B 1 290 ? -5.773 -10.703 -3.828 1 97.44 290 ASP B O 1
ATOM 5901 N N . SER B 1 291 ? -6.617 -12.25 -5.172 1 97.31 291 SER B N 1
ATOM 5902 C CA . SER B 1 291 ? -7.77 -12.531 -4.32 1 97.31 291 SER B CA 1
ATOM 5903 C C . SER B 1 291 ? -7.352 -13.227 -3.031 1 97.31 291 SER B C 1
ATOM 5905 O O . SER B 1 291 ? -7.699 -12.781 -1.937 1 97.31 291 SER B O 1
ATOM 5907 N N . ILE B 1 292 ? -6.559 -14.234 -3.115 1 98 292 ILE B N 1
ATOM 5908 C CA . ILE B 1 292 ? -6.32 -15.055 -1.932 1 98 292 ILE B CA 1
ATOM 5909 C C . ILE B 1 292 ? -5.242 -14.414 -1.065 1 98 292 ILE B C 1
ATOM 5911 O O . ILE B 1 292 ? -5.203 -14.625 0.149 1 98 292 ILE B O 1
ATOM 5915 N N . GLU B 1 293 ? -4.387 -13.617 -1.701 1 97.69 293 GLU B N 1
ATOM 5916 C CA . GLU B 1 293 ? -3.309 -13.016 -0.926 1 97.69 293 GLU B CA 1
ATOM 5917 C C . GLU B 1 293 ? -3.727 -11.656 -0.364 1 97.69 293 GLU B C 1
ATOM 5919 O O . GLU B 1 293 ? -3.461 -11.352 0.801 1 97.69 293 GLU B O 1
ATOM 5924 N N . PHE B 1 294 ? -4.438 -10.875 -1.177 1 94.94 294 PHE B N 1
ATOM 5925 C CA . PHE B 1 294 ? -4.746 -9.508 -0.777 1 94.94 294 PHE B CA 1
ATOM 5926 C C . PHE B 1 294 ? -6.223 -9.375 -0.429 1 94.94 294 PHE B C 1
ATOM 5928 O O . PHE B 1 294 ? -6.637 -8.367 0.152 1 94.94 294 PHE B O 1
ATOM 5935 N N . GLY B 1 295 ? -7.059 -10.312 -0.801 1 92.5 295 GLY B N 1
ATOM 5936 C CA . GLY B 1 295 ? -8.492 -10.203 -0.6 1 92.5 295 GLY B CA 1
ATOM 5937 C C . GLY B 1 295 ? -9.211 -9.508 -1.744 1 92.5 295 GLY B C 1
ATOM 5938 O O . GLY B 1 295 ? -10.422 -9.312 -1.699 1 92.5 295 GLY B O 1
ATOM 5939 N N . GLY B 1 296 ? -8.477 -9.117 -2.775 1 91.56 296 GLY B N 1
ATOM 5940 C CA . GLY B 1 296 ? -9.055 -8.422 -3.912 1 91.56 296 GLY B CA 1
ATOM 5941 C C . GLY B 1 296 ? -9.477 -7 -3.586 1 91.56 296 GLY B C 1
ATOM 5942 O O . GLY B 1 296 ? -9.492 -6.602 -2.418 1 91.56 296 GLY B O 1
ATOM 5943 N N . ASP B 1 297 ? -9.727 -6.199 -4.598 1 87.38 297 ASP B N 1
ATOM 5944 C CA . ASP B 1 297 ? -10.312 -4.871 -4.469 1 87.38 297 ASP B CA 1
ATOM 5945 C C . ASP B 1 297 ? -11.586 -4.754 -5.305 1 87.38 297 ASP B C 1
ATOM 5947 O O . ASP B 1 297 ? -12.062 -5.742 -5.859 1 87.38 297 ASP B O 1
ATOM 5951 N N . SER B 1 298 ? -12.188 -3.609 -5.32 1 83.19 298 SER B N 1
ATOM 5952 C CA . SER B 1 298 ? -13.484 -3.416 -5.945 1 83.19 298 SER B CA 1
ATOM 5953 C C . SER B 1 298 ? -13.438 -3.734 -7.438 1 83.19 298 SER B C 1
ATOM 5955 O O . SER B 1 298 ? -14.445 -4.109 -8.031 1 83.19 298 SER B O 1
ATOM 5957 N N . ILE B 1 299 ? -12.258 -3.699 -8.047 1 86.81 299 ILE B N 1
ATOM 5958 C CA . ILE B 1 299 ? -12.117 -3.943 -9.477 1 86.81 299 ILE B CA 1
ATOM 5959 C C . ILE B 1 299 ? -11.672 -5.383 -9.711 1 86.81 299 ILE B C 1
ATOM 5961 O O . ILE B 1 299 ? -12.273 -6.105 -10.508 1 86.81 299 ILE B O 1
ATOM 5965 N N . SER B 1 300 ? -10.656 -5.801 -9 1 92.94 300 SER B N 1
ATOM 5966 C CA . SER B 1 300 ? -10.062 -7.105 -9.258 1 92.94 300 SER B CA 1
ATOM 5967 C C . SER B 1 300 ? -11.023 -8.234 -8.898 1 92.94 300 SER B C 1
ATOM 5969 O O . SER B 1 300 ? -10.977 -9.312 -9.492 1 92.94 300 SER B O 1
ATOM 5971 N N . LYS B 1 301 ? -11.945 -8.016 -7.973 1 92.75 301 LYS B N 1
ATOM 5972 C CA . LYS B 1 301 ? -12.945 -9.023 -7.637 1 92.75 301 LYS B CA 1
ATOM 5973 C C . LYS B 1 301 ? -13.875 -9.289 -8.82 1 92.75 301 LYS B C 1
ATOM 5975 O O . LYS B 1 301 ? -14.203 -10.445 -9.109 1 92.75 301 LYS B O 1
ATOM 5980 N N . VAL B 1 302 ? -14.227 -8.188 -9.453 1 92.19 302 VAL B N 1
ATOM 5981 C CA . VAL B 1 302 ? -15.109 -8.305 -10.609 1 92.19 302 VAL B CA 1
ATOM 5982 C C . VAL B 1 302 ? -14.367 -8.984 -11.758 1 92.19 302 VAL B C 1
ATOM 5984 O O . VAL B 1 302 ? -14.898 -9.891 -12.398 1 92.19 302 VAL B O 1
ATOM 5987 N N . PHE B 1 303 ? -13.141 -8.57 -12 1 95.06 303 PHE B N 1
ATOM 5988 C CA . PHE B 1 303 ? -12.336 -9.133 -13.086 1 95.06 303 PHE B CA 1
ATOM 5989 C C . PHE B 1 303 ? -12.07 -10.609 -12.844 1 95.06 303 PHE B C 1
ATOM 5991 O O . PHE B 1 303 ? -12.164 -11.422 -13.773 1 95.06 303 PHE B O 1
ATOM 5998 N N . ALA B 1 304 ? -11.766 -10.969 -11.609 1 97.25 304 ALA B N 1
ATOM 5999 C CA . ALA B 1 304 ? -11.516 -12.367 -11.258 1 97.25 304 ALA B CA 1
ATOM 6000 C C . ALA B 1 304 ? -12.742 -13.227 -11.547 1 97.25 304 ALA B C 1
ATOM 6002 O O . ALA B 1 304 ? -12.633 -14.289 -12.156 1 97.25 304 ALA B O 1
ATOM 6003 N N . TYR B 1 305 ? -13.867 -12.758 -11.172 1 96.69 305 TYR B N 1
ATOM 6004 C CA . TYR B 1 305 ? -15.094 -13.523 -11.359 1 96.69 305 TYR B CA 1
ATOM 6005 C C . TYR B 1 305 ? -15.422 -13.664 -12.844 1 96.69 305 TYR B C 1
ATOM 6007 O O . TYR B 1 305 ? -15.93 -14.703 -13.273 1 96.69 305 TYR B O 1
ATOM 6015 N N . ARG B 1 306 ? -15.156 -12.625 -13.562 1 96.31 306 ARG B N 1
ATOM 6016 C CA . ARG B 1 306 ? -15.398 -12.695 -15 1 96.31 306 ARG B CA 1
ATOM 6017 C C . ARG B 1 306 ? -14.5 -13.742 -15.656 1 96.31 306 ARG B C 1
ATOM 6019 O O . ARG B 1 306 ? -14.953 -14.508 -16.5 1 96.31 306 ARG B O 1
ATOM 6026 N N . VAL B 1 307 ? -13.258 -13.805 -15.273 1 97.94 307 VAL B N 1
ATOM 6027 C CA . VAL B 1 307 ? -12.328 -14.797 -15.797 1 97.94 307 VAL B CA 1
ATOM 6028 C C . VAL B 1 307 ? -12.797 -16.203 -15.414 1 97.94 307 VAL B C 1
ATOM 6030 O O . VAL B 1 307 ? -12.797 -17.109 -16.234 1 97.94 307 VAL B O 1
ATOM 6033 N N . TYR B 1 308 ? -13.242 -16.375 -14.172 1 98.38 308 TYR B N 1
ATOM 6034 C CA . TYR B 1 308 ? -13.805 -17.625 -13.695 1 98.38 308 TYR B CA 1
ATOM 6035 C C . TYR B 1 308 ? -15.055 -18 -14.477 1 98.38 308 TYR B C 1
ATOM 6037 O O . TYR B 1 308 ? -15.188 -19.125 -14.945 1 98.38 308 TYR B O 1
ATOM 6045 N N . LYS B 1 309 ? -15.953 -17.031 -14.641 1 97.81 309 LYS B N 1
ATOM 6046 C CA . LYS B 1 309 ? -17.25 -17.266 -15.266 1 97.81 309 LYS B CA 1
ATOM 6047 C C . LYS B 1 309 ? -17.094 -17.672 -16.734 1 97.81 309 LYS B C 1
ATOM 6049 O O . LYS B 1 309 ? -17.844 -18.516 -17.219 1 97.81 309 LYS B O 1
ATOM 6054 N N . ALA B 1 310 ? -16.188 -17.047 -17.375 1 98.19 310 ALA B N 1
ATOM 6055 C CA . ALA B 1 310 ? -15.953 -17.438 -18.766 1 98.19 310 ALA B CA 1
ATOM 6056 C C . ALA B 1 310 ? -15.586 -18.906 -18.875 1 98.19 310 ALA B C 1
ATOM 6058 O O . ALA B 1 310 ? -15.977 -19.578 -19.828 1 98.19 310 ALA B O 1
ATOM 6059 N N . GLN B 1 311 ? -14.797 -19.391 -18 1 98.5 311 GLN B N 1
ATOM 6060 C CA . GLN B 1 311 ? -14.383 -20.797 -18 1 98.5 311 GLN B CA 1
ATOM 6061 C C . GLN B 1 311 ? -15.547 -21.719 -17.656 1 98.5 311 GLN B C 1
ATOM 6063 O O . GLN B 1 311 ? -15.695 -22.797 -18.25 1 98.5 311 GLN B O 1
ATOM 6068 N N . GLU B 1 312 ? -16.406 -21.281 -16.75 1 98.56 312 GLU B N 1
ATOM 6069 C CA . GLU B 1 312 ? -17.641 -22.016 -16.453 1 98.56 312 GLU B CA 1
ATOM 6070 C C . GLU B 1 312 ? -18.531 -22.125 -17.688 1 98.56 312 GLU B C 1
ATOM 6072 O O . GLU B 1 312 ? -19.078 -23.188 -17.969 1 98.56 312 GLU B O 1
ATOM 6077 N N . GLU B 1 313 ? -18.672 -21.031 -18.344 1 98.25 313 GLU B N 1
ATOM 6078 C CA . GLU B 1 313 ? -19.516 -21.016 -19.531 1 98.25 313 GLU B CA 1
ATOM 6079 C C . GLU B 1 313 ? -18.969 -21.938 -20.625 1 98.25 313 GLU B C 1
ATOM 6081 O O . GLU B 1 313 ? -19.719 -22.562 -21.344 1 98.25 313 GLU B O 1
ATOM 6086 N N . ARG B 1 314 ? -17.625 -21.938 -20.734 1 97.94 314 ARG B N 1
ATOM 6087 C CA . ARG B 1 314 ? -17.016 -22.875 -21.688 1 97.94 314 ARG B CA 1
ATOM 6088 C C . ARG B 1 314 ? -17.375 -24.312 -21.328 1 97.94 314 ARG B C 1
ATOM 6090 O O . ARG B 1 314 ? -17.672 -25.125 -22.203 1 97.94 314 ARG B O 1
ATOM 6097 N N . TYR B 1 315 ? -17.312 -24.672 -20.094 1 98.12 315 TYR B N 1
ATOM 6098 C CA . TYR B 1 315 ? -17.656 -26 -19.625 1 98.12 315 TYR B CA 1
ATOM 6099 C C . TYR B 1 315 ? -19.109 -26.328 -19.938 1 98.12 315 TYR B C 1
ATOM 6101 O O . TYR B 1 315 ? -19.422 -27.438 -20.375 1 98.12 315 TYR B O 1
ATOM 6109 N N . LYS B 1 316 ? -19.984 -25.406 -19.719 1 97.62 316 LYS B N 1
ATOM 6110 C CA . LYS B 1 316 ? -21.406 -25.609 -19.984 1 97.62 316 LYS B CA 1
ATOM 6111 C C . LYS B 1 316 ? -21.641 -25.875 -21.469 1 97.62 316 LYS B C 1
ATOM 6113 O O . LYS B 1 316 ? -22.484 -26.719 -21.812 1 97.62 316 LYS B O 1
ATOM 6118 N N . LYS B 1 317 ? -20.891 -25.203 -22.203 1 97.12 317 LYS B N 1
ATOM 6119 C CA . LYS B 1 317 ? -21.094 -25.281 -23.641 1 97.12 317 LYS B CA 1
ATOM 6120 C C . LYS B 1 317 ? -20.438 -26.531 -24.219 1 97.12 317 LYS B C 1
ATOM 6122 O O . LYS B 1 317 ? -21 -27.188 -25.094 1 97.12 317 LYS B O 1
ATOM 6127 N N . LEU B 1 318 ? -19.219 -26.844 -23.766 1 96.44 318 LEU B N 1
ATOM 6128 C CA . LEU B 1 318 ? -18.422 -27.875 -24.453 1 96.44 318 LEU B CA 1
ATOM 6129 C C . LEU B 1 318 ? -18.344 -29.141 -23.594 1 96.44 318 LEU B C 1
ATOM 6131 O O . LEU B 1 318 ? -17.938 -30.188 -24.094 1 96.44 318 LEU B O 1
ATOM 6135 N N . GLY B 1 319 ? -18.688 -29.031 -22.328 1 96.25 319 GLY B N 1
ATOM 6136 C CA . GLY B 1 319 ? -18.531 -30.156 -21.422 1 96.25 319 GLY B CA 1
ATOM 6137 C C . GLY B 1 319 ? -17.094 -30.406 -21.016 1 96.25 319 GLY B C 1
ATOM 6138 O O . GLY B 1 319 ? -16.766 -31.484 -20.5 1 96.25 319 GLY B O 1
ATOM 6139 N N . VAL B 1 320 ? -16.25 -29.438 -21.266 1 96.56 320 VAL B N 1
ATOM 6140 C CA . VAL B 1 320 ? -14.836 -29.562 -20.953 1 96.56 320 VAL B CA 1
ATOM 6141 C C . VAL B 1 320 ? -14.5 -28.734 -19.703 1 96.56 320 VAL B C 1
ATOM 6143 O O . VAL B 1 320 ? -14.672 -27.516 -19.703 1 96.56 320 VAL B O 1
ATOM 6146 N N . LEU B 1 321 ? -14.055 -29.453 -18.641 1 97.94 321 LEU B N 1
ATOM 6147 C CA . LEU B 1 321 ? -13.602 -28.719 -17.453 1 97.94 321 LEU B CA 1
ATOM 6148 C C . LEU B 1 321 ? -12.461 -27.781 -17.812 1 97.94 321 LEU B C 1
ATOM 6150 O O . LEU B 1 321 ? -11.477 -28.188 -18.438 1 97.94 321 LEU B O 1
ATOM 6154 N N . THR B 1 322 ? -12.648 -26.516 -17.453 1 98.38 322 THR B N 1
ATOM 6155 C CA . THR B 1 322 ? -11.695 -25.5 -17.891 1 98.38 322 THR B CA 1
ATOM 6156 C C . THR B 1 322 ? -11.211 -24.672 -16.688 1 98.38 322 THR B C 1
ATOM 6158 O O . THR B 1 322 ? -12.023 -24.094 -15.961 1 98.38 322 THR B O 1
ATOM 6161 N N . ALA B 1 323 ? -9.984 -24.641 -16.406 1 98.75 323 ALA B N 1
ATOM 6162 C CA . ALA B 1 323 ? -9.219 -23.766 -15.523 1 98.75 323 ALA B CA 1
ATOM 6163 C C . ALA B 1 323 ? -7.832 -23.484 -16.094 1 98.75 323 ALA B C 1
ATOM 6165 O O . ALA B 1 323 ? -6.883 -24.234 -15.82 1 98.75 323 ALA B O 1
ATOM 6166 N N . VAL B 1 324 ? -7.785 -22.391 -16.859 1 98.25 324 VAL B N 1
ATOM 6167 C CA . VAL B 1 324 ? -6.57 -22.156 -17.641 1 98.25 324 VAL B CA 1
ATOM 6168 C C . VAL B 1 324 ? -5.641 -21.219 -16.875 1 98.25 324 VAL B C 1
ATOM 6170 O O . VAL B 1 324 ? -6.102 -20.328 -16.141 1 98.25 324 VAL B O 1
ATOM 6173 N N . SER B 1 325 ? -4.363 -21.422 -16.969 1 98.19 325 SER B N 1
ATOM 6174 C CA . SER B 1 325 ? -3.264 -20.609 -16.469 1 98.19 325 SER B CA 1
ATOM 6175 C C . SER B 1 325 ? -1.964 -20.906 -17.203 1 98.19 325 SER B C 1
ATOM 6177 O O . SER B 1 325 ? -1.964 -21.641 -18.203 1 98.19 325 SER B O 1
ATOM 6179 N N . GLU B 1 326 ? -0.923 -20.234 -16.906 1 96.75 326 GLU B N 1
ATOM 6180 C CA . GLU B 1 326 ? 0.395 -20.641 -17.375 1 96.75 326 GLU B CA 1
ATOM 6181 C C . GLU B 1 326 ? 0.951 -21.781 -16.531 1 96.75 326 GLU B C 1
ATOM 6183 O O . GLU B 1 326 ? 0.83 -21.766 -15.305 1 96.75 326 GLU B O 1
ATOM 6188 N N . ASP B 1 327 ? 1.474 -22.844 -17.203 1 97 327 ASP B N 1
ATOM 6189 C CA . ASP B 1 327 ? 1.948 -24.016 -16.469 1 97 327 ASP B CA 1
ATOM 6190 C C . ASP B 1 327 ? 3.16 -24.641 -17.156 1 97 327 ASP B C 1
ATOM 6192 O O . ASP B 1 327 ? 3.279 -24.578 -18.375 1 97 327 ASP B O 1
ATOM 6196 N N . HIS B 1 328 ? 3.967 -25.219 -16.344 1 96.31 328 HIS B N 1
ATOM 6197 C CA . HIS B 1 328 ? 4.941 -26.172 -16.859 1 96.31 328 HIS B CA 1
ATOM 6198 C C . HIS B 1 328 ? 4.262 -27.453 -17.328 1 96.31 328 HIS B C 1
ATOM 6200 O O . HIS B 1 328 ? 3.244 -27.859 -16.766 1 96.31 328 HIS B O 1
ATOM 6206 N N . ILE B 1 329 ? 4.805 -28.016 -18.375 1 96.25 329 ILE B N 1
ATOM 6207 C CA . ILE B 1 329 ? 4.305 -29.312 -18.844 1 96.25 329 ILE B CA 1
ATOM 6208 C C . ILE B 1 329 ? 5.457 -30.297 -18.938 1 96.25 329 ILE B C 1
ATOM 6210 O O . ILE B 1 329 ? 6.629 -29.906 -18.938 1 96.25 329 ILE B O 1
ATOM 6214 N N . ASP B 1 330 ? 5.141 -31.609 -18.969 1 96.56 330 ASP B N 1
ATOM 6215 C CA . ASP B 1 330 ? 6.137 -32.656 -18.797 1 96.56 330 ASP B CA 1
ATOM 6216 C C . ASP B 1 330 ? 6.727 -33.094 -20.141 1 96.56 330 ASP B C 1
ATOM 6218 O O . ASP B 1 330 ? 7.289 -34.188 -20.266 1 96.56 330 ASP B O 1
ATOM 6222 N N . GLN B 1 331 ? 6.527 -32.281 -21.172 1 94.69 331 GLN B N 1
ATOM 6223 C CA . GLN B 1 331 ? 7.09 -32.469 -22.5 1 94.69 331 GLN B CA 1
ATOM 6224 C C . GLN B 1 331 ? 7.355 -31.125 -23.188 1 94.69 331 GLN B C 1
ATOM 6226 O O . GLN B 1 331 ? 6.871 -30.094 -22.734 1 94.69 331 GLN B O 1
ATOM 6231 N N . ALA B 1 332 ? 8.219 -31.141 -24.219 1 92.5 332 ALA B N 1
ATOM 6232 C CA . ALA B 1 332 ? 8.445 -29.891 -24.938 1 92.5 332 ALA B CA 1
ATOM 6233 C C . ALA B 1 332 ? 7.129 -29.281 -25.406 1 92.5 332 ALA B C 1
ATOM 6235 O O . ALA B 1 332 ? 6.227 -29.984 -25.844 1 92.5 332 ALA B O 1
ATOM 6236 N N . PRO B 1 333 ? 6.957 -28.047 -25.234 1 93.75 333 PRO B N 1
ATOM 6237 C CA . PRO B 1 333 ? 7.922 -26.969 -25.016 1 93.75 333 PRO B CA 1
ATOM 6238 C C . PRO B 1 333 ? 8.117 -26.656 -23.531 1 93.75 333 PRO B C 1
ATOM 6240 O O . PRO B 1 333 ? 8.727 -25.625 -23.188 1 93.75 333 PRO B O 1
ATOM 6243 N N . TYR B 1 334 ? 7.625 -27.406 -22.578 1 92.69 334 TYR B N 1
ATOM 6244 C CA . TYR B 1 334 ? 7.863 -27.484 -21.141 1 92.69 334 TYR B CA 1
ATOM 6245 C C . TYR B 1 334 ? 7.152 -26.344 -20.406 1 92.69 334 TYR B C 1
ATOM 6247 O O . TYR B 1 334 ? 7.09 -26.344 -19.172 1 92.69 334 TYR B O 1
ATOM 6255 N N . PHE B 1 335 ? 6.727 -25.391 -21.156 1 94.62 335 PHE B N 1
ATOM 6256 C CA . PHE B 1 335 ? 5.957 -24.297 -20.547 1 94.62 335 PHE B CA 1
ATOM 6257 C C . PHE B 1 335 ? 4.953 -23.734 -21.547 1 94.62 335 PHE B C 1
ATOM 6259 O O . PHE B 1 335 ? 5.293 -23.469 -22.703 1 94.62 335 PHE B O 1
ATOM 6266 N N . VAL B 1 336 ? 3.713 -23.594 -21.094 1 96.75 336 VAL B N 1
ATOM 6267 C CA . VAL B 1 336 ? 2.648 -23.141 -21.969 1 96.75 336 VAL B CA 1
ATOM 6268 C C . VAL B 1 336 ? 1.762 -22.141 -21.234 1 96.75 336 VAL B C 1
ATOM 6270 O O . VAL B 1 336 ? 1.432 -22.328 -20.062 1 96.75 336 VAL B O 1
ATOM 6273 N N . TYR B 1 337 ? 1.427 -21.031 -21.922 1 96.81 337 TYR B N 1
ATOM 6274 C CA . TYR B 1 337 ? 0.389 -20.125 -21.469 1 96.81 337 TYR B CA 1
ATOM 6275 C C . TYR B 1 337 ? -0.977 -20.531 -22 1 96.81 337 TYR B C 1
ATOM 6277 O O . TYR B 1 337 ? -1.297 -20.281 -23.172 1 96.81 337 TYR B O 1
ATOM 6285 N N . ASN B 1 338 ? -1.732 -21.203 -21.172 1 97.88 338 ASN B N 1
ATOM 6286 C CA . ASN B 1 338 ? -3.139 -21.438 -21.484 1 97.88 338 ASN B CA 1
ATOM 6287 C C . ASN B 1 338 ? -4.02 -20.281 -21.031 1 97.88 338 ASN B C 1
ATOM 6289 O O . ASN B 1 338 ? -4.172 -20.031 -19.844 1 97.88 338 ASN B O 1
ATOM 6293 N N . THR B 1 339 ? -4.629 -19.562 -21.984 1 97.88 339 THR B N 1
ATOM 6294 C CA . THR B 1 339 ? -5.246 -18.281 -21.656 1 97.88 339 THR B CA 1
ATOM 6295 C C . THR B 1 339 ? -6.727 -18.281 -22.047 1 97.88 339 THR B C 1
ATOM 6297 O O . THR B 1 339 ? -7.156 -19.062 -22.891 1 97.88 339 THR B O 1
ATOM 6300 N N . VAL B 1 340 ? -7.473 -17.438 -21.375 1 98.25 340 VAL B N 1
ATOM 6301 C CA . VAL B 1 340 ? -8.82 -17.125 -21.828 1 98.25 340 VAL B CA 1
ATOM 6302 C C . VAL B 1 340 ? -8.75 -16.297 -23.109 1 98.25 340 VAL B C 1
ATOM 6304 O O . VAL B 1 340 ? -9.547 -16.484 -24.031 1 98.25 340 VAL B O 1
ATOM 6307 N N . PHE B 1 341 ? -7.77 -15.43 -23.094 1 97.06 341 PHE B N 1
ATOM 6308 C CA . PHE B 1 341 ? -7.555 -14.57 -24.25 1 97.06 341 PHE B CA 1
ATOM 6309 C C . PHE B 1 341 ? -6.098 -14.125 -24.328 1 97.06 341 PHE B C 1
ATOM 6311 O O . PHE B 1 341 ? -5.48 -13.82 -23.297 1 97.06 341 PHE B O 1
ATOM 6318 N N . SER B 1 342 ? -5.5 -14.164 -25.453 1 95.62 342 SER B N 1
ATOM 6319 C CA . SER B 1 342 ? -4.199 -13.547 -25.703 1 95.62 342 SER B CA 1
ATOM 6320 C C . SER B 1 342 ? -3.965 -13.297 -27.188 1 95.62 342 SER B C 1
ATOM 6322 O O . SER B 1 342 ? -4.359 -14.117 -28.016 1 95.62 342 SER B O 1
ATOM 6324 N N . ASP B 1 343 ? -3.438 -12.203 -27.469 1 93.31 343 ASP B N 1
ATOM 6325 C CA . ASP B 1 343 ? -2.953 -11.898 -28.812 1 93.31 343 ASP B CA 1
ATOM 6326 C C . ASP B 1 343 ? -4.082 -11.992 -29.844 1 93.31 343 ASP B C 1
ATOM 6328 O O . ASP B 1 343 ? -3.914 -12.578 -30.906 1 93.31 343 ASP B O 1
ATOM 6332 N N . GLY B 1 344 ? -5.258 -11.562 -29.406 1 93 344 GLY B N 1
ATOM 6333 C CA . GLY B 1 344 ? -6.383 -11.461 -30.328 1 93 344 GLY B CA 1
ATOM 6334 C C . GLY B 1 344 ? -7.145 -12.766 -30.469 1 93 344 GLY B C 1
ATOM 6335 O O . GLY B 1 344 ? -8.117 -12.828 -31.234 1 93 344 GLY B O 1
ATOM 6336 N N . LYS B 1 345 ? -6.781 -13.758 -29.766 1 95.69 345 LYS B N 1
ATOM 6337 C CA . LYS B 1 345 ? -7.41 -15.07 -29.906 1 95.69 345 LYS B CA 1
ATOM 6338 C C . LYS B 1 345 ? -8.023 -15.531 -28.578 1 95.69 345 LYS B C 1
ATOM 6340 O O . LYS B 1 345 ? -7.402 -15.398 -27.531 1 95.69 345 LYS B O 1
ATOM 6345 N N . LYS B 1 346 ? -9.219 -16.047 -28.672 1 97.12 346 LYS B N 1
ATOM 6346 C CA . LYS B 1 346 ? -9.906 -16.625 -27.531 1 97.12 346 LYS B CA 1
ATOM 6347 C C . LYS B 1 346 ? -9.375 -18.031 -27.234 1 97.12 346 LYS B C 1
ATOM 6349 O O . LYS B 1 346 ? -9.062 -18.797 -28.141 1 97.12 346 LYS B O 1
ATOM 6354 N N . TRP B 1 347 ? -9.258 -18.344 -25.938 1 97.5 347 TRP B N 1
ATOM 6355 C CA . TRP B 1 347 ? -8.781 -19.641 -25.469 1 97.5 347 TRP B CA 1
ATOM 6356 C C . TRP B 1 347 ? -7.469 -20.016 -26.141 1 97.5 347 TRP B C 1
ATOM 6358 O O . TRP B 1 347 ? -7.312 -21.141 -26.609 1 97.5 347 TRP B O 1
ATOM 6368 N N . ASN B 1 348 ? -6.605 -19.016 -26.219 1 96.31 348 ASN B N 1
ATOM 6369 C CA . ASN B 1 348 ? -5.316 -19.188 -26.875 1 96.31 348 ASN B CA 1
ATOM 6370 C C . ASN B 1 348 ? -4.32 -19.922 -25.984 1 96.31 348 ASN B C 1
ATOM 6372 O O . ASN B 1 348 ? -4.211 -19.625 -24.797 1 96.31 348 ASN B O 1
ATOM 6376 N N . ALA B 1 349 ? -3.68 -20.969 -26.469 1 97.56 349 ALA B N 1
ATOM 6377 C CA . ALA B 1 349 ? -2.529 -21.625 -25.844 1 97.56 349 ALA B CA 1
ATOM 6378 C C . ALA B 1 349 ? -1.254 -21.359 -26.641 1 97.56 349 ALA B C 1
ATOM 6380 O O . ALA B 1 349 ? -1.169 -21.703 -27.812 1 97.56 349 ALA B O 1
ATOM 6381 N N . ILE B 1 350 ? -0.309 -20.703 -26 1 95.94 350 ILE B N 1
ATOM 6382 C CA . ILE B 1 350 ? 0.862 -20.266 -26.75 1 95.94 350 ILE B CA 1
ATOM 6383 C C . ILE B 1 350 ? 2.113 -20.422 -25.891 1 95.94 350 ILE B C 1
ATOM 6385 O O . ILE B 1 350 ? 2.025 -20.484 -24.656 1 95.94 350 ILE B O 1
ATOM 6389 N N . THR B 1 351 ? 3.207 -20.578 -26.547 1 93.5 351 THR B N 1
ATOM 6390 C CA . THR B 1 351 ? 4.488 -20.562 -25.844 1 93.5 351 THR B CA 1
ATOM 6391 C C . THR B 1 351 ? 4.91 -19.141 -25.516 1 93.5 351 THR B C 1
ATOM 6393 O O . THR B 1 351 ? 4.219 -18.188 -25.875 1 93.5 351 THR B O 1
ATOM 6396 N N . ASP B 1 352 ? 6.066 -19 -24.828 1 86.25 352 ASP B N 1
ATOM 6397 C CA . ASP B 1 352 ? 6.582 -17.688 -24.453 1 86.25 352 ASP B CA 1
ATOM 6398 C C . ASP B 1 352 ? 7.043 -16.906 -25.688 1 86.25 352 ASP B C 1
ATOM 6400 O O . ASP B 1 352 ? 7.086 -15.672 -25.656 1 86.25 352 ASP B O 1
ATOM 6404 N N . THR B 1 353 ? 7.297 -17.641 -26.75 1 86 353 THR B N 1
ATOM 6405 C CA . THR B 1 353 ? 7.754 -17 -27.984 1 86 353 THR B CA 1
ATOM 6406 C C . THR B 1 353 ? 6.582 -16.734 -28.922 1 86 353 THR B C 1
ATOM 6408 O O . THR B 1 353 ? 6.766 -16.188 -30.016 1 86 353 THR B O 1
ATOM 6411 N N . GLY B 1 354 ? 5.414 -17.219 -28.547 1 88.25 354 GLY B N 1
ATOM 6412 C CA . GLY B 1 354 ? 4.234 -16.906 -29.328 1 88.25 354 GLY B CA 1
ATOM 6413 C C . GLY B 1 354 ? 3.83 -18.031 -30.266 1 88.25 354 GLY B C 1
ATOM 6414 O O . GLY B 1 354 ? 2.871 -17.906 -31.031 1 88.25 354 GLY B O 1
ATOM 6415 N N . ASP B 1 355 ? 4.496 -19.156 -30.188 1 93.69 355 ASP B N 1
ATOM 6416 C CA . ASP B 1 355 ? 4.16 -20.297 -31.016 1 93.69 355 ASP B CA 1
ATOM 6417 C C . ASP B 1 355 ? 2.879 -20.969 -30.547 1 93.69 355 ASP B C 1
ATOM 6419 O O . ASP B 1 355 ? 2.59 -20.984 -29.344 1 93.69 355 ASP B O 1
ATOM 6423 N N . ASP B 1 356 ? 2.221 -21.531 -31.516 1 96.25 356 ASP B N 1
ATOM 6424 C CA . ASP B 1 356 ? 0.98 -22.234 -31.188 1 96.25 356 ASP B CA 1
ATOM 6425 C C . ASP B 1 356 ? 1.246 -23.438 -30.312 1 96.25 356 ASP B C 1
ATOM 6427 O O . ASP B 1 356 ? 2.084 -24.281 -30.641 1 96.25 356 ASP B O 1
ATOM 6431 N N . ALA B 1 357 ? 0.556 -23.516 -29.25 1 97.5 357 ALA B N 1
ATOM 6432 C CA . ALA B 1 357 ? 0.667 -24.641 -28.312 1 97.5 357 ALA B CA 1
ATOM 6433 C C . ALA B 1 357 ? -0.707 -25.219 -27.984 1 97.5 357 ALA B C 1
ATOM 6435 O O . ALA B 1 357 ? -0.925 -25.719 -26.875 1 97.5 357 ALA B O 1
ATOM 6436 N N . SER B 1 358 ? -1.62 -25.125 -28.859 1 96.62 358 SER B N 1
ATOM 6437 C CA . SER B 1 358 ? -3.002 -25.547 -28.641 1 96.62 358 SER B CA 1
ATOM 6438 C C . SER B 1 358 ? -3.09 -27.031 -28.328 1 96.62 358 SER B C 1
ATOM 6440 O O . SER B 1 358 ? -4.004 -27.469 -27.609 1 96.62 358 SER B O 1
ATOM 6442 N N . GLU B 1 359 ? -2.137 -27.797 -28.828 1 96.38 359 GLU B N 1
ATOM 6443 C CA . GLU B 1 359 ? -2.121 -29.234 -28.562 1 96.38 359 GLU B CA 1
ATOM 6444 C C . GLU B 1 359 ? -1.823 -29.531 -27.094 1 96.38 359 GLU B C 1
ATOM 6446 O O . GLU B 1 359 ? -2.1 -30.641 -26.625 1 96.38 359 GLU B O 1
ATOM 6451 N N . PHE B 1 360 ? -1.332 -28.531 -26.359 1 96.94 360 PHE B N 1
ATOM 6452 C CA . PHE B 1 360 ? -0.884 -28.75 -24.984 1 96.94 360 PHE B CA 1
ATOM 6453 C C . PHE B 1 360 ? -1.778 -28 -24 1 96.94 360 PHE B C 1
ATOM 6455 O O . PHE B 1 360 ? -1.354 -27.688 -22.891 1 96.94 360 PHE B O 1
ATOM 6462 N N . ARG B 1 361 ? -2.98 -27.688 -24.422 1 96.94 361 ARG B N 1
ATOM 6463 C CA . ARG B 1 361 ? -3.92 -27.078 -23.484 1 96.94 361 ARG B CA 1
ATOM 6464 C C . ARG B 1 361 ? -4.16 -27.969 -22.281 1 96.94 361 ARG B C 1
ATOM 6466 O O . ARG B 1 361 ? -4.32 -29.188 -22.422 1 96.94 361 ARG B O 1
ATOM 6473 N N . THR B 1 362 ? -4.188 -27.328 -21.094 1 97.44 362 THR B N 1
ATOM 6474 C CA . THR B 1 362 ? -4.336 -28.141 -19.891 1 97.44 362 THR B CA 1
ATOM 6475 C C . THR B 1 362 ? -5.406 -27.547 -18.984 1 97.44 362 THR B C 1
ATOM 6477 O O . THR B 1 362 ? -5.672 -26.344 -19.016 1 97.44 362 THR B O 1
ATOM 6480 N N . LEU B 1 363 ? -6.07 -28.484 -18.234 1 98.44 363 LEU B N 1
ATOM 6481 C CA . LEU B 1 363 ? -6.727 -28.125 -16.984 1 98.44 363 LEU B CA 1
ATOM 6482 C C . LEU B 1 363 ? -5.707 -27.938 -15.867 1 98.44 363 LEU B C 1
ATOM 6484 O O . LEU B 1 363 ? -5.035 -28.891 -15.469 1 98.44 363 LEU B O 1
ATOM 6488 N N . SER B 1 364 ? -5.574 -26.734 -15.375 1 98.75 364 SER B N 1
ATOM 6489 C CA . SER B 1 364 ? -4.539 -26.391 -14.414 1 98.75 364 SER B CA 1
ATOM 6490 C C . SER B 1 364 ? -4.953 -26.781 -12.992 1 98.75 364 SER B C 1
ATOM 6492 O O . SER B 1 364 ? -5.992 -26.344 -12.508 1 98.75 364 SER B O 1
ATOM 6494 N N . THR B 1 365 ? -4.094 -27.5 -12.297 1 98.88 365 THR B N 1
ATOM 6495 C CA . THR B 1 365 ? -4.348 -27.891 -10.914 1 98.88 365 THR B CA 1
ATOM 6496 C C . THR B 1 365 ? -4.402 -26.656 -10.008 1 98.88 365 THR B C 1
ATOM 6498 O O . THR B 1 365 ? -5.344 -26.5 -9.227 1 98.88 365 THR B O 1
ATOM 6501 N N . LYS B 1 366 ? -3.418 -25.781 -10.133 1 98.81 366 LYS B N 1
ATOM 6502 C CA . LYS B 1 366 ? -3.354 -24.609 -9.25 1 98.81 366 LYS B CA 1
ATOM 6503 C C . LYS B 1 366 ? -4.52 -23.672 -9.5 1 98.81 366 LYS B C 1
ATOM 6505 O O . LYS B 1 366 ? -5.062 -23.078 -8.562 1 98.81 366 LYS B O 1
ATOM 6510 N N . ALA B 1 367 ? -4.934 -23.531 -10.773 1 98.88 367 ALA B N 1
ATOM 6511 C CA . ALA B 1 367 ? -6.086 -22.672 -11.055 1 98.88 367 ALA B CA 1
ATOM 6512 C C . ALA B 1 367 ? -7.363 -23.281 -10.477 1 98.88 367 ALA B C 1
ATOM 6514 O O . ALA B 1 367 ? -8.211 -22.562 -9.938 1 98.88 367 ALA B O 1
ATOM 6515 N N . ALA B 1 368 ? -7.504 -24.609 -10.578 1 98.94 368 ALA B N 1
ATOM 6516 C CA . ALA B 1 368 ? -8.68 -25.281 -10.031 1 98.94 368 ALA B CA 1
ATOM 6517 C C . ALA B 1 368 ? -8.781 -25.078 -8.523 1 98.94 368 ALA B C 1
ATOM 6519 O O . ALA B 1 368 ? -9.844 -24.734 -8.008 1 98.94 368 ALA B O 1
ATOM 6520 N N . PHE B 1 369 ? -7.695 -25.266 -7.824 1 98.94 369 PHE B N 1
ATOM 6521 C CA . PHE B 1 369 ? -7.68 -25.047 -6.383 1 98.94 369 PHE B CA 1
ATOM 6522 C C . PHE B 1 369 ? -7.961 -23.594 -6.039 1 98.94 369 PHE B C 1
ATOM 6524 O O . PHE B 1 369 ? -8.688 -23.297 -5.086 1 98.94 369 PHE B O 1
ATOM 6531 N N . GLY B 1 370 ? -7.344 -22.672 -6.832 1 98.88 370 GLY B N 1
ATOM 6532 C CA . GLY B 1 370 ? -7.582 -21.266 -6.609 1 98.88 370 GLY B CA 1
ATOM 6533 C C . GLY B 1 370 ? -9.047 -20.875 -6.73 1 98.88 370 GLY B C 1
ATOM 6534 O O . GLY B 1 370 ? -9.602 -20.25 -5.828 1 98.88 370 GLY B O 1
ATOM 6535 N N . TRP B 1 371 ? -9.672 -21.328 -7.828 1 98.88 371 TRP B N 1
ATOM 6536 C CA . TRP B 1 371 ? -11.086 -21.016 -8.039 1 98.88 371 TRP B CA 1
ATOM 6537 C C . TRP B 1 371 ? -11.961 -21.703 -6.996 1 98.88 371 TRP B C 1
ATOM 6539 O O . TRP B 1 371 ? -12.938 -21.125 -6.52 1 98.88 371 TRP B O 1
ATOM 6549 N N . TYR B 1 372 ? -11.602 -22.922 -6.621 1 98.81 372 TYR B N 1
ATOM 6550 C CA . TYR B 1 372 ? -12.312 -23.672 -5.586 1 98.81 372 TYR B CA 1
ATOM 6551 C C . TYR B 1 372 ? -12.281 -22.922 -4.258 1 98.81 372 TYR B C 1
ATOM 6553 O O . TYR B 1 372 ? -13.281 -22.891 -3.537 1 98.81 372 TYR B O 1
ATOM 6561 N N . SER B 1 373 ? -11.164 -22.344 -3.93 1 98.75 373 SER B N 1
ATOM 6562 C CA . SER B 1 373 ? -11.023 -21.641 -2.658 1 98.75 373 SER B CA 1
ATOM 6563 C C . SER B 1 373 ? -11.82 -20.344 -2.656 1 98.75 373 SER B C 1
ATOM 6565 O O . SER B 1 373 ? -12.312 -19.922 -1.609 1 98.75 373 SER B O 1
ATOM 6567 N N . LEU B 1 374 ? -12.016 -19.734 -3.801 1 98.5 374 LEU B N 1
ATOM 6568 C CA . LEU B 1 374 ? -12.602 -18.391 -3.881 1 98.5 374 LEU B CA 1
ATOM 6569 C C . LEU B 1 374 ? -14.125 -18.469 -3.955 1 98.5 374 LEU B C 1
ATOM 6571 O O . LEU B 1 374 ? -14.82 -17.656 -3.352 1 98.5 374 LEU B O 1
ATOM 6575 N N . TYR B 1 375 ? -14.633 -19.5 -4.703 1 98.31 375 TYR B N 1
ATOM 6576 C CA . TYR B 1 375 ? -16.062 -19.422 -5.023 1 98.31 375 TYR B CA 1
ATOM 6577 C C . TYR B 1 375 ? -16.781 -20.688 -4.57 1 98.31 375 TYR B C 1
ATOM 6579 O O . TYR B 1 375 ? -16.266 -21.797 -4.684 1 98.31 375 TYR B O 1
ATOM 6587 N N . ASP B 1 376 ? -17.953 -20.469 -4.051 1 97.81 376 ASP B N 1
ATOM 6588 C CA . ASP B 1 376 ? -18.859 -21.562 -3.664 1 97.81 376 ASP B CA 1
ATOM 6589 C C . ASP B 1 376 ? -19.938 -21.766 -4.719 1 97.81 376 ASP B C 1
ATOM 6591 O O . ASP B 1 376 ? -21.078 -21.344 -4.547 1 97.81 376 ASP B O 1
ATOM 6595 N N . THR B 1 377 ? -19.578 -22.438 -5.766 1 98 377 THR B N 1
ATOM 6596 C CA . THR B 1 377 ? -20.453 -22.719 -6.891 1 98 377 THR B CA 1
ATOM 6597 C C . THR B 1 377 ? -20.375 -24.203 -7.289 1 98 377 THR B C 1
ATOM 6599 O O . THR B 1 377 ? -19.375 -24.859 -6.98 1 98 377 THR B O 1
ATOM 6602 N N . PRO B 1 378 ? -21.406 -24.703 -7.973 1 98.38 378 PRO B N 1
ATOM 6603 C CA . PRO B 1 378 ? -21.312 -26.062 -8.477 1 98.38 378 PRO B CA 1
ATOM 6604 C C . PRO B 1 378 ? -20.125 -26.281 -9.406 1 98.38 378 PRO B C 1
ATOM 6606 O O . PRO B 1 378 ? -19.516 -27.344 -9.391 1 98.38 378 PRO B O 1
ATOM 6609 N N . TYR B 1 379 ? -19.734 -25.312 -10.141 1 98.69 379 TYR B N 1
ATOM 6610 C CA . TYR B 1 379 ? -18.625 -25.469 -11.086 1 98.69 379 TYR B CA 1
ATOM 6611 C C . TYR B 1 379 ? -17.297 -25.547 -10.352 1 98.69 379 TYR B C 1
ATOM 6613 O O . TYR B 1 379 ? -16.422 -26.344 -10.719 1 98.69 379 TYR B O 1
ATOM 6621 N N . ALA B 1 380 ? -17.094 -24.703 -9.336 1 98.69 380 ALA B N 1
ATOM 6622 C CA . ALA B 1 380 ? -15.891 -24.781 -8.523 1 98.69 380 ALA B CA 1
ATOM 6623 C C . ALA B 1 380 ? -15.742 -26.172 -7.91 1 98.69 380 ALA B C 1
ATOM 6625 O O . ALA B 1 380 ? -14.633 -26.703 -7.82 1 98.69 380 ALA B O 1
ATOM 6626 N N . ASN B 1 381 ? -16.891 -26.766 -7.535 1 98.19 381 ASN B N 1
ATOM 6627 C CA . ASN B 1 381 ? -16.875 -28.125 -7.012 1 98.19 381 ASN B CA 1
ATOM 6628 C C . ASN B 1 381 ? -16.516 -29.141 -8.094 1 98.19 381 ASN B C 1
ATOM 6630 O O . ASN B 1 381 ? -15.812 -30.109 -7.828 1 98.19 381 ASN B O 1
ATOM 6634 N N . ASN B 1 382 ? -17 -28.891 -9.273 1 98.56 382 ASN B N 1
ATOM 6635 C CA . ASN B 1 382 ? -16.641 -29.75 -10.391 1 98.56 382 ASN B CA 1
ATOM 6636 C C . ASN B 1 382 ? -15.141 -29.672 -10.688 1 98.56 382 ASN B C 1
ATOM 6638 O O . ASN B 1 382 ? -14.516 -30.688 -11.016 1 98.56 382 ASN B O 1
ATOM 6642 N N . LEU B 1 383 ? -14.602 -28.484 -10.602 1 98.75 383 LEU B N 1
ATOM 6643 C CA . LEU B 1 383 ? -13.18 -28.297 -10.875 1 98.75 383 LEU B CA 1
ATOM 6644 C C . LEU B 1 383 ? -12.328 -29.109 -9.906 1 98.75 383 LEU B C 1
ATOM 6646 O O . LEU B 1 383 ? -11.398 -29.812 -10.328 1 98.75 383 LEU B O 1
ATOM 6650 N N . ILE B 1 384 ? -12.656 -29 -8.609 1 98.56 384 ILE B N 1
ATOM 6651 C CA . ILE B 1 384 ? -11.828 -29.672 -7.621 1 98.56 384 ILE B CA 1
ATOM 6652 C C . ILE B 1 384 ? -11.969 -31.188 -7.781 1 98.56 384 ILE B C 1
ATOM 6654 O O . ILE B 1 384 ? -11 -31.922 -7.59 1 98.56 384 ILE B O 1
ATOM 6658 N N . LYS B 1 385 ? -13.148 -31.703 -8.102 1 97.75 385 LYS B N 1
ATOM 6659 C CA . LYS B 1 385 ? -13.344 -33.125 -8.375 1 97.75 385 LYS B CA 1
ATOM 6660 C C . LYS B 1 385 ? -12.508 -33.594 -9.57 1 97.75 385 LYS B C 1
ATOM 6662 O O . LYS B 1 385 ? -12.047 -34.719 -9.617 1 97.75 385 LYS B O 1
ATOM 6667 N N . GLY B 1 386 ? -12.328 -32.688 -10.477 1 97.62 386 GLY B N 1
ATOM 6668 C CA . GLY B 1 386 ? -11.586 -33 -11.688 1 97.62 386 GLY B CA 1
ATOM 6669 C C . GLY B 1 386 ? -10.094 -33.094 -11.453 1 97.62 386 GLY B C 1
ATOM 6670 O O . GLY B 1 386 ? -9.383 -33.75 -12.234 1 97.62 386 GLY B O 1
ATOM 6671 N N . VAL B 1 387 ? -9.609 -32.469 -10.32 1 98.19 387 VAL B N 1
ATOM 6672 C CA . VAL B 1 387 ? -8.156 -32.406 -10.203 1 98.19 387 VAL B CA 1
ATOM 6673 C C . VAL B 1 387 ? -7.723 -33.094 -8.898 1 98.19 387 VAL B C 1
ATOM 6675 O O . VAL B 1 387 ? -6.523 -33.25 -8.656 1 98.19 387 VAL B O 1
ATOM 6678 N N . ASN B 1 388 ? -8.609 -33.469 -7.965 1 94.81 388 ASN B N 1
ATOM 6679 C CA . ASN B 1 388 ? -8.25 -33.844 -6.602 1 94.81 388 ASN B CA 1
ATOM 6680 C C . ASN B 1 388 ? -7.523 -35.188 -6.551 1 94.81 388 ASN B C 1
ATOM 6682 O O . ASN B 1 388 ? -7.109 -35.625 -5.48 1 94.81 388 ASN B O 1
ATOM 6686 N N . THR B 1 389 ? -7.309 -35.844 -7.777 1 96.38 389 THR B N 1
ATOM 6687 C CA . THR B 1 389 ? -6.539 -37.094 -7.801 1 96.38 389 THR B CA 1
ATOM 6688 C C . THR B 1 389 ? -5.199 -36.875 -8.5 1 96.38 389 THR B C 1
ATOM 6690 O O . THR B 1 389 ? -4.387 -37.812 -8.586 1 96.38 389 THR B O 1
ATOM 6693 N N . LEU B 1 390 ? -4.918 -35.75 -9.008 1 98.12 390 LEU B N 1
ATOM 6694 C CA . LEU B 1 390 ? -3.709 -35.469 -9.773 1 98.12 390 LEU B CA 1
ATOM 6695 C C . LEU B 1 390 ? -2.516 -35.25 -8.852 1 98.12 390 LEU B C 1
ATOM 6697 O O . LEU B 1 390 ? -1.877 -34.188 -8.898 1 98.12 390 LEU B O 1
ATOM 6701 N N . LYS B 1 391 ? -2.188 -36.25 -8.062 1 98.06 391 LYS B N 1
ATOM 6702 C CA . LYS B 1 391 ? -1.151 -36.062 -7.047 1 98.06 391 LYS B CA 1
ATOM 6703 C C . LYS B 1 391 ? -0.428 -37.406 -6.789 1 98.06 391 LYS B C 1
ATOM 6705 O O . LYS B 1 391 ? -0.907 -38.469 -7.184 1 98.06 391 LYS B O 1
ATOM 6710 N N . SER B 1 392 ? 0.659 -37.281 -6.293 1 96.75 392 SER B N 1
ATOM 6711 C CA . SER B 1 392 ? 1.415 -38.344 -5.621 1 96.75 392 SER B CA 1
ATOM 6712 C C . SER B 1 392 ? 1.639 -38 -4.148 1 96.75 392 SER B C 1
ATOM 6714 O O . SER B 1 392 ? 2.182 -36.969 -3.822 1 96.75 392 SER B O 1
ATOM 6716 N N . ASP B 1 393 ? 1.294 -38.875 -3.289 1 93.19 393 ASP B N 1
ATOM 6717 C CA . ASP B 1 393 ? 1.419 -38.625 -1.857 1 93.19 393 ASP B CA 1
ATOM 6718 C C . ASP B 1 393 ? 2.879 -38.406 -1.463 1 93.19 393 ASP B C 1
ATOM 6720 O O . ASP B 1 393 ? 3.168 -37.75 -0.468 1 93.19 393 ASP B O 1
ATOM 6724 N N . LYS B 1 394 ? 3.715 -38.875 -2.271 1 96.69 394 LYS B N 1
ATOM 6725 C CA . LYS B 1 394 ? 5.129 -38.781 -1.917 1 96.69 394 LYS B CA 1
ATOM 6726 C C . LYS B 1 394 ? 5.82 -37.656 -2.648 1 96.69 394 LYS B C 1
ATOM 6728 O O . LYS B 1 394 ? 6.949 -37.281 -2.311 1 96.69 394 LYS B O 1
ATOM 6733 N N . GLU B 1 395 ? 5.133 -37.062 -3.619 1 98.19 395 GLU B N 1
ATOM 6734 C CA . GLU B 1 395 ? 5.852 -36.094 -4.445 1 98.19 395 GLU B CA 1
ATOM 6735 C C . GLU B 1 395 ? 5.152 -34.75 -4.445 1 98.19 395 GLU B C 1
ATOM 6737 O O . GLU B 1 395 ? 5.797 -33.688 -4.578 1 98.19 395 GLU B O 1
ATOM 6742 N N . GLY B 1 396 ? 3.854 -34.688 -4.344 1 98.69 396 GLY B N 1
ATOM 6743 C CA . GLY B 1 396 ? 3.082 -33.469 -4.398 1 98.69 396 GLY B CA 1
ATOM 6744 C C . GLY B 1 396 ? 2.035 -33.469 -5.496 1 98.69 396 GLY B C 1
ATOM 6745 O O . GLY B 1 396 ? 1.614 -34.531 -5.961 1 98.69 396 GLY B O 1
ATOM 6746 N N . TRP B 1 397 ? 1.541 -32.344 -5.867 1 98.88 397 TRP B N 1
ATOM 6747 C CA . TRP B 1 397 ? 0.489 -32.188 -6.863 1 98.88 397 TRP B CA 1
ATOM 6748 C C . TRP B 1 397 ? 1.083 -32 -8.258 1 98.88 397 TRP B C 1
ATOM 6750 O O . TRP B 1 397 ? 2.002 -31.188 -8.445 1 98.88 397 TRP B O 1
ATOM 6760 N N . TYR B 1 398 ? 0.521 -32.781 -9.156 1 98.81 398 TYR B N 1
ATOM 6761 C CA . TYR B 1 398 ? 0.864 -32.625 -10.562 1 98.81 398 TYR B CA 1
ATOM 6762 C C . TYR B 1 398 ? 0.221 -31.375 -11.141 1 98.81 398 TYR B C 1
ATOM 6764 O O . TYR B 1 398 ? -0.755 -30.859 -10.586 1 98.81 398 TYR B O 1
ATOM 6772 N N . SER B 1 399 ? 0.74 -30.844 -12.219 1 98.38 399 SER B N 1
ATOM 6773 C CA . SER B 1 399 ? 0.4 -29.516 -12.727 1 98.38 399 SER B CA 1
ATOM 6774 C C . SER B 1 399 ? -0.974 -29.516 -13.391 1 98.38 399 SER B C 1
ATOM 6776 O O . SER B 1 399 ? -1.581 -28.453 -13.57 1 98.38 399 SER B O 1
ATOM 6778 N N . GLY B 1 400 ? -1.434 -30.688 -13.906 1 98.12 400 GLY B N 1
ATOM 6779 C CA . GLY B 1 400 ? -2.762 -30.641 -14.5 1 98.12 400 GLY B CA 1
ATOM 6780 C C . GLY B 1 400 ? -3.066 -31.828 -15.398 1 98.12 400 GLY B C 1
ATOM 6781 O O . GLY B 1 400 ? -2.516 -32.906 -15.203 1 98.12 400 GLY B O 1
ATOM 6782 N N . LEU B 1 401 ? -4.113 -31.609 -16.266 1 97.81 401 LEU B N 1
ATOM 6783 C CA . LEU B 1 401 ? -4.59 -32.594 -17.219 1 97.81 401 LEU B CA 1
ATOM 6784 C C . LEU B 1 401 ? -4.602 -32.031 -18.641 1 97.81 401 LEU B C 1
ATOM 6786 O O . LEU B 1 401 ? -5.121 -30.938 -18.859 1 97.81 401 LEU B O 1
ATOM 6790 N N . TYR B 1 402 ? -3.928 -32.781 -19.562 1 97.81 402 TYR B N 1
ATOM 6791 C CA . TYR B 1 402 ? -4.027 -32.375 -20.953 1 97.81 402 TYR B CA 1
ATOM 6792 C C . TYR B 1 402 ? -5.457 -32.5 -21.469 1 97.81 402 TYR B C 1
ATOM 6794 O O . TYR B 1 402 ? -6.086 -33.562 -21.312 1 97.81 402 TYR B O 1
ATOM 6802 N N . GLU B 1 403 ? -5.957 -31.484 -22.047 1 96.81 403 GLU B N 1
ATOM 6803 C CA . GLU B 1 403 ? -7.34 -31.453 -22.5 1 96.81 403 GLU B CA 1
ATOM 6804 C C . GLU B 1 403 ? -7.559 -32.438 -23.656 1 96.81 403 GLU B C 1
ATOM 6806 O O . GLU B 1 403 ? -8.602 -33.094 -23.734 1 96.81 403 GLU B O 1
ATOM 6811 N N . LYS B 1 404 ? -6.652 -32.531 -24.531 1 95.12 404 LYS B N 1
ATOM 6812 C CA . LYS B 1 404 ? -6.801 -33.25 -25.781 1 95.12 404 LYS B CA 1
ATOM 6813 C C . LYS B 1 404 ? -6.957 -34.75 -25.531 1 95.12 404 LYS B C 1
ATOM 6815 O O . LYS B 1 404 ? -7.809 -35.406 -26.141 1 95.12 404 LYS B O 1
ATOM 6820 N N . ASN B 1 405 ? -6.141 -35.312 -24.672 1 94.56 405 ASN B N 1
ATOM 6821 C CA . ASN B 1 405 ? -6.137 -36.781 -24.562 1 94.56 405 ASN B CA 1
ATOM 6822 C C . ASN B 1 405 ? -6.445 -37.219 -23.125 1 94.56 405 ASN B C 1
ATOM 6824 O O . ASN B 1 405 ? -6.559 -38.406 -22.859 1 94.56 405 ASN B O 1
ATOM 6828 N N . GLY B 1 406 ? -6.508 -36.281 -22.219 1 94.69 406 GLY B N 1
ATOM 6829 C CA . GLY B 1 406 ? -6.883 -36.594 -20.859 1 94.69 406 GLY B CA 1
ATOM 6830 C C . GLY B 1 406 ? -5.734 -37.156 -20.047 1 94.69 406 GLY B C 1
ATOM 6831 O O . GLY B 1 406 ? -5.934 -37.656 -18.922 1 94.69 406 GLY B O 1
ATOM 6832 N N . GLN B 1 407 ? -4.59 -37.156 -20.594 1 97.19 407 GLN B N 1
ATOM 6833 C CA . GLN B 1 407 ? -3.424 -37.625 -19.859 1 97.19 407 GLN B CA 1
ATOM 6834 C C . GLN B 1 407 ? -2.992 -36.625 -18.797 1 97.19 407 GLN B C 1
ATOM 6836 O O . GLN B 1 407 ? -3.215 -35.438 -18.938 1 97.19 407 GLN B O 1
ATOM 6841 N N . ILE B 1 408 ? -2.346 -37.156 -17.766 1 98.19 408 ILE B N 1
ATOM 6842 C CA . ILE B 1 408 ? -1.887 -36.312 -16.656 1 98.19 408 ILE B CA 1
ATOM 6843 C C . ILE B 1 408 ? -0.585 -35.625 -17.047 1 98.19 408 ILE B C 1
ATOM 6845 O O . ILE B 1 408 ? 0.334 -36.25 -17.562 1 98.19 408 ILE B O 1
ATOM 6849 N N . ASN B 1 409 ? -0.534 -34.281 -16.984 1 98.25 409 ASN B N 1
ATOM 6850 C CA . ASN B 1 409 ? 0.725 -33.562 -16.938 1 98.25 409 ASN B CA 1
ATOM 6851 C C . ASN B 1 409 ? 1.43 -33.719 -15.594 1 98.25 409 ASN B C 1
ATOM 6853 O O . ASN B 1 409 ? 1.11 -33.031 -14.625 1 98.25 409 ASN B O 1
ATOM 6857 N N . LYS B 1 410 ? 2.408 -34.5 -15.516 1 97.81 410 LYS B N 1
ATOM 6858 C CA . LYS B 1 410 ? 2.973 -35 -14.258 1 97.81 410 LYS B CA 1
ATOM 6859 C C . LYS B 1 410 ? 4.078 -34.062 -13.766 1 97.81 410 LYS B C 1
ATOM 6861 O O . LYS B 1 410 ? 4.809 -34.406 -12.828 1 97.81 410 LYS B O 1
ATOM 6866 N N . THR B 1 411 ? 4.18 -32.969 -14.406 1 98.06 411 THR B N 1
ATOM 6867 C CA . THR B 1 411 ? 5.172 -32 -13.922 1 98.06 411 THR B CA 1
ATOM 6868 C C . THR B 1 411 ? 4.84 -31.547 -12.508 1 98.06 411 THR B C 1
ATOM 6870 O O . THR B 1 411 ? 3.67 -31.328 -12.18 1 98.06 411 THR B O 1
ATOM 6873 N N . LEU B 1 412 ? 5.855 -31.516 -11.625 1 98.62 412 LEU B N 1
ATOM 6874 C CA . LEU B 1 412 ? 5.766 -31.031 -10.258 1 98.62 412 LEU B CA 1
ATOM 6875 C C . LEU B 1 412 ? 6.504 -29.703 -10.094 1 98.62 412 LEU B C 1
ATOM 6877 O O . LEU B 1 412 ? 7.684 -29.609 -10.438 1 98.62 412 LEU B O 1
ATOM 6881 N N . THR B 1 413 ? 5.773 -28.703 -9.555 1 98.75 413 THR B N 1
ATOM 6882 C CA . THR B 1 413 ? 6.406 -27.391 -9.484 1 98.75 413 THR B CA 1
ATOM 6883 C C . THR B 1 413 ? 6.137 -26.734 -8.133 1 98.75 413 THR B C 1
ATOM 6885 O O . THR B 1 413 ? 5.164 -27.078 -7.453 1 98.75 413 THR B O 1
ATOM 6888 N N . ALA B 1 414 ? 7.004 -25.812 -7.746 1 98.81 414 ALA B N 1
ATOM 6889 C CA . ALA B 1 414 ? 6.816 -24.984 -6.555 1 98.81 414 ALA B CA 1
ATOM 6890 C C . ALA B 1 414 ? 5.559 -24.125 -6.668 1 98.81 414 ALA B C 1
ATOM 6892 O O . ALA B 1 414 ? 4.812 -23.969 -5.695 1 98.81 414 ALA B O 1
ATOM 6893 N N . ASN B 1 415 ? 5.301 -23.594 -7.82 1 98.81 415 ASN B N 1
ATOM 6894 C CA . ASN B 1 415 ? 4.164 -22.703 -8.039 1 98.81 415 ASN B CA 1
ATOM 6895 C C . ASN B 1 415 ? 2.84 -23.422 -7.844 1 98.81 415 ASN B C 1
ATOM 6897 O O . ASN B 1 415 ? 1.951 -22.938 -7.148 1 98.81 415 ASN B O 1
ATOM 6901 N N . THR B 1 416 ? 2.742 -24.609 -8.414 1 98.88 416 THR B N 1
ATOM 6902 C CA . THR B 1 416 ? 1.516 -25.375 -8.273 1 98.88 416 THR B CA 1
ATOM 6903 C C . THR B 1 416 ? 1.275 -25.75 -6.816 1 98.88 416 THR B C 1
ATOM 6905 O O . THR B 1 416 ? 0.208 -25.469 -6.266 1 98.88 416 THR B O 1
ATOM 6908 N N . ASN B 1 417 ? 2.248 -26.328 -6.199 1 98.94 417 ASN B N 1
ATOM 6909 C CA . ASN B 1 417 ? 2.082 -26.797 -4.828 1 98.94 417 ASN B CA 1
ATOM 6910 C C . ASN B 1 417 ? 1.968 -25.641 -3.842 1 98.94 417 ASN B C 1
ATOM 6912 O O . ASN B 1 417 ? 1.268 -25.75 -2.834 1 98.94 417 ASN B O 1
ATOM 6916 N N . GLY B 1 418 ? 2.654 -24.516 -4.137 1 98.94 418 GLY B N 1
ATOM 6917 C CA . GLY B 1 418 ? 2.492 -23.312 -3.332 1 98.94 418 GLY B CA 1
ATOM 6918 C C . GLY B 1 418 ? 1.084 -22.766 -3.371 1 98.94 418 GLY B C 1
ATOM 6919 O O . GLY B 1 418 ? 0.511 -22.422 -2.332 1 98.94 418 GLY B O 1
ATOM 6920 N N . ILE B 1 419 ? 0.505 -22.656 -4.551 1 98.88 419 ILE B N 1
ATOM 6921 C CA . ILE B 1 419 ? -0.827 -22.078 -4.711 1 98.88 419 ILE B CA 1
ATOM 6922 C C . ILE B 1 419 ? -1.869 -23.016 -4.105 1 98.88 419 ILE B C 1
ATOM 6924 O O . ILE B 1 419 ? -2.855 -22.562 -3.521 1 98.88 419 ILE B O 1
ATOM 6928 N N . VAL B 1 420 ? -1.638 -24.344 -4.172 1 98.94 420 VAL B N 1
ATOM 6929 C CA . VAL B 1 420 ? -2.521 -25.281 -3.488 1 98.94 420 VAL B CA 1
ATOM 6930 C C . VAL B 1 420 ? -2.543 -24.969 -1.991 1 98.94 420 VAL B C 1
ATOM 6932 O O . VAL B 1 420 ? -3.613 -24.844 -1.393 1 98.94 420 VAL B O 1
ATOM 6935 N N . LEU B 1 421 ? -1.391 -24.828 -1.396 1 98.94 421 LEU B N 1
ATOM 6936 C CA . LEU B 1 421 ? -1.293 -24.531 0.03 1 98.94 421 LEU B CA 1
ATOM 6937 C C . LEU B 1 421 ? -1.948 -23.203 0.356 1 98.94 421 LEU B C 1
ATOM 6939 O O . LEU B 1 421 ? -2.705 -23.094 1.323 1 98.94 421 LEU B O 1
ATOM 6943 N N . GLU B 1 422 ? -1.662 -22.172 -0.458 1 98.88 422 GLU B N 1
ATOM 6944 C CA . GLU B 1 422 ? -2.236 -20.844 -0.236 1 98.88 422 GLU B CA 1
ATOM 6945 C C . GLU B 1 422 ? -3.76 -20.891 -0.328 1 98.88 422 GLU B C 1
ATOM 6947 O O . GLU B 1 422 ? -4.449 -20.234 0.455 1 98.88 422 GLU B O 1
ATOM 6952 N N . SER B 1 423 ? -4.23 -21.641 -1.329 1 98.88 423 SER B N 1
ATOM 6953 C CA . SER B 1 423 ? -5.672 -21.75 -1.523 1 98.88 423 SER B CA 1
ATOM 6954 C C . SER B 1 423 ? -6.344 -22.375 -0.302 1 98.88 423 SER B C 1
ATOM 6956 O O . SER B 1 423 ? -7.379 -21.875 0.157 1 98.88 423 SER B O 1
ATOM 6958 N N . LEU B 1 424 ? -5.742 -23.391 0.219 1 98.94 424 LEU B N 1
ATOM 6959 C CA . LEU B 1 424 ? -6.305 -24.062 1.378 1 98.94 424 LEU B CA 1
ATOM 6960 C C . LEU B 1 424 ? -6.195 -23.203 2.627 1 98.94 424 LEU B C 1
ATOM 6962 O O . LEU B 1 424 ? -7.102 -23.188 3.463 1 98.94 424 LEU B O 1
ATOM 6966 N N . ALA B 1 425 ? -5.125 -22.469 2.76 1 98.69 425 ALA B N 1
ATOM 6967 C CA . ALA B 1 425 ? -4.992 -21.531 3.865 1 98.69 425 ALA B CA 1
ATOM 6968 C C . ALA B 1 425 ? -6.055 -20.438 3.783 1 98.69 425 ALA B C 1
ATOM 6970 O O . ALA B 1 425 ? -6.598 -20.016 4.809 1 98.69 425 ALA B O 1
ATOM 6971 N N . TYR B 1 426 ? -6.348 -19.984 2.596 1 98.12 426 TYR B N 1
ATOM 6972 C CA . TYR B 1 426 ? -7.375 -18.969 2.383 1 98.12 426 TYR B CA 1
ATOM 6973 C C . TYR B 1 426 ? -8.742 -19.484 2.83 1 98.12 426 TYR B C 1
ATOM 6975 O O . TYR B 1 426 ? -9.523 -18.734 3.424 1 98.12 426 TYR B O 1
ATOM 6983 N N . ILE B 1 427 ? -9.023 -20.719 2.496 1 98.38 427 ILE B N 1
ATOM 6984 C CA . ILE B 1 427 ? -10.289 -21.312 2.92 1 98.38 427 ILE B CA 1
ATOM 6985 C C . ILE B 1 427 ? -10.406 -21.234 4.441 1 98.38 427 ILE B C 1
ATOM 6987 O O . ILE B 1 427 ? -11.469 -20.891 4.973 1 98.38 427 ILE B O 1
ATOM 6991 N N . GLN B 1 428 ? -9.32 -21.453 5.082 1 96.94 428 GLN B N 1
ATOM 6992 C CA . GLN B 1 428 ? -9.344 -21.578 6.535 1 96.94 428 GLN B CA 1
ATOM 6993 C C . GLN B 1 428 ? -9.352 -20.203 7.203 1 96.94 428 GLN B C 1
ATOM 6995 O O . GLN B 1 428 ? -10.023 -20 8.219 1 96.94 428 GLN B O 1
ATOM 7000 N N . SER B 1 429 ? -8.594 -19.219 6.633 1 94.19 429 SER B N 1
ATOM 7001 C CA . SER B 1 429 ? -8.359 -18.031 7.438 1 94.19 429 SER B CA 1
ATOM 7002 C C . SER B 1 429 ? -8.57 -16.75 6.617 1 94.19 429 SER B C 1
ATOM 7004 O O . SER B 1 429 ? -8.359 -15.648 7.113 1 94.19 429 SER B O 1
ATOM 7006 N N . GLY B 1 430 ? -8.977 -16.906 5.367 1 94.06 430 GLY B N 1
ATOM 7007 C CA . GLY B 1 430 ? -9.141 -15.727 4.523 1 94.06 430 GLY B CA 1
ATOM 7008 C C . GLY B 1 430 ? -7.84 -15.25 3.906 1 94.06 430 GLY B C 1
ATOM 7009 O O . GLY B 1 430 ? -6.879 -16.016 3.801 1 94.06 430 GLY B O 1
ATOM 7010 N N . ALA B 1 431 ? -7.848 -14.023 3.455 1 94.12 431 ALA B N 1
ATOM 7011 C CA . ALA B 1 431 ? -6.691 -13.477 2.752 1 94.12 431 ALA B CA 1
ATOM 7012 C C . ALA B 1 431 ? -5.422 -13.617 3.588 1 94.12 431 ALA B C 1
ATOM 7014 O O . ALA B 1 431 ? -5.445 -13.414 4.805 1 94.12 431 ALA B O 1
ATOM 7015 N N . LEU B 1 432 ? -4.367 -13.93 2.939 1 94.62 432 LEU B N 1
ATOM 7016 C CA . LEU B 1 432 ? -3.125 -14.234 3.643 1 94.62 432 LEU B CA 1
ATOM 7017 C C . LEU B 1 432 ? -2.492 -12.961 4.207 1 94.62 432 LEU B C 1
ATOM 7019 O O . LEU B 1 432 ? -1.862 -13 5.266 1 94.62 432 LEU B O 1
ATOM 7023 N N . LEU B 1 433 ? -2.598 -11.93 3.461 1 91.31 433 LEU B N 1
ATOM 7024 C CA . LEU B 1 433 ? -2.211 -10.633 4.004 1 91.31 433 LEU B CA 1
ATOM 7025 C C . LEU B 1 433 ? -3.369 -9.992 4.762 1 91.31 433 LEU B C 1
ATOM 7027 O O . LEU B 1 433 ? -4.258 -9.391 4.152 1 91.31 433 LEU B O 1
ATOM 7031 N N . ASN B 1 434 ? -3.504 -10.242 6.023 1 82.38 434 ASN B N 1
ATOM 7032 C CA . ASN B 1 434 ? -4.562 -9.75 6.895 1 82.38 434 ASN B CA 1
ATOM 7033 C C . ASN B 1 434 ? -4 -8.922 8.047 1 82.38 434 ASN B C 1
ATOM 7035 O O . ASN B 1 434 ? -3.512 -9.469 9.031 1 82.38 434 ASN B O 1
ATOM 7039 N N . ILE B 1 435 ? -4.148 -7.625 7.902 1 81.62 435 ILE B N 1
ATOM 7040 C CA . ILE B 1 435 ? -3.578 -6.719 8.891 1 81.62 435 ILE B CA 1
ATOM 7041 C C . ILE B 1 435 ? -4.578 -6.492 10.023 1 81.62 435 ILE B C 1
ATOM 7043 O O . ILE B 1 435 ? -5.766 -6.27 9.773 1 81.62 435 ILE B O 1
ATOM 7047 N N . GLY B 1 436 ? -4.188 -6.457 11.227 1 71 436 GLY B N 1
ATOM 7048 C CA . GLY B 1 436 ? -5.012 -6.309 12.414 1 71 436 GLY B CA 1
ATOM 7049 C C . GLY B 1 436 ? -5.418 -7.633 13.031 1 71 436 GLY B C 1
ATOM 7050 O O . GLY B 1 436 ? -6.477 -7.734 13.648 1 71 436 GLY B O 1
ATOM 7051 N N . VAL B 1 437 ? -4.695 -8.641 12.625 1 68.62 437 VAL B N 1
ATOM 7052 C CA . VAL B 1 437 ? -4.91 -9.953 13.227 1 68.62 437 VAL B CA 1
ATOM 7053 C C . VAL B 1 437 ? -3.787 -10.258 14.211 1 68.62 437 VAL B C 1
ATOM 7055 O O . VAL B 1 437 ? -2.709 -9.664 14.141 1 68.62 437 VAL B O 1
ATOM 7058 N N . GLU B 1 438 ? -4.098 -10.961 15.211 1 60.78 438 GLU B N 1
ATOM 7059 C CA . GLU B 1 438 ? -3.113 -11.281 16.234 1 60.78 438 GLU B CA 1
ATOM 7060 C C . GLU B 1 438 ? -1.849 -11.875 15.625 1 60.78 438 GLU B C 1
ATOM 7062 O O . GLU B 1 438 ? -1.926 -12.703 14.711 1 60.78 438 GLU B O 1
ATOM 7067 N N . ALA B 1 439 ? -0.705 -11.203 15.969 1 56.56 439 ALA B N 1
ATOM 7068 C CA . ALA B 1 439 ? 0.592 -11.711 15.523 1 56.56 439 ALA B CA 1
ATOM 7069 C C . ALA B 1 439 ? 0.81 -13.141 15.992 1 56.56 439 ALA B C 1
ATOM 7071 O O . ALA B 1 439 ? 0.436 -13.5 17.109 1 56.56 439 ALA B O 1
ATOM 7072 N N . GLN B 1 440 ? 1.146 -14.039 15.078 1 52.84 440 GLN B N 1
ATOM 7073 C CA . GLN B 1 440 ? 1.437 -15.422 15.438 1 52.84 440 GLN B CA 1
ATOM 7074 C C . GLN B 1 440 ? 2.842 -15.562 16.016 1 52.84 440 GLN B C 1
ATOM 7076 O O . GLN B 1 440 ? 3.807 -15.055 15.438 1 52.84 440 GLN B O 1
ATOM 7081 N N . HIS B 1 441 ? 3.119 -15.5 17.484 1 48.56 441 HIS B N 1
ATOM 7082 C CA . HIS B 1 441 ? 4.398 -15.711 18.141 1 48.56 441 HIS B CA 1
ATOM 7083 C C . HIS B 1 441 ? 4.738 -17.203 18.219 1 48.56 441 HIS B C 1
ATOM 7085 O O . HIS B 1 441 ? 3.842 -18.047 18.312 1 48.56 441 HIS B O 1
#

Solvent-accessible surface area (backbone atoms only — not comparable to full-atom values): 43788 Å² total; per-residue (Å²): 126,72,70,64,61,56,52,55,52,47,47,50,49,46,50,47,48,49,49,48,48,48,48,45,47,48,46,46,50,42,45,58,55,38,52,56,60,40,44,45,46,83,73,72,71,90,62,78,83,75,55,60,42,73,65,38,81,70,51,73,66,56,49,51,51,41,50,21,21,48,29,32,54,66,73,34,50,24,84,85,32,42,32,47,27,29,34,72,93,40,62,27,25,31,43,48,31,46,25,23,46,51,38,27,42,55,21,31,35,77,65,63,68,41,49,68,67,58,38,49,54,45,49,50,39,29,36,55,43,60,37,65,51,70,35,27,89,71,27,37,59,30,50,21,27,26,26,69,76,51,43,37,14,44,97,84,63,44,79,32,88,70,35,58,24,30,44,38,54,27,50,19,44,35,37,41,51,48,52,36,33,37,74,35,30,47,87,44,37,66,46,50,32,45,27,41,51,55,34,42,68,68,78,31,42,58,84,12,30,38,27,18,34,33,60,43,96,84,70,40,79,42,79,39,84,45,67,42,61,49,48,22,34,41,17,26,50,33,41,33,42,58,58,47,53,29,67,58,29,52,49,64,52,66,44,56,35,72,46,77,43,84,88,28,68,34,74,36,39,63,67,54,34,85,81,67,72,46,77,34,60,32,46,38,55,38,39,41,48,32,32,41,36,48,56,40,38,74,59,51,48,54,51,35,47,34,57,52,46,31,29,50,42,45,20,73,73,70,71,44,81,56,26,38,27,70,45,61,40,74,48,91,82,38,43,39,40,22,19,60,29,32,87,90,32,73,63,30,22,23,33,96,87,63,45,85,30,64,84,66,30,44,29,25,33,34,38,20,37,31,46,35,35,47,31,62,45,76,61,29,53,50,38,38,70,73,42,76,72,48,57,39,80,80,55,13,36,27,35,28,31,30,63,81,80,63,46,74,26,68,28,42,37,27,49,38,19,14,40,41,24,38,22,56,33,20,27,43,70,34,33,66,51,58,76,36,48,84,60,68,129,127,70,71,62,59,55,52,55,52,46,48,48,50,47,50,48,48,48,47,48,48,48,48,47,47,48,45,46,50,44,44,58,56,39,53,54,60,39,44,44,47,85,72,73,71,92,62,78,84,75,55,58,41,74,65,39,80,70,53,73,66,54,50,51,53,41,51,21,20,48,29,32,55,66,74,33,49,24,84,84,33,43,33,46,26,29,34,72,93,42,64,28,25,32,44,46,30,46,24,22,45,51,38,25,44,54,20,32,35,77,64,63,68,40,49,67,67,57,38,48,53,45,51,50,38,30,36,55,41,60,38,63,50,68,36,26,90,70,27,39,58,30,49,21,28,27,25,68,77,50,45,36,12,44,97,82,63,44,78,32,87,69,36,59,25,30,46,40,54,27,52,20,44,36,36,42,51,48,51,37,32,36,73,38,30,47,88,43,36,64,46,52,31,44,27,40,52,54,35,42,68,69,79,31,42,57,84,11,30,38,27,20,34,34,59,43,97,84,71,40,78,41,78,39,84,46,68,43,62,48,47,23,33,42,18,26,50,33,40,35,40,58,59,45,52,29,69,57,29,52,49,65,50,64,45,56,36,72,46,77,42,83,87,28,68,34,73,35,40,63,66,54,33,84,80,66,73,46,78,34,59,32,45,39,54,37,39,40,48,33,33,42,37,48,54,38,38,75,60,52,48,54,50,33,48,32,58,52,46,31,30,49,43,46,21,73,72,70,70,44,82,56,26,37,28,70,43,62,39,73,48,90,83,38,45,38,38,21,20,60,30,32,85,90,32,73,62,29,22,24,34,96,87,64,46,86,32,62,83,66,29,44,28,25,33,34,39,22,38,31,47,34,36,49,31,61,45,74,61,28,53,51,38,37,69,72,42,76,72,48,56,37,80,79,53,13,38,26,35,28,30,31,63,82,78,64,46,74,28,70,29,40,36,28,49,37,20,14,39,40,24,38,23,55,33,20,27,44,68,34,34,64,51,58,77,37,47,84,59,67,128

Sequence (882 aa):
MESSNSWVKARHHIVFLVGLFTALAIAFSIETREYNQVMGNLSFAPSEQLPFRQTRVLTEQEYLWAKTAWQYFENNYQDNTGLVNSVDGYPSTTMWDTASYLMALISAQRLNVISYEEFSLKTEKALNSLARLPLVRDELPNKAYNTQTLAMVDYNNQIVEGGIGWSAIDIGRILVPMNILIWQYPKFNRQVNAVLQHWQISAMTQDGYLYGARLSSNREFELVQEGRIGYEEYASKALSLMGRDVFNALKYADYLKFININGVDIPTDSRDPDKYHAHNYVVSESYILDSIEFGGDSISKVFAYRVYKAQEERYKKLGVLTAVSEDHIDQAPYFVYNTVFSDGKKWNAITDTGDDASEFRTLSTKAAFGWYSLYDTPYANNLIKGVNTLKSDKEGWYSGLYEKNGQINKTLTANTNGIVLESLAYIQSGALLNIGVEAQHMESSNSWVKARHHIVFLVGLFTALAIAFSIETREYNQVMGNLSFAPSEQLPFRQTRVLTEQEYLWAKTAWQYFENNYQDNTGLVNSVDGYPSTTMWDTASYLMALISAQRLNVISYEEFSLKTEKALNSLARLPLVRDELPNKAYNTQTLAMVDYNNQIVEGGIGWSAIDIGRILVPMNILIWQYPKFNRQVNAVLQHWQISAMTQDGYLYGARLSSNREFELVQEGRIGYEEYASKALSLMGRDVFNALKYADYLKFININGVDIPTDSRDPDKYHAHNYVVSESYILDSIEFGGDSISKVFAYRVYKAQEERYKKLGVLTAVSEDHIDQAPYFVYNTVFSDGKKWNAITDTGDDASEFRTLSTKAAFGWYSLYDTPYANNLIKGVNTLKSDKEGWYSGLYEKNGQINKTLTANTNGIVLESLAYIQSGALLNIGVEAQH

pLDDT: mean 90.0, std 16.56, range [25.25, 98.94]

Foldseek 3Di:
DVVVVVVVVVVVVVVVVVVVVVVVVVVVVCCVVVVCVPPLPPDDPVDDDFFWFAFDQDDPLLLLQLLQLVLQQVQQAAPQQLAGFQWHPQQKDFLQLSLLVLLNLLLCCLNVVDDPVVSVVSNLSNLQNLLPADPQVQAAHAGMAGNHPSAAADPNRHGDVSHFKHALLSVLSSLLSLLLCVQFPVVCVVSSVSNVVSHNNLVQDDPLFGWIWGQDPVRDIDIAGDDWQLSQLLSVVSVVSVVDRNPVSNRLRPQWDFDAALNFTATWGNDQCVVRVDKTFAAQPSLLLCCQAVVDDPPSVSNNVSQVVNQVSVCVVPVFRDHFAWDAFPDPVRIWHQGCDINHDGRFIADSNGHGDLQQTWLFQLRLLSLLLTRDDPSNVVSCVQQVVQGDSNNHHAGGAGRPPRDTRRIDGSNSSSSSSSSSSCSHPNHSRDHPDHRDD/DVVVVVVVVVVVVVVVVVVVVVVVVVVVVCCVVVVCVPPLPPDDPVDDDFFWFAFDQDDPLLLLQLLQLVLQQVQQAAPQQLAGFQWHPQQKDFLQLSLLVLLNLLLCCLNVVDDPVVSVVSNLSNLQNLLPADPQVQAAHAGMAGNHPSAAADPNRHGDVSHFKHALLSVLSSLLSLLLCVQFPVVCVVSSVSNVVSHNNLVQDDPLFGWIWGQDPVRDIDIAGDDWQLSQLLSVVSVVSVVDRNPVSNRLRPQWDFDAALNFTATWGNDACVVRVAKTFAAQPSLLLCCQAVVDDPPSVSNNVSQVVNQVSVCVVPVFRDHFAWDAFPDPVRIWHQGCDINHDGRFIADSNGHGDLQQTWLFQLRLLSLLLTRDDPSNVVSCVQQVVQGDSNNHHAGGAGRPPRDTRRIDGSNSSSSSSSSSSCSHPNHSRDHPDHRDD

Secondary structure (DSSP, 8-state):
-THHHHHHHHHHHHHHHHHHHHHHHHHHHHHHHHHHHHTS-----S-S---BPPP-PPPHHHHHHHHHHHHHHHHTB-TTTS-B-SBTTB-EE-HHHHHHHHHHHHHHHHTTSS-HHHHHHHHHHHHHHHTT--EETTTEE-SEEETTT--EE-TT--B-TT-S---HHHHHHHHHHHHHHHHH-GGGHHHHHHHHHHS-GGGGEETTEEEEEEE-TTS-EEEEE---TTHHHHHHHHHHTTT---TTTT-SGGGEEEEEETTEEEEEE-S-HHHHT----B-SHHHHHIIIII---TTHHHHHHHHHHHHHHHHHHH-------EEE-SSTTSEEEE-SEETTEET-EE-TT--B-GGG-EEEHHHHHHHHHHB-SHHHHHHHHHHTT-EETTTEEEEEEETTT--EEEEEBHHHHHHHHHHHHHHHHS-SS-TTS----/--HHHHHHHHHHHHHHHHHHHHHHHHHHHHHHHHHHHHTS-------S---BPPP-PPPHHHHHHHHHHHHHHHHTB-TTTS-B-SBTTB-EE-HHHHHHHHHHHHHHHHTTSS-HHHHHHHHHHHHHHHTT--EETTTEE-SEEETTT--EE-TT--B-TT-S---HHHHHHHHHHHHHHHHH-GGGHHHHHHHHHHS-GGGGEETTEEEEEEE-TTS-EEEEE---TTHHHHHHHHHHTTT---TTTT-SGGGEEEEEETTEEEEEE-S-HHHHT----B-SHHHHHIIIII---TTHHHHHHHHHHHHHHHHHHH-------EEE-SSTTSEEEE-SEETTEET-EE-TT--B-GGG-EEEHHHHHHHHHHB-SHHHHHHHHHHTT-EETTTEEEEEEETTT--EEEEEBHHHHHHHHHHHHHHHHS-SS-TTSPP--

Organism: Shewanella halifaxensis (strain HAW-EB4) (NCBI:txid458817)

InterPro domains:
  IPR021478 Domain of unknown function DUF3131 [PF11329] (65-429)

Radius of gyration: 30.0 Å; Cα contacts (8 Å, |Δi|>4): 1819; chains: 2; bounding box: 79×82×104 Å

Nearest PDB structures (foldseek):
  4gl3-assembly1_A  TM=6.757E-01  e=3.018E-09  Bacteroides uniformis ATCC 8492
  3eu8-assembly4_D  TM=6.788E-01  e=2.867E-09  Bacteroides fragilis NCTC 9343
  5z06-assembly2_B  TM=6.399E-01  e=1.201E-08  Parabacteroides distasonis ATCC 8503
  5z06-assembly1_A  TM=6.223E-01  e=2.221E-07  Parabacteroides distasonis ATCC 8503
  7ag4-assembly1_E-2  TM=5.051E-01  e=1.031E-04  Salmonella enterica subsp. enterica serovar Typhimurium str. LT2